Protein AF-A0A9P1FDM7-F1 (afdb_monomer)

Sequence (1083 aa):
MYGPDRLQYPAVREGNKGEGRFRRVSWDEALTLVCNKLQASRDRSGGESILPFCYGGSNGFLTHGIIDERLFRRLGASQLARTVCAAPSSAAYKGLYGAMPGVAMQDYASARLIVVWGCNPSATGIHLVPYIKQARAQGAKLIVVDPRATPLARQADLHIPLRPGTDLPVALSLINHLFETGAADEAFLANHTTGGEELRRRAAEWSIDRAAEEAGVAPELLTCFAEWYSEINPAVIRCGWGPERNRNGGSATAAVLSLPAVAGKFAVRGGGFTLSNSAAWSFNLEDVIAEKKPTTRVVNMNLLGEALMTQRDPAIDVLFVYNANPVATVPNQNRVREGLSREDLFTVVYDSILTDTARYADVVLPATTFLEHHELRRSYGALLVQSASPAIDRCGESRPNYEVFAELCQRLGLAHPNDVTSVDALSQAVLRSHAGSDSIAESLELHHASSPPCGSCPVQFVDVFPTTPEAKVQLVSASLEAESARGVYVYLPHQGDTKFPLALISPATSRSINSTLTQLDDRPTMVELNRDDAGKRGIEDGARVRVWNDLGEVHCRARVSVDIRQGVAVMPKGLWCRQSENGQTSNALAPDTLSDLGKGACFNDTRVEIELVSGVRRAMRRRAAIPNACPGSLGNVRLTRRNMIQVGGLGMMGLGLPGLFEAQAVAEGTGLAPRADACIIIFLNGGPSHLDMWDMKPDAPEGIRGEFSPIATSVSGYQVSDQLPRLATQMHRATVVRSMHHNINNAHAAAVYAALTGHDRGEIGGGAKPTDNPAPGSVLSQVRPPVRPVVPHVTLPYITKEGAAGPPQPGFFGGYLGGAYDPLFVLNDPNDPAFVVPELSLRAGVTLDRLDRRQQLFNSLDEHFASANGQRSLEAMSSHQQRAIELLMAPATREAFKISQEEEPLRESYGRNIYGQSVLLARRLIEAGTRLVCVSWAPDANATWDTHGGNFAKLRNTLLPQFDAACSSLLEDLAERGMLDRTLVAVMGDFGRSPQVNQNAGRDHWNFCYSLMLAGGGVPQGLIYGASDKIGAFPADKPLTPGHIVSTIYHLLGIPHDLEMHDRLGRPHRLVPTGNPVPELMG

Mean predicted aligned error: 16.63 Å

Structure (mmCIF, N/CA/C/O backbone):
data_AF-A0A9P1FDM7-F1
#
_entry.id   AF-A0A9P1FDM7-F1
#
loop_
_atom_site.group_PDB
_atom_site.id
_atom_site.type_symbol
_atom_site.label_atom_id
_atom_site.label_alt_id
_atom_site.label_comp_id
_atom_site.label_asym_id
_atom_site.label_entity_id
_atom_site.label_seq_id
_atom_site.pdbx_PDB_ins_code
_atom_site.Cartn_x
_atom_site.Cartn_y
_atom_site.Cartn_z
_atom_site.occupancy
_atom_site.B_iso_or_equiv
_atom_site.auth_seq_id
_atom_site.auth_comp_id
_atom_site.auth_asym_id
_atom_site.auth_atom_id
_atom_site.pdbx_PDB_model_num
ATOM 1 N N . MET A 1 1 ? 5.193 -10.690 -13.842 1.00 75.38 1 MET A N 1
ATOM 2 C CA . MET A 1 1 ? 5.532 -12.078 -14.232 1.00 75.38 1 MET A CA 1
ATOM 3 C C . MET A 1 1 ? 4.635 -12.452 -15.404 1.00 75.38 1 MET A C 1
ATOM 5 O O . MET A 1 1 ? 4.579 -11.663 -16.332 1.00 75.38 1 MET A O 1
ATOM 9 N N . TYR A 1 2 ? 3.867 -13.540 -15.349 1.00 84.62 2 TYR A N 1
ATOM 10 C CA . TYR A 1 2 ? 3.081 -14.104 -16.462 1.00 84.62 2 TYR A CA 1
ATOM 11 C C . TYR A 1 2 ? 1.740 -13.383 -16.754 1.00 84.62 2 TYR A C 1
ATOM 13 O O . TYR A 1 2 ? 0.727 -14.031 -16.997 1.00 84.62 2 TYR A O 1
ATOM 21 N N . GLY A 1 3 ? 1.701 -12.051 -16.649 1.00 83.38 3 GLY A N 1
ATOM 22 C CA . GLY A 1 3 ? 0.514 -11.242 -16.975 1.00 83.38 3 GLY A CA 1
ATOM 23 C C . GLY A 1 3 ? 0.529 -10.759 -18.433 1.00 83.38 3 GLY A C 1
ATOM 24 O O . GLY A 1 3 ? 1.608 -10.715 -19.022 1.00 83.38 3 GLY A O 1
ATOM 25 N N . PRO A 1 4 ? -0.620 -10.353 -19.008 1.00 85.25 4 PRO A N 1
ATOM 26 C CA . PRO A 1 4 ? -0.699 -9.911 -20.405 1.00 85.25 4 PRO A CA 1
ATOM 27 C C . PRO A 1 4 ? 0.129 -8.647 -20.686 1.00 85.25 4 PRO A C 1
ATOM 29 O O . PRO A 1 4 ? 0.699 -8.523 -21.761 1.00 85.25 4 PRO A O 1
ATOM 32 N N . ASP A 1 5 ? 0.275 -7.754 -19.700 1.00 89.00 5 ASP A N 1
ATOM 33 C CA . ASP A 1 5 ? 1.078 -6.526 -19.811 1.00 89.00 5 ASP A CA 1
ATOM 34 C C . ASP A 1 5 ? 2.611 -6.769 -19.746 1.00 89.00 5 ASP A C 1
ATOM 36 O O . ASP A 1 5 ? 3.378 -5.806 -19.716 1.00 89.00 5 ASP A O 1
ATOM 40 N N . ARG A 1 6 ? 3.094 -8.023 -19.666 1.00 94.38 6 ARG A N 1
ATOM 41 C CA . ARG A 1 6 ? 4.532 -8.359 -19.567 1.00 94.38 6 ARG A CA 1
ATOM 42 C C . ARG A 1 6 ? 5.243 -8.156 -20.904 1.00 94.38 6 ARG A C 1
ATOM 44 O O . ARG A 1 6 ? 4.926 -8.829 -21.881 1.00 94.38 6 ARG A O 1
ATOM 51 N N . LEU A 1 7 ? 6.303 -7.348 -20.907 1.00 95.56 7 LEU A N 1
ATOM 52 C CA . LEU A 1 7 ? 7.247 -7.311 -22.022 1.00 95.56 7 LEU A CA 1
ATOM 53 C C . LEU A 1 7 ? 8.103 -8.587 -22.000 1.00 95.56 7 LEU A C 1
ATOM 55 O O . LEU A 1 7 ? 8.770 -8.895 -21.008 1.00 95.56 7 LEU A O 1
ATOM 59 N N . GLN A 1 8 ? 8.035 -9.351 -23.093 1.00 95.31 8 GLN A N 1
ATOM 60 C CA . GLN A 1 8 ? 8.781 -10.602 -23.290 1.00 95.31 8 GLN A CA 1
ATOM 61 C C . GLN A 1 8 ? 9.874 -10.484 -24.358 1.00 95.31 8 GLN A C 1
ATOM 63 O O . GLN A 1 8 ? 10.800 -11.286 -24.350 1.00 95.31 8 GLN A O 1
ATOM 68 N N . TYR A 1 9 ? 9.776 -9.507 -25.264 1.00 97.69 9 TYR A N 1
ATOM 69 C CA . TYR A 1 9 ? 10.633 -9.375 -26.443 1.00 97.69 9 TYR A CA 1
ATOM 70 C C . TYR A 1 9 ? 10.944 -7.899 -26.725 1.00 97.69 9 TYR A C 1
ATOM 72 O O . TYR A 1 9 ? 10.094 -7.053 -26.427 1.00 97.69 9 TYR A O 1
ATOM 80 N N . PRO A 1 10 ? 12.109 -7.572 -27.312 1.00 98.69 10 PRO A N 1
ATOM 81 C CA . PRO A 1 10 ? 12.360 -6.254 -27.889 1.00 98.69 10 PRO A CA 1
ATOM 82 C C . PRO A 1 10 ? 11.355 -5.937 -29.003 1.00 98.69 10 PRO A C 1
ATOM 84 O O . PRO A 1 10 ? 10.960 -6.825 -29.767 1.00 98.69 10 PRO A O 1
ATOM 87 N N . ALA A 1 11 ? 10.928 -4.678 -29.112 1.00 98.44 11 ALA A N 1
ATOM 88 C CA . ALA A 1 11 ? 9.986 -4.264 -30.152 1.00 98.44 11 ALA A CA 1
ATOM 89 C C . ALA A 1 11 ? 10.149 -2.783 -30.554 1.00 98.44 11 ALA A C 1
ATOM 91 O O . ALA A 1 11 ? 10.550 -1.950 -29.742 1.00 98.44 11 ALA A O 1
ATOM 92 N N . VAL A 1 12 ? 9.827 -2.458 -31.809 1.00 98.62 12 VAL A N 1
ATOM 93 C CA . VAL A 1 12 ? 9.937 -1.113 -32.419 1.00 98.62 12 VAL A CA 1
ATOM 94 C C . VAL A 1 12 ? 8.543 -0.600 -32.793 1.00 98.62 12 VAL A C 1
ATOM 96 O O . VAL A 1 12 ? 7.698 -1.400 -33.193 1.00 98.62 12 VAL A O 1
ATOM 99 N N . ARG A 1 13 ? 8.271 0.706 -32.634 1.00 97.88 13 ARG A N 1
ATOM 100 C CA . ARG A 1 13 ? 6.930 1.294 -32.850 1.00 97.88 13 ARG A CA 1
ATOM 101 C C . ARG A 1 13 ? 6.397 1.038 -34.265 1.00 97.88 13 ARG A C 1
ATOM 103 O O . ARG A 1 13 ? 7.111 1.212 -35.247 1.00 97.88 13 ARG A O 1
ATOM 110 N N . GLU A 1 14 ? 5.105 0.729 -34.353 1.00 94.81 14 GLU A N 1
ATOM 111 C CA . GLU A 1 14 ? 4.315 0.810 -35.585 1.00 94.81 14 GLU A CA 1
ATOM 112 C C . GLU A 1 14 ? 3.131 1.766 -35.388 1.00 94.81 14 GLU A C 1
ATOM 114 O O . GLU A 1 14 ? 2.261 1.510 -34.558 1.00 94.81 14 GLU A O 1
ATOM 119 N N . GLY A 1 15 ? 3.060 2.843 -36.172 1.00 92.94 15 GLY A N 1
ATOM 120 C CA . GLY A 1 15 ? 2.022 3.874 -36.032 1.00 92.94 15 GLY A CA 1
ATOM 121 C C . GLY A 1 15 ? 2.435 5.038 -35.127 1.00 92.94 15 GLY A C 1
ATOM 122 O O . GLY A 1 15 ? 3.625 5.278 -34.906 1.00 92.94 15 GLY A O 1
ATOM 123 N N . ASN A 1 16 ? 1.450 5.795 -34.642 1.00 96.06 16 ASN A N 1
ATOM 124 C CA . ASN A 1 16 ? 1.693 7.047 -33.925 1.00 96.06 16 ASN A CA 1
ATOM 125 C C . ASN A 1 16 ? 2.073 6.803 -32.458 1.00 96.06 16 ASN A C 1
ATOM 127 O O . ASN A 1 16 ? 1.677 5.807 -31.838 1.00 96.06 16 ASN A O 1
ATOM 131 N N . LYS A 1 17 ? 2.814 7.740 -31.861 1.00 97.06 17 LYS A N 1
ATOM 132 C CA . LYS A 1 17 ? 3.102 7.703 -30.423 1.00 97.06 17 LYS A CA 1
ATOM 133 C C . LYS A 1 17 ? 1.823 7.778 -29.586 1.00 97.06 17 LYS A C 1
ATOM 135 O O . LYS A 1 17 ? 0.882 8.496 -29.905 1.00 97.06 17 LYS A O 1
ATOM 140 N N . GLY A 1 18 ? 1.795 7.016 -28.494 1.00 94.69 18 GLY A N 1
ATOM 141 C CA . GLY A 1 18 ? 0.639 6.880 -27.606 1.00 94.69 18 GLY A CA 1
ATOM 142 C C . GLY A 1 18 ? -0.273 5.693 -27.941 1.00 94.69 18 GLY A C 1
ATOM 143 O O . GLY A 1 18 ? -0.913 5.166 -27.030 1.00 94.69 18 GLY A O 1
ATOM 144 N N . GLU A 1 19 ? -0.287 5.194 -29.188 1.00 94.62 19 GLU A N 1
ATOM 145 C CA . GLU A 1 19 ? -1.053 3.984 -29.549 1.00 94.62 19 GLU A CA 1
ATOM 146 C C . GLU A 1 19 ? -0.543 2.744 -28.791 1.00 94.62 19 GLU A C 1
ATOM 148 O O . GLU A 1 19 ? -1.327 1.896 -28.358 1.00 94.62 19 GLU A O 1
ATOM 153 N N . GLY A 1 20 ? 0.775 2.650 -28.575 1.00 94.31 20 GLY A N 1
ATOM 154 C CA . GLY A 1 20 ? 1.410 1.495 -27.937 1.00 94.31 20 GLY A CA 1
ATOM 155 C C . GLY A 1 20 ? 1.424 0.233 -28.806 1.00 94.31 20 GLY A C 1
ATOM 156 O O . GLY A 1 20 ? 1.342 -0.875 -28.277 1.00 94.31 20 GLY A O 1
ATOM 157 N N . ARG A 1 21 ? 1.507 0.401 -30.131 1.00 96.31 21 ARG A N 1
ATOM 158 C CA . ARG A 1 21 ? 1.647 -0.673 -31.124 1.00 96.31 21 ARG A CA 1
ATOM 159 C C . ARG A 1 21 ? 3.113 -0.853 -31.516 1.00 96.31 21 ARG A C 1
ATOM 161 O O . ARG A 1 21 ? 3.809 0.128 -31.775 1.00 96.31 21 ARG A O 1
ATOM 168 N N . PHE A 1 22 ? 3.570 -2.105 -31.572 1.00 97.31 22 PHE A N 1
ATOM 169 C CA . PHE A 1 22 ? 4.972 -2.440 -31.820 1.00 97.31 22 PHE A CA 1
ATOM 170 C C . PHE A 1 22 ? 5.134 -3.724 -32.643 1.00 97.31 22 PHE A C 1
ATOM 172 O O . PHE A 1 22 ? 4.445 -4.716 -32.397 1.00 97.31 22 PHE A O 1
ATOM 179 N N . ARG A 1 23 ? 6.123 -3.729 -33.540 1.00 97.69 23 ARG A N 1
ATOM 180 C CA . ARG A 1 23 ? 6.658 -4.916 -34.217 1.00 97.69 23 ARG A CA 1
ATOM 181 C C . ARG A 1 23 ? 7.743 -5.546 -33.351 1.00 97.69 23 ARG A C 1
ATOM 183 O O . ARG A 1 23 ? 8.684 -4.852 -32.971 1.00 97.69 23 ARG A O 1
ATOM 190 N N . ARG A 1 24 ? 7.657 -6.852 -33.067 1.00 98.00 24 ARG A N 1
ATOM 191 C CA . ARG A 1 24 ? 8.753 -7.597 -32.418 1.00 98.00 24 ARG A CA 1
ATOM 192 C C . ARG A 1 24 ? 10.008 -7.550 -33.293 1.00 98.00 24 ARG A C 1
ATOM 194 O O . ARG A 1 24 ? 9.924 -7.760 -34.501 1.00 98.00 24 ARG A O 1
ATOM 201 N N . VAL A 1 25 ? 11.153 -7.333 -32.657 1.00 98.62 25 VAL A N 1
ATOM 202 C CA . VAL A 1 25 ? 12.484 -7.334 -33.276 1.00 98.62 25 VAL A CA 1
ATOM 203 C C . VAL A 1 25 ? 13.434 -8.226 -32.475 1.00 98.62 25 VAL A C 1
ATOM 205 O O . VAL A 1 25 ? 13.085 -8.681 -31.383 1.00 98.62 25 VAL A O 1
ATOM 208 N N . SER A 1 26 ? 14.633 -8.490 -32.994 1.00 98.56 26 SER A N 1
ATOM 209 C CA . SER A 1 26 ? 15.693 -9.115 -32.192 1.00 98.56 26 SER A CA 1
ATOM 210 C C . SER A 1 26 ? 16.340 -8.097 -31.243 1.00 98.56 26 SER A C 1
ATOM 212 O O . SER A 1 26 ? 16.290 -6.887 -31.478 1.00 98.56 26 SER A O 1
ATOM 214 N N . TRP A 1 27 ? 17.011 -8.574 -30.189 1.00 98.62 27 TRP A N 1
ATOM 215 C CA . TRP A 1 27 ? 17.872 -7.714 -29.363 1.00 98.62 27 TRP A CA 1
ATOM 216 C C . TRP A 1 27 ? 18.946 -6.994 -30.185 1.00 98.62 27 TRP A C 1
ATOM 218 O O . TRP A 1 27 ? 19.268 -5.849 -29.884 1.00 98.62 27 TRP A O 1
ATOM 228 N N . ASP A 1 28 ? 19.468 -7.631 -31.233 1.00 98.56 28 ASP A N 1
ATOM 229 C CA . ASP A 1 28 ? 20.503 -7.050 -32.085 1.00 98.56 28 ASP A CA 1
ATOM 230 C C . ASP A 1 28 ? 19.971 -5.908 -32.970 1.00 98.56 28 ASP A C 1
ATOM 232 O O . ASP A 1 28 ? 20.582 -4.841 -33.023 1.00 98.56 28 ASP A O 1
ATOM 236 N N . GLU A 1 29 ? 18.788 -6.077 -33.576 1.00 98.50 29 GLU A N 1
ATOM 237 C CA . GLU A 1 29 ? 18.087 -5.026 -34.332 1.00 98.50 29 GLU A CA 1
ATOM 238 C C . GLU A 1 29 ? 17.742 -3.840 -33.412 1.00 98.50 29 GLU A C 1
ATOM 240 O O . GLU A 1 29 ? 18.012 -2.685 -33.751 1.00 98.50 29 GLU A O 1
ATOM 245 N N . ALA A 1 30 ? 17.214 -4.121 -32.214 1.00 98.69 30 ALA A N 1
ATOM 246 C CA . ALA A 1 30 ? 16.854 -3.099 -31.234 1.00 98.69 30 ALA A CA 1
ATOM 247 C C . ALA A 1 30 ? 18.070 -2.310 -30.723 1.00 98.69 30 ALA A C 1
ATOM 249 O O . ALA A 1 30 ? 18.058 -1.079 -30.752 1.00 98.69 30 ALA A O 1
ATOM 250 N N . LEU A 1 31 ? 19.124 -2.993 -30.262 1.00 98.75 31 LEU A N 1
ATOM 251 C CA . LEU A 1 31 ? 20.305 -2.327 -29.711 1.00 98.75 31 LEU A CA 1
ATOM 252 C C . LEU A 1 31 ? 21.096 -1.594 -30.795 1.00 98.75 31 LEU A C 1
ATOM 254 O O . LEU A 1 31 ? 21.561 -0.490 -30.538 1.00 98.75 31 LEU A O 1
ATOM 258 N N . THR A 1 32 ? 21.176 -2.123 -32.019 1.00 98.75 32 THR A N 1
ATOM 259 C CA . THR A 1 32 ? 21.797 -1.411 -33.148 1.00 98.75 32 THR A CA 1
ATOM 260 C C . THR A 1 32 ? 21.043 -0.120 -33.482 1.00 98.75 32 THR A C 1
ATOM 262 O O . THR A 1 32 ? 21.668 0.930 -33.631 1.00 98.75 32 THR A O 1
ATOM 265 N N . LEU A 1 33 ? 19.704 -0.143 -33.516 1.00 98.69 33 LEU A N 1
ATOM 266 C CA . LEU A 1 33 ? 18.894 1.068 -33.701 1.00 98.69 33 LEU A CA 1
ATOM 267 C C . LEU A 1 33 ? 19.115 2.091 -32.571 1.00 98.69 33 LEU A C 1
ATOM 269 O O . LEU A 1 33 ? 19.275 3.283 -32.843 1.00 98.69 33 LEU A O 1
ATOM 273 N N . VAL A 1 34 ? 19.165 1.635 -31.315 1.00 98.81 34 VAL A N 1
ATOM 274 C CA . VAL A 1 34 ? 19.414 2.490 -30.143 1.00 98.81 34 VAL A CA 1
ATOM 275 C C . VAL A 1 34 ? 20.820 3.100 -30.174 1.00 98.81 34 VAL A C 1
ATOM 277 O O . VAL A 1 34 ? 20.948 4.312 -30.004 1.00 98.81 34 VAL A O 1
ATOM 280 N N . CYS A 1 35 ? 21.863 2.314 -30.456 1.00 98.81 35 CYS A N 1
ATOM 281 C CA . CYS A 1 35 ? 23.238 2.803 -30.590 1.00 98.81 35 CYS A CA 1
ATOM 282 C C . CYS A 1 35 ? 23.364 3.841 -31.710 1.00 98.81 35 CYS A C 1
ATOM 284 O O . CYS A 1 35 ? 23.887 4.928 -31.471 1.00 98.81 35 CYS A O 1
ATOM 286 N N . ASN A 1 36 ? 22.808 3.560 -32.894 1.00 98.62 36 ASN A N 1
ATOM 287 C CA . ASN A 1 36 ? 22.826 4.487 -34.028 1.00 98.62 36 ASN A CA 1
ATOM 288 C C . ASN A 1 36 ? 22.146 5.825 -33.694 1.00 98.62 36 ASN A C 1
ATOM 290 O O . ASN A 1 36 ? 22.619 6.879 -34.114 1.00 98.62 36 ASN A O 1
ATOM 294 N N . LYS A 1 37 ? 21.051 5.807 -32.922 1.00 98.50 37 LYS A N 1
ATOM 295 C CA . LYS A 1 37 ? 20.338 7.024 -32.501 1.00 98.50 37 LYS A CA 1
ATOM 296 C C . LYS A 1 37 ? 21.073 7.796 -31.403 1.00 98.50 37 LYS A C 1
ATOM 298 O O . LYS A 1 37 ? 21.165 9.014 -31.513 1.00 98.50 37 LYS A O 1
ATOM 303 N N . LEU A 1 38 ? 21.639 7.112 -30.405 1.00 98.56 38 LEU A N 1
ATOM 304 C CA . LEU A 1 38 ? 22.490 7.727 -29.376 1.00 98.56 38 LEU A CA 1
ATOM 305 C C . LEU A 1 38 ? 23.722 8.391 -30.005 1.00 98.56 38 LEU A C 1
ATOM 307 O O . LEU A 1 38 ? 24.018 9.546 -29.707 1.00 98.56 38 LEU A O 1
ATOM 311 N N . GLN A 1 39 ? 24.402 7.699 -30.922 1.00 98.31 39 GLN A N 1
ATOM 312 C CA . GLN A 1 39 ? 25.552 8.253 -31.626 1.00 98.31 39 GLN A CA 1
ATOM 313 C C . GLN A 1 39 ? 25.155 9.433 -32.525 1.00 98.31 39 GLN A C 1
ATOM 315 O O . GLN A 1 39 ? 25.743 10.502 -32.410 1.00 98.31 39 GLN A O 1
ATOM 320 N N . ALA A 1 40 ? 24.129 9.295 -33.372 1.00 98.00 40 ALA A N 1
ATOM 321 C CA . ALA A 1 40 ? 23.702 10.376 -34.267 1.00 98.00 40 ALA A CA 1
ATOM 322 C C . ALA A 1 40 ? 23.115 11.600 -33.534 1.00 98.00 40 ALA A C 1
ATOM 324 O O . ALA A 1 40 ? 23.008 12.668 -34.132 1.00 98.00 40 ALA A O 1
ATOM 325 N N . SER A 1 41 ? 22.700 11.449 -32.274 1.00 97.38 41 SER A N 1
ATOM 326 C CA . SER A 1 41 ? 22.335 12.539 -31.359 1.00 97.38 41 SER A CA 1
ATOM 327 C C . SER A 1 41 ? 23.598 13.236 -30.835 1.00 97.38 41 SER A C 1
ATOM 329 O O . SER A 1 41 ? 23.840 14.401 -31.166 1.00 97.38 41 SER A O 1
ATOM 331 N N . ARG A 1 42 ? 24.489 12.485 -30.167 1.00 96.38 42 ARG A N 1
ATOM 332 C CA . ARG A 1 42 ? 25.780 12.970 -29.644 1.00 96.38 42 ARG A CA 1
ATOM 333 C C . ARG A 1 42 ? 26.624 13.684 -30.705 1.00 96.38 42 ARG A C 1
ATOM 335 O O . ARG A 1 42 ? 27.138 14.768 -30.445 1.00 96.38 42 ARG A O 1
ATOM 342 N N . ASP A 1 43 ? 26.750 13.091 -31.889 1.00 96.69 43 ASP A N 1
ATOM 343 C CA . ASP A 1 43 ? 27.630 13.563 -32.964 1.00 96.69 43 ASP A CA 1
ATOM 344 C C . ASP A 1 43 ? 27.032 14.770 -33.730 1.00 96.69 43 ASP A C 1
ATOM 346 O O . ASP A 1 43 ? 27.758 15.463 -34.439 1.00 96.69 43 ASP A O 1
ATOM 350 N N . ARG A 1 44 ? 25.725 15.057 -33.573 1.00 95.56 44 ARG A N 1
ATOM 351 C CA . ARG A 1 44 ? 25.036 16.231 -34.156 1.00 95.56 44 ARG A CA 1
ATOM 352 C C . ARG A 1 44 ? 24.910 17.398 -33.174 1.00 95.56 44 ARG A C 1
ATOM 354 O O . ARG A 1 44 ? 25.056 18.549 -33.576 1.00 95.56 44 ARG A O 1
ATOM 361 N N . SER A 1 45 ? 24.558 17.106 -31.924 1.00 93.00 45 SER A N 1
ATOM 362 C CA . SER A 1 45 ? 24.049 18.092 -30.958 1.00 93.00 45 SER A CA 1
ATOM 363 C C . SER A 1 45 ? 24.740 18.020 -29.592 1.00 93.00 45 SER A C 1
ATOM 365 O O . SER A 1 45 ? 24.288 18.650 -28.638 1.00 93.00 45 SER A O 1
ATOM 367 N N . GLY A 1 46 ? 25.841 17.268 -29.493 1.00 95.75 46 GLY A N 1
ATOM 368 C CA . GLY A 1 46 ? 26.516 16.969 -28.234 1.00 95.75 46 GLY A CA 1
ATOM 369 C C . GLY A 1 46 ? 25.744 15.944 -27.403 1.00 95.75 46 GLY A C 1
ATOM 370 O O . GLY A 1 46 ? 24.528 15.794 -27.532 1.00 95.75 46 GLY A O 1
ATOM 371 N N . GLY A 1 47 ? 26.446 15.232 -26.518 1.00 96.06 47 GLY A N 1
ATOM 372 C CA . GLY A 1 47 ? 25.827 14.221 -25.651 1.00 96.06 47 GLY A CA 1
ATOM 373 C C . GLY A 1 47 ? 24.678 14.764 -24.799 1.00 96.06 47 GLY A C 1
ATOM 374 O O . GLY A 1 47 ? 23.742 14.036 -24.492 1.00 96.06 47 GLY A O 1
ATOM 375 N N . GLU A 1 48 ? 24.692 16.060 -24.486 1.00 96.56 48 GLU A N 1
ATOM 376 C CA . GLU A 1 48 ? 23.693 16.733 -23.656 1.00 96.56 48 GLU A CA 1
ATOM 377 C C . GLU A 1 48 ? 22.256 16.652 -24.209 1.00 96.56 48 GLU A C 1
ATOM 379 O O . GLU A 1 48 ? 21.301 16.681 -23.432 1.00 96.56 48 GLU A O 1
ATOM 384 N N . SER A 1 49 ? 22.091 16.464 -25.523 1.00 97.56 49 SER A N 1
ATOM 385 C CA . SER A 1 49 ? 20.794 16.198 -26.175 1.00 97.56 49 SER A CA 1
ATOM 386 C C . SER A 1 49 ? 20.171 14.828 -25.821 1.00 97.56 49 SER A C 1
ATOM 388 O O . SER A 1 49 ? 18.992 14.585 -26.100 1.00 97.56 49 SER A O 1
ATOM 390 N N . ILE A 1 50 ? 20.926 13.959 -25.139 1.00 98.56 50 ILE A N 1
ATOM 391 C CA . ILE A 1 50 ? 20.502 12.659 -24.606 1.00 98.56 50 ILE A CA 1
ATOM 392 C C . ILE A 1 50 ? 20.146 12.806 -23.118 1.00 98.56 50 ILE A C 1
ATOM 394 O O . ILE A 1 50 ? 21.007 13.151 -22.307 1.00 98.56 50 ILE A O 1
ATOM 398 N N . LEU A 1 51 ? 18.913 12.464 -22.728 1.00 98.56 51 LEU A N 1
ATOM 399 C CA . LEU A 1 51 ? 18.484 12.391 -21.325 1.00 98.56 51 LEU A CA 1
ATOM 400 C C . LEU A 1 51 ? 18.208 10.937 -20.879 1.00 98.56 51 LEU A C 1
ATOM 402 O O . LEU A 1 51 ? 17.213 10.345 -21.308 1.00 98.56 51 LEU A O 1
ATOM 406 N N . PRO A 1 52 ? 19.006 10.356 -19.965 1.00 98.19 52 PRO A N 1
ATOM 407 C CA . PRO 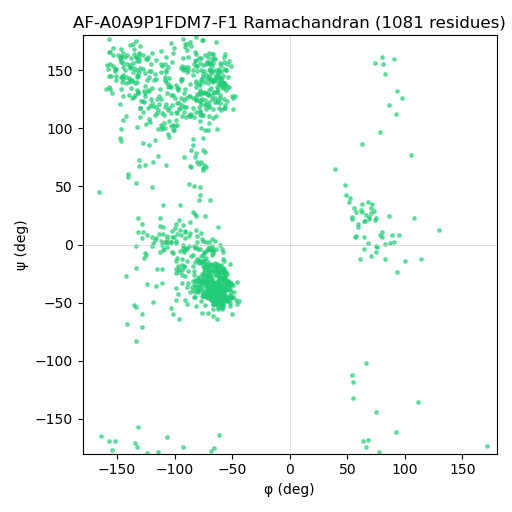A 1 52 ? 18.590 9.194 -19.185 1.00 98.19 52 PRO A CA 1
ATOM 408 C C . PRO A 1 52 ? 17.522 9.583 -18.152 1.00 98.19 52 PRO A C 1
ATOM 410 O O . PRO A 1 52 ? 17.713 10.508 -17.364 1.00 98.19 52 PRO A O 1
ATOM 413 N N . PHE A 1 53 ? 16.411 8.846 -18.105 1.00 98.19 53 PHE A N 1
ATOM 414 C CA . PHE A 1 53 ? 15.328 9.063 -17.146 1.00 98.19 53 PHE A CA 1
ATOM 415 C C . PHE A 1 53 ? 15.068 7.813 -16.298 1.00 98.19 53 PHE A C 1
ATOM 417 O O . PHE A 1 53 ? 14.468 6.842 -16.760 1.00 98.19 53 PHE A O 1
ATOM 424 N N . CYS A 1 54 ? 15.492 7.842 -15.035 1.00 95.50 54 CYS A N 1
ATOM 425 C CA . CYS A 1 54 ? 15.360 6.720 -14.108 1.00 95.50 54 CYS A CA 1
ATOM 426 C C . CYS A 1 54 ? 15.208 7.177 -12.653 1.00 95.50 54 CYS A C 1
ATOM 428 O O . CYS A 1 54 ? 15.522 8.319 -12.316 1.00 95.50 54 CYS A O 1
ATOM 430 N N . TYR A 1 55 ? 14.733 6.286 -11.776 1.00 88.81 55 TYR A N 1
ATOM 431 C CA . TYR A 1 55 ? 14.619 6.604 -10.348 1.00 88.81 55 TYR A CA 1
ATOM 432 C C . TYR A 1 55 ? 14.963 5.450 -9.401 1.00 88.81 55 TYR A C 1
ATOM 434 O O . TYR A 1 55 ? 15.955 5.549 -8.695 1.00 88.81 55 TYR A O 1
ATOM 442 N N . GLY A 1 56 ? 14.147 4.389 -9.344 1.00 76.81 56 GLY A N 1
ATOM 443 C CA . GLY A 1 56 ? 14.270 3.378 -8.280 1.00 76.81 56 GLY A CA 1
ATOM 444 C C . GLY A 1 56 ? 14.184 1.935 -8.764 1.00 76.81 56 GLY A C 1
ATOM 445 O O . GLY A 1 56 ? 15.066 1.133 -8.470 1.00 76.81 56 GLY A O 1
ATOM 446 N N . GLY A 1 57 ? 13.143 1.589 -9.530 1.00 82.81 57 GLY A N 1
ATOM 447 C CA . GLY A 1 57 ? 12.918 0.212 -9.987 1.00 82.81 57 GLY A CA 1
ATOM 448 C C . GLY A 1 57 ? 12.905 -0.784 -8.821 1.00 82.81 57 GLY A C 1
ATOM 449 O O . GLY A 1 57 ? 12.010 -0.751 -7.977 1.00 82.81 57 GLY A O 1
ATOM 450 N N . SER A 1 58 ? 13.916 -1.653 -8.779 1.00 78.81 58 SER A N 1
ATOM 451 C CA . SER A 1 58 ? 14.170 -2.664 -7.741 1.00 78.81 58 SER A CA 1
ATOM 452 C C . SER A 1 58 ? 14.774 -2.116 -6.434 1.00 78.81 58 SER A C 1
ATOM 454 O O . SER A 1 58 ? 14.784 -2.847 -5.442 1.00 78.81 58 SER A O 1
ATOM 456 N N . ASN A 1 59 ? 15.304 -0.885 -6.434 1.00 85.06 59 ASN A N 1
ATOM 457 C CA . ASN A 1 59 ? 16.161 -0.306 -5.385 1.00 85.06 59 ASN A CA 1
ATOM 458 C C . ASN A 1 59 ? 17.381 -1.184 -5.019 1.00 85.06 59 ASN A C 1
ATOM 460 O O . ASN A 1 59 ? 17.723 -1.325 -3.843 1.00 85.06 59 ASN A O 1
ATOM 464 N N . GLY A 1 60 ? 18.016 -1.796 -6.020 1.00 89.62 60 GLY A N 1
ATOM 465 C CA . GLY A 1 60 ? 19.249 -2.573 -5.866 1.00 89.62 60 GLY A CA 1
ATOM 466 C C . GLY A 1 60 ? 20.428 -1.948 -6.615 1.00 89.62 60 GLY A C 1
ATOM 467 O O . GLY A 1 60 ? 20.224 -1.128 -7.510 1.00 89.62 60 GLY A O 1
ATOM 468 N N . PHE A 1 61 ? 21.648 -2.294 -6.205 1.00 91.31 61 PHE A N 1
ATOM 469 C CA . PHE A 1 61 ? 22.882 -1.662 -6.683 1.00 91.31 61 PHE A CA 1
ATOM 470 C C . PHE A 1 61 ? 23.290 -2.116 -8.091 1.00 91.31 61 PHE A C 1
ATOM 472 O O . PHE A 1 61 ? 23.772 -1.313 -8.884 1.00 91.31 61 PHE A O 1
ATOM 479 N N . LEU A 1 62 ? 23.092 -3.390 -8.434 1.00 93.06 62 LEU A N 1
ATOM 480 C CA . LEU A 1 62 ? 23.477 -3.945 -9.731 1.00 93.06 62 LEU A CA 1
ATOM 481 C C . LEU A 1 62 ? 22.527 -3.481 -10.844 1.00 93.06 62 LEU A C 1
ATOM 483 O O . LEU A 1 62 ? 22.952 -3.306 -11.987 1.00 93.06 62 LEU A O 1
ATOM 487 N N . THR A 1 63 ? 21.241 -3.269 -10.535 1.00 92.06 63 THR A N 1
ATOM 488 C CA . THR A 1 63 ? 20.242 -2.812 -11.518 1.00 92.06 63 THR A CA 1
ATOM 489 C C . THR A 1 63 ? 20.050 -1.293 -11.594 1.00 92.06 63 THR A C 1
ATOM 491 O O . THR A 1 63 ? 19.257 -0.837 -12.427 1.00 92.06 63 THR A O 1
ATOM 494 N N . HIS A 1 64 ? 20.758 -0.495 -10.787 1.00 90.38 64 HIS A N 1
ATOM 495 C CA . HIS A 1 64 ? 20.668 0.967 -10.829 1.00 90.38 64 HIS A CA 1
ATOM 496 C C . HIS A 1 64 ? 21.877 1.691 -10.212 1.00 90.38 64 HIS A C 1
ATOM 498 O O . HIS A 1 64 ? 22.249 1.428 -9.070 1.00 90.38 64 HIS A O 1
ATOM 504 N N . GLY A 1 65 ? 22.391 2.705 -10.912 1.00 88.50 65 GLY A N 1
ATOM 505 C CA . GLY A 1 65 ? 23.367 3.656 -10.382 1.00 88.50 65 GLY A CA 1
ATOM 506 C C . GLY A 1 65 ? 24.830 3.218 -10.489 1.00 88.50 65 GLY A C 1
ATOM 507 O O . GLY A 1 65 ? 25.640 3.685 -9.694 1.00 88.50 65 GLY A O 1
ATOM 508 N N . ILE A 1 66 ? 25.174 2.333 -11.434 1.00 93.69 66 ILE A N 1
ATOM 509 C CA . ILE A 1 66 ? 26.552 1.870 -11.684 1.00 93.69 66 ILE A CA 1
ATOM 510 C C . ILE A 1 66 ? 26.883 1.887 -13.186 1.00 93.69 66 ILE A C 1
ATOM 512 O O . ILE A 1 66 ? 27.497 2.837 -13.668 1.00 93.69 66 ILE A O 1
ATOM 516 N N . ILE A 1 67 ? 26.502 0.852 -13.948 1.00 95.81 67 ILE A N 1
ATOM 517 C CA . ILE A 1 67 ? 26.876 0.729 -15.375 1.00 95.81 67 ILE A CA 1
ATOM 518 C C . ILE A 1 67 ? 26.045 1.678 -16.250 1.00 95.81 67 ILE A C 1
ATOM 520 O O . ILE A 1 67 ? 26.550 2.231 -17.223 1.00 95.81 67 ILE A O 1
ATOM 524 N N . ASP A 1 68 ? 24.795 1.920 -15.861 1.00 95.38 68 ASP A N 1
ATOM 525 C CA . ASP A 1 68 ? 23.935 2.969 -16.402 1.00 95.38 68 ASP A CA 1
ATOM 526 C C . ASP A 1 68 ? 24.573 4.358 -16.233 1.00 95.38 68 ASP A C 1
ATOM 528 O O . ASP A 1 68 ? 24.760 5.076 -17.215 1.00 95.38 68 ASP A O 1
ATOM 532 N N . GLU A 1 69 ? 24.993 4.716 -15.016 1.00 95.75 69 GLU A N 1
ATOM 533 C CA . GLU A 1 69 ? 25.730 5.964 -14.758 1.00 95.75 69 GLU A CA 1
ATOM 534 C C . GLU A 1 69 ? 27.012 6.046 -15.604 1.00 95.75 69 GLU A C 1
ATOM 536 O O . GLU A 1 69 ? 27.241 7.059 -16.262 1.00 95.75 69 GLU A O 1
ATOM 541 N N . ARG A 1 70 ? 27.816 4.975 -15.655 1.00 96.38 70 ARG A N 1
ATOM 542 C CA . ARG A 1 70 ? 29.056 4.901 -16.448 1.00 96.38 70 ARG A CA 1
ATOM 543 C C . ARG A 1 70 ? 28.808 5.160 -17.943 1.00 96.38 70 ARG A C 1
ATOM 545 O O . ARG A 1 70 ? 29.502 5.987 -18.533 1.00 96.38 70 ARG A O 1
ATOM 552 N N . LEU A 1 71 ? 27.799 4.517 -18.541 1.00 97.62 71 LEU A N 1
ATOM 553 C CA . LEU A 1 71 ? 27.417 4.711 -19.947 1.00 97.62 71 LEU A CA 1
ATOM 554 C C . LEU A 1 71 ? 27.042 6.170 -20.237 1.00 97.62 71 LEU A C 1
ATOM 556 O O . LEU A 1 71 ? 27.590 6.787 -21.152 1.00 97.62 71 LEU A O 1
ATOM 560 N N . PHE A 1 72 ? 26.108 6.730 -19.466 1.00 98.00 72 PHE A N 1
ATOM 561 C CA . PHE A 1 72 ? 25.589 8.071 -19.738 1.00 98.00 72 PHE A CA 1
ATOM 562 C C . PHE A 1 72 ? 26.614 9.173 -19.424 1.00 98.00 72 PHE A C 1
ATOM 564 O O . PHE A 1 72 ? 26.652 10.182 -20.128 1.00 98.00 72 PHE A O 1
ATOM 571 N N . ARG A 1 73 ? 27.517 8.956 -18.457 1.00 97.69 73 ARG A N 1
ATOM 572 C CA . ARG A 1 73 ? 28.674 9.834 -18.220 1.00 97.69 73 ARG A CA 1
ATOM 573 C C . ARG A 1 73 ? 29.643 9.837 -19.409 1.00 97.69 73 ARG A C 1
ATOM 575 O O . ARG A 1 73 ? 29.976 10.917 -19.888 1.00 97.69 73 ARG A O 1
ATOM 582 N N . ARG A 1 74 ? 30.017 8.667 -19.953 1.00 97.25 74 ARG A N 1
ATOM 583 C CA . ARG A 1 74 ? 30.899 8.556 -21.143 1.00 97.25 74 ARG A CA 1
ATOM 584 C C . ARG A 1 74 ? 30.272 9.077 -22.435 1.00 97.25 74 ARG A C 1
ATOM 586 O O . ARG A 1 74 ? 30.988 9.559 -23.306 1.00 97.25 74 ARG A O 1
ATOM 593 N N . LEU A 1 75 ? 28.946 9.024 -22.559 1.00 97.06 75 LEU A N 1
ATOM 594 C CA . LEU A 1 75 ? 28.220 9.694 -23.643 1.00 97.06 75 LEU A CA 1
ATOM 595 C C . LEU A 1 75 ? 28.241 11.227 -23.530 1.00 97.06 75 LEU A C 1
ATOM 597 O O . LEU A 1 75 ? 27.945 11.894 -24.519 1.00 97.06 75 LEU A O 1
ATOM 601 N N . GLY A 1 76 ? 28.559 11.784 -22.355 1.00 97.38 76 GLY A N 1
ATOM 602 C CA . GLY A 1 76 ? 28.387 13.207 -22.066 1.00 97.38 76 GLY A CA 1
ATOM 603 C C . GLY A 1 76 ? 26.912 13.611 -21.990 1.00 97.38 76 GLY A C 1
ATOM 604 O O . GLY A 1 76 ? 26.559 14.680 -22.473 1.00 97.38 76 GLY A O 1
ATOM 605 N N . ALA A 1 77 ? 26.046 12.741 -21.461 1.00 98.06 77 ALA A N 1
ATOM 606 C CA . ALA A 1 77 ? 24.596 12.941 -21.425 1.00 98.06 77 ALA A CA 1
ATOM 607 C C . ALA A 1 77 ? 24.153 14.107 -20.518 1.00 98.06 77 ALA A C 1
ATOM 609 O O . ALA A 1 77 ? 24.896 14.540 -19.632 1.00 98.06 77 ALA A O 1
ATOM 610 N N . SER A 1 78 ? 22.909 14.573 -20.678 1.00 97.94 78 SER A N 1
ATOM 611 C CA . SER A 1 78 ? 22.235 15.382 -19.651 1.00 97.94 78 SER A CA 1
ATOM 612 C C . SER A 1 78 ? 22.169 14.612 -18.326 1.00 97.94 78 SER A C 1
ATOM 614 O O . SER A 1 78 ? 21.851 13.423 -18.295 1.00 97.94 78 SER A O 1
ATOM 616 N N . GLN A 1 79 ? 22.424 15.290 -17.210 1.00 97.06 79 GLN A N 1
ATOM 617 C CA . GLN A 1 79 ? 22.300 14.704 -15.875 1.00 97.06 79 GLN A CA 1
ATOM 618 C C . GLN A 1 79 ? 20.848 14.778 -15.382 1.00 97.06 79 GLN A C 1
ATOM 620 O O . GLN A 1 79 ? 20.123 15.720 -15.701 1.00 97.06 79 GLN A O 1
ATOM 625 N N . LEU A 1 80 ? 20.426 13.819 -14.553 1.00 96.75 80 LEU A N 1
ATOM 626 C CA . LEU A 1 80 ? 19.076 13.770 -13.983 1.00 96.75 80 LEU A CA 1
ATOM 627 C C . LEU A 1 80 ? 19.112 13.949 -12.459 1.00 96.75 80 LEU A C 1
ATOM 629 O O . LEU A 1 80 ? 19.602 13.083 -11.732 1.00 96.75 80 LEU A O 1
ATOM 633 N N . ALA A 1 81 ? 18.523 15.033 -11.952 1.00 96.12 81 ALA A N 1
ATOM 634 C CA . ALA A 1 81 ? 18.268 15.180 -10.523 1.00 96.12 81 ALA A CA 1
ATOM 635 C C . ALA A 1 81 ? 17.035 14.348 -10.126 1.00 96.12 81 ALA A C 1
ATOM 637 O O . ALA A 1 81 ? 15.900 14.642 -10.510 1.00 96.12 81 ALA A O 1
ATOM 638 N N . ARG A 1 82 ? 17.285 13.285 -9.351 1.00 94.25 82 ARG A N 1
ATOM 639 C CA . ARG A 1 82 ? 16.310 12.266 -8.928 1.00 94.25 82 ARG A CA 1
ATOM 640 C C . ARG A 1 82 ? 15.492 12.743 -7.713 1.00 94.25 82 ARG A C 1
ATOM 642 O O . ARG A 1 82 ? 15.734 12.327 -6.585 1.00 94.25 82 ARG A O 1
ATOM 649 N N . THR A 1 83 ? 14.541 13.647 -7.947 1.00 94.56 83 THR A N 1
ATOM 650 C CA . THR A 1 83 ? 13.872 14.493 -6.931 1.00 94.56 83 THR A CA 1
ATOM 651 C C . THR A 1 83 ? 12.386 14.193 -6.658 1.00 94.56 83 THR A C 1
ATOM 653 O O . THR A 1 83 ? 11.778 14.859 -5.822 1.00 94.56 83 THR A O 1
ATOM 656 N N . VAL A 1 84 ? 11.755 13.216 -7.322 1.00 91.44 84 VAL A N 1
ATOM 657 C CA . VAL A 1 84 ? 10.285 12.988 -7.234 1.00 91.44 84 VAL A CA 1
ATOM 658 C C . VAL A 1 84 ? 9.781 12.475 -5.872 1.00 91.44 84 VAL A C 1
ATOM 660 O O . VAL A 1 84 ? 8.582 12.511 -5.580 1.00 91.44 84 VAL A O 1
ATOM 663 N N . CYS A 1 85 ? 10.684 11.967 -5.036 1.00 88.75 85 CYS A N 1
ATOM 664 C CA . CYS A 1 85 ? 10.404 11.459 -3.695 1.00 88.75 85 CYS A CA 1
ATOM 665 C C . CYS A 1 85 ? 11.686 11.520 -2.852 1.00 88.75 85 CYS A C 1
ATOM 667 O O . CYS A 1 85 ? 12.789 11.466 -3.403 1.00 88.75 85 CYS A O 1
ATOM 669 N N . ALA A 1 86 ? 11.539 11.596 -1.532 1.00 91.31 86 ALA A N 1
ATOM 670 C CA . ALA A 1 86 ? 12.589 11.578 -0.514 1.00 91.31 86 ALA A CA 1
ATOM 671 C C . ALA A 1 86 ? 13.628 12.716 -0.565 1.00 91.31 86 ALA A C 1
ATOM 673 O O . ALA A 1 86 ? 14.391 12.845 0.391 1.00 91.31 86 ALA A O 1
ATOM 674 N N . ALA A 1 87 ? 13.709 13.524 -1.627 1.00 94.12 87 ALA A N 1
ATOM 675 C CA . ALA A 1 87 ? 14.771 14.516 -1.794 1.00 94.12 87 ALA A CA 1
ATOM 676 C C . ALA A 1 87 ? 14.699 15.685 -0.787 1.00 94.12 87 ALA A C 1
ATOM 678 O O . ALA A 1 87 ? 15.724 15.935 -0.152 1.00 94.12 87 ALA A O 1
ATOM 679 N N . PRO A 1 88 ? 13.547 16.347 -0.541 1.00 95.56 88 PRO A N 1
ATOM 680 C CA . PRO A 1 88 ? 13.459 17.419 0.458 1.00 95.56 88 PRO A CA 1
ATOM 681 C C . PRO A 1 88 ? 13.703 16.905 1.877 1.00 95.56 88 PRO A C 1
ATOM 683 O O . PRO A 1 88 ? 14.484 17.500 2.618 1.00 95.56 88 PRO A O 1
ATOM 686 N N . SER A 1 89 ? 13.119 15.754 2.241 1.00 95.19 89 SER A N 1
ATOM 687 C CA . SER A 1 89 ? 13.386 15.153 3.549 1.00 95.19 89 SER A CA 1
ATOM 688 C C . SER A 1 89 ? 14.844 14.693 3.696 1.00 95.19 89 SER A C 1
ATOM 690 O O . SER A 1 89 ? 15.398 14.795 4.787 1.00 95.19 89 SER A O 1
ATOM 692 N N . SER A 1 90 ? 15.496 14.235 2.619 1.00 93.50 90 SER A N 1
ATOM 693 C CA . SER A 1 90 ? 16.924 13.868 2.634 1.00 93.50 90 SER A CA 1
ATOM 694 C C . SER A 1 90 ? 17.851 15.078 2.711 1.00 93.50 90 SER A C 1
ATOM 696 O O . SER A 1 90 ? 18.895 14.970 3.348 1.00 93.50 90 SER A O 1
ATOM 698 N N . ALA A 1 91 ? 17.497 16.204 2.085 1.00 94.88 91 ALA A N 1
ATOM 699 C CA . ALA A 1 91 ? 18.232 17.461 2.208 1.00 94.88 91 ALA A CA 1
ATOM 700 C C . ALA A 1 91 ? 18.195 17.946 3.664 1.00 94.88 91 ALA A C 1
ATOM 702 O O . ALA A 1 91 ? 19.244 18.039 4.297 1.00 94.88 91 ALA A O 1
ATOM 703 N N . ALA A 1 92 ? 16.991 18.106 4.228 1.00 95.50 92 ALA A N 1
ATOM 704 C CA . ALA A 1 92 ? 16.775 18.478 5.627 1.00 95.50 92 ALA A CA 1
ATOM 705 C C . ALA A 1 92 ? 17.536 17.568 6.611 1.00 95.50 92 ALA A C 1
ATOM 707 O O . ALA A 1 92 ? 18.321 18.045 7.426 1.00 95.50 92 ALA A O 1
ATOM 708 N N . TYR A 1 93 ? 17.360 16.247 6.504 1.00 94.88 93 TYR A N 1
ATOM 709 C CA . TYR A 1 93 ? 18.022 15.279 7.384 1.00 94.88 93 TYR A CA 1
ATOM 710 C C . TYR A 1 93 ? 19.555 15.310 7.266 1.00 94.88 93 TYR A C 1
ATOM 712 O O . TYR A 1 93 ? 20.234 15.313 8.292 1.00 94.88 93 TYR A O 1
ATOM 720 N N . LYS A 1 94 ? 20.118 15.406 6.052 1.00 93.88 94 LYS A N 1
ATOM 721 C CA . LYS A 1 94 ? 21.574 15.539 5.869 1.00 93.88 94 LYS A CA 1
ATOM 722 C C . LYS A 1 94 ? 22.109 16.861 6.411 1.00 93.88 94 LYS A C 1
ATOM 724 O O . LYS A 1 94 ? 23.173 16.866 7.021 1.00 93.88 94 LYS A O 1
ATOM 729 N N . GLY A 1 95 ? 21.381 17.957 6.205 1.00 94.69 95 GLY A N 1
ATOM 730 C CA . GLY A 1 95 ? 21.758 19.285 6.685 1.00 94.69 95 GLY A CA 1
ATOM 731 C C . GLY A 1 95 ? 21.676 19.451 8.204 1.00 94.69 95 GLY A C 1
ATOM 732 O O . GLY A 1 95 ? 22.374 20.308 8.733 1.00 94.69 95 GLY A O 1
ATOM 733 N N . LEU A 1 96 ? 20.874 18.629 8.891 1.00 95.94 96 LEU A N 1
ATOM 734 C CA . LEU A 1 96 ? 20.770 18.576 10.356 1.00 95.94 96 LEU A CA 1
ATOM 735 C C . LEU A 1 96 ? 21.740 17.564 10.996 1.00 95.94 96 LEU A C 1
ATOM 737 O O . LEU A 1 96 ? 22.401 17.883 11.981 1.00 95.94 96 LEU A O 1
ATOM 741 N N . TYR A 1 97 ? 21.798 16.336 10.462 1.00 95.62 97 TYR A N 1
ATOM 742 C CA . TYR A 1 97 ? 22.379 15.152 11.122 1.00 95.62 97 TYR A CA 1
ATOM 743 C C . TYR A 1 97 ? 23.465 14.424 10.308 1.00 95.62 97 TYR A C 1
ATOM 745 O O . TYR A 1 97 ? 24.084 13.481 10.810 1.00 95.62 97 TYR A O 1
ATOM 753 N N . GLY A 1 98 ? 23.693 14.800 9.047 1.00 92.69 98 GLY A N 1
ATOM 754 C CA . GLY A 1 98 ? 24.549 14.046 8.131 1.00 92.69 98 GLY A CA 1
ATOM 755 C C . GLY A 1 98 ? 23.962 12.667 7.799 1.00 92.69 98 GLY A C 1
ATOM 756 O O . GLY A 1 98 ? 23.061 12.560 6.968 1.00 92.69 98 GLY A O 1
ATOM 757 N N . ALA A 1 99 ? 24.491 11.613 8.426 1.00 86.25 99 ALA A N 1
ATOM 758 C CA . ALA A 1 99 ? 24.129 10.215 8.182 1.00 86.25 99 ALA A CA 1
ATOM 759 C C . ALA A 1 99 ? 23.761 9.412 9.454 1.00 86.25 99 ALA A C 1
ATOM 761 O O . ALA A 1 99 ? 23.744 8.185 9.410 1.00 86.25 99 ALA A O 1
ATOM 762 N N . MET A 1 100 ? 23.451 10.070 10.582 1.00 93.31 100 MET A N 1
ATOM 763 C CA . MET A 1 100 ? 23.091 9.394 11.844 1.00 93.31 100 MET A CA 1
ATOM 764 C C . MET A 1 100 ? 21.848 8.489 11.693 1.00 93.31 100 MET A C 1
ATOM 766 O O . MET A 1 100 ? 20.761 9.020 11.434 1.00 93.31 100 MET A O 1
ATOM 770 N N . PRO A 1 101 ? 21.950 7.156 11.865 1.00 92.25 101 PRO A N 1
ATOM 771 C CA . PRO A 1 101 ? 20.820 6.236 11.724 1.00 92.25 101 PRO A CA 1
ATOM 772 C C . PRO A 1 101 ? 19.617 6.587 12.606 1.00 92.25 101 PRO A C 1
ATOM 774 O O . PRO A 1 101 ? 19.762 7.160 13.687 1.00 92.25 101 PRO A O 1
ATOM 777 N N . GLY A 1 102 ? 18.419 6.242 12.130 1.00 93.75 102 GLY A N 1
ATOM 778 C CA . GLY A 1 102 ? 17.174 6.379 12.881 1.00 93.75 102 GLY A CA 1
ATOM 779 C C . GLY A 1 102 ? 16.934 5.222 13.850 1.00 93.75 102 GLY A C 1
ATOM 780 O O . GLY A 1 102 ? 17.537 4.156 13.729 1.00 93.75 102 GLY A O 1
ATOM 781 N N . VAL A 1 103 ? 15.985 5.415 14.768 1.00 94.94 103 VAL A N 1
ATOM 782 C CA . VAL A 1 103 ? 15.516 4.371 15.695 1.00 94.94 103 VAL A CA 1
ATOM 783 C C . VAL A 1 103 ? 15.047 3.137 14.908 1.00 94.94 103 VAL A C 1
ATOM 785 O O . VAL A 1 103 ? 14.312 3.266 13.917 1.00 94.94 103 VAL A O 1
ATOM 788 N N . ALA A 1 104 ? 15.474 1.944 15.330 1.00 92.94 104 ALA A N 1
ATOM 789 C CA . ALA A 1 104 ? 15.074 0.666 14.736 1.00 92.94 104 ALA A CA 1
ATOM 790 C C . ALA A 1 104 ? 13.585 0.364 14.980 1.00 92.94 104 ALA A C 1
ATOM 792 O O . ALA A 1 104 ? 13.003 0.814 15.963 1.00 92.94 104 ALA A O 1
ATOM 793 N N . MET A 1 105 ? 12.943 -0.422 14.102 1.00 92.31 105 MET A N 1
ATOM 794 C CA . MET A 1 105 ? 11.499 -0.702 14.226 1.00 92.31 105 MET A CA 1
ATOM 795 C C . MET A 1 105 ? 11.157 -1.432 15.530 1.00 92.31 105 MET A C 1
ATOM 797 O O . MET A 1 105 ? 10.119 -1.162 16.125 1.00 92.31 105 MET A O 1
ATOM 801 N N . GLN A 1 106 ? 12.052 -2.312 15.975 1.00 93.12 106 GLN A N 1
ATOM 802 C CA . GLN A 1 106 ? 11.957 -3.085 17.207 1.00 93.12 106 GLN A CA 1
ATOM 803 C C . GLN A 1 106 ? 11.851 -2.177 18.442 1.00 93.12 106 GLN A C 1
ATOM 805 O O . GLN A 1 106 ? 11.027 -2.420 19.320 1.00 93.12 106 GLN A O 1
ATOM 810 N N . ASP A 1 107 ? 12.625 -1.089 18.475 1.00 95.75 107 ASP A N 1
ATOM 811 C CA . ASP A 1 107 ? 12.714 -0.180 19.623 1.00 95.75 107 ASP A CA 1
ATOM 812 C C . ASP A 1 107 ? 11.473 0.706 19.806 1.00 95.75 107 ASP A C 1
ATOM 814 O O . ASP A 1 107 ? 11.290 1.290 20.874 1.00 95.75 107 ASP A O 1
ATOM 818 N N . TYR A 1 108 ? 10.560 0.753 18.825 1.00 97.25 108 TYR A N 1
ATOM 819 C CA . TYR A 1 108 ? 9.246 1.380 19.016 1.00 97.25 108 TYR A CA 1
ATOM 820 C C . TYR A 1 108 ? 8.443 0.684 20.116 1.00 97.25 108 TYR A C 1
ATOM 822 O O . TYR A 1 108 ? 7.633 1.343 20.758 1.00 97.25 108 TYR A O 1
ATOM 830 N N . ALA A 1 109 ? 8.689 -0.606 20.378 1.00 97.31 109 ALA A N 1
ATOM 831 C CA . ALA A 1 109 ? 8.081 -1.321 21.497 1.00 97.31 109 ALA A CA 1
ATOM 832 C C . ALA A 1 109 ? 8.471 -0.743 22.872 1.00 97.31 109 ALA A C 1
ATOM 834 O O . ALA A 1 109 ? 7.729 -0.935 23.827 1.00 97.31 109 ALA A O 1
ATOM 835 N N . SER A 1 110 ? 9.606 -0.037 22.977 1.00 98.00 110 SER A N 1
ATOM 836 C CA . SER A 1 110 ? 10.096 0.595 24.213 1.00 98.00 110 SER A CA 1
ATOM 837 C C . SER A 1 110 ? 9.647 2.053 24.387 1.00 98.00 110 SER A C 1
ATOM 839 O O . SER A 1 110 ? 9.912 2.658 25.426 1.00 98.00 110 SER A O 1
ATOM 841 N N . ALA A 1 111 ? 8.990 2.644 23.385 1.00 98.44 111 ALA A N 1
ATOM 842 C CA . ALA A 1 111 ? 8.528 4.026 23.443 1.00 98.44 111 ALA A CA 1
ATOM 843 C C . ALA A 1 111 ? 7.253 4.156 24.292 1.00 98.44 111 ALA A C 1
ATOM 845 O O . ALA A 1 111 ? 6.320 3.373 24.138 1.00 98.44 111 ALA A O 1
ATOM 846 N N . ARG A 1 112 ? 7.172 5.191 25.139 1.00 98.69 112 ARG A N 1
ATOM 847 C CA . ARG A 1 112 ? 5.951 5.549 25.891 1.00 98.69 112 ARG A CA 1
ATOM 848 C C . ARG A 1 112 ? 5.095 6.594 25.169 1.00 98.69 112 ARG A C 1
ATOM 850 O O . ARG A 1 112 ? 3.903 6.698 25.451 1.00 98.69 112 ARG A O 1
ATOM 857 N N . LEU A 1 113 ? 5.670 7.302 24.198 1.00 98.81 113 LEU A N 1
ATOM 858 C CA . LEU A 1 113 ? 4.959 8.131 23.226 1.00 98.81 113 LEU A CA 1
ATOM 859 C C . LEU A 1 113 ? 5.461 7.830 21.807 1.00 98.81 113 LEU A C 1
ATOM 861 O O . LEU A 1 113 ? 6.661 7.850 21.542 1.00 98.81 113 LEU A O 1
ATOM 865 N N . ILE A 1 114 ? 4.537 7.585 20.880 1.00 98.81 114 ILE A N 1
ATOM 866 C CA . ILE A 1 114 ? 4.823 7.389 19.456 1.00 98.81 114 ILE A CA 1
ATOM 867 C C . ILE A 1 114 ? 4.093 8.470 18.661 1.00 98.81 114 ILE A C 1
ATOM 869 O O . ILE A 1 114 ? 2.865 8.551 18.696 1.00 98.81 114 ILE A O 1
ATOM 873 N N . VAL A 1 115 ? 4.842 9.264 17.898 1.00 98.81 115 VAL A N 1
ATOM 874 C CA . VAL A 1 115 ? 4.306 10.275 16.977 1.00 98.81 115 VAL A CA 1
ATOM 875 C C . VAL A 1 115 ? 4.462 9.772 15.544 1.00 98.81 115 VAL A C 1
ATOM 877 O O . VAL A 1 115 ? 5.578 9.601 15.058 1.00 98.81 115 VAL A O 1
ATOM 880 N N . VAL A 1 116 ? 3.358 9.541 14.836 1.00 98.44 116 VAL A N 1
ATOM 881 C CA . VAL A 1 116 ? 3.360 9.154 13.416 1.00 98.44 116 VAL A CA 1
ATOM 882 C C . VAL A 1 116 ? 3.029 10.383 12.573 1.00 98.44 116 VAL A C 1
ATOM 884 O O . VAL A 1 116 ? 1.862 10.744 12.428 1.00 98.44 116 VAL A O 1
ATOM 887 N N . TRP A 1 117 ? 4.056 11.034 12.020 1.00 98.31 117 TRP A N 1
ATOM 888 C CA . TRP A 1 117 ? 3.906 12.288 11.277 1.00 98.31 117 TRP A CA 1
ATOM 889 C C . TRP A 1 117 ? 3.964 12.055 9.766 1.00 98.31 117 TRP A C 1
ATOM 891 O O . TRP A 1 117 ? 4.962 11.568 9.226 1.00 98.31 117 TRP A O 1
ATOM 901 N N . GLY A 1 118 ? 2.885 12.413 9.066 1.00 94.81 118 GLY A N 1
ATOM 902 C CA . GLY A 1 118 ? 2.831 12.460 7.607 1.00 94.81 118 GLY A CA 1
ATOM 903 C C . GLY A 1 118 ? 3.042 11.111 6.916 1.00 94.81 118 GLY A C 1
ATOM 904 O O . GLY A 1 118 ? 3.541 11.059 5.792 1.00 94.81 118 GLY A O 1
ATOM 905 N N . CYS A 1 119 ? 2.700 9.995 7.564 1.00 92.38 119 CYS A N 1
ATOM 906 C CA . CYS A 1 119 ? 2.761 8.678 6.939 1.00 92.38 119 CYS A CA 1
ATOM 907 C C . CYS A 1 119 ? 1.684 7.721 7.459 1.00 92.38 119 CYS A C 1
ATOM 909 O O . CYS A 1 119 ? 1.124 7.893 8.536 1.00 92.38 119 CYS A O 1
ATOM 911 N N . ASN A 1 120 ? 1.410 6.672 6.679 1.00 93.00 120 ASN A N 1
ATOM 912 C CA . ASN A 1 120 ? 0.442 5.636 7.027 1.00 93.00 120 ASN A CA 1
ATOM 913 C C . ASN A 1 120 ? 1.128 4.257 7.048 1.00 93.00 120 ASN A C 1
ATOM 915 O O . ASN A 1 120 ? 1.077 3.538 6.043 1.00 93.00 120 ASN A O 1
ATOM 919 N N . PRO A 1 121 ? 1.747 3.850 8.176 1.00 91.50 121 PRO A N 1
ATOM 920 C CA . PRO A 1 121 ? 2.352 2.526 8.324 1.00 91.50 121 PRO A CA 1
ATOM 921 C C . PRO A 1 121 ? 1.411 1.369 7.949 1.00 91.50 121 PRO A C 1
ATOM 923 O O . PRO A 1 121 ? 1.858 0.409 7.331 1.00 91.50 121 PRO A O 1
ATOM 926 N N . SER A 1 122 ? 0.097 1.499 8.183 1.00 87.81 122 SER A N 1
ATOM 927 C CA . SER A 1 122 ? -0.906 0.482 7.803 1.00 87.81 122 SER A CA 1
ATOM 928 C C . SER A 1 122 ? -1.090 0.297 6.286 1.00 87.81 122 SER A C 1
ATOM 930 O O . SER A 1 122 ? -1.808 -0.609 5.867 1.00 87.81 122 SER A O 1
ATOM 932 N N . ALA A 1 123 ? -0.467 1.138 5.453 1.00 85.38 123 ALA A N 1
ATOM 933 C CA . ALA A 1 123 ? -0.445 0.996 3.997 1.00 85.38 123 ALA A CA 1
ATOM 934 C C . ALA A 1 123 ? 0.974 0.946 3.403 1.00 85.38 123 ALA A C 1
ATOM 936 O O . ALA A 1 123 ? 1.177 0.248 2.416 1.00 85.38 123 ALA A O 1
ATOM 937 N N . THR A 1 124 ? 1.944 1.670 3.979 1.00 85.31 124 THR A N 1
ATOM 938 C CA . THR A 1 124 ? 3.284 1.880 3.387 1.00 85.31 124 THR A CA 1
ATOM 939 C C . THR A 1 124 ? 4.452 1.451 4.282 1.00 85.31 124 THR A C 1
ATOM 941 O O . THR A 1 124 ? 5.600 1.770 3.979 1.00 85.31 124 THR A O 1
ATOM 944 N N . GLY A 1 125 ? 4.188 0.790 5.410 1.00 85.25 125 GLY A N 1
ATOM 945 C CA . GLY A 1 125 ? 5.211 0.441 6.401 1.00 85.25 125 GLY A CA 1
ATOM 946 C C . GLY A 1 125 ? 4.719 -0.601 7.398 1.00 85.25 125 GLY A C 1
ATOM 947 O O . GLY A 1 125 ? 4.890 -0.425 8.602 1.00 85.25 125 GLY A O 1
ATOM 948 N N . ILE A 1 126 ? 4.059 -1.653 6.901 1.00 89.50 126 ILE A N 1
ATOM 949 C CA . ILE A 1 126 ? 3.263 -2.580 7.723 1.00 89.50 126 ILE A CA 1
ATOM 950 C C . ILE A 1 126 ? 4.079 -3.282 8.816 1.00 89.50 126 ILE A C 1
ATOM 952 O O . ILE A 1 126 ? 3.544 -3.552 9.885 1.00 89.50 126 ILE A O 1
ATOM 956 N N . HIS A 1 127 ? 5.381 -3.480 8.591 1.00 90.69 127 HIS A N 1
ATOM 957 C CA . HIS A 1 127 ? 6.331 -4.075 9.539 1.00 90.69 127 HIS A CA 1
ATOM 958 C C . HIS A 1 127 ? 6.489 -3.279 10.849 1.00 90.69 127 HIS A C 1
ATOM 960 O O . HIS A 1 127 ? 6.882 -3.850 11.858 1.00 90.69 127 HIS A O 1
ATOM 966 N N . LEU A 1 128 ? 6.145 -1.985 10.861 1.00 92.19 128 LEU A N 1
ATOM 967 C CA . LEU A 1 128 ? 6.179 -1.145 12.065 1.00 92.19 128 LEU A CA 1
ATOM 968 C C . LEU A 1 128 ? 4.907 -1.285 12.927 1.00 92.19 128 LEU A C 1
ATOM 970 O O . LEU A 1 128 ? 4.924 -1.010 14.124 1.00 92.19 128 LEU A O 1
ATOM 974 N N . VAL A 1 129 ? 3.788 -1.717 12.333 1.00 94.31 129 VAL A N 1
ATOM 975 C CA . VAL A 1 129 ? 2.482 -1.785 13.014 1.00 94.31 129 VAL A CA 1
ATOM 976 C C . VAL A 1 129 ? 2.460 -2.777 14.194 1.00 94.31 129 VAL A C 1
ATOM 978 O O . VAL A 1 129 ? 1.846 -2.429 15.204 1.00 94.31 129 VAL A O 1
ATOM 981 N N . PRO A 1 130 ? 3.118 -3.958 14.147 1.00 95.12 130 PRO A N 1
ATOM 982 C CA . PRO A 1 130 ? 3.263 -4.833 15.313 1.00 95.12 130 PRO A CA 1
ATOM 983 C C . PRO A 1 130 ? 3.912 -4.140 16.517 1.00 95.12 130 PRO A C 1
ATOM 985 O O . PRO A 1 130 ? 3.344 -4.179 17.604 1.00 95.12 130 PRO A O 1
ATOM 988 N N . TYR A 1 131 ? 5.031 -3.435 16.324 1.00 96.31 131 TYR A N 1
ATOM 989 C CA . TYR A 1 131 ? 5.749 -2.764 17.415 1.00 96.31 131 TYR A CA 1
ATOM 990 C C . TYR A 1 131 ? 4.965 -1.577 17.992 1.00 96.31 131 TYR A C 1
ATOM 992 O O . TYR A 1 131 ? 4.910 -1.416 19.209 1.00 96.31 131 TYR A O 1
ATOM 1000 N N . ILE A 1 132 ? 4.253 -0.812 17.150 1.00 95.81 132 ILE A N 1
ATOM 1001 C CA . ILE A 1 132 ? 3.306 0.215 17.626 1.00 95.81 132 ILE A CA 1
ATOM 1002 C C . ILE A 1 132 ? 2.202 -0.428 18.483 1.00 95.81 132 ILE A C 1
ATOM 1004 O O . ILE A 1 132 ? 1.876 0.086 19.550 1.00 95.81 132 ILE A O 1
ATOM 1008 N N . LYS A 1 133 ? 1.627 -1.564 18.061 1.00 94.75 133 LYS A N 1
ATOM 1009 C CA . LYS A 1 133 ? 0.616 -2.279 18.862 1.00 94.75 133 LYS A CA 1
ATOM 1010 C C . LYS A 1 133 ? 1.183 -2.802 20.185 1.00 94.75 133 LYS A C 1
ATOM 1012 O O . LYS A 1 133 ? 0.498 -2.700 21.198 1.00 94.75 133 LYS A O 1
ATOM 1017 N N . GLN A 1 134 ? 2.410 -3.321 20.181 1.00 97.12 134 GLN A N 1
ATOM 1018 C CA . GLN A 1 134 ? 3.104 -3.806 21.374 1.00 97.12 134 GLN A CA 1
ATOM 1019 C C . GLN A 1 134 ? 3.311 -2.683 22.398 1.00 97.12 134 GLN A C 1
ATOM 1021 O O . GLN A 1 134 ? 2.916 -2.841 23.549 1.00 97.12 134 GLN A O 1
ATOM 1026 N N . ALA A 1 135 ? 3.831 -1.529 21.971 1.00 96.75 135 ALA A N 1
ATOM 1027 C CA . ALA A 1 135 ? 4.004 -0.361 22.835 1.00 96.75 135 ALA A CA 1
ATOM 1028 C C . ALA A 1 135 ? 2.672 0.101 23.447 1.00 96.75 135 ALA A C 1
ATOM 1030 O O . ALA A 1 135 ? 2.568 0.329 24.651 1.00 96.75 135 ALA A O 1
ATOM 1031 N N . ARG A 1 136 ? 1.605 0.180 22.640 1.00 96.75 136 ARG A N 1
ATOM 1032 C CA . ARG A 1 136 ? 0.275 0.580 23.132 1.00 96.75 136 ARG A CA 1
ATOM 1033 C C . ARG A 1 136 ? -0.342 -0.430 24.098 1.00 96.75 136 ARG A C 1
ATOM 1035 O O . ARG A 1 136 ? -1.011 -0.020 25.040 1.00 96.75 136 ARG A O 1
ATOM 1042 N N . ALA A 1 137 ? -0.082 -1.727 23.924 1.00 94.62 137 ALA A N 1
ATOM 1043 C CA . ALA A 1 137 ? -0.460 -2.749 24.904 1.00 94.62 137 ALA A CA 1
ATOM 1044 C C . ALA A 1 137 ? 0.303 -2.602 26.239 1.00 94.62 137 ALA A C 1
ATOM 1046 O O . ALA A 1 137 ? -0.196 -3.027 27.276 1.00 94.62 137 ALA A O 1
ATOM 1047 N N . GLN A 1 138 ? 1.471 -1.950 26.226 1.00 95.56 138 GLN A N 1
ATOM 1048 C CA . GLN A 1 138 ? 2.241 -1.542 27.408 1.00 95.56 138 GLN A CA 1
ATOM 1049 C C . GLN A 1 138 ? 1.877 -0.122 27.906 1.00 95.56 138 GLN A C 1
ATOM 1051 O O . GLN A 1 138 ? 2.563 0.433 28.761 1.00 95.56 138 GLN A O 1
ATOM 1056 N N . GLY A 1 139 ? 0.793 0.475 27.391 1.00 96.38 139 GLY A N 1
ATOM 1057 C CA . GLY A 1 139 ? 0.282 1.783 27.815 1.00 96.38 139 GLY A CA 1
ATOM 1058 C C . GLY A 1 139 ? 0.855 2.995 27.073 1.00 96.38 139 GLY A C 1
ATOM 1059 O O . GLY A 1 139 ? 0.585 4.125 27.478 1.00 96.38 139 GLY A O 1
ATOM 1060 N N . ALA A 1 140 ? 1.628 2.803 25.998 1.00 98.19 140 ALA A N 1
ATOM 1061 C CA . ALA A 1 140 ? 2.172 3.914 25.218 1.00 98.19 140 ALA A CA 1
ATOM 1062 C C . ALA A 1 140 ? 1.083 4.736 24.507 1.00 98.19 140 ALA A C 1
ATOM 1064 O O . ALA A 1 140 ? 0.131 4.189 23.941 1.00 98.19 140 ALA A O 1
ATOM 1065 N N . LYS A 1 141 ? 1.269 6.058 24.467 1.00 98.62 141 LYS A N 1
ATOM 1066 C CA . LYS A 1 141 ? 0.404 6.993 23.739 1.00 98.62 141 LYS A CA 1
ATOM 1067 C C . LYS A 1 141 ? 0.753 7.045 22.254 1.00 98.62 141 LYS A C 1
ATOM 1069 O O . LYS A 1 141 ? 1.926 7.044 21.886 1.00 98.62 141 LYS A O 1
ATOM 1074 N N . LEU A 1 142 ? -0.268 7.122 21.399 1.00 98.69 142 LEU A N 1
ATOM 1075 C CA . LEU A 1 142 ? -0.116 7.285 19.950 1.00 98.69 142 LEU A CA 1
ATOM 1076 C C . LEU A 1 142 ? -0.703 8.620 19.481 1.00 98.69 142 LEU A C 1
ATOM 1078 O O . LEU A 1 142 ? -1.914 8.821 19.564 1.00 98.69 142 LEU A O 1
ATOM 1082 N N . ILE A 1 143 ? 0.142 9.479 18.912 1.00 98.81 143 ILE A N 1
ATOM 1083 C CA .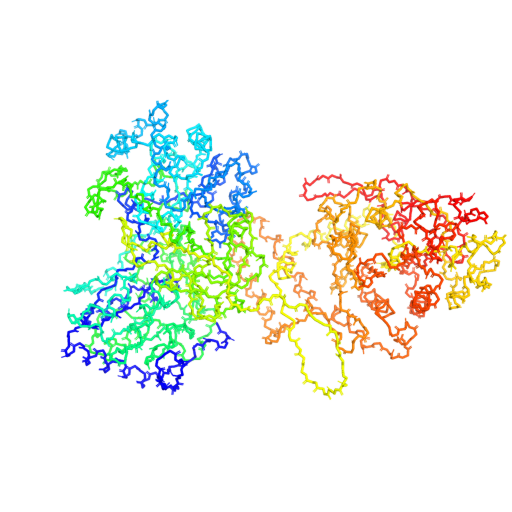 ILE A 1 143 ? -0.253 10.692 18.185 1.00 98.81 143 ILE A CA 1
ATOM 1084 C C . ILE A 1 143 ? -0.105 10.427 16.683 1.00 98.81 143 ILE A C 1
ATOM 1086 O O . ILE A 1 143 ? 0.900 9.862 16.244 1.00 98.81 143 ILE A O 1
ATOM 1090 N N . VAL A 1 144 ? -1.082 10.839 15.873 1.00 98.62 144 VAL A N 1
ATOM 1091 C CA . VAL A 1 144 ? -1.004 10.755 14.404 1.00 98.62 144 VAL A CA 1
ATOM 1092 C C . VAL A 1 144 ? -1.255 12.124 13.780 1.00 98.62 144 VAL A C 1
ATOM 1094 O O . VAL A 1 144 ? -2.260 12.765 14.077 1.00 98.62 144 VAL A O 1
ATOM 1097 N N . VAL A 1 145 ? -0.371 12.545 12.873 1.00 98.56 145 VAL A N 1
ATOM 1098 C CA . VAL A 1 145 ? -0.488 13.794 12.105 1.00 98.56 145 VAL A CA 1
ATOM 1099 C C . VAL A 1 145 ? -0.669 13.442 10.625 1.00 98.56 145 VAL A C 1
ATOM 1101 O O . VAL A 1 145 ? 0.287 13.093 9.933 1.00 98.56 145 VAL A O 1
ATOM 1104 N N . ASP A 1 146 ? -1.913 13.467 10.146 1.00 97.06 146 ASP A N 1
ATOM 1105 C CA . ASP A 1 146 ? -2.304 13.194 8.753 1.00 97.06 146 ASP A CA 1
ATOM 1106 C C . ASP A 1 146 ? -3.664 13.873 8.489 1.00 97.06 146 ASP A C 1
ATOM 1108 O O . ASP A 1 146 ? -4.561 13.707 9.318 1.00 97.06 146 ASP A O 1
ATOM 1112 N N . PRO A 1 147 ? -3.887 14.573 7.357 1.00 95.75 147 PRO A N 1
ATOM 1113 C CA . PRO A 1 147 ? -5.177 15.203 7.024 1.00 95.75 147 PRO A CA 1
ATOM 1114 C C . PRO A 1 147 ? -6.395 14.253 6.962 1.00 95.75 147 PRO A C 1
ATOM 1116 O O . PRO A 1 147 ? -7.527 14.702 6.763 1.00 95.75 147 PRO A O 1
ATOM 1119 N N . ARG A 1 148 ? -6.183 12.934 7.073 1.00 95.31 148 ARG A N 1
ATOM 1120 C CA . ARG A 1 148 ? -7.206 11.883 6.994 1.00 95.31 148 ARG A CA 1
ATOM 1121 C C . ARG A 1 148 ? -7.228 11.038 8.265 1.00 95.31 148 ARG A C 1
ATOM 1123 O O . ARG A 1 148 ? -6.185 10.734 8.846 1.00 95.31 148 ARG A O 1
ATOM 1130 N N . ALA A 1 149 ? -8.403 10.523 8.610 1.00 93.94 149 ALA A N 1
ATOM 1131 C CA . ALA A 1 149 ? -8.602 9.512 9.642 1.00 93.94 149 ALA A CA 1
ATOM 1132 C C . ALA A 1 149 ? -8.149 8.120 9.138 1.00 93.94 149 ALA A C 1
ATOM 1134 O O . ALA A 1 149 ? -8.939 7.198 8.920 1.00 93.94 149 ALA A O 1
ATOM 1135 N N . THR A 1 150 ? -6.838 7.977 8.903 1.00 92.19 150 THR A N 1
ATOM 1136 C CA . THR A 1 150 ? -6.187 6.710 8.527 1.00 92.19 150 THR A CA 1
ATOM 1137 C C . THR A 1 150 ? -6.465 5.599 9.557 1.00 92.19 150 THR A C 1
ATOM 1139 O O . THR A 1 150 ? -6.835 5.894 10.695 1.00 92.19 150 THR A O 1
ATOM 1142 N N . PRO A 1 151 ? -6.240 4.307 9.230 1.00 90.69 151 PRO A N 1
ATOM 1143 C CA . PRO A 1 151 ? -6.493 3.219 10.176 1.00 90.69 151 PRO A CA 1
ATOM 1144 C C . PRO A 1 151 ? -5.755 3.354 11.514 1.00 90.69 151 PRO A C 1
ATOM 1146 O O . PRO A 1 151 ? -6.281 2.897 12.522 1.00 90.69 151 PRO A O 1
ATOM 1149 N N . LEU A 1 152 ? -4.574 3.989 11.546 1.00 90.25 152 LEU A N 1
ATOM 1150 C CA . LEU A 1 152 ? -3.876 4.313 12.797 1.00 90.25 152 LEU A CA 1
ATOM 1151 C C . LEU A 1 152 ? -4.425 5.578 13.465 1.00 90.25 152 LEU A C 1
ATOM 1153 O O . LEU A 1 152 ? -4.574 5.566 14.678 1.00 90.25 152 LEU A O 1
ATOM 1157 N N . ALA A 1 153 ? -4.788 6.623 12.711 1.00 94.12 153 ALA A N 1
ATOM 1158 C CA . ALA A 1 153 ? -5.409 7.827 13.275 1.00 94.12 153 ALA A CA 1
ATOM 1159 C C . ALA A 1 153 ? -6.732 7.511 13.999 1.00 94.12 153 ALA A C 1
ATOM 1161 O O . ALA A 1 153 ? -6.936 7.956 15.119 1.00 94.12 153 ALA A O 1
ATOM 1162 N N . ARG A 1 154 ? -7.579 6.640 13.428 1.00 92.69 154 ARG A N 1
ATOM 1163 C CA . ARG A 1 154 ? -8.818 6.150 14.074 1.00 92.69 154 ARG A CA 1
ATOM 1164 C C . ARG A 1 154 ? -8.601 5.223 15.275 1.00 92.69 154 ARG A C 1
ATOM 1166 O O . ARG A 1 154 ? -9.569 4.806 15.900 1.00 92.69 154 ARG A O 1
ATOM 1173 N N . GLN A 1 155 ? -7.354 4.871 15.575 1.00 92.19 155 GLN A N 1
ATOM 1174 C CA . GLN A 1 155 ? -6.962 4.148 16.784 1.00 92.19 155 GLN A CA 1
ATOM 1175 C C . GLN A 1 155 ? -6.113 5.015 17.725 1.00 92.19 155 GLN A C 1
ATOM 1177 O O . GLN A 1 155 ? -5.785 4.539 18.809 1.00 92.19 155 GLN A O 1
ATOM 1182 N N . ALA A 1 156 ? -5.717 6.224 17.319 1.00 96.06 156 ALA A N 1
ATOM 1183 C CA . ALA A 1 156 ? -4.785 7.075 18.045 1.00 96.06 156 ALA A CA 1
ATOM 1184 C C . ALA A 1 156 ? -5.399 7.628 19.336 1.00 96.06 156 ALA A C 1
ATOM 1186 O O . ALA A 1 156 ? -6.614 7.756 19.457 1.00 96.06 156 ALA A O 1
ATOM 1187 N N . ASP A 1 157 ? -4.537 7.971 20.287 1.00 98.56 157 ASP A N 1
ATOM 1188 C CA . ASP A 1 157 ? -4.919 8.725 21.480 1.00 98.56 157 ASP A CA 1
ATOM 1189 C C . ASP A 1 157 ? -5.134 10.213 21.149 1.00 98.56 157 ASP A C 1
ATOM 1191 O O . ASP A 1 157 ? -5.918 10.879 21.819 1.00 98.56 157 ASP A O 1
ATOM 1195 N N . LEU A 1 158 ? -4.466 10.717 20.102 1.00 98.44 158 LEU A N 1
ATOM 1196 C CA . LEU A 1 158 ? -4.630 12.066 19.559 1.00 98.44 158 LEU A CA 1
ATOM 1197 C C . LEU A 1 158 ? -4.432 12.054 18.031 1.00 98.44 158 LEU A C 1
ATOM 1199 O O . LEU A 1 158 ? -3.471 11.475 17.517 1.00 98.44 158 LEU A O 1
ATOM 1203 N N . HIS A 1 159 ? -5.325 12.713 17.291 1.00 98.31 159 HIS A N 1
ATOM 1204 C CA . HIS A 1 159 ? -5.230 12.885 15.836 1.00 98.31 159 HIS A CA 1
ATOM 1205 C C . HIS A 1 159 ? -5.191 14.377 15.499 1.00 98.31 159 HIS A C 1
ATOM 1207 O O . HIS A 1 159 ? -6.089 15.120 15.883 1.00 98.31 159 HIS A O 1
ATOM 1213 N N . ILE A 1 160 ? -4.160 14.800 14.764 1.00 98.25 160 ILE A N 1
ATOM 1214 C CA . ILE A 1 160 ? -3.983 16.167 14.262 1.00 98.25 160 ILE A CA 1
ATOM 1215 C C . ILE A 1 160 ? -4.287 16.178 12.750 1.00 98.25 160 ILE A C 1
ATOM 1217 O O . ILE A 1 160 ? -3.408 15.860 11.940 1.00 98.25 160 ILE A O 1
ATOM 1221 N N . PRO A 1 161 ? -5.521 16.510 12.324 1.00 96.75 161 PRO A N 1
ATOM 1222 C CA . PRO A 1 161 ? -5.936 16.435 10.925 1.00 96.75 161 PRO A CA 1
ATOM 1223 C C . PRO A 1 161 ? -5.529 17.686 10.126 1.00 96.75 161 PRO A C 1
ATOM 1225 O O . PRO A 1 161 ? -6.380 18.295 9.490 1.00 96.75 161 PRO A O 1
ATOM 1228 N N . LEU A 1 162 ? -4.267 18.127 10.183 1.00 96.38 162 LEU A N 1
ATOM 1229 C CA . LEU A 1 162 ? -3.852 19.447 9.672 1.00 96.38 162 LEU A CA 1
ATOM 1230 C C . LEU A 1 162 ? -4.160 19.705 8.179 1.00 96.38 162 LEU A C 1
ATOM 1232 O O . LEU A 1 162 ? -4.351 18.787 7.377 1.00 96.38 162 LEU A O 1
ATOM 1236 N N . ARG A 1 163 ? -4.242 20.985 7.795 1.00 95.25 163 ARG A N 1
ATOM 1237 C CA . ARG A 1 163 ? -4.417 21.423 6.399 1.00 95.25 163 ARG A CA 1
ATOM 1238 C C . ARG A 1 163 ? -3.162 21.054 5.571 1.00 95.25 163 ARG A C 1
ATOM 1240 O O . ARG A 1 163 ? -2.053 21.360 5.998 1.00 95.25 163 ARG A O 1
ATOM 1247 N N . PRO A 1 164 ? -3.280 20.427 4.382 1.00 94.81 164 PRO A N 1
ATOM 1248 C CA . PRO A 1 164 ? -2.109 20.041 3.590 1.00 94.81 164 PRO A CA 1
ATOM 1249 C C . PRO A 1 164 ? -1.193 21.230 3.251 1.00 94.81 164 PRO A C 1
ATOM 1251 O O . PRO A 1 164 ? -1.603 22.145 2.534 1.00 94.81 164 PRO A O 1
ATOM 1254 N N . GLY A 1 165 ? 0.049 21.188 3.747 1.00 93.81 165 GLY A N 1
ATOM 1255 C CA . GLY A 1 165 ? 1.059 22.239 3.566 1.00 93.81 165 GLY A CA 1
ATOM 1256 C C . GLY A 1 165 ? 1.480 22.969 4.847 1.00 93.81 165 GLY A C 1
ATOM 1257 O O . GLY A 1 165 ? 2.496 23.663 4.833 1.00 93.81 165 GLY A O 1
ATOM 1258 N N . THR A 1 166 ? 0.745 22.797 5.951 1.00 96.88 166 THR A N 1
ATOM 1259 C CA . THR A 1 166 ? 0.929 23.570 7.196 1.00 96.88 166 THR A CA 1
ATOM 1260 C C . THR A 1 166 ? 1.733 22.834 8.274 1.00 96.88 166 THR A C 1
ATOM 1262 O O . THR A 1 166 ? 1.733 23.242 9.433 1.00 96.88 166 THR A O 1
ATOM 1265 N N . ASP A 1 167 ? 2.421 21.748 7.914 1.00 98.19 167 ASP A N 1
ATOM 1266 C CA . ASP A 1 167 ? 3.277 20.971 8.819 1.00 98.19 167 ASP A CA 1
ATOM 1267 C C . ASP A 1 167 ? 4.380 21.823 9.479 1.00 98.19 167 ASP A C 1
ATOM 1269 O O . ASP A 1 167 ? 4.715 21.597 10.639 1.00 98.19 167 ASP A O 1
ATOM 1273 N N . LEU A 1 168 ? 4.920 22.819 8.760 1.00 98.19 168 LEU A N 1
ATOM 1274 C CA . LEU A 1 168 ? 5.974 23.711 9.258 1.00 98.19 168 LEU A CA 1
ATOM 1275 C C . LEU A 1 168 ? 5.488 24.625 10.407 1.00 98.19 168 LEU A C 1
ATOM 1277 O O . LEU A 1 168 ? 6.091 24.541 11.473 1.00 98.19 168 LEU A O 1
ATOM 1281 N N . PRO A 1 169 ? 4.412 25.431 10.259 1.00 98.44 169 PRO A N 1
ATOM 1282 C CA . PRO A 1 169 ? 3.788 26.158 11.368 1.00 98.44 169 PRO A CA 1
ATOM 1283 C C . PRO A 1 169 ? 3.558 25.309 12.621 1.00 98.44 169 PRO A C 1
ATOM 1285 O O . PRO A 1 169 ? 3.944 25.720 13.709 1.00 98.44 169 PRO A O 1
ATOM 1288 N N . VAL A 1 170 ? 2.996 24.104 12.464 1.00 98.69 170 VAL A N 1
ATOM 1289 C CA . VAL A 1 170 ? 2.699 23.204 13.592 1.00 98.69 170 VAL A CA 1
ATOM 1290 C C . VAL A 1 170 ? 3.980 22.712 14.274 1.00 98.69 170 VAL A C 1
ATOM 1292 O O . VAL A 1 170 ? 4.055 22.688 15.499 1.00 98.69 170 VAL A O 1
ATOM 1295 N N . ALA A 1 171 ? 5.013 22.348 13.511 1.00 98.69 171 ALA A N 1
ATOM 1296 C CA . ALA A 1 171 ? 6.296 21.953 14.087 1.00 98.69 171 ALA A CA 1
ATOM 1297 C C . ALA A 1 171 ? 7.007 23.128 14.789 1.00 98.69 171 ALA A C 1
ATOM 1299 O O . ALA A 1 171 ? 7.576 22.935 15.862 1.00 98.69 171 ALA A O 1
ATOM 1300 N N . LEU A 1 172 ? 6.936 24.343 14.231 1.00 98.81 172 LEU A N 1
ATOM 1301 C CA . LEU A 1 172 ? 7.505 25.544 14.850 1.00 98.81 172 LEU A CA 1
ATOM 1302 C C . LEU A 1 172 ? 6.771 25.947 16.133 1.00 98.81 172 LEU A C 1
ATOM 1304 O O . LEU A 1 172 ? 7.447 26.284 17.098 1.00 98.81 172 LEU A O 1
ATOM 1308 N N . SER A 1 173 ? 5.439 25.847 16.206 1.00 98.81 173 SER A N 1
ATOM 1309 C CA . SER A 1 173 ? 4.713 26.161 17.448 1.00 98.81 173 SER A CA 1
ATOM 1310 C C . SER A 1 173 ? 4.979 25.165 18.574 1.00 98.81 173 SER A C 1
ATOM 1312 O O . SER A 1 173 ? 5.005 25.552 19.738 1.00 98.81 173 SER A O 1
ATOM 1314 N N . LEU A 1 174 ? 5.224 23.891 18.244 1.00 98.81 174 LEU A N 1
ATOM 1315 C CA . LEU A 1 174 ? 5.657 22.892 19.226 1.00 98.81 174 LEU A CA 1
ATOM 1316 C C . LEU A 1 174 ? 7.073 23.200 19.744 1.00 98.81 174 LEU A C 1
ATOM 1318 O O . LEU A 1 174 ? 7.311 23.121 20.945 1.00 98.81 174 LEU A O 1
ATOM 1322 N N . ILE A 1 175 ? 7.997 23.608 18.863 1.00 98.81 175 ILE A N 1
ATOM 1323 C CA . ILE A 1 175 ? 9.341 24.074 19.252 1.00 98.81 175 ILE A CA 1
ATOM 1324 C C . ILE A 1 175 ? 9.254 25.337 20.119 1.00 98.81 175 ILE A C 1
ATOM 1326 O O . ILE A 1 175 ? 9.951 25.430 21.126 1.00 98.81 175 ILE A O 1
ATOM 1330 N N . ASN A 1 176 ? 8.392 26.291 19.757 1.00 98.69 176 ASN A N 1
ATOM 1331 C CA . ASN A 1 176 ? 8.223 27.533 20.503 1.00 98.69 176 ASN A CA 1
ATOM 1332 C C . ASN A 1 176 ? 7.686 27.274 21.916 1.00 98.69 176 ASN A C 1
ATOM 1334 O O . ASN A 1 176 ? 8.296 27.704 22.888 1.00 98.69 176 ASN A O 1
ATOM 1338 N N . HIS A 1 177 ? 6.614 26.485 22.038 1.00 98.56 177 HIS A N 1
ATOM 1339 C CA . HIS A 1 177 ? 6.021 26.132 23.327 1.00 98.56 177 HIS A CA 1
ATOM 1340 C C . HIS A 1 177 ? 7.029 25.466 24.280 1.00 98.56 177 HIS A C 1
ATOM 1342 O O . HIS A 1 177 ? 7.041 25.771 25.472 1.00 98.56 177 HIS A O 1
ATOM 1348 N N . LEU A 1 178 ? 7.908 24.593 23.770 1.00 98.50 178 LEU A N 1
ATOM 1349 C CA . LEU A 1 178 ? 8.975 23.980 24.573 1.00 98.50 178 LEU A CA 1
ATOM 1350 C C . LEU A 1 178 ? 9.933 25.033 25.158 1.00 98.50 178 LEU A C 1
ATOM 1352 O O . LEU A 1 178 ? 10.318 24.922 26.319 1.00 98.50 178 LEU A O 1
ATOM 1356 N N . PHE A 1 179 ? 10.284 26.074 24.398 1.00 98.44 179 PHE A N 1
ATOM 1357 C CA . PHE A 1 179 ? 11.092 27.184 24.913 1.00 98.44 179 PHE A CA 1
ATOM 1358 C C . PHE A 1 179 ? 10.304 28.098 25.866 1.00 98.44 179 PHE A C 1
ATOM 1360 O O . PHE A 1 179 ? 10.808 28.430 26.935 1.00 98.44 179 PHE A O 1
ATOM 1367 N N . GLU A 1 180 ? 9.069 28.473 25.522 1.00 97.44 180 GLU A N 1
ATOM 1368 C CA . GLU A 1 180 ? 8.217 29.367 26.327 1.00 97.44 180 GLU A CA 1
ATOM 1369 C C . GLU A 1 180 ? 7.866 28.782 27.705 1.00 97.44 180 GLU A C 1
ATOM 1371 O O . GLU A 1 180 ? 7.790 29.518 28.687 1.00 97.44 180 GLU A O 1
ATOM 1376 N N . THR A 1 181 ? 7.686 27.460 27.799 1.00 97.19 181 THR A N 1
ATOM 1377 C CA . THR A 1 181 ? 7.385 26.755 29.061 1.00 97.19 181 THR A CA 1
ATOM 1378 C C . THR A 1 181 ? 8.626 26.306 29.839 1.00 97.19 181 THR A C 1
ATOM 1380 O O . THR A 1 181 ? 8.490 25.768 30.936 1.00 97.19 181 THR A O 1
ATOM 1383 N N . GLY A 1 182 ? 9.837 26.507 29.302 1.00 96.88 182 GLY A N 1
ATOM 1384 C CA . GLY A 1 182 ? 11.074 25.997 29.905 1.00 96.88 182 GLY A CA 1
ATOM 1385 C C . GLY A 1 182 ? 11.211 24.467 29.863 1.00 96.88 182 GLY A C 1
ATOM 1386 O O . GLY A 1 182 ? 11.951 23.898 30.661 1.00 96.88 182 GLY A O 1
ATOM 1387 N N . ALA A 1 183 ? 10.495 23.803 28.951 1.00 97.44 183 ALA A N 1
ATOM 1388 C CA . ALA A 1 183 ? 10.549 22.359 28.712 1.00 97.44 183 ALA A CA 1
ATOM 1389 C C . ALA A 1 183 ? 11.595 21.940 27.655 1.00 97.44 183 ALA A C 1
ATOM 1391 O O . ALA A 1 183 ? 11.764 20.750 27.382 1.00 97.44 183 ALA A O 1
ATOM 1392 N N . ALA A 1 184 ? 12.286 22.903 27.040 1.00 98.12 184 ALA A N 1
ATOM 1393 C CA . ALA A 1 184 ? 13.421 22.645 26.168 1.00 98.12 184 ALA A CA 1
ATOM 1394 C C . ALA A 1 184 ? 14.648 22.169 26.969 1.00 98.12 184 ALA A C 1
ATOM 1396 O O . ALA A 1 184 ? 14.969 22.699 28.033 1.00 98.12 184 ALA A O 1
ATOM 1397 N N . ASP A 1 185 ? 15.370 21.187 26.434 1.00 98.06 185 ASP A N 1
ATOM 1398 C CA . ASP A 1 185 ? 16.606 20.675 27.021 1.00 98.06 185 ASP A CA 1
ATOM 1399 C C . ASP A 1 185 ? 17.787 21.585 26.651 1.00 98.06 185 ASP A C 1
ATOM 1401 O O . ASP A 1 185 ? 18.582 21.310 25.750 1.00 98.06 185 ASP A O 1
ATOM 1405 N N . GLU A 1 186 ? 17.890 22.707 27.363 1.00 97.81 186 GLU A N 1
ATOM 1406 C CA . GLU A 1 186 ? 18.975 23.689 27.232 1.00 97.81 186 GLU A CA 1
ATOM 1407 C C . GLU A 1 186 ? 20.373 23.050 27.371 1.00 97.81 186 GLU A C 1
ATOM 1409 O O . GLU A 1 186 ? 21.333 23.486 26.726 1.00 97.81 186 GLU A O 1
ATOM 1414 N N . ALA A 1 187 ? 20.501 21.981 28.169 1.00 97.50 187 ALA A N 1
ATOM 1415 C CA . ALA A 1 187 ? 21.760 21.268 28.357 1.00 97.50 187 ALA A CA 1
ATOM 1416 C C . ALA A 1 187 ? 22.121 20.421 27.126 1.00 97.50 187 ALA A C 1
ATOM 1418 O O . ALA A 1 187 ? 23.273 20.455 26.680 1.00 97.50 187 ALA A O 1
ATOM 1419 N N . PHE A 1 188 ? 21.163 19.704 26.533 1.00 97.75 188 PHE A N 1
ATOM 1420 C CA . PHE A 1 188 ? 21.375 19.004 25.267 1.00 97.75 188 PHE A CA 1
ATOM 1421 C C . PHE A 1 188 ? 21.630 19.988 24.121 1.00 97.75 188 PHE A C 1
ATOM 1423 O O . PHE A 1 188 ? 22.551 19.778 23.330 1.00 97.75 188 PHE A O 1
ATOM 1430 N N . LEU A 1 189 ? 20.878 21.091 24.054 1.00 98.06 189 LEU A N 1
ATOM 1431 C CA . LEU A 1 189 ? 21.044 22.126 23.033 1.00 98.06 189 LEU A CA 1
ATOM 1432 C C . LEU A 1 189 ? 22.464 22.712 23.043 1.00 98.06 189 LEU A C 1
ATOM 1434 O O . LEU A 1 189 ? 23.120 22.711 21.998 1.00 98.06 189 LEU A O 1
ATOM 1438 N N . ALA A 1 190 ? 22.979 23.130 24.202 1.00 96.94 190 ALA A N 1
ATOM 1439 C CA . ALA A 1 190 ? 24.331 23.681 24.321 1.00 96.94 190 ALA A CA 1
ATOM 1440 C C . ALA A 1 190 ? 25.434 22.658 23.971 1.00 96.94 190 ALA A C 1
ATOM 1442 O O . ALA A 1 190 ? 26.391 22.965 23.247 1.00 96.94 190 ALA A O 1
ATOM 1443 N N . ASN A 1 191 ? 25.308 21.420 24.459 1.00 96.50 191 ASN A N 1
ATOM 1444 C CA . ASN A 1 191 ? 26.352 20.406 24.296 1.00 96.50 191 ASN A CA 1
ATOM 1445 C C . ASN A 1 191 ? 26.339 19.744 22.909 1.00 96.50 191 ASN A C 1
ATOM 1447 O O . ASN A 1 191 ? 27.402 19.561 22.317 1.00 96.50 191 ASN A O 1
ATOM 1451 N N . HIS A 1 192 ? 25.164 19.441 22.353 1.00 97.62 192 HIS A N 1
ATOM 1452 C CA . HIS A 1 192 ? 25.007 18.559 21.190 1.00 97.62 192 HIS A CA 1
ATOM 1453 C C . HIS A 1 192 ? 24.426 19.230 19.938 1.00 97.62 192 HIS A C 1
ATOM 1455 O O . HIS A 1 192 ? 24.232 18.543 18.932 1.00 97.62 192 HIS A O 1
ATOM 1461 N N . THR A 1 193 ? 24.180 20.546 19.939 1.00 97.88 193 THR A N 1
ATOM 1462 C CA . THR A 1 193 ? 23.640 21.259 18.764 1.00 97.88 193 THR A CA 1
ATOM 1463 C C . THR A 1 193 ? 24.409 22.533 18.401 1.00 97.88 193 THR A C 1
ATOM 1465 O O . THR A 1 193 ? 25.198 23.055 19.190 1.00 97.88 193 THR A O 1
ATOM 1468 N N . THR A 1 194 ? 24.175 23.033 17.188 1.00 96.88 194 THR A N 1
ATOM 1469 C CA . THR A 1 194 ? 24.499 24.396 16.752 1.00 96.88 194 THR A CA 1
ATOM 1470 C C . THR A 1 194 ? 23.269 25.032 16.096 1.00 96.88 194 THR A C 1
ATOM 1472 O O . THR A 1 194 ? 22.399 24.336 15.573 1.00 96.88 194 THR A O 1
ATOM 1475 N N . GLY A 1 195 ? 23.153 26.362 16.160 1.00 95.25 195 GLY A N 1
ATOM 1476 C CA . GLY A 1 195 ? 22.003 27.101 15.612 1.00 95.25 195 GLY A CA 1
ATOM 1477 C C . GLY A 1 195 ? 20.738 27.124 16.488 1.00 95.25 195 GLY A C 1
ATOM 1478 O O . GLY A 1 195 ? 19.721 27.645 16.040 1.00 95.25 195 GLY A O 1
ATOM 1479 N N . GLY A 1 196 ? 20.785 26.609 17.725 1.00 95.94 196 GLY A N 1
ATOM 1480 C CA . GLY A 1 196 ? 19.625 26.534 18.631 1.00 95.94 196 GLY A CA 1
ATOM 1481 C C . GLY A 1 196 ? 18.933 27.877 18.904 1.00 95.94 196 GLY A C 1
ATOM 1482 O O . GLY A 1 196 ? 17.717 27.966 18.767 1.00 95.94 196 GLY A O 1
ATOM 1483 N N . GLU A 1 197 ? 19.692 28.940 19.191 1.00 96.50 197 GLU A N 1
ATOM 1484 C CA . GLU A 1 197 ? 19.143 30.296 19.397 1.00 96.50 197 GLU A CA 1
ATOM 1485 C C . GLU A 1 197 ? 18.444 30.859 18.152 1.00 96.50 197 GLU A C 1
ATOM 1487 O O . GLU A 1 197 ? 17.414 31.523 18.247 1.00 96.50 197 GLU A O 1
ATOM 1492 N N . GLU A 1 198 ? 18.972 30.571 16.962 1.00 96.06 198 GLU A N 1
ATOM 1493 C CA . GLU A 1 198 ? 18.385 31.038 15.704 1.00 96.06 198 GLU A CA 1
ATOM 1494 C C . GLU A 1 198 ? 17.125 30.233 15.341 1.00 96.06 198 GLU A C 1
ATOM 1496 O O . GLU A 1 198 ? 16.166 30.798 14.812 1.00 96.06 198 GLU A O 1
ATOM 1501 N N . LEU A 1 199 ? 17.071 28.944 15.702 1.00 97.56 199 LEU A N 1
ATOM 1502 C CA . LEU A 1 199 ? 15.835 28.159 15.656 1.00 97.56 199 LEU A CA 1
ATOM 1503 C C . LEU A 1 199 ? 14.797 28.701 16.653 1.00 97.56 199 LEU A C 1
ATOM 1505 O O . LEU A 1 199 ? 13.657 28.920 16.250 1.00 97.56 199 LEU A O 1
ATOM 1509 N N . ARG A 1 200 ? 15.178 28.982 17.910 1.00 98.06 200 ARG A N 1
ATOM 1510 C CA . ARG A 1 200 ? 14.306 29.614 18.921 1.00 98.06 200 ARG A CA 1
ATOM 1511 C C . ARG A 1 200 ? 13.725 30.926 18.390 1.00 98.06 200 ARG A C 1
ATOM 1513 O O . ARG A 1 200 ? 12.512 31.112 18.412 1.00 98.06 200 ARG A O 1
ATOM 1520 N N . ARG A 1 201 ? 14.569 31.799 17.827 1.00 97.12 201 ARG A N 1
ATOM 1521 C CA . ARG A 1 201 ? 14.163 33.094 17.255 1.00 97.12 201 ARG A CA 1
ATOM 1522 C C . ARG A 1 201 ? 13.154 32.963 16.106 1.00 97.12 201 ARG A C 1
ATOM 1524 O O . ARG A 1 201 ? 12.279 33.813 15.986 1.00 97.12 201 ARG A O 1
ATOM 1531 N N . ARG A 1 202 ? 13.262 31.924 15.267 1.00 95.81 202 ARG A N 1
ATOM 1532 C CA . ARG A 1 202 ? 12.310 31.648 14.166 1.00 95.81 202 ARG A CA 1
ATOM 1533 C C . ARG A 1 202 ? 11.042 30.934 14.639 1.00 95.81 202 ARG A C 1
ATOM 1535 O O . ARG A 1 202 ? 9.975 31.145 14.069 1.00 95.81 202 ARG A O 1
ATOM 1542 N N . ALA A 1 203 ? 11.141 30.109 15.680 1.00 98.06 203 ALA A N 1
ATOM 1543 C CA . ALA A 1 203 ? 9.996 29.457 16.307 1.00 98.06 203 ALA A CA 1
ATOM 1544 C C . ALA A 1 203 ? 9.099 30.466 17.046 1.00 98.06 203 ALA A C 1
ATOM 1546 O O . ALA A 1 203 ? 7.883 30.358 16.938 1.00 98.06 203 ALA A O 1
ATOM 1547 N N . ALA A 1 204 ? 9.681 31.490 17.683 1.00 97.38 204 ALA A N 1
ATOM 1548 C CA . ALA A 1 204 ? 8.982 32.553 18.420 1.00 97.38 204 ALA A CA 1
ATOM 1549 C C . ALA A 1 204 ? 7.957 33.370 17.605 1.00 97.38 204 ALA A C 1
ATOM 1551 O O . ALA A 1 204 ? 7.142 34.093 18.171 1.00 97.38 204 ALA A O 1
ATOM 1552 N N . GLU A 1 205 ? 7.952 33.255 16.274 1.00 95.00 205 GLU A N 1
ATOM 1553 C CA . GLU A 1 205 ? 6.875 33.800 15.443 1.00 95.00 205 GLU A CA 1
ATOM 1554 C C . GLU A 1 205 ? 5.561 32.994 15.533 1.00 95.00 205 GLU A C 1
ATOM 1556 O O . GLU A 1 205 ? 4.501 33.493 15.143 1.00 95.00 205 GLU A O 1
ATOM 1561 N N . TRP A 1 206 ? 5.605 31.746 16.004 1.00 98.19 206 TRP A N 1
ATOM 1562 C CA . TRP A 1 206 ? 4.511 30.778 15.933 1.00 98.19 206 TRP A CA 1
ATOM 1563 C C . TRP A 1 206 ? 4.023 30.381 17.327 1.00 98.19 206 TRP A C 1
ATOM 1565 O O . TRP A 1 206 ? 4.465 29.394 17.911 1.00 98.19 206 TRP A O 1
ATOM 1575 N N . SER A 1 207 ? 3.042 31.123 17.842 1.00 98.31 207 SER A N 1
ATOM 1576 C CA . SER A 1 207 ? 2.211 30.636 18.945 1.00 98.31 207 SER A CA 1
ATOM 1577 C C . SER A 1 207 ? 1.365 29.435 18.501 1.00 98.31 207 SER A C 1
ATOM 1579 O O . SER A 1 207 ? 1.115 29.232 17.306 1.00 98.31 207 SER A O 1
ATOM 1581 N N . ILE A 1 208 ? 0.885 28.656 19.474 1.00 98.56 208 ILE A N 1
ATOM 1582 C CA . ILE A 1 208 ? -0.042 27.545 19.224 1.00 98.56 208 ILE A CA 1
ATOM 1583 C C . ILE A 1 208 ? -1.296 28.029 18.482 1.00 98.56 208 ILE A C 1
ATOM 1585 O O . ILE A 1 208 ? -1.665 27.415 17.485 1.00 98.56 208 ILE A O 1
ATOM 1589 N N . ASP A 1 209 ? -1.895 29.154 18.885 1.00 98.31 209 ASP A N 1
ATOM 1590 C CA . ASP A 1 209 ? -3.098 29.694 18.235 1.00 98.31 209 ASP A CA 1
ATOM 1591 C C . ASP A 1 209 ? -2.854 30.066 16.766 1.00 98.31 209 ASP A C 1
ATOM 1593 O O . ASP A 1 209 ? -3.635 29.686 15.893 1.00 98.31 209 ASP A O 1
ATOM 1597 N N . ARG A 1 210 ? -1.730 30.739 16.462 1.00 98.12 210 ARG A N 1
ATOM 1598 C CA . ARG A 1 210 ? -1.367 31.129 15.086 1.00 98.12 210 ARG A CA 1
ATOM 1599 C C . ARG A 1 210 ? -1.149 29.902 14.198 1.00 98.12 210 ARG A C 1
ATOM 1601 O O . ARG A 1 210 ? -1.592 29.871 13.049 1.00 98.12 210 ARG A O 1
ATOM 1608 N N . ALA A 1 211 ? -0.459 28.885 14.714 1.00 98.38 211 ALA A N 1
ATOM 1609 C CA . ALA A 1 211 ? -0.244 27.640 13.984 1.00 98.38 211 ALA A CA 1
ATOM 1610 C C . ALA A 1 211 ? -1.537 26.824 13.833 1.00 98.38 211 ALA A C 1
ATOM 1612 O O . ALA A 1 211 ? -1.740 26.200 12.791 1.00 98.38 211 ALA A O 1
ATOM 1613 N N . ALA A 1 212 ? -2.425 26.855 14.830 1.00 98.38 212 ALA A N 1
ATOM 1614 C CA . ALA A 1 212 ? -3.727 26.202 14.794 1.00 98.38 212 ALA A CA 1
ATOM 1615 C C . ALA A 1 212 ? -4.664 26.841 13.759 1.00 98.38 212 ALA A C 1
ATOM 1617 O O . ALA A 1 212 ? -5.266 26.110 12.973 1.00 98.38 212 ALA A O 1
ATOM 1618 N N . GLU A 1 213 ? -4.724 28.175 13.681 1.00 97.25 213 GLU A N 1
ATOM 1619 C CA . GLU A 1 213 ? -5.475 28.918 12.659 1.00 97.25 213 GLU A CA 1
ATOM 1620 C C . GLU A 1 213 ? -4.979 28.587 11.239 1.00 97.25 213 GLU A C 1
ATOM 1622 O O . GLU A 1 213 ? -5.760 28.161 10.378 1.00 97.25 213 GLU A O 1
ATOM 1627 N N . GLU A 1 214 ? -3.668 28.702 11.000 1.00 96.38 214 GLU A N 1
ATOM 1628 C CA . GLU A 1 214 ? -3.052 28.405 9.701 1.00 96.38 214 GLU A CA 1
ATOM 1629 C C . GLU A 1 214 ? -3.275 26.936 9.303 1.00 96.38 214 GLU A C 1
ATOM 1631 O O . GLU A 1 214 ? -3.689 26.643 8.178 1.00 96.38 214 GLU A O 1
ATOM 1636 N N . ALA A 1 215 ? -3.098 25.999 10.239 1.00 96.25 215 ALA A N 1
ATOM 1637 C CA . ALA A 1 215 ? -3.386 24.580 10.036 1.00 96.25 215 ALA A CA 1
ATOM 1638 C C . ALA A 1 215 ? -4.885 24.236 10.040 1.00 96.25 215 ALA A C 1
ATOM 1640 O O . ALA A 1 215 ? -5.250 23.094 9.737 1.00 96.25 215 ALA A O 1
ATOM 1641 N N . GLY A 1 216 ? -5.758 25.188 10.375 1.00 95.88 216 GLY A N 1
ATOM 1642 C CA . GLY A 1 216 ? -7.200 25.023 10.546 1.00 95.88 216 GLY A CA 1
ATOM 1643 C C . GLY A 1 216 ? -7.601 23.971 11.585 1.00 95.88 216 GLY A C 1
ATOM 1644 O O . GLY A 1 216 ? -8.615 23.305 11.388 1.00 95.88 216 GLY A O 1
ATOM 1645 N N . VAL A 1 217 ? -6.789 23.705 12.610 1.00 97.12 217 VAL A N 1
ATOM 1646 C CA . VAL A 1 217 ? -7.094 22.758 13.706 1.00 97.12 217 VAL A CA 1
ATOM 1647 C C . VAL A 1 217 ? -7.548 23.512 14.959 1.00 97.12 217 VAL A C 1
ATOM 1649 O O . VAL A 1 217 ? -7.367 24.720 15.054 1.00 97.12 217 VAL A O 1
ATOM 1652 N N . ALA A 1 218 ? -8.155 22.808 15.913 1.00 97.19 218 ALA A N 1
ATOM 1653 C CA . ALA A 1 218 ? -8.474 23.384 17.217 1.00 97.19 218 ALA A CA 1
ATOM 1654 C C . ALA A 1 218 ? -7.167 23.555 18.036 1.00 97.19 218 ALA A C 1
ATOM 1656 O O . ALA A 1 218 ? -6.389 22.591 18.072 1.00 97.19 218 ALA A O 1
ATOM 1657 N N . PRO A 1 219 ? -6.881 24.728 18.644 1.00 98.06 219 PRO A N 1
ATOM 1658 C CA . PRO A 1 219 ? -5.626 24.984 19.363 1.00 98.06 219 PRO A CA 1
ATOM 1659 C C . PRO A 1 219 ? -5.317 23.956 20.454 1.00 98.06 219 PRO A C 1
ATOM 1661 O O . PRO A 1 219 ? -4.175 23.527 20.599 1.00 98.06 219 PRO A O 1
ATOM 1664 N N . GLU A 1 220 ? -6.347 23.467 21.143 1.00 98.12 220 GLU A N 1
ATOM 1665 C CA . GLU A 1 220 ? -6.265 22.494 22.235 1.00 98.12 220 GLU A CA 1
ATOM 1666 C C . GLU A 1 220 ? -5.627 21.167 21.792 1.00 98.12 220 GLU A C 1
ATOM 1668 O O . GLU A 1 220 ? -4.972 20.494 22.586 1.00 98.12 220 GLU A O 1
ATOM 1673 N N . LEU A 1 221 ? -5.762 20.798 20.510 1.00 98.25 221 LEU A N 1
ATOM 1674 C CA . LEU A 1 221 ? -5.107 19.616 19.941 1.00 98.25 221 LEU A CA 1
ATOM 1675 C C . LEU A 1 221 ? -3.589 19.808 19.808 1.00 98.25 221 LEU A C 1
ATOM 1677 O O . LEU A 1 221 ? -2.841 18.839 19.924 1.00 98.25 221 LEU A O 1
ATOM 1681 N N . LEU A 1 222 ? -3.131 21.038 19.557 1.00 98.62 222 LEU A N 1
ATOM 1682 C CA . LEU A 1 222 ? -1.705 21.362 19.501 1.00 98.62 222 LEU A CA 1
ATOM 1683 C C . LEU A 1 222 ? -1.126 21.557 20.906 1.00 98.62 222 LEU A C 1
ATOM 1685 O O . LEU A 1 222 ? -0.023 21.078 21.149 1.00 98.62 222 LEU A O 1
ATOM 1689 N N . THR A 1 223 ? -1.879 22.152 21.838 1.00 98.50 223 THR A N 1
ATOM 1690 C CA . THR A 1 223 ? -1.511 22.219 23.264 1.00 98.50 223 THR A CA 1
ATOM 1691 C C . THR A 1 223 ? -1.327 20.821 23.850 1.00 98.50 223 THR A C 1
ATOM 1693 O O . THR A 1 223 ? -0.246 20.508 24.335 1.00 98.50 223 THR A O 1
ATOM 1696 N N . CYS A 1 224 ? -2.311 19.930 23.687 1.00 98.56 224 CYS A N 1
ATOM 1697 C CA . CYS A 1 224 ? -2.232 18.550 24.176 1.00 98.56 224 CYS A CA 1
ATOM 1698 C C . CYS A 1 224 ? -1.058 17.762 23.559 1.00 98.56 224 CYS A C 1
ATOM 1700 O O . CYS A 1 224 ? -0.420 16.952 24.233 1.00 98.56 224 CYS A O 1
ATOM 1702 N N . PHE A 1 225 ? -0.721 18.018 22.288 1.00 98.69 225 PHE A N 1
ATOM 1703 C CA . PHE A 1 225 ? 0.480 17.456 21.663 1.00 98.69 225 PHE A CA 1
ATOM 1704 C C . PHE A 1 225 ? 1.758 18.034 22.302 1.00 98.69 225 PHE A C 1
ATOM 1706 O O . PHE A 1 225 ? 2.656 17.266 22.643 1.00 98.69 225 PHE A O 1
ATOM 1713 N N . ALA A 1 226 ? 1.839 19.349 22.512 1.00 98.44 226 ALA A N 1
ATOM 1714 C CA . ALA A 1 226 ? 2.995 19.997 23.129 1.00 98.44 226 ALA A CA 1
ATOM 1715 C C . ALA A 1 226 ? 3.249 19.490 24.562 1.00 98.44 226 ALA A C 1
ATOM 1717 O O . ALA A 1 226 ? 4.371 19.097 24.879 1.00 98.44 226 ALA A O 1
ATOM 1718 N N . GLU A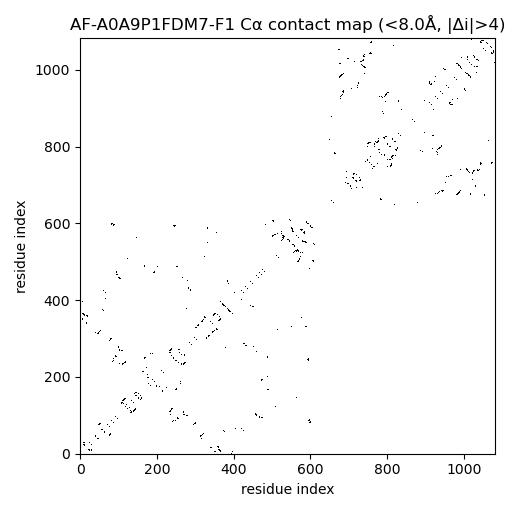 1 227 ? 2.195 19.397 25.377 1.00 97.94 227 GLU A N 1
ATOM 1719 C CA . GLU A 1 227 ? 2.207 18.842 26.737 1.00 97.94 227 GLU A CA 1
ATOM 1720 C C . GLU A 1 227 ? 2.694 17.384 26.743 1.00 97.94 227 GLU A C 1
ATOM 1722 O O . GLU A 1 227 ? 3.692 17.057 27.386 1.00 97.94 227 GLU A O 1
ATOM 1727 N N . TRP A 1 228 ? 2.055 16.496 25.968 1.00 98.50 228 TRP A N 1
ATOM 1728 C CA . TRP A 1 228 ? 2.444 15.080 25.927 1.00 98.50 228 TRP A CA 1
ATOM 1729 C C . TRP A 1 228 ? 3.863 14.882 25.389 1.00 98.50 228 TRP A C 1
ATOM 1731 O O . TRP A 1 228 ? 4.579 13.998 25.862 1.00 98.50 228 TRP A O 1
ATOM 1741 N N . TYR A 1 229 ? 4.279 15.675 24.398 1.00 98.56 229 TYR A N 1
ATOM 1742 C CA . TYR A 1 229 ? 5.620 15.581 23.829 1.00 98.56 229 TYR A CA 1
ATOM 1743 C C . TYR A 1 229 ? 6.691 16.175 24.752 1.00 98.56 229 TYR A C 1
ATOM 1745 O O . TYR A 1 229 ? 7.810 15.671 24.755 1.00 98.56 229 TYR A O 1
ATOM 1753 N N . SER A 1 230 ? 6.358 17.164 25.583 1.00 97.38 230 SER A N 1
ATOM 1754 C CA . SER A 1 230 ? 7.195 17.613 26.699 1.00 97.38 230 SER A CA 1
ATOM 1755 C C . SER A 1 230 ? 7.370 16.489 27.731 1.00 97.38 230 SER A C 1
ATOM 1757 O O . SER A 1 230 ? 8.464 15.932 27.879 1.00 97.38 230 SER A O 1
ATOM 1759 N N . GLU A 1 231 ? 6.280 16.069 28.377 1.00 96.56 231 GLU A N 1
ATOM 1760 C CA . GLU A 1 231 ? 6.321 15.230 29.580 1.00 96.56 231 GLU A CA 1
ATOM 1761 C C . GLU A 1 231 ? 6.725 13.772 29.315 1.00 96.56 231 GLU A C 1
ATOM 1763 O O . GLU A 1 231 ? 7.473 13.162 30.091 1.00 96.56 231 GLU A O 1
ATOM 1768 N N . ILE A 1 232 ? 6.219 13.165 28.234 1.00 98.31 232 ILE A N 1
ATOM 1769 C CA . ILE A 1 232 ? 6.327 11.715 28.056 1.00 98.31 232 ILE A CA 1
ATOM 1770 C C . ILE A 1 232 ? 7.709 11.342 27.511 1.00 98.31 232 ILE A C 1
ATOM 1772 O O . ILE A 1 232 ? 8.195 11.868 26.508 1.00 98.31 232 ILE A O 1
ATOM 1776 N N . ASN A 1 233 ? 8.336 10.382 28.192 1.00 96.88 233 ASN A N 1
ATOM 1777 C CA . ASN A 1 233 ? 9.643 9.820 27.873 1.00 96.88 233 ASN A CA 1
ATOM 1778 C C . ASN A 1 233 ? 9.631 8.298 28.150 1.00 96.88 233 ASN A C 1
ATOM 1780 O O . ASN A 1 233 ? 9.068 7.893 29.178 1.00 96.88 233 ASN A O 1
ATOM 1784 N N . PRO A 1 234 ? 10.234 7.445 27.293 1.00 98.25 234 PRO A N 1
ATOM 1785 C CA . PRO A 1 234 ? 10.816 7.753 25.978 1.00 98.25 234 PRO A CA 1
ATOM 1786 C C . PRO A 1 234 ? 9.758 8.141 24.931 1.00 98.25 234 PRO A C 1
ATOM 1788 O O . PRO A 1 234 ? 8.628 7.645 24.987 1.00 98.25 234 PRO A O 1
ATOM 1791 N N . ALA A 1 235 ? 10.123 8.996 23.971 1.00 98.62 235 ALA A N 1
ATOM 1792 C CA . ALA A 1 235 ? 9.247 9.426 22.879 1.00 98.62 235 ALA A CA 1
ATOM 1793 C C . ALA A 1 235 ? 9.945 9.338 21.512 1.00 98.62 235 ALA A C 1
ATOM 1795 O O . ALA A 1 235 ? 11.054 9.852 21.357 1.00 98.62 235 ALA A O 1
ATOM 1796 N N . VAL A 1 236 ? 9.283 8.737 20.516 1.00 98.62 236 VAL A N 1
ATOM 1797 C CA . VAL A 1 236 ? 9.830 8.551 19.159 1.00 98.62 236 VAL A CA 1
ATOM 1798 C C . VAL A 1 236 ? 8.947 9.170 18.073 1.00 98.62 236 VAL A C 1
ATOM 1800 O O . VAL A 1 236 ? 7.735 8.937 18.021 1.00 98.62 236 VAL A O 1
ATOM 1803 N N . ILE A 1 237 ? 9.565 9.919 17.153 1.00 98.62 237 ILE A N 1
ATOM 1804 C CA . ILE A 1 237 ? 8.901 10.461 15.958 1.00 98.62 237 ILE A CA 1
ATOM 1805 C C . ILE A 1 237 ? 9.177 9.576 14.733 1.00 98.62 237 ILE A C 1
ATOM 1807 O O . ILE A 1 237 ? 10.284 9.552 14.188 1.00 98.62 237 ILE A O 1
ATOM 1811 N N . ARG A 1 238 ? 8.134 8.926 14.206 1.00 97.19 238 ARG A N 1
ATOM 1812 C CA . ARG A 1 238 ? 8.125 8.376 12.844 1.00 97.19 238 ARG A CA 1
ATOM 1813 C C . ARG A 1 238 ? 7.738 9.479 11.859 1.00 97.19 238 ARG A C 1
ATOM 1815 O O . ARG A 1 238 ? 6.574 9.609 11.481 1.00 97.19 238 ARG A O 1
ATOM 1822 N N . CYS A 1 239 ? 8.725 10.258 11.428 1.00 96.31 239 CYS A N 1
ATOM 1823 C CA . CYS A 1 239 ? 8.566 11.225 10.343 1.00 96.31 239 CYS A CA 1
ATOM 1824 C C . CYS A 1 239 ? 8.587 10.489 8.993 1.00 96.31 239 CYS A C 1
ATOM 1826 O O . CYS A 1 239 ? 9.446 9.638 8.767 1.00 96.31 239 CYS A O 1
ATOM 1828 N N . GLY A 1 240 ? 7.651 10.779 8.089 1.00 93.38 240 GLY A N 1
ATOM 1829 C CA . GLY A 1 240 ? 7.628 10.199 6.743 1.00 93.38 240 GLY A CA 1
ATOM 1830 C C . GLY A 1 240 ? 7.402 11.232 5.644 1.00 93.38 240 GLY A C 1
ATOM 1831 O O . GLY A 1 240 ? 7.341 12.424 5.898 1.00 93.38 240 GLY A O 1
ATOM 1832 N N . TRP A 1 241 ? 7.254 10.768 4.403 1.00 93.12 241 TRP A N 1
ATOM 1833 C CA . TRP A 1 241 ? 7.282 11.610 3.194 1.00 93.12 241 TRP A CA 1
ATOM 1834 C C . TRP A 1 241 ? 5.969 12.349 2.858 1.00 93.12 241 TRP A C 1
ATOM 1836 O O . TRP A 1 241 ? 5.687 12.646 1.698 1.00 93.12 241 TRP A O 1
ATOM 1846 N N . GLY A 1 242 ? 5.124 12.604 3.855 1.00 93.50 242 GLY A N 1
ATOM 1847 C CA . GLY A 1 242 ? 3.928 13.443 3.730 1.00 93.50 242 GLY A CA 1
ATOM 1848 C C . GLY A 1 242 ? 4.257 14.938 3.642 1.00 93.50 242 GLY A C 1
ATOM 1849 O O . GLY A 1 242 ? 3.813 15.569 2.677 1.00 93.50 242 GLY A O 1
ATOM 1850 N N . PRO A 1 243 ? 5.058 15.498 4.575 1.00 93.56 243 PRO A N 1
ATOM 1851 C CA . PRO A 1 243 ? 5.372 16.920 4.611 1.00 93.56 243 PRO A CA 1
ATOM 1852 C C . PRO A 1 243 ? 6.233 17.357 3.424 1.00 93.56 243 PRO A C 1
ATOM 1854 O O . PRO A 1 243 ? 5.975 18.417 2.877 1.00 93.56 243 PRO A O 1
ATOM 1857 N N . GLU A 1 244 ? 7.176 16.540 2.928 1.00 94.69 244 GLU A N 1
ATOM 1858 C CA . GLU A 1 244 ? 8.040 16.942 1.796 1.00 94.69 244 GLU A CA 1
ATOM 1859 C C . GLU A 1 244 ? 7.297 17.273 0.489 1.00 94.69 244 GLU A C 1
ATOM 1861 O O . GLU A 1 244 ? 7.852 17.934 -0.383 1.00 94.69 244 GLU A O 1
ATOM 1866 N N . ARG A 1 245 ? 6.044 16.831 0.330 1.00 94.62 245 ARG A N 1
ATOM 1867 C CA . ARG A 1 245 ? 5.283 16.924 -0.929 1.00 94.62 245 ARG A CA 1
ATOM 1868 C C . ARG A 1 245 ? 4.597 18.285 -1.123 1.00 94.62 245 ARG A C 1
ATOM 1870 O O . ARG A 1 245 ? 3.548 18.339 -1.759 1.00 94.62 245 ARG A O 1
ATOM 1877 N N . ASN A 1 246 ? 5.138 19.367 -0.563 1.00 93.75 246 ASN A N 1
ATOM 1878 C CA . ASN A 1 246 ? 4.592 20.727 -0.658 1.00 93.75 246 ASN A CA 1
ATOM 1879 C C . ASN A 1 246 ? 5.705 21.798 -0.671 1.00 93.75 246 ASN A C 1
ATOM 1881 O O . ASN A 1 246 ? 6.858 21.494 -0.361 1.00 93.75 246 ASN A O 1
ATOM 1885 N N . ARG A 1 247 ? 5.360 23.055 -0.987 1.00 93.62 247 ARG A N 1
ATOM 1886 C CA . ARG A 1 247 ? 6.306 24.192 -1.116 1.00 93.62 247 ARG A CA 1
ATOM 1887 C C . ARG A 1 247 ? 7.222 24.461 0.089 1.00 93.62 247 ARG A C 1
ATOM 1889 O O . ARG A 1 247 ? 8.290 25.038 -0.092 1.00 93.62 247 ARG A O 1
ATOM 1896 N N . ASN A 1 248 ? 6.808 24.066 1.293 1.00 95.88 248 ASN A N 1
ATOM 1897 C CA . ASN A 1 248 ? 7.530 24.233 2.563 1.00 95.88 248 ASN A CA 1
ATOM 1898 C C . ASN A 1 248 ? 8.125 22.910 3.082 1.00 95.88 248 ASN A C 1
ATOM 1900 O O . ASN A 1 248 ? 8.539 22.824 4.238 1.00 95.88 248 ASN A O 1
ATOM 1904 N N . GLY A 1 249 ? 8.059 21.840 2.286 1.00 94.94 249 GLY A N 1
ATOM 1905 C CA . GLY A 1 249 ? 8.210 20.467 2.756 1.00 94.94 249 GLY A CA 1
ATOM 1906 C C . GLY A 1 249 ? 9.605 20.086 3.258 1.00 94.94 249 GLY A C 1
ATOM 1907 O O . GLY A 1 249 ? 9.734 19.182 4.091 1.00 94.94 249 GLY A O 1
ATOM 1908 N N . GLY A 1 250 ? 10.640 20.784 2.793 1.00 95.81 250 GLY A N 1
ATOM 1909 C CA . GLY A 1 250 ? 11.997 20.680 3.309 1.00 95.81 250 GLY A CA 1
ATOM 1910 C C . GLY A 1 250 ? 12.085 21.214 4.733 1.00 95.81 250 GLY A C 1
ATOM 1911 O O . GLY A 1 250 ? 12.356 20.454 5.662 1.00 95.81 250 GLY A O 1
ATOM 1912 N N . SER A 1 251 ? 11.779 22.500 4.916 1.00 97.19 251 SER A N 1
ATOM 1913 C CA . SER A 1 251 ? 11.761 23.162 6.225 1.00 97.19 251 SER A CA 1
ATOM 1914 C C . SER A 1 251 ? 10.794 22.491 7.203 1.00 97.19 251 SER A C 1
ATOM 1916 O O . SER A 1 251 ? 11.117 22.351 8.378 1.00 97.19 251 SER A O 1
ATOM 1918 N N . ALA A 1 252 ? 9.636 22.014 6.730 1.00 97.69 252 ALA A N 1
ATOM 1919 C CA . ALA A 1 252 ? 8.699 21.232 7.536 1.00 97.69 252 ALA A CA 1
ATOM 1920 C C . ALA A 1 252 ? 9.339 19.939 8.061 1.00 97.69 252 ALA A C 1
ATOM 1922 O O . ALA A 1 252 ? 9.236 19.641 9.249 1.00 97.69 252 ALA A O 1
ATOM 1923 N N . THR A 1 253 ? 10.049 19.195 7.201 1.00 97.75 253 THR A N 1
ATOM 1924 C CA . THR A 1 253 ? 10.804 18.016 7.651 1.00 97.75 253 THR A CA 1
ATOM 1925 C C . THR A 1 253 ? 11.882 18.425 8.657 1.00 97.75 253 THR A C 1
ATOM 1927 O O . THR A 1 253 ? 12.017 17.778 9.691 1.00 97.75 253 THR A O 1
ATOM 1930 N N . ALA A 1 254 ? 12.625 19.504 8.394 1.00 97.62 254 ALA A N 1
ATOM 1931 C CA . ALA A 1 254 ? 13.693 19.966 9.278 1.00 97.62 254 ALA A CA 1
ATOM 1932 C C . ALA A 1 254 ? 13.180 20.354 10.681 1.00 97.62 254 ALA A C 1
ATOM 1934 O O . ALA A 1 254 ? 13.796 19.994 11.683 1.00 97.62 254 ALA A O 1
ATOM 1935 N N . ALA A 1 255 ? 12.019 21.009 10.770 1.00 98.38 255 ALA A N 1
ATOM 1936 C CA . ALA A 1 255 ? 11.412 21.390 12.043 1.00 98.38 255 ALA A CA 1
ATOM 1937 C C . ALA A 1 255 ? 10.919 20.152 12.815 1.00 98.38 255 ALA A C 1
ATOM 1939 O O . ALA A 1 255 ? 11.256 19.978 13.984 1.00 98.38 255 ALA A O 1
ATOM 1940 N N . VAL A 1 256 ? 10.220 19.222 12.147 1.00 98.62 256 VAL A N 1
ATOM 1941 C CA . VAL A 1 256 ? 9.786 17.950 12.763 1.00 98.62 256 VAL A CA 1
ATOM 1942 C C . VAL A 1 256 ? 10.978 17.116 13.251 1.00 98.62 256 VAL A C 1
ATOM 1944 O O . VAL A 1 256 ? 10.893 16.480 14.299 1.00 98.62 256 VAL A O 1
ATOM 1947 N N . LEU A 1 257 ? 12.101 17.135 12.528 1.00 97.88 257 LEU A N 1
ATOM 1948 C CA . LEU A 1 257 ? 13.339 16.468 12.939 1.00 97.88 257 LEU A CA 1
ATOM 1949 C C . LEU A 1 257 ? 14.139 17.231 14.005 1.00 97.88 257 LEU A C 1
ATOM 1951 O O . LEU A 1 257 ? 15.011 16.627 14.617 1.00 97.88 257 LEU A O 1
ATOM 1955 N N . SER A 1 258 ? 13.844 18.507 14.264 1.00 98.44 258 SER A N 1
ATOM 1956 C CA . SER A 1 258 ? 14.485 19.291 15.332 1.00 98.44 258 SER A CA 1
ATOM 1957 C C . SER A 1 258 ? 13.833 19.064 16.702 1.00 98.44 258 SER A C 1
ATOM 1959 O O . SER A 1 258 ? 14.507 19.169 17.727 1.00 98.44 258 SER A O 1
ATOM 1961 N N . LEU A 1 259 ? 12.548 18.688 16.742 1.00 98.69 259 LEU A N 1
ATOM 1962 C CA . LEU A 1 259 ? 11.794 18.425 17.978 1.00 98.69 259 LEU A CA 1
ATOM 1963 C C . LEU A 1 259 ? 12.485 17.461 18.972 1.00 98.69 259 LEU A C 1
ATOM 1965 O O . LEU A 1 259 ? 12.439 17.739 20.169 1.00 98.69 259 LEU A O 1
ATOM 1969 N N . PRO A 1 260 ? 13.138 16.351 18.564 1.00 98.44 260 PRO A N 1
ATOM 1970 C CA . PRO A 1 260 ? 13.851 15.474 19.499 1.00 98.44 260 PRO A CA 1
ATOM 1971 C C . PRO A 1 260 ? 15.100 16.110 20.125 1.00 98.44 260 PRO A C 1
ATOM 1973 O O . PRO A 1 260 ? 15.456 15.744 21.241 1.00 98.44 260 PRO A O 1
ATOM 1976 N N . ALA A 1 261 ? 15.743 17.061 19.435 1.00 98.19 261 ALA A N 1
ATOM 1977 C CA . ALA A 1 261 ? 16.894 17.801 19.955 1.00 98.19 261 ALA A CA 1
ATOM 1978 C C . ALA A 1 261 ? 16.467 18.907 20.929 1.00 98.19 261 ALA A C 1
ATOM 1980 O O . ALA A 1 261 ? 17.106 19.089 21.957 1.00 98.19 261 ALA A O 1
ATOM 1981 N N . VAL A 1 262 ? 15.375 19.616 20.621 1.00 98.56 262 VAL A N 1
ATOM 1982 C CA . VAL A 1 262 ? 14.827 20.663 21.499 1.00 98.56 262 VAL A CA 1
ATOM 1983 C C . VAL A 1 262 ? 14.232 20.061 22.774 1.00 98.56 262 VAL A C 1
ATOM 1985 O O . VAL A 1 262 ? 14.428 20.623 23.840 1.00 98.56 262 VAL A O 1
ATOM 1988 N N . ALA A 1 263 ? 13.555 18.910 22.701 1.00 98.12 263 ALA A N 1
ATOM 1989 C CA . ALA A 1 263 ? 12.880 18.289 23.849 1.00 98.12 263 ALA A CA 1
ATOM 1990 C C . ALA A 1 263 ? 13.676 17.157 24.542 1.00 98.12 263 ALA A C 1
ATOM 1992 O O . ALA A 1 263 ? 13.070 16.325 25.216 1.00 98.12 263 ALA A O 1
ATOM 1993 N N . GLY A 1 264 ? 14.995 17.052 24.330 1.00 96.75 264 GLY A N 1
ATOM 1994 C CA . GLY A 1 264 ? 15.852 16.087 25.045 1.00 96.75 264 GLY A CA 1
ATOM 1995 C C . GLY A 1 264 ? 15.510 14.601 24.833 1.00 96.75 264 GLY A C 1
ATOM 1996 O O . GLY A 1 264 ? 15.720 13.781 25.722 1.00 96.75 264 GLY A O 1
ATOM 1997 N N . LYS A 1 265 ? 14.952 14.209 23.676 1.00 97.88 265 LYS A N 1
ATOM 1998 C CA . LYS A 1 265 ? 14.390 12.852 23.455 1.00 97.88 265 LYS A CA 1
ATOM 1999 C C . LYS A 1 265 ? 15.399 11.797 22.984 1.00 97.88 265 LYS A C 1
ATOM 2001 O O . LYS A 1 265 ? 14.997 10.707 22.579 1.00 97.88 265 LYS A O 1
ATOM 2006 N N . PHE A 1 266 ? 16.690 12.112 22.999 1.00 97.94 266 PHE A N 1
ATOM 2007 C CA . PHE A 1 266 ? 17.772 11.216 22.581 1.00 97.94 266 PHE A CA 1
ATOM 2008 C C . PHE A 1 266 ? 18.354 10.406 23.757 1.00 97.94 266 PHE A C 1
ATOM 2010 O O . PHE A 1 266 ? 17.826 10.427 24.863 1.00 97.94 266 PHE A O 1
ATOM 2017 N N . ALA A 1 267 ? 19.420 9.642 23.500 1.00 96.88 267 ALA A N 1
ATOM 2018 C CA . ALA A 1 267 ? 20.170 8.839 24.470 1.00 96.88 267 ALA A CA 1
ATOM 2019 C C . ALA A 1 267 ? 19.373 7.752 25.230 1.00 96.88 267 ALA A C 1
ATOM 2021 O O . ALA A 1 267 ? 19.861 7.185 26.207 1.00 96.88 267 ALA A O 1
ATOM 2022 N N . VAL A 1 268 ? 18.170 7.401 24.760 1.00 97.19 268 VAL A N 1
ATOM 2023 C CA . VAL A 1 268 ? 17.306 6.381 25.372 1.00 97.19 268 VAL A CA 1
ATOM 2024 C C . VAL A 1 268 ? 16.666 5.472 24.318 1.00 97.19 268 VAL A C 1
ATOM 2026 O O . VAL A 1 268 ? 16.275 5.913 23.237 1.00 97.19 268 VAL A O 1
ATOM 2029 N N . ARG A 1 269 ? 16.546 4.173 24.622 1.00 97.31 269 ARG A N 1
ATOM 2030 C CA . ARG A 1 269 ? 15.904 3.190 23.732 1.00 97.31 269 ARG A CA 1
ATOM 2031 C C . ARG A 1 269 ? 14.401 3.477 23.629 1.00 97.31 269 ARG A C 1
ATOM 2033 O O . ARG A 1 269 ? 13.733 3.651 24.644 1.00 97.31 269 ARG A O 1
ATOM 2040 N N . GLY A 1 270 ? 13.882 3.561 22.404 1.00 96.12 270 GLY A N 1
ATOM 2041 C CA . GLY A 1 270 ? 12.524 4.058 22.137 1.00 96.12 270 GLY A CA 1
ATOM 2042 C C . GLY A 1 270 ? 12.381 5.589 22.186 1.00 96.12 270 GLY A C 1
ATOM 2043 O O . GLY A 1 270 ? 11.259 6.088 22.134 1.00 96.12 270 GLY A O 1
ATOM 2044 N N . GLY A 1 271 ? 13.488 6.335 22.289 1.00 97.75 271 GLY A N 1
ATOM 2045 C CA . GLY A 1 271 ? 13.546 7.789 22.115 1.00 97.75 271 GLY A CA 1
ATOM 2046 C C . GLY A 1 271 ? 14.182 8.192 20.780 1.00 97.75 271 GLY A C 1
ATOM 2047 O O . GLY A 1 271 ? 15.000 7.450 20.236 1.00 97.75 271 GLY A O 1
ATOM 2048 N N . GLY A 1 272 ? 13.817 9.362 20.249 1.00 97.94 272 GLY A N 1
ATOM 2049 C CA . GLY A 1 272 ? 14.460 9.976 19.082 1.00 97.94 272 GLY A CA 1
ATOM 2050 C C . GLY A 1 272 ? 13.563 10.005 17.844 1.00 97.94 272 GLY A C 1
ATOM 2051 O O . GLY A 1 272 ? 12.386 10.363 17.922 1.00 97.94 272 GLY A O 1
ATOM 2052 N N . PHE A 1 273 ? 14.097 9.652 16.671 1.00 97.31 273 PHE A N 1
ATOM 2053 C CA . PHE A 1 273 ? 13.314 9.646 15.428 1.00 97.31 273 PHE A CA 1
ATOM 2054 C C . PHE A 1 273 ? 13.712 8.557 14.425 1.00 97.31 273 PHE A C 1
ATOM 2056 O O . PHE A 1 273 ? 14.848 8.086 14.382 1.00 97.31 273 PHE A O 1
ATOM 2063 N N . THR A 1 274 ? 12.787 8.237 13.517 1.00 95.06 274 THR A N 1
ATOM 2064 C CA . THR A 1 274 ? 13.080 7.494 12.283 1.00 95.06 274 THR A CA 1
ATOM 2065 C C . THR A 1 274 ? 12.486 8.232 11.085 1.00 95.06 274 THR A C 1
ATOM 2067 O O . THR A 1 274 ? 11.263 8.331 10.966 1.00 95.06 274 THR A O 1
ATOM 2070 N N . LEU A 1 275 ? 13.340 8.681 10.156 1.00 92.88 275 LEU A N 1
ATOM 2071 C CA . LEU A 1 275 ? 12.945 9.115 8.805 1.00 92.88 275 LEU A CA 1
ATOM 2072 C C . LEU A 1 275 ? 13.257 8.015 7.778 1.00 92.88 275 LEU A C 1
ATOM 2074 O O . LEU A 1 275 ? 12.353 7.490 7.122 1.00 92.88 275 LEU A O 1
ATOM 2078 N N . SER A 1 276 ? 14.534 7.650 7.674 1.00 89.12 276 SER A N 1
ATOM 2079 C CA . SER A 1 276 ? 15.056 6.574 6.832 1.00 89.12 276 SER A CA 1
ATOM 2080 C C . SER A 1 276 ? 16.308 5.991 7.477 1.00 89.12 276 SER A C 1
ATOM 2082 O O . SER A 1 276 ? 17.132 6.736 8.001 1.00 89.12 276 SER A O 1
ATOM 2084 N N . ASN A 1 277 ? 16.468 4.673 7.389 1.00 89.31 277 ASN A N 1
ATOM 2085 C CA . ASN A 1 277 ? 17.621 3.945 7.918 1.00 89.31 277 ASN A CA 1
ATOM 2086 C C . ASN A 1 277 ? 18.677 3.624 6.839 1.00 89.31 277 ASN A C 1
ATOM 2088 O O . ASN A 1 277 ? 19.712 3.039 7.147 1.00 89.31 277 ASN A O 1
ATOM 2092 N N . SER A 1 278 ? 18.482 4.081 5.589 1.00 83.25 278 SER A N 1
ATOM 2093 C CA . SER A 1 278 ? 19.449 3.909 4.484 1.00 83.25 278 SER A CA 1
ATOM 2094 C C . SER A 1 278 ? 20.843 4.496 4.757 1.00 83.25 278 SER A C 1
ATOM 2096 O O . SER A 1 278 ? 21.788 4.143 4.053 1.00 83.25 278 SER A O 1
ATOM 2098 N N . ALA A 1 279 ? 20.954 5.424 5.714 1.00 81.06 279 ALA A N 1
ATOM 2099 C CA . ALA A 1 279 ? 22.183 6.134 6.065 1.00 81.06 279 ALA A CA 1
ATOM 2100 C C . ALA A 1 279 ? 23.130 5.330 6.976 1.00 81.06 279 ALA A C 1
ATOM 2102 O O . ALA A 1 279 ? 24.303 5.667 7.065 1.00 81.06 279 ALA A O 1
ATOM 2103 N N . ALA A 1 280 ? 22.665 4.220 7.565 1.00 87.19 280 ALA A N 1
ATOM 2104 C CA . ALA A 1 280 ? 23.526 3.280 8.290 1.00 87.19 280 ALA A CA 1
ATOM 2105 C C . ALA A 1 280 ? 24.523 2.523 7.386 1.00 87.19 280 ALA A C 1
ATOM 2107 O O . ALA A 1 280 ? 25.352 1.769 7.883 1.00 87.19 280 ALA A O 1
ATOM 2108 N N . TRP A 1 281 ? 24.432 2.715 6.065 1.00 87.44 281 TRP A N 1
ATOM 2109 C CA . TRP A 1 281 ? 25.245 2.050 5.053 1.00 87.44 281 TRP A CA 1
ATOM 2110 C C . TRP A 1 281 ? 25.845 3.058 4.066 1.00 87.44 281 TRP A C 1
ATOM 2112 O O . TRP A 1 281 ? 25.142 3.607 3.206 1.00 87.44 281 TRP A O 1
ATOM 2122 N N . SER A 1 282 ? 27.161 3.244 4.158 1.00 86.44 282 SER A N 1
ATOM 2123 C CA . SER A 1 282 ? 27.931 4.249 3.409 1.00 86.44 282 SER A CA 1
ATOM 2124 C C . SER A 1 282 ? 28.785 3.614 2.306 1.00 86.44 282 SER A C 1
ATOM 2126 O O . SER A 1 282 ? 30.009 3.594 2.402 1.00 86.44 282 SER A O 1
ATOM 2128 N N . PHE A 1 283 ? 28.131 3.072 1.276 1.00 89.31 283 PHE A N 1
ATOM 2129 C CA . PHE A 1 283 ? 28.781 2.555 0.063 1.00 89.31 283 PHE A CA 1
ATOM 2130 C C . PHE A 1 283 ? 29.181 3.699 -0.880 1.00 89.31 283 PHE A C 1
ATOM 2132 O O . PHE A 1 283 ? 28.311 4.472 -1.298 1.00 89.31 283 PHE A O 1
ATOM 2139 N N . ASN A 1 284 ? 30.459 3.796 -1.257 1.00 90.94 284 ASN A N 1
ATOM 2140 C CA . ASN A 1 284 ? 30.926 4.789 -2.226 1.00 90.94 284 ASN A CA 1
ATOM 2141 C C . ASN A 1 284 ? 30.771 4.306 -3.679 1.00 90.94 284 ASN A C 1
ATOM 2143 O O . ASN A 1 284 ? 31.717 3.861 -4.326 1.00 90.94 284 ASN A O 1
ATOM 2147 N N . LEU A 1 285 ? 29.557 4.427 -4.221 1.00 91.19 285 LEU A N 1
ATOM 2148 C CA . LEU A 1 285 ? 29.261 3.991 -5.591 1.00 91.19 285 LEU A CA 1
ATOM 2149 C C . LEU A 1 285 ? 30.026 4.769 -6.677 1.00 91.19 285 LEU A C 1
ATOM 2151 O O . LEU A 1 285 ? 30.164 4.252 -7.781 1.00 91.19 285 LEU A O 1
ATOM 2155 N N . GLU A 1 286 ? 30.548 5.970 -6.402 1.00 93.62 286 GLU A N 1
ATOM 2156 C CA . GLU A 1 286 ? 31.337 6.730 -7.388 1.00 93.62 286 GLU A CA 1
ATOM 2157 C C . GLU A 1 286 ? 32.647 5.999 -7.749 1.00 93.62 286 GLU A C 1
ATOM 2159 O O . GLU A 1 286 ? 33.028 5.989 -8.922 1.00 93.62 286 GLU A O 1
ATOM 2164 N N . ASP A 1 287 ? 33.263 5.287 -6.795 1.00 90.50 287 ASP A N 1
ATOM 2165 C CA . ASP A 1 287 ? 34.450 4.446 -7.034 1.00 90.50 287 ASP A CA 1
ATOM 2166 C C . ASP A 1 287 ? 34.120 3.228 -7.915 1.00 90.50 287 ASP A C 1
ATOM 2168 O O . ASP A 1 287 ? 34.950 2.773 -8.699 1.00 90.50 287 ASP A O 1
ATOM 2172 N N . VAL A 1 288 ? 32.888 2.712 -7.819 1.00 92.94 288 VAL A N 1
ATOM 2173 C CA . VAL A 1 288 ? 32.404 1.547 -8.587 1.00 92.94 288 VAL A CA 1
ATOM 2174 C C . VAL A 1 288 ? 31.933 1.950 -9.988 1.00 92.94 288 VAL A C 1
ATOM 2176 O O . VAL A 1 288 ? 32.120 1.210 -10.958 1.00 92.94 288 VAL A O 1
ATOM 2179 N N . ILE A 1 289 ? 31.349 3.143 -10.126 1.00 94.88 289 ILE A N 1
ATOM 2180 C CA . ILE A 1 289 ? 31.074 3.771 -11.424 1.00 94.88 289 ILE A CA 1
ATOM 2181 C C . ILE A 1 289 ? 32.397 4.009 -12.166 1.00 94.88 289 ILE A C 1
ATOM 2183 O O . ILE A 1 289 ? 32.468 3.722 -13.364 1.00 94.88 289 ILE A O 1
ATOM 2187 N N . ALA A 1 290 ? 33.433 4.458 -11.442 1.00 92.19 290 ALA A N 1
ATOM 2188 C CA . ALA A 1 290 ? 34.789 4.717 -11.933 1.00 92.19 290 ALA A CA 1
ATOM 2189 C C . ALA A 1 290 ? 34.843 5.705 -13.117 1.00 92.19 290 ALA A C 1
ATOM 2191 O O . ALA A 1 290 ? 35.696 5.599 -13.997 1.00 92.19 290 ALA A O 1
ATOM 2192 N N . GLU A 1 291 ? 33.911 6.663 -13.153 1.00 94.75 291 GLU A N 1
ATOM 2193 C CA . GLU A 1 291 ? 33.759 7.613 -14.255 1.00 94.75 291 GLU A CA 1
ATOM 2194 C C . GLU A 1 291 ? 33.305 8.990 -13.760 1.00 94.75 291 GLU A C 1
ATOM 2196 O O . GLU A 1 291 ? 32.444 9.087 -12.881 1.00 94.75 291 GLU A O 1
ATOM 2201 N N . LYS A 1 292 ? 33.852 10.071 -14.324 1.00 94.19 292 LYS A N 1
ATOM 2202 C CA . LYS A 1 292 ? 33.541 11.440 -13.878 1.00 94.19 292 LYS A CA 1
ATOM 2203 C C . LYS A 1 292 ? 32.150 11.884 -14.336 1.00 94.19 292 LYS A C 1
ATOM 2205 O O . LYS A 1 292 ? 31.671 11.496 -15.396 1.00 94.19 292 LYS A O 1
ATOM 2210 N N . LYS A 1 293 ? 31.497 12.744 -13.547 1.00 94.12 293 LYS A N 1
ATOM 2211 C CA . LYS A 1 293 ? 30.249 13.401 -13.968 1.00 94.12 293 LYS A CA 1
ATOM 2212 C C . LYS A 1 293 ? 30.550 14.425 -15.073 1.00 94.12 293 LYS A C 1
ATOM 2214 O O . LYS A 1 293 ? 31.500 15.194 -14.908 1.00 94.12 293 LYS A O 1
ATOM 2219 N N . PRO A 1 294 ? 29.783 14.447 -16.178 1.00 93.62 294 PRO A N 1
ATOM 2220 C CA . PRO A 1 294 ? 29.968 15.422 -17.246 1.00 93.62 294 PRO A CA 1
ATOM 2221 C C . PRO A 1 294 ? 29.564 16.830 -16.791 1.00 93.62 294 PRO A C 1
ATOM 2223 O O . PRO A 1 294 ? 28.737 17.006 -15.898 1.00 93.62 294 PRO A O 1
ATOM 2226 N N . THR A 1 295 ? 30.120 17.851 -17.440 1.00 93.56 295 THR A N 1
ATOM 2227 C CA . THR A 1 295 ? 29.785 19.266 -17.208 1.00 93.56 295 THR A CA 1
ATOM 2228 C C . THR A 1 295 ? 28.602 19.715 -18.075 1.00 93.56 295 THR A C 1
ATOM 2230 O O . THR A 1 295 ? 28.702 20.689 -18.816 1.00 93.56 295 THR A O 1
ATOM 2233 N N . THR A 1 296 ? 27.501 18.968 -18.012 1.00 95.00 296 THR A N 1
ATOM 2234 C CA . THR A 1 296 ? 26.242 19.182 -18.754 1.00 95.00 296 THR A CA 1
ATOM 2235 C C . THR A 1 296 ? 25.105 19.587 -17.815 1.00 95.00 296 THR A C 1
ATOM 2237 O O . THR A 1 296 ? 25.229 19.427 -16.594 1.00 95.00 296 THR A O 1
ATOM 2240 N N . ARG A 1 297 ? 23.977 20.085 -18.355 1.00 95.12 297 ARG A N 1
ATOM 2241 C CA . ARG A 1 297 ? 22.797 20.449 -17.547 1.00 95.12 297 ARG A CA 1
ATOM 2242 C C . ARG A 1 297 ? 22.352 19.337 -16.602 1.00 95.12 297 ARG A C 1
ATOM 2244 O O . ARG A 1 297 ? 22.482 18.145 -16.886 1.00 95.12 297 ARG A O 1
ATOM 2251 N N . VAL A 1 298 ? 21.702 19.758 -15.522 1.00 96.56 298 VAL A N 1
ATOM 2252 C CA . VAL A 1 298 ? 20.989 18.879 -14.595 1.00 96.56 298 VAL A CA 1
ATOM 2253 C C . VAL A 1 298 ? 19.487 19.108 -14.758 1.00 96.56 298 VAL A C 1
ATOM 2255 O O . VAL A 1 298 ? 18.946 20.107 -14.287 1.00 96.56 298 VAL A O 1
ATOM 2258 N N . VAL A 1 299 ? 18.798 18.173 -15.410 1.00 97.19 299 VAL A N 1
ATOM 2259 C CA . VAL A 1 299 ? 17.336 18.177 -15.534 1.00 97.19 299 VAL A CA 1
ATOM 2260 C C . VAL A 1 299 ? 16.723 17.705 -14.216 1.00 97.19 299 VAL A C 1
ATOM 2262 O O . VAL A 1 299 ? 16.967 16.583 -13.770 1.00 97.19 299 VAL A O 1
ATOM 2265 N N . ASN A 1 300 ? 15.897 18.540 -13.581 1.00 97.25 300 ASN A N 1
ATOM 2266 C CA . ASN A 1 300 ? 15.068 18.104 -12.457 1.00 97.25 300 ASN A CA 1
ATOM 2267 C C . ASN A 1 300 ? 13.975 17.166 -12.982 1.00 97.25 300 ASN A C 1
ATOM 2269 O O . ASN A 1 300 ? 13.196 17.561 -13.847 1.00 97.25 300 ASN A O 1
ATOM 2273 N N . MET A 1 301 ? 13.892 15.933 -12.469 1.00 96.69 301 MET A N 1
ATOM 2274 C CA . MET A 1 301 ? 12.969 14.933 -13.022 1.00 96.69 301 MET A CA 1
ATOM 2275 C C . MET A 1 301 ? 11.483 15.316 -12.903 1.00 96.69 301 MET A C 1
ATOM 2277 O O . MET A 1 301 ? 10.654 14.774 -13.633 1.00 96.69 301 MET A O 1
ATOM 2281 N N . ASN A 1 302 ? 11.148 16.250 -12.006 1.00 97.19 302 ASN A N 1
ATOM 2282 C CA . ASN A 1 302 ? 9.797 16.791 -11.846 1.00 97.19 302 ASN A CA 1
ATOM 2283 C C . ASN A 1 302 ? 9.423 17.766 -12.977 1.00 97.19 302 ASN A C 1
ATOM 2285 O O . ASN A 1 302 ? 8.245 17.941 -13.265 1.00 97.19 302 ASN A O 1
ATOM 2289 N N . LEU A 1 303 ? 10.423 18.346 -13.650 1.00 97.56 303 LEU A N 1
ATOM 2290 C CA . LEU A 1 303 ? 10.285 19.298 -14.754 1.00 97.56 303 LEU A CA 1
ATOM 2291 C C . LEU A 1 303 ? 10.386 18.624 -16.138 1.00 97.56 303 LEU A C 1
ATOM 2293 O O . LEU A 1 303 ? 10.678 19.296 -17.123 1.00 97.56 303 LEU A O 1
ATOM 2297 N N . LEU A 1 304 ? 10.158 17.307 -16.265 1.00 97.88 304 LEU A N 1
ATOM 2298 C CA . LEU A 1 304 ? 10.327 16.597 -17.548 1.00 97.88 304 LEU A CA 1
ATOM 2299 C C . LEU A 1 304 ? 9.498 17.217 -18.690 1.00 97.88 304 LEU A C 1
ATOM 2301 O O . LEU A 1 304 ? 9.988 17.324 -19.811 1.00 97.88 304 LEU A O 1
ATOM 2305 N N . GLY A 1 305 ? 8.268 17.664 -18.411 1.00 96.62 305 GLY A N 1
ATOM 2306 C CA . GLY A 1 305 ? 7.429 18.353 -19.400 1.00 96.62 305 GLY A CA 1
ATOM 2307 C C . GLY A 1 305 ? 8.015 19.697 -19.854 1.00 96.62 305 GLY A C 1
ATOM 2308 O O . GLY A 1 305 ? 7.906 20.055 -21.022 1.00 96.62 305 GLY A O 1
ATOM 2309 N N . GLU A 1 306 ? 8.696 20.426 -18.968 1.00 95.94 306 GLU A N 1
ATOM 2310 C CA . GLU A 1 306 ? 9.437 21.639 -19.327 1.00 95.94 306 GLU A CA 1
ATOM 2311 C C . GLU A 1 306 ? 10.690 21.308 -20.146 1.00 95.94 306 GLU A C 1
ATOM 2313 O O . GLU A 1 306 ? 10.926 21.916 -21.191 1.00 95.94 306 GLU A O 1
ATOM 2318 N N . ALA A 1 307 ? 11.462 20.312 -19.712 1.00 96.81 307 ALA A N 1
ATOM 2319 C CA . ALA A 1 307 ? 12.694 19.904 -20.372 1.00 96.81 307 ALA A CA 1
ATOM 2320 C C . ALA A 1 307 ? 12.449 19.420 -21.814 1.00 96.81 307 ALA A C 1
ATOM 2322 O O . ALA A 1 307 ? 13.182 19.796 -22.725 1.00 96.81 307 ALA A O 1
ATOM 2323 N N . LEU A 1 308 ? 11.382 18.646 -22.049 1.00 97.06 308 LEU A N 1
ATOM 2324 C CA . LEU A 1 308 ? 11.028 18.159 -23.387 1.00 97.06 308 LEU A CA 1
ATOM 2325 C C . LEU A 1 308 ? 10.389 19.225 -24.292 1.00 97.06 308 LEU A C 1
ATOM 2327 O O . LEU A 1 308 ? 10.478 19.092 -25.515 1.00 97.06 308 LEU A O 1
ATOM 2331 N N . MET A 1 309 ? 9.746 20.257 -23.732 1.00 95.50 309 MET A N 1
ATOM 2332 C CA . MET A 1 309 ? 9.021 21.264 -24.520 1.00 95.50 309 MET A CA 1
ATOM 2333 C C . MET A 1 309 ? 9.811 22.552 -24.747 1.00 95.50 309 MET A C 1
ATOM 2335 O O . MET A 1 309 ? 9.880 23.014 -25.887 1.00 95.50 309 MET A O 1
ATOM 2339 N N . THR A 1 310 ? 10.418 23.118 -23.702 1.00 90.69 310 THR A N 1
ATOM 2340 C CA . THR A 1 310 ? 10.973 24.486 -23.697 1.00 90.69 310 THR A CA 1
ATOM 2341 C C . THR A 1 310 ? 12.494 24.569 -23.532 1.00 90.69 310 THR A C 1
ATOM 2343 O O . THR A 1 310 ? 13.076 25.559 -23.964 1.00 90.69 310 THR A O 1
ATOM 2346 N N . GLN A 1 311 ? 13.173 23.550 -22.991 1.00 86.00 311 GLN A N 1
ATOM 2347 C CA . GLN A 1 311 ? 14.644 23.546 -22.898 1.00 86.00 311 GLN A CA 1
ATOM 2348 C C . GLN A 1 311 ? 15.264 23.057 -24.223 1.00 86.00 311 GLN A C 1
ATOM 2350 O O . GLN A 1 311 ? 15.416 21.857 -24.458 1.00 86.00 311 GLN A O 1
ATOM 2355 N N . ARG A 1 312 ? 15.553 24.000 -25.132 1.00 82.00 312 ARG A N 1
ATOM 2356 C CA . ARG A 1 312 ? 15.835 23.724 -26.558 1.00 82.00 312 ARG A CA 1
ATOM 2357 C C . ARG A 1 312 ? 17.271 23.972 -27.039 1.00 82.00 312 ARG A C 1
ATOM 2359 O O . ARG A 1 312 ? 17.522 23.764 -28.221 1.00 82.00 312 ARG A O 1
ATOM 2366 N N . ASP A 1 313 ? 18.201 24.353 -26.165 1.00 85.94 313 ASP A N 1
ATOM 2367 C CA . ASP A 1 313 ? 19.588 24.674 -26.545 1.00 85.94 313 ASP A CA 1
ATOM 2368 C C . ASP A 1 313 ? 20.637 23.849 -25.766 1.00 85.94 313 ASP A C 1
ATOM 2370 O O . ASP A 1 313 ? 20.840 24.092 -24.575 1.00 85.94 313 ASP A O 1
ATOM 2374 N N . PRO A 1 314 ? 21.253 22.819 -26.382 1.00 90.88 314 PRO A N 1
ATOM 2375 C CA . PRO A 1 314 ? 20.614 21.940 -27.365 1.00 90.88 314 PRO A CA 1
ATOM 2376 C C . PRO A 1 314 ? 19.296 21.348 -26.832 1.00 90.88 314 PRO A C 1
ATOM 2378 O O . PRO A 1 314 ? 19.058 21.276 -25.622 1.00 90.88 314 PRO A O 1
ATOM 2381 N N . ALA A 1 315 ? 18.413 20.921 -27.732 1.00 95.00 315 ALA A N 1
ATOM 2382 C CA . ALA A 1 315 ? 17.160 20.271 -27.362 1.00 95.00 315 ALA A CA 1
ATOM 2383 C C . ALA A 1 315 ? 17.393 18.815 -26.942 1.00 95.00 315 ALA A C 1
ATOM 2385 O O . ALA A 1 315 ? 18.274 18.145 -27.475 1.00 95.00 315 ALA A O 1
ATOM 2386 N N . ILE A 1 316 ? 16.554 18.298 -26.039 1.00 97.88 316 ILE A N 1
ATOM 2387 C CA . ILE A 1 316 ? 16.496 16.850 -25.807 1.00 97.88 316 ILE A CA 1
ATOM 2388 C C . ILE A 1 316 ? 15.857 16.202 -27.040 1.00 97.88 316 ILE A C 1
ATOM 2390 O O . ILE A 1 316 ? 14.698 16.497 -27.367 1.00 97.88 316 ILE A O 1
ATOM 2394 N N . ASP A 1 317 ? 16.615 15.336 -27.712 1.00 96.94 317 ASP A N 1
ATOM 2395 C CA . ASP A 1 317 ? 16.196 14.576 -28.896 1.00 96.94 317 ASP A CA 1
ATOM 2396 C C . ASP A 1 317 ? 16.379 13.053 -28.755 1.00 96.94 317 ASP A C 1
ATOM 2398 O O . ASP A 1 317 ? 15.795 12.299 -29.536 1.00 96.94 317 ASP A O 1
ATOM 2402 N N . VAL A 1 318 ? 17.045 12.586 -27.689 1.00 98.69 318 VAL A N 1
ATOM 2403 C CA . VAL A 1 318 ? 16.971 11.193 -27.224 1.00 98.69 318 VAL A CA 1
ATOM 2404 C C . VAL A 1 318 ? 16.569 11.138 -25.749 1.00 98.69 318 VAL A C 1
ATOM 2406 O O . VAL A 1 318 ? 17.209 11.747 -24.895 1.00 98.69 318 VAL A O 1
ATOM 2409 N N . LEU A 1 319 ? 15.539 10.353 -25.430 1.00 98.81 319 LEU A N 1
ATOM 2410 C CA . LEU A 1 319 ? 15.100 10.064 -24.062 1.00 98.81 319 LEU A CA 1
ATOM 2411 C C . LEU A 1 319 ? 15.211 8.558 -23.793 1.00 98.81 319 LEU A C 1
ATOM 2413 O O . LEU A 1 319 ? 14.540 7.765 -24.450 1.00 98.81 319 LEU A O 1
ATOM 2417 N N . PHE A 1 320 ? 16.019 8.152 -22.813 1.00 98.81 320 PHE A N 1
ATOM 2418 C CA . PHE A 1 320 ? 16.175 6.743 -22.427 1.00 98.81 320 PHE A CA 1
ATOM 2419 C C . PHE A 1 320 ? 15.553 6.511 -21.046 1.00 98.81 320 PHE A C 1
ATOM 2421 O O . PHE A 1 320 ? 16.169 6.793 -20.019 1.00 98.81 320 PHE A O 1
ATOM 2428 N N . VAL A 1 321 ? 14.332 5.979 -21.011 1.00 98.69 321 VAL A N 1
ATOM 2429 C CA . VAL A 1 321 ? 13.585 5.702 -19.777 1.00 98.69 321 VAL A CA 1
ATOM 2430 C C . VAL A 1 321 ? 13.852 4.277 -19.289 1.00 98.69 321 VAL A C 1
ATOM 2432 O O . VAL A 1 321 ? 13.721 3.322 -20.052 1.00 98.69 321 VAL A O 1
ATOM 2435 N N . TYR A 1 322 ? 14.183 4.117 -18.009 1.00 97.44 322 TYR A N 1
ATOM 2436 C CA . TYR A 1 322 ? 14.329 2.812 -17.351 1.00 97.44 322 TYR A CA 1
ATOM 2437 C C . TYR A 1 322 ? 14.057 2.927 -15.849 1.00 97.44 322 TYR A C 1
ATOM 2439 O O . TYR A 1 322 ? 14.234 3.991 -15.258 1.00 97.44 322 TYR A O 1
ATOM 2447 N N . ASN A 1 323 ? 13.613 1.845 -15.201 1.00 94.62 323 ASN A N 1
ATOM 2448 C CA . ASN A 1 323 ? 13.281 1.827 -13.763 1.00 94.62 323 ASN A CA 1
ATOM 2449 C C . ASN A 1 323 ? 12.266 2.926 -13.326 1.00 94.62 323 ASN A C 1
ATOM 2451 O O . ASN A 1 323 ? 12.229 3.310 -12.149 1.00 94.62 323 ASN A O 1
ATOM 2455 N N . ALA A 1 324 ? 11.472 3.465 -14.264 1.00 95.12 324 ALA A N 1
ATOM 2456 C CA . ALA A 1 324 ? 10.586 4.617 -14.083 1.00 95.12 324 ALA A CA 1
ATOM 2457 C C . ALA A 1 324 ? 9.454 4.652 -15.132 1.00 95.12 324 ALA A C 1
ATOM 2459 O O . ALA A 1 324 ? 9.633 4.233 -16.270 1.00 95.12 324 ALA A O 1
ATOM 2460 N N . ASN A 1 325 ? 8.305 5.225 -14.761 1.00 96.06 325 ASN A N 1
ATOM 2461 C CA . ASN A 1 325 ? 7.135 5.405 -15.629 1.00 96.06 325 ASN A CA 1
ATOM 2462 C C . ASN A 1 325 ? 6.642 6.867 -15.529 1.00 96.06 325 ASN A C 1
ATOM 2464 O O . ASN A 1 325 ? 5.628 7.111 -14.867 1.00 96.06 325 ASN A O 1
ATOM 2468 N N . PRO A 1 326 ? 7.368 7.848 -16.110 1.00 96.69 326 PRO A N 1
ATOM 2469 C CA . PRO A 1 326 ? 7.115 9.276 -15.917 1.00 96.69 326 PRO A CA 1
ATOM 2470 C C . PRO A 1 326 ? 5.672 9.718 -16.170 1.00 96.69 326 PRO A C 1
ATOM 2472 O O . PRO A 1 326 ? 5.159 10.503 -15.375 1.00 96.69 326 PRO A O 1
ATOM 2475 N N . VAL A 1 327 ? 4.980 9.165 -17.175 1.00 97.31 327 VAL A N 1
ATOM 2476 C CA . VAL A 1 327 ? 3.561 9.478 -17.443 1.00 97.31 327 VAL A CA 1
ATOM 2477 C C . VAL A 1 327 ? 2.669 9.209 -16.222 1.00 97.31 327 VAL A C 1
ATOM 2479 O O . VAL A 1 327 ? 1.700 9.929 -16.018 1.00 97.31 327 VAL A O 1
ATOM 2482 N N . ALA A 1 328 ? 3.003 8.235 -15.371 1.00 94.50 328 ALA A N 1
ATOM 2483 C CA . ALA A 1 328 ? 2.258 7.911 -14.150 1.00 94.50 328 ALA A CA 1
ATOM 2484 C C . ALA A 1 328 ? 2.924 8.415 -12.848 1.00 94.50 328 ALA A C 1
ATOM 2486 O O . ALA A 1 328 ? 2.408 8.152 -11.756 1.00 94.50 328 ALA A O 1
ATOM 2487 N N . THR A 1 329 ? 4.068 9.117 -12.909 1.00 94.12 329 THR A N 1
ATOM 2488 C CA . THR A 1 329 ? 4.828 9.519 -11.699 1.00 94.12 329 THR A CA 1
ATOM 2489 C C . THR A 1 329 ? 5.314 10.968 -11.640 1.00 94.12 329 THR A C 1
ATOM 2491 O O . THR A 1 329 ? 5.616 11.418 -10.540 1.00 94.12 329 THR A O 1
ATOM 2494 N N . VAL A 1 330 ? 5.413 11.690 -12.757 1.00 96.19 330 VAL A N 1
ATOM 2495 C CA . VAL A 1 330 ? 5.852 13.102 -12.812 1.00 96.19 330 VAL A CA 1
ATOM 2496 C C . VAL A 1 330 ? 4.617 14.022 -12.796 1.00 96.19 330 VAL A C 1
ATOM 2498 O O . VAL A 1 330 ? 3.607 13.629 -13.386 1.00 96.19 330 VAL A O 1
ATOM 2501 N N . PRO A 1 331 ? 4.641 15.193 -12.120 1.00 97.00 331 PRO A N 1
ATOM 2502 C CA . PRO A 1 331 ? 3.571 16.198 -12.205 1.00 97.00 331 PRO A CA 1
ATOM 2503 C C . PRO A 1 331 ? 3.421 16.792 -13.619 1.00 97.00 331 PRO A C 1
ATOM 2505 O O . PRO A 1 331 ? 4.201 16.486 -14.518 1.00 97.00 331 PRO A O 1
ATOM 2508 N N . ASN A 1 332 ? 2.399 17.629 -13.826 1.00 97.25 332 ASN A N 1
ATOM 2509 C CA . ASN A 1 332 ? 2.043 18.204 -15.126 1.00 97.25 332 ASN A CA 1
ATOM 2510 C C . ASN A 1 332 ? 1.979 17.141 -16.252 1.00 97.25 332 ASN A C 1
ATOM 2512 O O . ASN A 1 332 ? 2.605 17.251 -17.311 1.00 97.25 332 ASN A O 1
ATOM 2516 N N . GLN A 1 333 ? 1.225 16.061 -15.998 1.00 97.75 333 GLN A N 1
ATOM 2517 C CA . GLN A 1 333 ? 1.139 14.876 -16.869 1.00 97.75 333 GLN A CA 1
ATOM 2518 C C . GLN A 1 333 ? 0.810 15.221 -18.331 1.00 97.75 333 GLN A C 1
ATOM 2520 O O . GLN A 1 333 ? 1.282 14.538 -19.240 1.00 97.75 333 GLN A O 1
ATOM 2525 N N . ASN A 1 334 ? 0.014 16.264 -18.573 1.00 97.94 334 ASN A N 1
ATOM 2526 C CA . ASN A 1 334 ? -0.374 16.672 -19.921 1.00 97.94 334 ASN A CA 1
ATOM 2527 C C . ASN A 1 334 ? 0.825 17.216 -20.713 1.00 97.94 334 ASN A C 1
ATOM 2529 O O . ASN A 1 334 ? 1.088 16.718 -21.806 1.00 97.94 334 ASN A O 1
ATOM 2533 N N . ARG A 1 335 ? 1.628 18.112 -20.124 1.00 97.69 335 ARG A N 1
ATOM 2534 C CA . ARG A 1 335 ? 2.873 18.627 -20.724 1.00 97.69 335 ARG A CA 1
ATOM 2535 C C . ARG A 1 335 ? 3.936 17.534 -20.902 1.00 97.69 335 ARG A C 1
ATOM 2537 O O . ARG A 1 335 ? 4.685 17.545 -21.876 1.00 97.69 335 ARG A O 1
ATOM 2544 N N . VAL A 1 336 ? 3.983 16.546 -20.000 1.00 98.12 336 VAL A N 1
ATOM 2545 C CA . VAL A 1 336 ? 4.833 15.347 -20.161 1.00 98.12 336 VAL A CA 1
ATOM 2546 C C . VAL A 1 336 ? 4.387 14.508 -21.367 1.00 98.12 336 VAL A C 1
ATOM 2548 O O . VAL A 1 336 ? 5.226 14.098 -22.166 1.00 98.12 336 VAL A O 1
ATOM 2551 N N . ARG A 1 337 ? 3.080 14.269 -21.537 1.00 98.00 337 ARG A N 1
ATOM 2552 C CA . ARG A 1 337 ? 2.530 13.523 -22.686 1.00 98.00 337 ARG A CA 1
ATOM 2553 C C . ARG A 1 337 ? 2.725 14.271 -24.004 1.00 98.00 337 ARG A C 1
ATOM 2555 O O . ARG A 1 337 ? 3.056 13.635 -24.999 1.00 98.00 337 ARG A O 1
ATOM 2562 N N . GLU A 1 338 ? 2.565 15.591 -24.011 1.00 97.50 338 GLU A N 1
ATOM 2563 C CA . GLU A 1 338 ? 2.854 16.458 -25.158 1.00 97.50 338 GLU A CA 1
ATOM 2564 C C . GLU A 1 338 ? 4.330 16.342 -25.574 1.00 97.50 338 GLU A C 1
ATOM 2566 O O . GLU A 1 338 ? 4.624 15.962 -26.708 1.00 97.50 338 GLU A O 1
ATOM 2571 N N . GLY A 1 339 ? 5.257 16.530 -24.627 1.00 97.75 339 GLY A N 1
ATOM 2572 C CA . GLY A 1 339 ? 6.697 16.392 -24.861 1.00 97.75 339 GLY A CA 1
ATOM 2573 C C . GLY A 1 339 ? 7.121 15.002 -25.341 1.00 97.75 339 GLY A C 1
ATOM 2574 O O . GLY A 1 339 ? 8.003 14.897 -26.188 1.00 97.75 339 GLY A O 1
ATOM 2575 N N . LEU A 1 340 ? 6.470 13.937 -24.860 1.00 98.38 340 LEU A N 1
ATOM 2576 C CA . LEU A 1 340 ? 6.688 12.566 -25.339 1.00 98.38 340 LEU A CA 1
ATOM 2577 C C . LEU A 1 340 ? 6.101 12.305 -26.736 1.00 98.38 340 LEU A C 1
ATOM 2579 O O . LEU A 1 340 ? 6.624 11.456 -27.455 1.00 98.38 340 LEU A O 1
ATOM 2583 N N . SER A 1 341 ? 5.049 13.027 -27.135 1.00 97.94 341 SER A N 1
ATOM 2584 C CA . SER A 1 341 ? 4.379 12.887 -28.443 1.00 97.94 341 SER A CA 1
ATOM 2585 C C . SER A 1 341 ? 5.135 13.562 -29.595 1.00 97.94 341 SER A C 1
ATOM 2587 O O . SER A 1 341 ? 4.736 13.436 -30.749 1.00 97.94 341 SER A O 1
ATOM 2589 N N . ARG A 1 342 ? 6.242 14.254 -29.304 1.00 97.06 342 ARG A N 1
ATOM 2590 C CA . ARG A 1 342 ? 7.193 14.778 -30.292 1.00 97.06 342 ARG A CA 1
ATOM 2591 C C . ARG A 1 342 ? 7.740 13.664 -31.192 1.00 97.06 342 ARG A C 1
ATOM 2593 O O . ARG A 1 342 ? 8.422 12.762 -30.706 1.00 97.06 342 ARG A O 1
ATOM 2600 N N . GLU A 1 343 ? 7.521 13.752 -32.503 1.00 95.50 343 GLU A N 1
ATOM 2601 C CA . GLU A 1 343 ? 8.148 12.843 -33.484 1.00 95.50 343 GLU A CA 1
ATOM 2602 C C . GLU A 1 343 ? 9.638 13.174 -33.736 1.00 95.50 343 GLU A C 1
ATOM 2604 O O . GLU A 1 343 ? 10.376 12.330 -34.236 1.00 95.50 343 GLU A O 1
ATOM 2609 N N . ASP A 1 344 ? 10.122 14.358 -33.330 1.00 95.31 344 ASP A N 1
ATOM 2610 C CA . ASP A 1 344 ? 11.551 14.720 -33.342 1.00 95.31 344 ASP A CA 1
ATOM 2611 C C . ASP A 1 344 ? 12.337 14.189 -32.121 1.00 95.31 344 ASP A C 1
ATOM 2613 O O . ASP A 1 344 ? 13.549 14.372 -32.040 1.00 95.31 344 ASP A O 1
ATOM 2617 N N . LEU A 1 345 ? 11.665 13.516 -31.178 1.00 98.12 345 LEU A N 1
ATOM 2618 C CA . LEU A 1 345 ? 12.255 12.905 -29.982 1.00 98.12 345 LEU A CA 1
ATOM 2619 C C . LEU A 1 345 ? 12.330 11.379 -30.136 1.00 98.12 345 LEU A C 1
ATOM 2621 O O . LEU A 1 345 ? 11.295 10.720 -30.154 1.00 98.12 345 LEU A O 1
ATOM 2625 N N . PHE A 1 346 ? 13.516 10.774 -30.141 1.00 98.75 346 PHE A N 1
ATOM 2626 C CA . PHE A 1 346 ? 13.658 9.315 -30.101 1.00 98.75 346 PHE A CA 1
ATOM 2627 C C . PHE A 1 346 ? 13.599 8.798 -28.654 1.00 98.75 346 PHE A C 1
ATOM 2629 O O . PHE A 1 346 ? 14.434 9.142 -27.821 1.00 98.75 346 PHE A O 1
ATOM 2636 N N . THR A 1 347 ? 12.602 7.976 -28.332 1.00 98.88 347 THR A N 1
ATOM 2637 C CA . THR A 1 347 ? 12.318 7.504 -26.969 1.00 98.88 347 THR A CA 1
ATOM 2638 C C . THR A 1 347 ? 12.550 5.998 -26.830 1.00 98.88 347 THR A C 1
ATOM 2640 O O . THR A 1 347 ? 11.893 5.193 -27.488 1.00 98.88 347 THR A O 1
ATOM 2643 N N . VAL A 1 348 ? 13.439 5.598 -25.924 1.00 98.88 348 VAL A N 1
ATOM 2644 C CA . VAL A 1 348 ? 13.650 4.197 -25.524 1.00 98.88 348 VAL A CA 1
ATOM 2645 C C . VAL A 1 348 ? 12.984 3.969 -24.172 1.00 98.88 348 VAL A C 1
ATOM 2647 O O . VAL A 1 348 ? 13.149 4.790 -23.270 1.00 98.88 348 VAL A O 1
ATOM 2650 N N . VAL A 1 349 ? 12.257 2.862 -24.003 1.00 98.75 349 VAL A N 1
ATOM 2651 C CA . VAL A 1 349 ? 11.689 2.464 -22.703 1.00 98.75 349 VAL A CA 1
ATOM 2652 C C . VAL A 1 349 ? 12.092 1.030 -22.367 1.00 98.75 349 VAL A C 1
ATOM 2654 O O . VAL A 1 349 ? 11.693 0.081 -23.040 1.00 98.75 349 VAL A O 1
ATOM 2657 N N . TYR A 1 350 ? 12.889 0.880 -21.312 1.00 98.25 350 TYR A N 1
ATOM 2658 C CA . TYR A 1 350 ? 13.396 -0.396 -20.813 1.00 98.25 350 TYR A CA 1
ATOM 2659 C C . TYR A 1 350 ? 12.700 -0.735 -19.487 1.00 98.25 350 TYR A C 1
ATOM 2661 O O . TYR A 1 350 ? 13.020 -0.182 -18.433 1.00 98.25 350 TYR A O 1
ATOM 2669 N N . ASP A 1 351 ? 11.695 -1.611 -19.558 1.00 96.25 351 ASP A N 1
ATOM 2670 C CA . ASP A 1 351 ? 10.834 -1.991 -18.431 1.00 96.25 351 ASP A CA 1
ATOM 2671 C C . ASP A 1 351 ? 10.412 -3.467 -18.560 1.00 96.25 351 ASP A C 1
ATOM 2673 O O . ASP A 1 351 ? 10.485 -4.089 -19.618 1.00 96.25 351 ASP A O 1
ATOM 2677 N N . SER A 1 352 ? 9.962 -4.047 -17.459 1.00 94.44 352 SER A N 1
ATOM 2678 C CA . SER A 1 352 ? 9.351 -5.371 -17.395 1.00 94.44 352 SER A CA 1
ATOM 2679 C C . SER A 1 352 ? 7.928 -5.421 -17.970 1.00 94.44 352 SER A C 1
ATOM 2681 O O . SER A 1 352 ? 7.451 -6.497 -18.331 1.00 94.44 352 SER A O 1
ATOM 2683 N N . ILE A 1 353 ? 7.222 -4.287 -18.040 1.00 93.44 353 ILE A N 1
ATOM 2684 C CA . ILE A 1 353 ? 5.814 -4.210 -18.460 1.00 93.44 353 ILE A CA 1
ATOM 2685 C C . ILE A 1 353 ? 5.556 -3.053 -19.431 1.00 93.44 353 ILE A C 1
ATOM 2687 O O . ILE A 1 353 ? 6.271 -2.053 -19.430 1.00 93.44 353 ILE A O 1
ATOM 2691 N N . LEU A 1 354 ? 4.498 -3.166 -20.239 1.00 94.25 354 LEU A N 1
ATOM 2692 C CA . LEU A 1 354 ? 4.075 -2.112 -21.163 1.00 94.25 354 LEU A CA 1
ATOM 2693 C C . LEU A 1 354 ? 3.382 -0.969 -20.397 1.00 94.25 354 LEU A C 1
ATOM 2695 O O . LEU A 1 354 ? 2.157 -0.906 -20.300 1.00 94.25 354 LEU A O 1
ATOM 2699 N N . THR A 1 355 ? 4.188 -0.083 -19.812 1.00 95.88 355 THR A N 1
ATOM 2700 C CA . THR A 1 355 ? 3.729 1.085 -19.047 1.00 95.88 355 THR A CA 1
ATOM 2701 C C . THR A 1 355 ? 3.041 2.146 -19.911 1.00 95.88 355 THR A C 1
ATOM 2703 O O . THR A 1 355 ? 3.213 2.192 -21.129 1.00 95.88 355 THR A O 1
ATOM 2706 N N . ASP A 1 356 ? 2.310 3.071 -19.279 1.00 96.06 356 ASP A N 1
ATOM 2707 C CA . ASP A 1 356 ? 1.757 4.245 -19.973 1.00 96.06 356 ASP A CA 1
ATOM 2708 C C . ASP A 1 356 ? 2.847 5.095 -20.654 1.00 96.06 356 ASP A C 1
ATOM 2710 O O . ASP A 1 356 ? 2.602 5.648 -21.721 1.00 96.06 356 ASP A O 1
ATOM 2714 N N . THR A 1 357 ? 4.069 5.146 -20.103 1.00 97.81 357 THR A N 1
ATOM 2715 C CA . THR A 1 357 ? 5.224 5.761 -20.789 1.00 97.81 357 THR A CA 1
ATOM 2716 C C . THR A 1 357 ? 5.683 4.934 -21.992 1.00 97.81 357 THR A C 1
ATOM 2718 O O . THR A 1 357 ? 5.952 5.505 -23.048 1.00 97.81 357 THR A O 1
ATOM 2721 N N . ALA A 1 358 ? 5.728 3.599 -21.879 1.00 97.62 358 ALA A N 1
ATOM 2722 C CA . ALA A 1 358 ? 6.140 2.715 -22.974 1.00 97.62 358 ALA A CA 1
ATOM 2723 C C . ALA A 1 358 ? 5.309 2.920 -24.251 1.00 97.62 358 ALA A C 1
ATOM 2725 O O . ALA A 1 358 ? 5.842 2.779 -25.344 1.00 97.62 358 ALA A O 1
ATOM 2726 N N . ARG A 1 359 ? 4.043 3.348 -24.141 1.00 97.06 359 ARG A N 1
ATOM 2727 C CA . ARG A 1 359 ? 3.170 3.665 -25.290 1.00 97.06 359 ARG A CA 1
ATOM 2728 C C . ARG A 1 359 ? 3.694 4.768 -26.218 1.00 97.06 359 ARG A C 1
ATOM 2730 O O . ARG A 1 359 ? 3.273 4.822 -27.372 1.00 97.06 359 ARG A O 1
ATOM 2737 N N . TYR A 1 360 ? 4.584 5.634 -25.734 1.00 98.44 360 TYR A N 1
ATOM 2738 C CA . TYR A 1 360 ? 5.185 6.740 -26.492 1.00 98.44 360 TYR A CA 1
ATOM 2739 C C . TYR A 1 360 ? 6.585 6.410 -27.041 1.00 98.44 360 TYR A C 1
ATOM 2741 O O . TYR A 1 360 ? 7.215 7.260 -27.669 1.00 98.44 360 TYR A O 1
ATOM 2749 N N . ALA A 1 361 ? 7.082 5.192 -26.808 1.00 98.62 361 ALA A N 1
ATOM 2750 C CA . ALA A 1 361 ? 8.410 4.773 -27.229 1.00 98.62 361 ALA A CA 1
ATOM 2751 C C . ALA A 1 361 ? 8.550 4.634 -28.757 1.00 98.62 361 ALA A C 1
ATOM 2753 O O . ALA A 1 361 ? 7.594 4.375 -29.488 1.00 98.62 361 ALA A O 1
ATOM 2754 N N . ASP A 1 362 ? 9.787 4.744 -29.225 1.00 98.81 362 ASP A N 1
ATOM 2755 C CA . ASP A 1 362 ? 10.272 4.266 -30.519 1.00 98.81 362 ASP A CA 1
ATOM 2756 C C . ASP A 1 362 ? 10.773 2.821 -30.402 1.00 98.81 362 ASP A C 1
ATOM 2758 O O . ASP A 1 362 ? 10.535 2.015 -31.301 1.00 98.81 362 ASP A O 1
ATOM 2762 N N . VAL A 1 363 ? 11.401 2.479 -29.268 1.00 98.81 363 VAL A N 1
ATOM 2763 C CA . VAL A 1 363 ? 11.890 1.130 -28.943 1.00 98.81 363 VAL A CA 1
ATOM 2764 C C . VAL A 1 363 ? 11.500 0.759 -27.513 1.00 98.81 363 VAL A C 1
ATOM 2766 O O . VAL A 1 363 ? 11.797 1.502 -26.575 1.00 98.81 363 VAL A O 1
ATOM 2769 N N . VAL A 1 364 ? 10.890 -0.414 -27.334 1.00 98.69 364 VAL A N 1
ATOM 2770 C CA . VAL A 1 364 ? 10.694 -1.043 -26.019 1.00 98.69 364 VAL A CA 1
ATOM 2771 C C . VAL A 1 364 ? 11.645 -2.225 -25.842 1.00 98.69 364 VAL A C 1
ATOM 2773 O O . VAL A 1 364 ? 11.817 -3.043 -26.748 1.00 98.69 364 VAL A O 1
ATOM 2776 N N . LEU A 1 365 ? 12.264 -2.314 -24.665 1.00 98.75 365 LEU A N 1
ATOM 2777 C CA . LEU A 1 365 ? 13.194 -3.379 -24.283 1.00 98.75 365 LEU A CA 1
ATOM 2778 C C . LEU A 1 365 ? 12.642 -4.127 -23.051 1.00 98.75 365 LEU A C 1
ATOM 2780 O O . LEU A 1 365 ? 12.203 -3.466 -22.108 1.00 98.75 365 LEU A O 1
ATOM 2784 N N . PRO A 1 366 ? 12.656 -5.475 -23.016 1.00 98.00 366 PRO A N 1
ATOM 2785 C CA . PRO A 1 366 ? 12.106 -6.248 -21.904 1.00 98.00 366 PRO A CA 1
ATOM 2786 C C . PRO A 1 366 ? 13.113 -6.381 -20.748 1.00 98.00 366 PRO A C 1
ATOM 2788 O O . PRO A 1 366 ? 14.098 -7.119 -20.840 1.00 98.00 366 PRO A O 1
ATOM 2791 N N . ALA A 1 367 ? 12.850 -5.708 -19.629 1.00 97.06 367 ALA A N 1
ATOM 2792 C CA . ALA A 1 367 ? 13.652 -5.827 -18.411 1.00 97.06 367 ALA A CA 1
ATOM 2793 C C . ALA A 1 367 ? 13.230 -7.025 -17.541 1.00 97.06 367 ALA A C 1
ATOM 2795 O O . ALA A 1 367 ? 12.050 -7.373 -17.429 1.00 97.06 367 ALA A O 1
ATOM 2796 N N . THR A 1 368 ? 14.205 -7.639 -16.875 1.00 96.06 368 THR A N 1
ATOM 2797 C CA . THR A 1 368 ? 13.969 -8.574 -15.763 1.00 96.06 368 THR A CA 1
ATOM 2798 C C . THR A 1 368 ? 13.403 -7.854 -14.538 1.00 96.06 368 THR A C 1
ATOM 2800 O O . THR A 1 368 ? 13.733 -6.709 -14.238 1.00 96.06 368 THR A O 1
ATOM 2803 N N . THR A 1 369 ? 12.560 -8.553 -13.787 1.00 93.44 369 THR A N 1
ATOM 2804 C CA . THR A 1 369 ? 12.086 -8.140 -12.461 1.00 93.44 369 THR A CA 1
ATOM 2805 C C . THR A 1 369 ? 12.989 -8.690 -11.357 1.00 93.44 369 THR A C 1
ATOM 2807 O O . THR A 1 369 ? 13.827 -9.555 -11.594 1.00 93.44 369 THR A O 1
ATOM 2810 N N . PHE A 1 370 ? 12.746 -8.257 -10.117 1.00 91.25 370 PHE A N 1
ATOM 2811 C CA . PHE A 1 370 ? 13.479 -8.673 -8.914 1.00 91.25 370 PHE A CA 1
ATOM 2812 C C . PHE A 1 370 ? 13.471 -10.180 -8.582 1.00 91.25 370 PHE A C 1
ATOM 2814 O O . PHE A 1 370 ? 14.113 -10.570 -7.615 1.00 91.25 370 PHE A O 1
ATOM 2821 N N . LEU A 1 371 ? 12.743 -11.008 -9.339 1.00 93.31 371 LEU A N 1
ATOM 2822 C CA . LEU A 1 371 ? 12.715 -12.469 -9.197 1.00 93.31 371 LEU A CA 1
ATOM 2823 C C . LEU A 1 371 ? 13.555 -13.197 -10.265 1.00 93.31 371 LEU A C 1
ATOM 2825 O O . LEU A 1 371 ? 13.677 -14.415 -10.200 1.00 93.31 371 LEU A O 1
ATOM 2829 N N . GLU A 1 372 ? 14.094 -12.474 -11.252 1.00 95.25 372 GLU A N 1
ATOM 2830 C CA . GLU A 1 372 ? 14.691 -13.013 -12.490 1.00 95.25 372 GLU A CA 1
ATOM 2831 C C . GLU A 1 372 ? 16.181 -12.634 -12.657 1.00 95.25 372 GLU A C 1
ATOM 2833 O O . GLU A 1 372 ? 16.771 -12.870 -13.713 1.00 95.25 372 GLU A O 1
ATOM 2838 N N . HIS A 1 373 ? 16.791 -12.007 -11.644 1.00 94.69 373 HIS A N 1
ATOM 2839 C CA . HIS A 1 373 ? 18.193 -11.578 -11.651 1.00 94.69 373 HIS A CA 1
ATOM 2840 C C . HIS A 1 373 ? 18.833 -11.666 -10.259 1.00 94.69 373 HIS A C 1
ATOM 2842 O O . HIS A 1 373 ? 18.137 -11.578 -9.248 1.00 94.69 373 HIS A O 1
ATOM 2848 N N . HIS A 1 374 ? 20.165 -11.767 -10.217 1.00 94.38 374 HIS A N 1
ATOM 2849 C CA . HIS A 1 374 ? 20.938 -11.493 -9.003 1.00 94.38 374 HIS A CA 1
ATOM 2850 C C . HIS A 1 374 ? 20.923 -9.996 -8.674 1.00 94.38 374 HIS A C 1
ATOM 2852 O O . HIS A 1 374 ? 20.935 -9.169 -9.593 1.00 94.38 374 HIS A O 1
ATOM 2858 N N . GLU A 1 375 ? 20.909 -9.645 -7.387 1.00 93.31 375 GLU A N 1
ATOM 2859 C CA . GLU A 1 375 ? 20.927 -8.255 -6.920 1.00 93.31 375 GLU A CA 1
ATOM 2860 C C . GLU A 1 375 ? 21.452 -8.114 -5.480 1.00 93.31 375 GLU A C 1
ATOM 2862 O O . GLU A 1 375 ? 21.133 -8.929 -4.619 1.00 93.31 375 GLU A O 1
ATOM 2867 N N . LEU A 1 376 ? 22.164 -7.020 -5.197 1.00 91.94 376 LEU A N 1
ATOM 2868 C CA . LEU A 1 376 ? 22.553 -6.588 -3.851 1.00 91.94 376 LEU A CA 1
ATOM 2869 C C . LEU A 1 376 ? 21.698 -5.375 -3.446 1.00 91.94 376 LEU A C 1
ATOM 2871 O O . LEU A 1 376 ? 21.564 -4.415 -4.208 1.00 91.94 376 LEU A O 1
ATOM 2875 N N . ARG A 1 377 ? 21.091 -5.393 -2.254 1.00 89.31 377 ARG A N 1
ATOM 2876 C CA . ARG A 1 377 ? 20.114 -4.372 -1.818 1.00 89.31 377 ARG A CA 1
ATOM 2877 C C . ARG A 1 377 ? 20.414 -3.862 -0.416 1.00 89.31 377 ARG A C 1
ATOM 2879 O O . ARG A 1 377 ? 20.802 -4.637 0.448 1.00 89.31 377 ARG A O 1
ATOM 2886 N N . ARG A 1 378 ? 20.134 -2.581 -0.160 1.00 87.81 378 ARG A N 1
ATOM 2887 C CA . ARG A 1 378 ? 20.002 -2.024 1.199 1.00 87.81 378 ARG A CA 1
ATOM 2888 C C . ARG A 1 378 ? 18.541 -1.709 1.499 1.00 87.81 378 ARG A C 1
ATOM 2890 O O . ARG A 1 378 ? 17.829 -1.203 0.631 1.00 87.81 378 ARG A O 1
ATOM 2897 N N . SER A 1 379 ? 18.096 -1.960 2.725 1.00 80.12 379 SER A N 1
ATOM 2898 C CA . SER A 1 379 ? 16.772 -1.516 3.170 1.00 80.12 379 SER A CA 1
ATOM 2899 C C . SER A 1 379 ? 16.798 -0.043 3.603 1.00 80.12 379 SER A C 1
ATOM 2901 O O . SER A 1 379 ? 17.830 0.499 3.993 1.00 80.12 379 SER A O 1
ATOM 2903 N N . TYR A 1 380 ? 15.649 0.629 3.501 1.00 77.62 380 TYR A N 1
ATOM 2904 C CA . TYR A 1 380 ? 15.438 1.996 4.005 1.00 77.62 380 TYR A CA 1
ATOM 2905 C C . TYR A 1 380 ? 14.687 2.027 5.346 1.00 77.62 380 TYR A C 1
ATOM 2907 O O . TYR A 1 380 ? 14.528 3.091 5.944 1.00 77.62 380 TYR A O 1
ATOM 2915 N N . GLY A 1 381 ? 14.190 0.875 5.806 1.00 77.44 381 GLY A N 1
ATOM 2916 C CA . GLY A 1 381 ? 13.458 0.734 7.067 1.00 77.44 381 GLY A CA 1
ATOM 2917 C C . GLY A 1 381 ? 14.158 -0.206 8.044 1.00 77.44 381 GLY A C 1
ATOM 2918 O O . GLY A 1 381 ? 14.361 0.156 9.200 1.00 77.44 381 GLY A O 1
ATOM 2919 N N . ALA A 1 382 ? 14.552 -1.392 7.575 1.00 78.69 382 ALA A N 1
ATOM 2920 C CA . ALA A 1 382 ? 15.415 -2.288 8.336 1.00 78.69 382 ALA A CA 1
ATOM 2921 C C . ALA A 1 382 ? 16.878 -1.837 8.214 1.00 78.69 382 ALA A C 1
ATOM 2923 O O . ALA A 1 382 ? 17.285 -1.294 7.187 1.00 78.69 382 ALA A O 1
ATOM 2924 N N . LEU A 1 383 ? 17.674 -2.092 9.248 1.00 86.94 383 LEU A N 1
ATOM 2925 C CA . LEU A 1 383 ? 19.113 -1.832 9.261 1.00 86.94 383 LEU A CA 1
ATOM 2926 C C . LEU A 1 383 ? 19.851 -3.043 8.675 1.00 86.94 383 LEU A C 1
ATOM 2928 O O . LEU A 1 383 ? 20.512 -3.779 9.394 1.00 86.94 383 LEU A O 1
ATOM 2932 N N . LEU A 1 384 ? 19.669 -3.292 7.371 1.00 88.50 384 LEU A N 1
ATOM 2933 C CA . LEU A 1 384 ? 20.193 -4.481 6.684 1.00 88.50 384 LEU A CA 1
ATOM 2934 C C . LEU A 1 384 ? 20.629 -4.195 5.239 1.00 88.50 384 LEU A C 1
ATOM 2936 O O . LEU A 1 384 ? 19.980 -3.428 4.517 1.00 88.50 384 LEU A O 1
ATOM 2940 N N . VAL A 1 385 ? 21.677 -4.902 4.819 1.00 90.56 385 VAL A N 1
ATOM 2941 C CA . VAL A 1 385 ? 22.019 -5.186 3.415 1.00 90.56 385 VAL A CA 1
ATOM 2942 C C . VAL A 1 385 ? 21.746 -6.663 3.148 1.00 90.56 385 VAL A C 1
ATOM 2944 O O . VAL A 1 385 ? 21.916 -7.485 4.044 1.00 90.56 385 VAL A O 1
ATOM 2947 N N . GLN A 1 386 ? 21.279 -6.999 1.947 1.00 91.81 386 GLN A N 1
ATOM 2948 C CA . GLN A 1 386 ? 20.876 -8.353 1.566 1.00 91.81 386 GLN A CA 1
ATOM 2949 C C . GLN A 1 386 ? 21.337 -8.696 0.149 1.00 91.81 386 GLN A C 1
ATOM 2951 O O . GLN A 1 386 ? 21.254 -7.856 -0.753 1.00 91.81 386 GLN A O 1
ATOM 2956 N N . SER A 1 387 ? 21.760 -9.944 -0.043 1.00 91.38 387 SER A N 1
ATOM 2957 C CA . SER A 1 387 ? 21.994 -10.548 -1.355 1.00 91.38 387 SER A CA 1
ATOM 2958 C C . SER A 1 387 ? 20.733 -11.285 -1.809 1.00 91.38 387 SER A C 1
ATOM 2960 O O . SER A 1 387 ? 20.025 -11.877 -0.995 1.00 91.38 387 SER A O 1
ATOM 2962 N N . ALA A 1 388 ? 20.425 -11.233 -3.102 1.00 90.88 388 ALA A N 1
ATOM 2963 C CA . ALA A 1 388 ? 19.281 -11.907 -3.699 1.00 90.88 388 ALA A CA 1
ATOM 2964 C C . ALA A 1 388 ? 19.697 -12.649 -4.974 1.00 90.88 388 ALA A C 1
ATOM 2966 O O . ALA A 1 388 ? 20.342 -12.074 -5.852 1.00 90.88 388 ALA A O 1
ATOM 2967 N N . SER A 1 389 ? 19.266 -13.904 -5.087 1.00 90.75 389 SER A N 1
ATOM 2968 C CA . SER A 1 389 ? 19.423 -14.756 -6.271 1.00 90.75 389 SER A CA 1
ATOM 2969 C C . SER A 1 389 ? 18.112 -14.837 -7.069 1.00 90.75 389 SER A C 1
ATOM 2971 O O . SER A 1 389 ? 17.039 -14.619 -6.496 1.00 90.75 389 SER A O 1
ATOM 2973 N N . PRO A 1 390 ? 18.155 -15.155 -8.378 1.00 92.69 390 PRO A N 1
ATOM 2974 C CA . PRO A 1 390 ? 16.949 -15.373 -9.172 1.00 92.69 390 PRO A CA 1
ATOM 2975 C C . PRO A 1 390 ? 16.127 -16.537 -8.599 1.00 92.69 390 PRO A C 1
ATOM 2977 O O . PRO A 1 390 ? 16.640 -17.631 -8.381 1.00 92.69 390 PRO A O 1
ATOM 2980 N N . ALA A 1 391 ? 14.837 -16.295 -8.372 1.00 93.75 391 ALA A N 1
ATOM 2981 C CA . ALA A 1 391 ? 13.880 -17.285 -7.874 1.00 93.75 391 ALA A CA 1
ATOM 2982 C C . ALA A 1 391 ? 13.119 -18.000 -9.009 1.00 93.75 391 ALA A C 1
ATOM 2984 O O . ALA A 1 391 ? 12.423 -18.984 -8.764 1.00 93.75 391 ALA A O 1
ATOM 2985 N N . ILE A 1 392 ? 13.212 -17.479 -10.238 1.00 92.88 392 ILE A N 1
ATOM 2986 C CA . ILE A 1 392 ? 12.714 -18.084 -11.478 1.00 92.88 392 ILE A CA 1
ATOM 2987 C C . ILE A 1 392 ? 13.632 -17.723 -12.654 1.00 92.88 392 ILE A C 1
ATOM 2989 O O . ILE A 1 392 ? 14.348 -16.720 -12.614 1.00 92.88 392 ILE A O 1
ATOM 2993 N N . ASP A 1 393 ? 13.523 -18.485 -13.741 1.00 93.62 393 ASP A N 1
ATOM 2994 C CA . ASP A 1 393 ? 14.097 -18.121 -15.035 1.00 93.62 393 ASP A CA 1
ATOM 2995 C C . ASP A 1 393 ? 13.526 -16.804 -15.589 1.00 93.62 393 ASP A C 1
ATOM 2997 O O . ASP A 1 393 ? 12.394 -16.393 -15.300 1.00 93.62 393 ASP A O 1
ATOM 3001 N N . ARG A 1 394 ? 14.312 -16.162 -16.457 1.00 94.62 394 ARG A N 1
ATOM 3002 C CA . ARG A 1 394 ? 13.947 -14.932 -17.173 1.00 94.62 394 ARG A CA 1
ATOM 3003 C C . ARG A 1 394 ? 12.736 -15.192 -18.080 1.00 94.62 394 ARG A C 1
ATOM 3005 O O . ARG A 1 394 ? 12.773 -16.072 -18.935 1.00 94.62 394 ARG A O 1
ATOM 3012 N N . CYS A 1 395 ? 11.652 -14.428 -17.926 1.00 93.81 395 CYS A N 1
ATOM 3013 C CA . CYS A 1 395 ? 10.453 -14.618 -18.748 1.00 93.81 395 CYS A CA 1
ATOM 3014 C C . CYS A 1 395 ? 10.653 -14.052 -20.166 1.00 93.81 395 CYS A C 1
ATOM 3016 O O . CYS A 1 395 ? 10.673 -12.832 -20.356 1.00 93.81 395 CYS A O 1
ATOM 3018 N N . GLY A 1 396 ? 10.711 -14.938 -21.162 1.00 94.94 396 GLY A N 1
ATOM 3019 C CA . GLY A 1 396 ? 10.955 -14.570 -22.558 1.00 94.94 396 GLY A CA 1
ATOM 3020 C C . GLY A 1 396 ? 12.422 -14.207 -22.790 1.00 94.94 396 GLY A C 1
ATOM 3021 O O . GLY A 1 396 ? 13.315 -14.774 -22.172 1.00 94.94 396 GLY A O 1
ATOM 3022 N N . GLU A 1 397 ? 12.677 -13.228 -23.649 1.00 97.19 397 GLU A N 1
ATOM 3023 C CA . GLU A 1 397 ? 14.018 -12.696 -23.920 1.00 97.19 397 GLU A CA 1
ATOM 3024 C C . GLU A 1 397 ? 14.423 -11.574 -22.937 1.00 97.19 397 GLU A C 1
ATOM 3026 O O . GLU A 1 397 ? 15.293 -10.7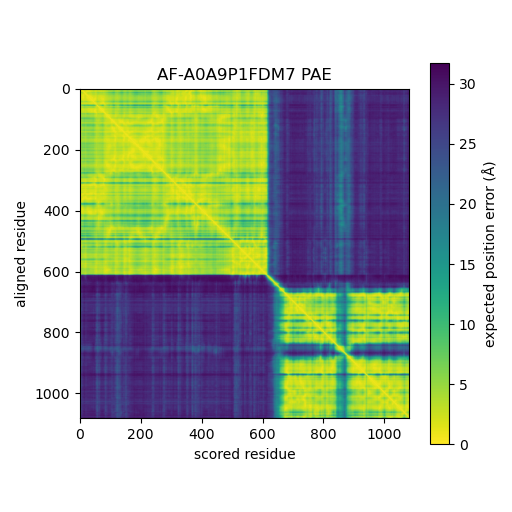67 -23.250 1.00 97.19 397 GLU A O 1
ATOM 3031 N N . SER A 1 398 ? 13.796 -11.449 -21.761 1.00 97.94 398 SER A N 1
ATOM 3032 C CA . SER A 1 398 ? 14.089 -10.332 -20.846 1.00 97.94 398 SER A CA 1
ATOM 3033 C C . SER A 1 398 ? 15.499 -10.383 -20.251 1.00 97.94 398 SER A C 1
ATOM 3035 O O . SER A 1 398 ? 15.941 -11.454 -19.834 1.00 97.94 398 SER A O 1
ATOM 3037 N N . ARG A 1 399 ? 16.164 -9.229 -20.113 1.00 97.75 399 ARG A N 1
ATOM 3038 C CA . ARG A 1 399 ? 17.544 -9.121 -19.593 1.00 97.75 399 ARG A CA 1
ATOM 3039 C C . ARG A 1 399 ? 17.654 -8.185 -18.375 1.00 97.75 399 ARG A C 1
ATOM 3041 O O . ARG A 1 399 ? 16.734 -7.408 -18.112 1.00 97.75 399 ARG A O 1
ATOM 3048 N N . PRO A 1 400 ? 18.708 -8.301 -17.550 1.00 95.94 400 PRO A N 1
ATOM 3049 C CA . PRO A 1 400 ? 18.999 -7.371 -16.463 1.00 95.94 400 PRO A CA 1
ATOM 3050 C C . PRO A 1 400 ? 19.738 -6.122 -16.946 1.00 95.94 400 PRO A C 1
ATOM 3052 O O . PRO A 1 400 ? 20.396 -6.108 -17.988 1.00 95.94 400 PRO A O 1
ATOM 3055 N N . ASN A 1 401 ? 19.644 -5.052 -16.158 1.00 95.69 401 ASN A N 1
ATOM 3056 C CA . ASN A 1 401 ? 20.181 -3.744 -16.529 1.00 95.69 401 ASN A CA 1
ATOM 3057 C C . ASN A 1 401 ? 21.707 -3.767 -16.726 1.00 95.69 401 ASN A C 1
ATOM 3059 O O . ASN A 1 401 ? 22.187 -3.203 -17.707 1.00 95.69 401 ASN A O 1
ATOM 3063 N N . TYR A 1 402 ? 22.453 -4.467 -15.863 1.00 95.00 402 TYR A N 1
ATOM 3064 C CA . TYR A 1 402 ? 23.915 -4.563 -15.962 1.00 95.00 402 TYR A CA 1
ATOM 3065 C C . TYR A 1 402 ? 24.398 -5.168 -17.291 1.00 95.00 402 TYR A C 1
ATOM 3067 O O . TYR A 1 402 ? 25.346 -4.649 -17.872 1.00 95.00 402 TYR A O 1
ATOM 3075 N N . GLU A 1 403 ? 23.721 -6.192 -17.822 1.00 96.44 403 GLU A N 1
ATOM 3076 C CA . GLU A 1 403 ? 24.059 -6.775 -19.131 1.00 96.44 403 GLU A CA 1
ATOM 3077 C C . GLU A 1 403 ? 23.826 -5.791 -20.278 1.00 96.44 403 GLU A C 1
ATOM 3079 O O . GLU A 1 403 ? 24.699 -5.597 -21.120 1.00 96.44 403 GLU A O 1
ATOM 3084 N N . VAL A 1 404 ? 22.642 -5.173 -20.324 1.00 97.94 404 VAL A N 1
ATOM 3085 C CA . VAL A 1 404 ? 22.241 -4.333 -21.461 1.00 97.94 404 VAL A CA 1
ATOM 3086 C C . VAL A 1 404 ? 23.037 -3.030 -21.497 1.00 97.94 404 VAL A C 1
ATOM 3088 O O . VAL A 1 404 ? 23.464 -2.616 -22.572 1.00 97.94 404 VAL A O 1
ATOM 3091 N N . PHE A 1 405 ? 23.313 -2.407 -20.347 1.00 97.88 405 PHE A N 1
ATOM 3092 C CA . PHE A 1 405 ? 24.157 -1.210 -20.314 1.00 97.88 405 PHE A CA 1
ATOM 3093 C C . PHE A 1 405 ? 25.640 -1.523 -20.587 1.00 97.88 405 PHE A C 1
ATOM 3095 O O . PHE A 1 405 ? 26.303 -0.720 -21.242 1.00 97.88 405 PHE A O 1
ATOM 3102 N N . ALA A 1 406 ? 26.150 -2.699 -20.194 1.00 97.31 406 ALA A N 1
ATOM 3103 C CA . ALA A 1 406 ? 27.499 -3.132 -20.571 1.00 97.31 406 ALA A CA 1
ATOM 3104 C C . ALA A 1 406 ? 27.624 -3.387 -22.085 1.00 97.31 406 ALA A C 1
ATOM 3106 O O . ALA A 1 406 ? 28.589 -2.943 -22.708 1.00 97.31 406 ALA A O 1
ATOM 3107 N N . GLU A 1 407 ? 26.630 -4.037 -22.699 1.00 98.00 407 GLU A N 1
ATOM 3108 C CA . GLU A 1 407 ? 26.602 -4.258 -24.149 1.00 98.00 407 GLU A CA 1
ATOM 3109 C C . GLU A 1 407 ? 26.455 -2.941 -24.930 1.00 98.00 407 GLU A C 1
ATOM 3111 O O . GLU A 1 407 ? 27.119 -2.757 -25.949 1.00 98.00 407 GLU A O 1
ATOM 3116 N N . LEU A 1 408 ? 25.659 -1.984 -24.436 1.00 98.44 408 LEU A N 1
ATOM 3117 C CA . LEU A 1 408 ? 25.579 -0.638 -25.016 1.00 98.44 408 LEU A CA 1
ATOM 3118 C C . LEU A 1 408 ? 26.938 0.083 -24.968 1.00 98.44 408 LEU A C 1
ATOM 3120 O O . LEU A 1 408 ? 27.335 0.663 -25.978 1.00 98.44 408 LEU A O 1
ATOM 3124 N N . CYS A 1 409 ? 27.689 0.000 -23.860 1.00 97.94 409 CYS A N 1
ATOM 3125 C CA . CYS A 1 409 ? 29.063 0.519 -23.800 1.00 97.94 409 CYS A CA 1
ATOM 3126 C C . CYS A 1 409 ? 29.970 -0.125 -24.860 1.00 97.94 409 CYS A C 1
ATOM 3128 O O . CYS A 1 409 ? 30.727 0.583 -25.520 1.00 97.94 409 CYS A O 1
ATOM 3130 N N . GLN A 1 410 ? 29.888 -1.446 -25.055 1.00 97.50 410 GLN A N 1
ATOM 3131 C CA . GLN A 1 410 ? 30.685 -2.154 -26.065 1.00 97.50 410 GLN A CA 1
ATOM 3132 C C . GLN A 1 410 ? 30.303 -1.734 -27.494 1.00 97.50 410 GLN A C 1
ATOM 3134 O O . GLN A 1 410 ? 31.174 -1.318 -28.256 1.00 97.50 410 GLN A O 1
ATOM 3139 N N . ARG A 1 411 ? 29.008 -1.764 -27.844 1.00 98.12 411 ARG A N 1
ATOM 3140 C CA . ARG A 1 411 ? 28.496 -1.391 -29.178 1.00 98.12 411 ARG A CA 1
ATOM 3141 C C . ARG A 1 411 ? 28.782 0.070 -29.553 1.00 98.12 411 ARG A C 1
ATOM 3143 O O . ARG A 1 411 ? 28.941 0.363 -30.731 1.00 98.12 411 ARG A O 1
ATOM 3150 N N . LEU A 1 412 ? 28.859 0.975 -28.574 1.00 97.94 412 LEU A N 1
ATOM 3151 C CA . LEU A 1 412 ? 29.181 2.397 -28.779 1.00 97.94 412 LEU A CA 1
ATOM 3152 C C . LEU A 1 412 ? 30.691 2.708 -28.772 1.00 97.94 412 LEU A C 1
ATOM 3154 O O . LEU A 1 412 ? 31.062 3.872 -28.923 1.00 97.94 412 LEU A O 1
ATOM 3158 N N . GLY A 1 413 ? 31.564 1.713 -28.564 1.00 97.12 413 GLY A N 1
ATOM 3159 C CA . GLY A 1 413 ? 33.012 1.931 -28.438 1.00 97.12 413 GLY A CA 1
ATOM 3160 C C . GLY A 1 413 ? 33.426 2.669 -27.155 1.00 97.12 413 GLY A C 1
ATOM 3161 O O . GLY A 1 413 ? 34.477 3.300 -27.124 1.00 97.12 413 GLY A O 1
ATOM 3162 N N . LEU A 1 414 ? 32.596 2.610 -26.107 1.00 96.50 414 LEU A N 1
ATOM 3163 C CA . LEU A 1 414 ? 32.771 3.299 -24.819 1.00 96.50 414 LEU A CA 1
ATOM 3164 C C . LEU A 1 414 ? 33.186 2.358 -23.673 1.00 96.50 414 LEU A C 1
ATOM 3166 O O . LEU A 1 414 ? 33.238 2.785 -22.520 1.00 96.50 414 LEU A O 1
ATOM 3170 N N . ALA A 1 415 ? 33.437 1.077 -23.952 1.00 95.25 415 ALA A N 1
ATOM 3171 C CA . ALA A 1 415 ? 33.927 0.113 -22.968 1.00 95.25 415 ALA A CA 1
ATOM 3172 C C . ALA A 1 415 ? 35.450 0.236 -22.775 1.00 95.25 415 ALA A C 1
ATOM 3174 O O . ALA A 1 415 ? 36.204 0.321 -23.743 1.00 95.25 415 ALA A O 1
ATOM 3175 N N . HIS A 1 416 ? 35.907 0.210 -21.524 1.00 94.25 416 HIS A N 1
ATOM 3176 C CA . HIS A 1 416 ? 37.322 0.233 -21.146 1.00 94.25 416 HIS A CA 1
ATOM 3177 C C . HIS A 1 416 ? 37.768 -1.155 -20.637 1.00 94.25 416 HIS A C 1
ATOM 3179 O O . HIS A 1 416 ? 36.960 -1.852 -20.023 1.00 94.25 416 HIS A O 1
ATOM 3185 N N . PRO A 1 417 ? 39.047 -1.563 -20.797 1.00 89.19 417 PRO A N 1
ATOM 3186 C CA . PRO A 1 417 ? 39.520 -2.893 -20.377 1.00 89.19 417 PRO A CA 1
ATOM 3187 C C . PRO A 1 417 ? 39.314 -3.230 -18.892 1.00 89.19 417 PRO A C 1
ATOM 3189 O O . PRO A 1 417 ? 39.209 -4.400 -18.540 1.00 89.19 417 PRO A O 1
ATOM 3192 N N . ASN A 1 418 ? 39.232 -2.211 -18.030 1.00 88.50 418 ASN A N 1
ATOM 3193 C CA . ASN A 1 418 ? 39.054 -2.359 -16.583 1.00 88.50 418 ASN A CA 1
ATOM 3194 C C . ASN A 1 418 ? 37.575 -2.273 -16.141 1.00 88.50 418 ASN A C 1
ATOM 3196 O O . ASN A 1 418 ? 37.299 -2.184 -14.945 1.00 88.50 418 ASN A O 1
ATOM 3200 N N . ASP A 1 419 ? 36.612 -2.250 -17.073 1.00 91.69 419 ASP A N 1
ATOM 3201 C CA . ASP A 1 419 ? 35.190 -2.122 -16.739 1.00 91.69 419 ASP A CA 1
ATOM 3202 C C . ASP A 1 419 ? 34.640 -3.385 -16.060 1.00 91.69 419 ASP A C 1
ATOM 3204 O O . ASP A 1 419 ? 34.294 -4.385 -16.697 1.00 91.69 419 ASP A O 1
ATOM 3208 N N . VAL A 1 420 ? 34.450 -3.295 -14.744 1.00 90.94 420 VAL A N 1
ATOM 3209 C CA . VAL A 1 420 ? 33.711 -4.295 -13.967 1.00 90.94 420 VAL A CA 1
ATOM 3210 C C . VAL A 1 420 ? 32.273 -4.385 -14.496 1.00 90.94 420 VAL A C 1
ATOM 3212 O O . VAL A 1 420 ? 31.567 -3.372 -14.539 1.00 90.94 420 VAL A O 1
ATOM 3215 N N . THR A 1 421 ? 31.863 -5.582 -14.929 1.00 90.31 421 THR A N 1
ATOM 3216 C CA . THR A 1 421 ? 30.603 -5.832 -15.667 1.00 90.31 421 THR A CA 1
ATOM 3217 C C . THR A 1 421 ? 29.889 -7.140 -15.290 1.00 90.31 421 THR A C 1
ATOM 3219 O O . THR A 1 421 ? 28.667 -7.209 -15.392 1.00 90.31 421 THR A O 1
ATOM 3222 N N . SER A 1 422 ? 30.605 -8.166 -14.819 1.00 92.12 422 SER A N 1
ATOM 3223 C CA . SER A 1 422 ? 30.021 -9.416 -14.302 1.00 92.12 422 SER A CA 1
ATOM 3224 C C . SER A 1 422 ? 29.420 -9.242 -12.901 1.00 92.12 422 SER A C 1
ATOM 3226 O O . SER A 1 422 ? 30.018 -8.558 -12.069 1.00 92.12 422 SER A O 1
ATOM 3228 N N . VAL A 1 423 ? 28.308 -9.931 -12.615 1.00 91.88 423 VAL A N 1
ATOM 3229 C CA . VAL A 1 423 ? 27.561 -9.890 -11.336 1.00 91.88 423 VAL A CA 1
ATOM 3230 C C . VAL A 1 423 ? 28.463 -9.991 -10.103 1.00 91.88 423 VAL A C 1
ATOM 3232 O O . VAL A 1 423 ? 28.381 -9.134 -9.223 1.00 91.88 423 VAL A O 1
ATOM 3235 N N . ASP A 1 424 ? 29.341 -10.992 -10.047 1.00 91.12 424 ASP A N 1
ATOM 3236 C CA . ASP A 1 424 ? 30.143 -11.270 -8.848 1.00 91.12 424 ASP A CA 1
ATOM 3237 C C . ASP A 1 424 ? 31.172 -10.164 -8.605 1.00 91.12 424 ASP A C 1
ATOM 3239 O O . ASP A 1 424 ? 31.267 -9.615 -7.509 1.00 91.12 424 ASP A O 1
ATOM 3243 N N . ALA A 1 425 ? 31.889 -9.757 -9.656 1.00 92.56 425 ALA A N 1
ATOM 3244 C CA . ALA A 1 425 ? 32.867 -8.677 -9.578 1.00 92.56 425 ALA A CA 1
ATOM 3245 C C . ALA A 1 425 ? 32.216 -7.312 -9.279 1.00 92.56 425 ALA A C 1
ATOM 3247 O O . ALA A 1 425 ? 32.791 -6.525 -8.528 1.00 92.56 425 ALA A O 1
ATOM 3248 N N . LEU A 1 426 ? 31.011 -7.035 -9.802 1.00 93.50 426 LEU A N 1
ATOM 3249 C CA . LEU A 1 426 ? 30.229 -5.849 -9.427 1.00 93.50 426 LEU A CA 1
ATOM 3250 C C . LEU A 1 426 ? 29.835 -5.892 -7.948 1.00 93.50 426 LEU A C 1
ATOM 3252 O O . LEU A 1 426 ? 29.998 -4.899 -7.245 1.00 93.50 426 LEU A O 1
ATOM 3256 N N . SER A 1 427 ? 29.354 -7.041 -7.469 1.00 93.31 427 SER A N 1
ATOM 3257 C CA . SER A 1 427 ? 28.960 -7.232 -6.070 1.00 93.31 427 SER A CA 1
ATOM 3258 C C . SER A 1 427 ? 30.157 -7.034 -5.140 1.00 93.31 427 SER A C 1
ATOM 3260 O O . SER A 1 427 ? 30.080 -6.240 -4.205 1.00 93.31 427 SER A O 1
ATOM 3262 N N . GLN A 1 428 ? 31.302 -7.648 -5.453 1.00 92.12 428 GLN A N 1
ATOM 3263 C CA . GLN A 1 428 ? 32.557 -7.431 -4.731 1.00 92.12 428 GLN A CA 1
ATOM 3264 C C . GLN A 1 428 ? 33.020 -5.968 -4.779 1.00 92.12 428 GLN A C 1
ATOM 3266 O O . GLN A 1 428 ? 33.504 -5.459 -3.773 1.00 92.12 428 GLN A O 1
ATOM 3271 N N . ALA A 1 429 ? 32.878 -5.271 -5.911 1.00 93.19 429 ALA A N 1
ATOM 3272 C CA . ALA A 1 429 ? 33.246 -3.859 -6.019 1.00 93.19 429 ALA A CA 1
ATOM 3273 C C . ALA A 1 429 ? 32.339 -2.958 -5.160 1.00 93.19 429 ALA A C 1
ATOM 3275 O O . ALA A 1 429 ? 32.843 -2.073 -4.472 1.00 93.19 429 ALA A O 1
ATOM 3276 N N . VAL A 1 430 ? 31.025 -3.221 -5.120 1.00 93.62 430 VAL A N 1
ATOM 3277 C CA . VAL A 1 430 ? 30.107 -2.525 -4.201 1.00 93.62 430 VAL A CA 1
ATOM 3278 C C . VAL A 1 430 ? 30.475 -2.814 -2.746 1.00 93.62 430 VAL A C 1
ATOM 3280 O O . VAL A 1 430 ? 30.595 -1.866 -1.976 1.00 93.62 430 VAL A O 1
ATOM 3283 N N . LEU A 1 431 ? 30.731 -4.068 -2.362 1.00 92.75 431 LEU A N 1
ATOM 3284 C CA . LEU A 1 431 ? 31.121 -4.407 -0.985 1.00 92.75 431 LEU A CA 1
ATOM 3285 C C . LEU A 1 431 ? 32.450 -3.754 -0.570 1.00 92.75 431 LEU A C 1
ATOM 3287 O O . LEU A 1 431 ? 32.518 -3.162 0.504 1.00 92.75 431 LEU A O 1
ATOM 3291 N N . ARG A 1 432 ? 33.467 -3.759 -1.444 1.00 92.50 432 ARG A N 1
ATOM 3292 C CA . ARG A 1 432 ? 34.756 -3.067 -1.229 1.00 92.50 432 ARG A CA 1
ATOM 3293 C C . ARG A 1 432 ? 34.637 -1.538 -1.166 1.00 92.50 432 ARG A C 1
ATOM 3295 O O . ARG A 1 432 ? 35.541 -0.894 -0.649 1.00 92.50 432 ARG A O 1
ATOM 3302 N N . SER A 1 433 ? 33.534 -0.950 -1.644 1.00 91.75 433 SER A N 1
ATOM 3303 C CA . SER A 1 433 ? 33.252 0.492 -1.503 1.00 91.75 433 SER A CA 1
ATOM 3304 C C . SER A 1 433 ? 32.770 0.907 -0.101 1.00 91.75 433 SER A C 1
ATOM 3306 O O . SER A 1 433 ? 32.409 2.069 0.103 1.00 91.75 433 SER A O 1
ATOM 3308 N N . HIS A 1 434 ? 32.737 -0.020 0.864 1.00 90.56 434 HIS A N 1
ATOM 3309 C CA . HIS A 1 434 ? 32.415 0.248 2.263 1.00 90.56 434 HIS A CA 1
ATOM 3310 C C . HIS A 1 434 ? 33.495 -0.303 3.205 1.00 90.56 434 HIS A C 1
ATOM 3312 O O . HIS A 1 434 ? 34.170 -1.287 2.907 1.00 90.56 434 HIS A O 1
ATOM 3318 N N . ALA A 1 435 ? 33.658 0.342 4.361 1.00 81.00 435 ALA A N 1
ATOM 3319 C CA . ALA A 1 435 ? 34.581 -0.115 5.392 1.00 81.00 435 ALA A CA 1
ATOM 3320 C C . ALA A 1 435 ? 34.079 -1.426 6.023 1.00 81.00 435 ALA A C 1
ATOM 3322 O O . ALA A 1 435 ? 32.879 -1.594 6.235 1.00 81.00 435 ALA A O 1
ATOM 3323 N N . GLY A 1 436 ? 34.998 -2.345 6.337 1.00 79.56 436 GLY A N 1
ATOM 3324 C CA . GLY A 1 436 ? 34.643 -3.673 6.852 1.00 79.56 436 GLY A CA 1
ATOM 3325 C C . GLY A 1 436 ? 34.062 -4.617 5.792 1.00 79.56 436 GLY A C 1
ATOM 3326 O O . GLY A 1 436 ? 33.256 -5.477 6.129 1.00 79.56 436 GLY A O 1
ATOM 3327 N N . SER A 1 437 ? 34.448 -4.461 4.518 1.00 85.38 437 SER A N 1
ATOM 3328 C CA . SER A 1 437 ? 33.928 -5.247 3.387 1.00 85.38 437 SER A CA 1
ATOM 3329 C C . SER A 1 437 ? 33.932 -6.760 3.605 1.00 85.38 437 SER A C 1
ATOM 3331 O O . SER A 1 437 ? 33.026 -7.443 3.133 1.00 85.38 437 SER A O 1
ATOM 3333 N N . ASP A 1 438 ? 34.935 -7.272 4.315 1.00 84.94 438 ASP A N 1
ATOM 3334 C CA . ASP A 1 438 ? 35.219 -8.704 4.391 1.00 84.94 438 ASP A CA 1
ATOM 3335 C C . ASP A 1 438 ? 34.222 -9.433 5.305 1.00 84.94 438 ASP A C 1
ATOM 3337 O O . ASP A 1 438 ? 33.656 -10.445 4.901 1.00 84.94 438 ASP A O 1
ATOM 3341 N N . SER A 1 439 ? 33.900 -8.869 6.477 1.00 84.56 439 SER A N 1
ATOM 3342 C CA . SER A 1 439 ? 32.869 -9.428 7.368 1.00 84.56 439 SER A CA 1
ATOM 3343 C C . SER A 1 439 ? 31.451 -9.253 6.814 1.00 84.56 439 SER A C 1
ATOM 3345 O O . SER A 1 439 ? 30.562 -10.052 7.105 1.00 84.56 439 SER A O 1
ATOM 3347 N N . ILE A 1 440 ? 31.228 -8.239 5.971 1.00 87.56 440 ILE A N 1
ATOM 3348 C CA . ILE A 1 440 ? 29.959 -8.065 5.251 1.00 87.56 440 ILE A CA 1
ATOM 3349 C C . ILE A 1 440 ? 29.828 -9.127 4.152 1.00 87.56 440 ILE A C 1
ATOM 3351 O O . ILE A 1 440 ? 28.743 -9.678 3.977 1.00 87.56 440 ILE A O 1
ATOM 3355 N N . ALA A 1 441 ? 30.909 -9.438 3.428 1.00 87.38 441 ALA A N 1
ATOM 3356 C CA . ALA A 1 441 ? 30.929 -10.520 2.445 1.00 87.38 441 ALA A CA 1
ATOM 3357 C C . ALA A 1 441 ? 30.676 -11.881 3.115 1.00 87.38 441 ALA A C 1
ATOM 3359 O O . ALA A 1 441 ? 29.734 -12.568 2.732 1.00 87.38 441 ALA A O 1
ATOM 3360 N N . GLU A 1 442 ? 31.416 -12.202 4.181 1.00 87.88 442 GLU A N 1
ATOM 3361 C CA . GLU A 1 442 ? 31.223 -13.407 5.000 1.00 87.88 442 GLU A CA 1
ATOM 3362 C C . GLU A 1 442 ? 29.770 -13.534 5.507 1.00 87.88 442 GLU A C 1
ATOM 3364 O O . GLU A 1 442 ? 29.128 -14.564 5.305 1.00 87.88 442 GLU A O 1
ATOM 3369 N N . SER A 1 443 ? 29.188 -12.467 6.071 1.00 87.38 443 SER A N 1
ATOM 3370 C CA . SER A 1 443 ? 27.784 -12.464 6.524 1.00 87.38 443 SER A CA 1
ATOM 3371 C C . SER A 1 443 ? 26.782 -12.655 5.374 1.00 87.38 443 SER A C 1
ATOM 3373 O O . SER A 1 443 ? 25.736 -13.279 5.557 1.00 87.38 443 SER A O 1
ATOM 3375 N N . LEU A 1 444 ? 27.066 -12.139 4.175 1.00 89.06 444 LEU A N 1
ATOM 3376 C CA . LEU A 1 444 ? 26.193 -12.312 3.008 1.00 89.06 444 LEU A CA 1
ATOM 3377 C C . LEU A 1 444 ? 26.312 -13.714 2.390 1.00 89.06 444 LEU A C 1
ATOM 3379 O O . LEU A 1 444 ? 25.319 -14.231 1.871 1.00 89.06 444 LEU A O 1
ATOM 3383 N N . GLU A 1 445 ? 27.481 -14.345 2.477 1.00 86.38 445 GLU A N 1
ATOM 3384 C CA . GLU A 1 445 ? 27.692 -15.736 2.072 1.00 86.38 445 GLU A CA 1
ATOM 3385 C C . GLU A 1 445 ? 27.017 -16.709 3.052 1.00 86.38 445 GLU A C 1
ATOM 3387 O O . GLU A 1 445 ? 26.287 -17.598 2.615 1.00 86.38 445 GLU A O 1
ATOM 3392 N N . LEU A 1 446 ? 27.171 -16.497 4.365 1.00 83.88 446 LEU A N 1
ATOM 3393 C CA . LEU A 1 446 ? 26.621 -17.371 5.411 1.00 83.88 446 LEU A CA 1
ATOM 3394 C C . LEU A 1 446 ? 25.122 -17.174 5.690 1.00 83.88 446 LEU A C 1
ATOM 3396 O O . LEU A 1 446 ? 24.455 -18.118 6.118 1.00 83.88 446 LEU A O 1
ATOM 3400 N N . HIS A 1 447 ? 24.587 -15.958 5.528 1.00 85.06 447 HIS A N 1
ATOM 3401 C CA . HIS A 1 447 ? 23.230 -15.610 5.989 1.00 85.06 447 HIS A CA 1
ATOM 3402 C C . HIS A 1 447 ? 22.380 -14.853 4.955 1.00 85.06 447 HIS A C 1
ATOM 3404 O O . HIS A 1 447 ? 21.240 -14.488 5.247 1.00 85.06 447 HIS A O 1
ATOM 3410 N N . HIS A 1 448 ? 22.926 -14.548 3.771 1.00 87.19 448 HIS A N 1
ATOM 3411 C CA . HIS A 1 448 ? 22.306 -13.710 2.725 1.00 87.19 448 HIS A CA 1
ATOM 3412 C C . HIS A 1 448 ? 21.896 -12.292 3.172 1.00 87.19 448 HIS A C 1
ATOM 3414 O O . HIS A 1 448 ? 21.329 -11.523 2.391 1.00 87.19 448 HIS A O 1
ATOM 3420 N N . ALA A 1 449 ? 22.243 -11.906 4.400 1.00 90.44 449 ALA A N 1
ATOM 3421 C CA . ALA A 1 449 ? 22.010 -10.598 4.984 1.00 90.44 449 ALA A CA 1
ATOM 3422 C C . ALA A 1 449 ? 23.176 -10.201 5.901 1.00 90.44 449 ALA A C 1
ATOM 3424 O O . ALA A 1 449 ? 23.834 -11.051 6.492 1.00 90.44 449 ALA A O 1
ATOM 3425 N N . SER A 1 450 ? 23.405 -8.898 6.047 1.00 90.69 450 SER A N 1
ATOM 3426 C CA . SER A 1 450 ? 24.357 -8.318 6.999 1.00 90.69 450 SER A CA 1
ATOM 3427 C C . SER A 1 450 ? 23.726 -7.120 7.704 1.00 90.69 450 SER A C 1
ATOM 3429 O O . SER A 1 450 ? 22.924 -6.397 7.107 1.00 90.69 450 SER A O 1
ATOM 3431 N N . SER A 1 451 ? 24.112 -6.896 8.962 1.00 88.88 451 SER A N 1
ATOM 3432 C CA . SER A 1 451 ? 23.780 -5.692 9.746 1.00 88.88 451 SER A CA 1
ATOM 3433 C C . SER A 1 451 ? 24.896 -4.641 9.627 1.00 88.88 451 SER A C 1
ATOM 3435 O O . SER A 1 451 ? 26.035 -5.024 9.355 1.00 88.88 451 SER A O 1
ATOM 3437 N N . PRO A 1 452 ? 24.605 -3.333 9.784 1.00 88.19 452 PRO A N 1
ATOM 3438 C CA . PRO A 1 452 ? 25.612 -2.279 9.683 1.00 88.19 452 PRO A CA 1
ATOM 3439 C C . PRO A 1 452 ? 26.584 -2.313 10.875 1.00 88.19 452 PRO A C 1
ATOM 3441 O O . PRO A 1 452 ? 26.252 -2.895 11.911 1.00 88.19 452 PRO A O 1
ATOM 3444 N N . PRO A 1 453 ? 27.743 -1.629 10.795 1.00 84.56 453 PRO A N 1
ATOM 3445 C CA . PRO A 1 453 ? 28.734 -1.599 11.877 1.00 84.56 453 PRO A CA 1
ATOM 3446 C C . PRO A 1 453 ? 28.219 -1.092 13.239 1.00 84.56 453 PRO A C 1
ATOM 3448 O O . PRO A 1 453 ? 28.810 -1.410 14.264 1.00 84.56 453 PRO A O 1
ATOM 3451 N N . CYS A 1 454 ? 27.115 -0.335 13.272 1.00 85.88 454 CYS A N 1
ATOM 3452 C CA . CYS A 1 454 ? 26.440 0.106 14.501 1.00 85.88 454 CYS A CA 1
ATOM 3453 C C . CYS A 1 454 ? 25.396 -0.892 15.055 1.00 85.88 454 CYS A C 1
ATOM 3455 O O . CYS A 1 454 ? 24.671 -0.571 15.995 1.00 85.88 454 CYS A O 1
ATOM 3457 N N . GLY A 1 455 ? 25.296 -2.094 14.483 1.00 87.38 455 GLY A N 1
ATOM 3458 C CA . GLY A 1 455 ? 24.347 -3.126 14.895 1.00 87.38 455 GLY A CA 1
ATOM 3459 C C . GLY A 1 455 ? 22.909 -2.899 14.410 1.00 87.38 455 GLY A C 1
ATOM 3460 O O . GLY A 1 455 ? 22.591 -1.959 13.682 1.00 87.38 455 GLY A O 1
ATOM 3461 N N . SER A 1 456 ? 22.011 -3.807 14.797 1.00 87.31 456 SER A N 1
ATOM 3462 C CA . SER A 1 456 ? 20.627 -3.843 14.300 1.00 87.31 456 SER A CA 1
ATOM 3463 C C . SER A 1 456 ? 19.650 -2.918 15.036 1.00 87.31 456 SER A C 1
ATOM 3465 O O . SER A 1 456 ? 18.570 -2.659 14.506 1.00 87.31 456 SER A O 1
ATOM 3467 N N . CYS A 1 457 ? 19.992 -2.463 16.249 1.00 91.44 457 CYS A N 1
ATOM 3468 C CA . CYS A 1 457 ? 19.125 -1.662 17.130 1.00 91.44 457 CYS A CA 1
ATOM 3469 C C . CYS A 1 457 ? 19.902 -0.535 17.869 1.00 91.44 457 CYS A C 1
ATOM 3471 O O . CYS A 1 457 ? 19.937 -0.539 19.108 1.00 91.44 457 CYS A O 1
ATOM 3473 N N . PRO A 1 458 ? 20.568 0.392 17.147 1.00 93.62 458 PRO A N 1
ATOM 3474 C CA . PRO A 1 458 ? 21.377 1.460 17.738 1.00 93.62 458 PRO A CA 1
ATOM 3475 C C . PRO A 1 458 ? 20.528 2.549 18.407 1.00 93.62 458 PRO A C 1
ATOM 3477 O O . PRO A 1 458 ? 19.489 2.963 17.887 1.00 93.62 458 PRO A O 1
ATOM 3480 N N . VAL A 1 459 ? 21.013 3.072 19.531 1.00 96.12 459 VAL A N 1
ATOM 3481 C CA . VAL A 1 459 ? 20.445 4.215 20.253 1.00 96.12 459 VAL A CA 1
ATOM 3482 C C . VAL A 1 459 ? 21.141 5.507 19.816 1.00 96.12 459 VAL A C 1
ATOM 3484 O O . VAL A 1 459 ? 22.366 5.642 19.871 1.00 96.12 459 VAL A O 1
ATOM 3487 N N . GLN A 1 460 ? 20.343 6.484 19.382 1.00 96.44 460 GLN A N 1
ATOM 3488 C CA . GLN A 1 460 ? 20.823 7.798 18.950 1.00 96.44 460 GLN A CA 1
ATOM 3489 C C . GLN A 1 460 ? 21.431 8.569 20.136 1.00 96.44 460 GLN A C 1
ATOM 3491 O O . GLN A 1 460 ? 20.809 8.663 21.192 1.00 96.44 460 GLN A O 1
ATOM 3496 N N . PHE A 1 461 ? 22.628 9.130 19.946 1.00 96.31 461 PHE A N 1
ATOM 3497 C CA . PHE A 1 461 ? 23.498 9.735 20.969 1.00 96.31 461 PHE A CA 1
ATOM 3498 C C . PHE A 1 461 ? 24.052 8.770 22.041 1.00 96.31 461 PHE A C 1
ATOM 3500 O O . PHE A 1 461 ? 24.517 9.216 23.087 1.00 96.31 461 PHE A O 1
ATOM 3507 N N . VAL A 1 462 ? 24.067 7.460 21.763 1.00 96.00 462 VAL A N 1
ATOM 3508 C CA . VAL A 1 462 ? 24.849 6.461 22.523 1.00 96.00 462 VAL A CA 1
ATOM 3509 C C . VAL A 1 462 ? 25.702 5.624 21.570 1.00 96.00 462 VAL A C 1
ATOM 3511 O O . VAL A 1 462 ? 26.925 5.671 21.645 1.00 96.00 462 VAL A O 1
ATOM 3514 N N . ASP A 1 463 ? 25.061 4.919 20.635 1.00 94.56 463 ASP A N 1
ATOM 3515 C CA . ASP A 1 463 ? 25.732 4.045 19.661 1.00 94.56 463 ASP A CA 1
ATOM 3516 C C . ASP A 1 463 ? 26.034 4.779 18.342 1.00 94.56 463 ASP A C 1
ATOM 3518 O O . ASP A 1 463 ? 26.943 4.408 17.599 1.00 94.56 463 ASP A O 1
ATOM 3522 N N . VAL A 1 464 ? 25.248 5.816 18.021 1.00 94.06 464 VAL A N 1
ATOM 3523 C CA . VAL A 1 464 ? 25.362 6.598 16.779 1.00 94.06 464 VAL A CA 1
ATOM 3524 C C . VAL A 1 464 ? 25.162 8.093 17.013 1.00 94.06 464 VAL A C 1
ATOM 3526 O O . VAL A 1 464 ? 24.302 8.502 17.791 1.00 94.06 464 VAL A O 1
ATOM 3529 N N . PHE A 1 465 ? 25.925 8.910 16.286 1.00 95.25 465 PHE A N 1
ATOM 3530 C CA . PHE A 1 465 ? 25.987 10.369 16.428 1.00 95.25 465 PHE A CA 1
ATOM 3531 C C . PHE A 1 465 ? 25.848 11.073 15.063 1.00 95.25 465 PHE A C 1
ATOM 3533 O O . PHE A 1 465 ? 26.012 10.420 14.025 1.00 95.25 465 PHE A O 1
ATOM 3540 N N . PRO A 1 466 ? 25.550 12.389 15.027 1.00 95.69 466 PRO A N 1
ATOM 3541 C CA . PRO A 1 466 ? 25.576 13.185 13.801 1.00 95.69 466 PRO A CA 1
ATOM 3542 C C . PRO A 1 466 ? 26.916 13.053 13.071 1.00 95.69 466 PRO A C 1
ATOM 3544 O O . PRO A 1 466 ? 27.971 13.165 13.684 1.00 95.69 466 PRO A O 1
ATOM 3547 N N . THR A 1 467 ? 26.893 12.882 11.748 1.00 93.56 467 THR A N 1
ATOM 3548 C CA . THR A 1 467 ? 28.123 12.865 10.924 1.00 93.56 467 THR A CA 1
ATOM 3549 C C . THR A 1 467 ? 28.407 14.246 10.320 1.00 93.56 467 THR A C 1
ATOM 3551 O O . THR A 1 467 ? 28.839 14.372 9.173 1.00 93.56 467 THR A O 1
ATOM 3554 N N . THR A 1 468 ? 28.061 15.293 11.067 1.00 94.00 468 THR A N 1
ATOM 3555 C CA . THR A 1 468 ? 28.344 16.699 10.759 1.00 94.00 468 THR A CA 1
ATOM 3556 C C . THR A 1 468 ? 29.784 17.035 11.188 1.00 94.00 468 THR A C 1
ATOM 3558 O O . THR A 1 468 ? 30.365 16.285 11.975 1.00 94.00 468 THR A O 1
ATOM 3561 N N . PRO A 1 469 ? 30.385 18.152 10.730 1.00 88.94 469 PRO A N 1
ATOM 3562 C CA . PRO A 1 469 ? 31.781 18.488 11.047 1.00 88.94 469 PRO A CA 1
ATOM 3563 C C . PRO A 1 469 ? 32.130 18.579 12.545 1.00 88.94 469 PRO A C 1
ATOM 3565 O O . PRO A 1 469 ? 33.286 18.397 12.906 1.00 88.94 469 PRO A O 1
ATOM 3568 N N . GLU A 1 470 ? 31.144 18.841 13.408 1.00 90.06 470 GLU A N 1
ATOM 3569 C CA . GLU A 1 470 ? 31.300 18.936 14.871 1.00 90.06 470 GLU A CA 1
ATOM 3570 C C . GLU A 1 470 ? 30.700 17.734 15.630 1.00 90.06 470 GLU A C 1
ATOM 3572 O O . GLU A 1 470 ? 30.662 17.742 16.857 1.00 90.06 470 GLU A O 1
ATOM 3577 N N . ALA A 1 471 ? 30.158 16.733 14.924 1.00 93.94 471 ALA A N 1
ATOM 3578 C CA . ALA A 1 471 ? 29.298 15.678 15.482 1.00 93.94 471 ALA A CA 1
ATOM 3579 C C . ALA A 1 471 ? 28.066 16.190 16.277 1.00 93.94 471 ALA A C 1
ATOM 3581 O O . ALA A 1 471 ? 27.496 15.481 17.108 1.00 93.94 471 ALA A O 1
ATOM 3582 N N . LYS A 1 472 ? 27.618 17.419 15.986 1.00 96.19 472 LYS A N 1
ATOM 3583 C CA . LYS A 1 472 ? 26.447 18.093 16.578 1.00 96.19 472 LYS A CA 1
ATOM 3584 C C . LYS A 1 472 ? 25.277 18.202 15.596 1.00 96.19 472 LYS A C 1
ATOM 3586 O O . LYS A 1 472 ? 25.487 18.238 14.383 1.00 96.19 472 LYS A O 1
ATOM 3591 N N . VAL A 1 473 ? 24.048 18.317 16.100 1.00 97.50 473 VAL A N 1
ATOM 3592 C CA . VAL A 1 473 ? 22.872 18.642 15.271 1.00 97.50 473 VAL A CA 1
ATOM 3593 C C . VAL A 1 473 ? 22.966 20.090 14.803 1.00 97.50 473 VAL A C 1
ATOM 3595 O O . VAL A 1 473 ? 22.972 20.997 15.632 1.00 97.50 473 VAL A O 1
ATOM 3598 N N . GLN A 1 474 ? 23.009 20.331 13.497 1.00 97.19 474 GLN A N 1
ATOM 3599 C CA . GLN A 1 474 ? 23.076 21.689 12.952 1.00 97.19 474 GLN A CA 1
ATOM 3600 C C . GLN A 1 474 ? 21.662 22.223 12.679 1.00 97.19 474 GLN A C 1
ATOM 3602 O O . GLN A 1 474 ? 21.211 22.251 11.536 1.00 97.19 474 GLN A O 1
ATOM 3607 N N . LEU A 1 475 ? 20.951 22.611 13.747 1.00 96.56 475 LEU A N 1
ATOM 3608 C CA . LEU A 1 475 ? 19.535 23.030 13.741 1.00 96.56 475 LEU A CA 1
ATOM 3609 C C . LEU A 1 475 ? 19.241 24.154 12.737 1.00 96.56 475 LEU A C 1
ATOM 3611 O O . LEU A 1 475 ? 18.158 24.203 12.152 1.00 96.56 475 LEU A O 1
ATOM 3615 N N . VAL A 1 476 ? 20.230 25.018 12.505 1.00 93.38 476 VAL A N 1
ATOM 3616 C CA . VAL A 1 476 ? 20.309 25.936 11.366 1.00 93.38 476 VAL A CA 1
ATOM 3617 C C . VAL A 1 476 ? 21.699 25.757 10.756 1.00 93.38 476 VAL A C 1
ATOM 3619 O O . VAL A 1 476 ? 22.697 26.008 11.431 1.00 93.38 476 VAL A O 1
ATOM 3622 N N . SER A 1 477 ? 21.783 25.304 9.502 1.00 89.69 477 SER A N 1
ATOM 3623 C CA . SER A 1 477 ? 23.057 25.012 8.833 1.00 89.69 477 SER A CA 1
ATOM 3624 C C . SER A 1 477 ? 23.223 25.775 7.522 1.00 89.69 477 SER A C 1
ATOM 3626 O O . SER A 1 477 ? 22.287 25.937 6.739 1.00 89.69 477 SER A O 1
ATOM 3628 N N . ALA A 1 478 ? 24.450 26.234 7.263 1.00 89.81 478 ALA A N 1
ATOM 3629 C CA . ALA A 1 478 ? 24.768 27.074 6.106 1.00 89.81 478 ALA A CA 1
ATOM 3630 C C . ALA A 1 478 ? 24.488 26.391 4.752 1.00 89.81 478 ALA A C 1
ATOM 3632 O O . ALA A 1 478 ? 24.244 27.074 3.762 1.00 89.81 478 ALA A O 1
ATOM 3633 N N . SER A 1 479 ? 24.488 25.055 4.700 1.00 89.50 479 SER A N 1
ATOM 3634 C CA . SER A 1 479 ? 24.117 24.287 3.507 1.00 89.50 479 SER A CA 1
ATOM 3635 C C . SER A 1 479 ? 22.616 24.354 3.209 1.00 89.50 479 SER A C 1
ATOM 3637 O O . SER A 1 479 ? 22.243 24.512 2.050 1.00 89.50 479 SER A O 1
ATOM 3639 N N . LEU A 1 480 ? 21.760 24.288 4.236 1.00 90.81 480 LEU A N 1
ATOM 3640 C CA . LEU A 1 480 ? 20.311 24.434 4.077 1.00 90.81 480 LEU A CA 1
ATOM 3641 C C . LEU A 1 480 ? 19.921 25.887 3.767 1.00 90.81 480 LEU A C 1
ATOM 3643 O O . LEU A 1 480 ? 19.042 26.118 2.940 1.00 90.81 480 LEU A O 1
ATOM 3647 N N . GLU A 1 481 ? 20.607 26.866 4.362 1.00 92.44 481 GLU A N 1
ATOM 3648 C CA . GLU A 1 481 ? 20.404 28.290 4.045 1.00 92.44 481 GLU A CA 1
ATOM 3649 C C . GLU A 1 481 ? 20.837 28.637 2.614 1.00 92.44 481 GLU A C 1
ATOM 3651 O O . GLU A 1 481 ? 20.160 29.404 1.936 1.00 92.44 481 GLU A O 1
ATOM 3656 N N . ALA A 1 482 ? 21.928 28.043 2.119 1.00 91.12 482 ALA A N 1
ATOM 3657 C CA . ALA A 1 482 ? 22.365 28.216 0.733 1.00 91.12 482 ALA A CA 1
ATOM 3658 C C . ALA A 1 482 ? 21.453 27.505 -0.289 1.00 91.12 482 ALA A C 1
ATOM 3660 O O . ALA A 1 482 ? 21.454 27.870 -1.466 1.00 91.12 482 ALA A O 1
ATOM 3661 N N . GLU A 1 483 ? 20.686 26.490 0.130 1.00 90.06 483 GLU A N 1
ATOM 3662 C CA . GLU A 1 483 ? 19.715 25.808 -0.732 1.00 90.06 483 GLU A CA 1
ATOM 3663 C C . GLU A 1 483 ? 18.339 26.502 -0.738 1.00 90.06 483 GLU A C 1
ATOM 3665 O O . GLU A 1 483 ? 17.739 26.643 -1.809 1.00 90.06 483 GLU A O 1
ATOM 3670 N N . SER A 1 484 ? 17.851 26.980 0.416 1.00 90.00 484 SER A N 1
ATOM 3671 C CA . SER A 1 484 ? 16.578 27.704 0.497 1.00 90.00 484 SER A CA 1
ATOM 3672 C C . SER A 1 484 ? 16.722 29.151 0.028 1.00 90.00 484 SER A C 1
ATOM 3674 O O . SER A 1 484 ? 17.155 30.032 0.769 1.00 90.00 484 SER A O 1
ATOM 3676 N N . ALA A 1 485 ? 16.206 29.443 -1.168 1.00 84.88 485 ALA A N 1
ATOM 3677 C CA . ALA A 1 485 ? 16.143 30.796 -1.738 1.00 84.88 485 ALA A CA 1
ATOM 3678 C C . ALA A 1 485 ? 15.326 31.826 -0.913 1.00 84.88 485 ALA A C 1
ATOM 3680 O O . ALA A 1 485 ? 15.188 32.975 -1.331 1.00 84.88 485 ALA A O 1
ATOM 3681 N N . ARG A 1 486 ? 14.745 31.423 0.226 1.00 88.25 486 ARG A N 1
ATOM 3682 C CA . ARG A 1 486 ? 13.985 32.275 1.158 1.00 88.25 486 ARG A CA 1
ATOM 3683 C C . ARG A 1 486 ? 14.464 32.152 2.614 1.00 88.25 486 ARG A C 1
ATOM 3685 O O . ARG A 1 486 ? 13.822 32.724 3.487 1.00 88.25 486 ARG A O 1
ATOM 3692 N N . GLY A 1 487 ? 15.545 31.412 2.875 1.00 90.25 487 GLY A N 1
ATOM 3693 C CA . GLY A 1 487 ? 15.966 30.992 4.216 1.00 90.25 487 GLY A CA 1
ATOM 3694 C C . GLY A 1 487 ? 15.197 29.770 4.741 1.00 90.25 487 GLY A C 1
ATOM 3695 O O . GLY A 1 487 ? 14.087 29.464 4.291 1.00 90.25 487 GLY A O 1
ATOM 3696 N N . VAL A 1 488 ? 15.797 29.021 5.663 1.00 93.50 488 VAL A N 1
ATOM 3697 C CA . VAL A 1 488 ? 15.192 27.823 6.279 1.00 93.50 488 VAL A CA 1
ATOM 3698 C C . VAL A 1 488 ? 14.125 28.226 7.304 1.00 93.50 488 VAL A C 1
ATOM 3700 O O . VAL A 1 488 ? 14.252 29.249 7.975 1.00 93.50 488 VAL A O 1
ATOM 3703 N N . TYR A 1 489 ? 13.067 27.422 7.444 1.00 96.00 489 TYR A N 1
ATOM 3704 C CA . TYR A 1 489 ? 11.920 27.660 8.342 1.00 96.00 489 TYR A CA 1
ATOM 3705 C C . TYR A 1 489 ? 11.013 28.845 7.964 1.00 96.00 489 TYR A C 1
ATOM 3707 O O . TYR A 1 489 ? 9.999 29.069 8.623 1.00 96.00 489 TYR A O 1
ATOM 3715 N N . VAL A 1 490 ? 11.292 29.552 6.865 1.00 94.75 490 VAL A N 1
ATOM 3716 C CA . VAL A 1 490 ? 10.438 30.644 6.377 1.00 94.75 490 VAL A CA 1
ATOM 3717 C C . VAL A 1 490 ? 9.206 30.071 5.671 1.00 94.75 490 VAL A C 1
ATOM 3719 O O . VAL A 1 490 ? 9.255 29.653 4.509 1.00 94.75 490 VAL A O 1
ATOM 3722 N N . TYR A 1 491 ? 8.079 30.049 6.382 1.00 95.75 491 TYR A N 1
ATOM 3723 C CA . TYR A 1 491 ? 6.805 29.552 5.868 1.00 95.75 491 TYR A CA 1
ATOM 3724 C C . TYR A 1 491 ? 6.271 30.410 4.714 1.00 95.75 491 TYR A C 1
ATOM 3726 O O . TYR A 1 491 ? 6.095 31.619 4.844 1.00 95.75 491 TYR A O 1
ATOM 3734 N N . LEU A 1 492 ? 5.968 29.766 3.586 1.00 93.75 492 LEU A N 1
ATOM 3735 C CA . LEU A 1 492 ? 5.204 30.354 2.494 1.00 93.75 492 LEU A CA 1
ATOM 3736 C C . LEU A 1 492 ? 3.747 29.880 2.603 1.00 93.75 492 LEU A C 1
ATOM 3738 O O . LEU A 1 492 ? 3.485 28.714 2.281 1.00 93.75 492 LEU A O 1
ATOM 3742 N N . PRO A 1 493 ? 2.797 30.740 3.020 1.00 90.19 493 PRO A N 1
ATOM 3743 C CA . PRO A 1 493 ? 1.387 30.382 3.022 1.00 90.19 493 PRO A CA 1
ATOM 3744 C C . PRO A 1 493 ? 0.903 30.021 1.617 1.00 90.19 493 PRO A C 1
ATOM 3746 O O . PRO A 1 493 ? 1.432 30.462 0.586 1.00 90.19 493 PRO A O 1
ATOM 3749 N N . HIS A 1 494 ? -0.140 29.203 1.568 1.00 81.44 494 HIS A N 1
ATOM 3750 C CA . HIS A 1 494 ? -0.861 28.975 0.329 1.00 81.44 494 HIS A CA 1
ATOM 3751 C C . HIS A 1 494 ? -1.791 30.167 0.069 1.00 81.44 494 HIS A C 1
ATOM 3753 O O . HIS A 1 494 ? -2.728 30.391 0.831 1.00 81.44 494 HIS A O 1
ATOM 3759 N N . GLN A 1 495 ? -1.546 30.928 -1.002 1.00 67.19 495 GLN A N 1
ATOM 3760 C CA . GLN A 1 495 ? -2.463 31.988 -1.430 1.00 67.19 495 GLN A CA 1
ATOM 3761 C C . GLN A 1 495 ? -3.816 31.356 -1.777 1.00 67.19 495 GLN A C 1
ATOM 3763 O O . GLN A 1 495 ? -3.880 30.496 -2.650 1.00 67.19 495 GLN A O 1
ATOM 3768 N N . GLY A 1 496 ? -4.862 31.728 -1.036 1.00 65.44 496 GLY A N 1
ATOM 3769 C CA . GLY A 1 496 ? -6.159 31.055 -1.077 1.00 65.44 496 GLY A CA 1
ATOM 3770 C C . GLY A 1 496 ? -6.838 31.169 -2.438 1.00 65.44 496 GLY A C 1
ATOM 3771 O O . GLY A 1 496 ? -7.295 32.245 -2.819 1.00 65.44 496 GLY A O 1
ATOM 3772 N N . ASP A 1 497 ? -6.931 30.047 -3.147 1.00 73.19 497 ASP A N 1
ATOM 3773 C CA . ASP A 1 497 ? -7.582 29.979 -4.449 1.00 73.19 497 ASP A CA 1
ATOM 3774 C C . ASP A 1 497 ? -9.110 29.856 -4.293 1.00 73.19 497 ASP A C 1
ATOM 3776 O O . ASP A 1 497 ? -9.631 28.864 -3.780 1.00 73.19 497 ASP A O 1
ATOM 3780 N N . THR A 1 498 ? -9.838 30.886 -4.731 1.00 80.56 498 THR A N 1
ATOM 3781 C CA . THR A 1 498 ? -11.312 30.928 -4.707 1.00 80.56 498 THR A CA 1
ATOM 3782 C C . THR A 1 498 ? -11.960 30.211 -5.893 1.00 80.56 498 THR A C 1
ATOM 3784 O O . THR A 1 498 ? -13.152 29.913 -5.842 1.00 80.56 498 THR A O 1
ATOM 3787 N N . LYS A 1 499 ? -11.187 29.914 -6.944 1.00 91.69 499 LYS A N 1
ATOM 3788 C CA . LYS A 1 499 ? -11.589 29.144 -8.127 1.00 91.69 499 LYS A CA 1
ATOM 3789 C C . LYS A 1 499 ? -11.360 27.644 -7.907 1.00 91.69 499 LYS A C 1
ATOM 3791 O O . LYS A 1 499 ? -12.149 26.838 -8.389 1.00 91.69 499 LYS A O 1
ATOM 3796 N N . PHE A 1 500 ? -10.320 27.281 -7.152 1.00 95.06 500 PHE A N 1
ATOM 3797 C CA . PHE A 1 500 ? -9.939 25.899 -6.839 1.00 95.06 500 PHE A CA 1
ATOM 3798 C C . PHE A 1 500 ? -9.810 25.652 -5.316 1.00 95.06 500 PHE A C 1
ATOM 3800 O O . PHE A 1 500 ? -8.714 25.423 -4.799 1.00 95.06 500 PHE A O 1
ATOM 3807 N N . PRO A 1 501 ? -10.920 25.680 -4.557 1.00 93.56 501 PRO A N 1
ATOM 3808 C CA . PRO A 1 501 ? -10.888 25.722 -3.091 1.00 93.56 501 PRO A CA 1
ATOM 3809 C C . PRO A 1 501 ? -10.512 24.399 -2.395 1.00 93.56 501 PRO A C 1
ATOM 3811 O O . PRO A 1 501 ? -10.376 24.386 -1.170 1.00 93.56 501 PRO A O 1
ATOM 3814 N N . LEU A 1 502 ? -10.369 23.276 -3.115 1.00 96.00 502 LEU A N 1
ATOM 3815 C CA . LEU A 1 502 ? -10.038 21.974 -2.520 1.00 96.00 502 LEU A CA 1
ATOM 3816 C C . LEU A 1 502 ? -8.559 21.613 -2.702 1.00 96.00 502 LEU A C 1
ATOM 3818 O O . LEU A 1 502 ? -8.041 21.572 -3.818 1.00 96.00 502 LEU A O 1
ATOM 3822 N N . ALA A 1 503 ? -7.890 21.257 -1.604 1.00 95.81 503 ALA A N 1
ATOM 3823 C CA . ALA A 1 503 ? -6.545 20.692 -1.627 1.00 95.81 503 ALA A CA 1
ATOM 3824 C C . ALA A 1 503 ? -6.590 19.206 -2.016 1.00 95.81 503 ALA A C 1
ATOM 3826 O O . ALA A 1 503 ? -7.096 18.382 -1.254 1.00 95.81 503 ALA A O 1
ATOM 3827 N N . LEU A 1 504 ? -6.042 18.844 -3.181 1.00 97.06 504 LEU A N 1
ATOM 3828 C CA . LEU A 1 504 ? -5.961 17.448 -3.617 1.00 97.06 504 LEU A CA 1
ATOM 3829 C C . LEU A 1 504 ? -4.653 16.814 -3.131 1.00 97.06 504 LEU A C 1
ATOM 3831 O O . LEU A 1 504 ? -3.579 17.114 -3.650 1.00 97.06 504 LEU A O 1
ATOM 3835 N N . ILE A 1 505 ? -4.733 15.892 -2.171 1.00 96.25 505 ILE A N 1
ATOM 3836 C CA . ILE A 1 505 ? -3.567 15.112 -1.732 1.00 96.25 505 ILE A CA 1
ATOM 3837 C C . ILE A 1 505 ? -3.481 13.775 -2.469 1.00 96.25 505 ILE A C 1
ATOM 3839 O O . ILE A 1 505 ? -4.486 13.095 -2.690 1.00 96.25 505 ILE A O 1
ATOM 3843 N N . SER A 1 506 ? -2.249 13.385 -2.816 1.00 94.69 506 SER A N 1
ATOM 3844 C CA . SER A 1 506 ? -1.965 12.191 -3.629 1.00 94.69 506 SER A CA 1
ATOM 3845 C C . SER A 1 506 ? -1.199 11.106 -2.849 1.00 94.69 506 SER A C 1
ATOM 3847 O O . SER A 1 506 ? 0.023 10.972 -3.014 1.00 94.69 506 SER A O 1
ATOM 3849 N N . PRO A 1 507 ? -1.869 10.345 -1.957 1.00 93.31 507 PRO A N 1
ATOM 3850 C CA . PRO A 1 507 ? -1.242 9.332 -1.111 1.00 93.31 507 PRO A CA 1
ATOM 3851 C C . PRO A 1 507 ? -0.967 8.016 -1.853 1.00 93.31 507 PRO A C 1
ATOM 3853 O O . PRO A 1 507 ? -1.582 7.700 -2.870 1.00 93.31 507 PRO A O 1
ATOM 3856 N N . ALA A 1 508 ? -0.061 7.210 -1.296 1.00 91.25 508 ALA A N 1
ATOM 3857 C CA . ALA A 1 508 ? 0.131 5.818 -1.704 1.00 91.25 508 ALA A CA 1
ATOM 3858 C C . ALA A 1 508 ? -1.011 4.908 -1.205 1.00 91.25 508 ALA A C 1
ATOM 3860 O O . ALA A 1 508 ? -1.749 5.256 -0.280 1.00 91.25 508 ALA A O 1
ATOM 3861 N N . THR A 1 509 ? -1.120 3.714 -1.793 1.00 86.75 509 THR A N 1
ATOM 3862 C CA . THR A 1 509 ? -2.144 2.710 -1.466 1.00 86.75 509 THR A CA 1
ATOM 3863 C C . THR A 1 509 ? -1.509 1.412 -0.967 1.00 86.75 509 THR A C 1
ATOM 3865 O O . THR A 1 509 ? -0.343 1.149 -1.229 1.00 86.75 509 THR A O 1
ATOM 3868 N N . SER A 1 510 ? -2.301 0.530 -0.352 1.00 85.75 510 SER A N 1
ATOM 3869 C CA . SER A 1 510 ? -1.910 -0.872 -0.121 1.00 85.75 510 SER A CA 1
ATOM 3870 C C . SER A 1 510 ? -2.139 -1.771 -1.354 1.00 85.75 510 SER A C 1
ATOM 3872 O O . SER A 1 510 ? -2.423 -2.962 -1.210 1.00 85.75 510 SER A O 1
ATOM 3874 N N . ARG A 1 511 ? -2.128 -1.209 -2.573 1.00 85.00 511 ARG A N 1
ATOM 3875 C CA . ARG A 1 511 ? -2.325 -1.915 -3.860 1.00 85.00 511 ARG A CA 1
ATOM 3876 C C . ARG A 1 511 ? -1.089 -1.849 -4.753 1.00 85.00 511 ARG A C 1
ATOM 3878 O O . ARG A 1 511 ? -0.822 -2.813 -5.459 1.00 85.00 511 ARG A O 1
ATOM 3885 N N . SER A 1 512 ? -0.377 -0.726 -4.719 1.00 87.50 512 SER A N 1
ATOM 3886 C CA . SER A 1 512 ? 0.680 -0.381 -5.666 1.00 87.50 512 SER A CA 1
ATOM 3887 C C . SER A 1 512 ? 1.886 0.259 -4.982 1.00 87.50 512 SER A C 1
ATOM 3889 O O . SER A 1 512 ? 1.768 0.917 -3.947 1.00 87.50 512 SER A O 1
ATOM 3891 N N . ILE A 1 513 ? 3.058 0.094 -5.593 1.00 88.12 513 ILE A N 1
ATOM 3892 C CA . ILE A 1 513 ? 4.298 0.770 -5.208 1.00 88.12 513 ILE A CA 1
ATOM 3893 C C . ILE A 1 513 ? 4.533 1.863 -6.252 1.00 88.12 513 ILE A C 1
ATOM 3895 O O . ILE A 1 513 ? 5.077 1.618 -7.326 1.00 88.12 513 ILE A O 1
ATOM 3899 N N . ASN A 1 514 ? 4.041 3.070 -5.958 1.00 88.75 514 ASN A N 1
ATOM 3900 C CA . ASN A 1 514 ? 3.807 4.114 -6.963 1.00 88.75 514 ASN A CA 1
ATOM 3901 C C . ASN A 1 514 ? 2.906 3.567 -8.090 1.00 88.75 514 ASN A C 1
ATOM 3903 O O . ASN A 1 514 ? 1.772 3.190 -7.797 1.00 88.75 514 ASN A O 1
ATOM 3907 N N . SER A 1 515 ? 3.385 3.515 -9.336 1.00 91.75 515 SER A N 1
ATOM 3908 C CA . SER A 1 515 ? 2.668 2.932 -10.480 1.00 91.75 515 SER A CA 1
ATOM 3909 C C . SER A 1 515 ? 2.985 1.453 -10.743 1.00 91.75 515 SER A C 1
ATOM 3911 O O . SER A 1 515 ? 2.354 0.838 -11.604 1.00 91.75 515 SER A O 1
ATOM 3913 N N . THR A 1 516 ? 3.904 0.846 -9.988 1.00 90.19 516 THR A N 1
ATOM 3914 C CA . THR A 1 516 ? 4.207 -0.590 -10.065 1.00 90.19 516 THR A CA 1
ATOM 3915 C C . THR A 1 516 ? 3.149 -1.398 -9.309 1.00 90.19 516 THR A C 1
ATOM 3917 O O . THR A 1 516 ? 2.735 -1.021 -8.213 1.00 90.19 516 THR A O 1
ATOM 3920 N N . LEU A 1 517 ? 2.723 -2.529 -9.881 1.00 89.25 517 LEU A N 1
ATOM 3921 C CA . LEU A 1 517 ? 1.589 -3.372 -9.453 1.00 89.25 517 LEU A CA 1
ATOM 3922 C C . LEU A 1 517 ? 0.195 -2.758 -9.692 1.00 89.25 517 LEU A C 1
ATOM 3924 O O . LEU A 1 517 ? -0.793 -3.486 -9.614 1.00 89.25 517 LEU A O 1
ATOM 3928 N N . THR A 1 518 ? 0.089 -1.478 -10.071 1.00 87.50 518 THR A N 1
ATOM 3929 C CA . THR A 1 518 ? -1.188 -0.855 -10.475 1.00 87.50 518 THR A CA 1
ATOM 3930 C C . THR A 1 518 ? -1.818 -1.558 -11.688 1.00 87.50 518 THR A C 1
ATOM 3932 O O . THR A 1 518 ? -3.041 -1.641 -11.777 1.00 87.50 518 THR A O 1
ATOM 3935 N N . GLN A 1 519 ? -1.013 -2.171 -12.566 1.00 84.31 519 GLN A N 1
ATOM 3936 C CA . GLN A 1 519 ? -1.488 -2.976 -13.701 1.00 84.31 519 GLN A CA 1
ATOM 3937 C C . GLN A 1 519 ? -2.202 -4.287 -13.303 1.00 84.31 519 GLN A C 1
ATOM 3939 O O . GLN A 1 519 ? -2.653 -5.033 -14.166 1.00 84.31 519 GLN A O 1
ATOM 3944 N N . LEU A 1 520 ? -2.298 -4.586 -12.002 1.00 84.94 520 LEU A N 1
ATOM 3945 C CA . LEU A 1 520 ? -3.074 -5.699 -11.443 1.00 84.94 520 LEU A CA 1
ATOM 3946 C C . LEU A 1 520 ? -4.414 -5.236 -10.827 1.00 84.94 520 LEU A C 1
ATOM 3948 O O . LEU A 1 520 ? -5.097 -6.030 -10.178 1.00 84.94 520 LEU A O 1
ATOM 3952 N N . ASP A 1 521 ? -4.785 -3.958 -10.976 1.00 82.25 521 ASP A N 1
ATOM 3953 C CA . ASP A 1 521 ? -5.938 -3.335 -10.313 1.00 82.25 521 ASP A CA 1
ATOM 3954 C C . ASP A 1 521 ? -6.829 -2.559 -11.305 1.00 82.25 521 ASP A C 1
ATOM 3956 O O . ASP A 1 521 ? -6.955 -1.336 -11.234 1.00 82.25 521 ASP A O 1
ATOM 3960 N N . ASP A 1 522 ? -7.497 -3.288 -12.210 1.00 77.88 522 ASP A N 1
ATOM 3961 C CA . ASP A 1 522 ? -8.428 -2.783 -13.249 1.00 77.88 522 ASP A CA 1
ATOM 3962 C C . ASP A 1 522 ? -9.758 -2.221 -12.701 1.00 77.88 522 ASP A C 1
ATOM 3964 O O . ASP A 1 522 ? -10.843 -2.458 -13.247 1.00 77.88 522 ASP A O 1
ATOM 3968 N N . ARG A 1 523 ? -9.708 -1.526 -11.567 1.00 87.06 523 ARG A N 1
ATOM 3969 C CA . ARG A 1 523 ? -10.841 -0.796 -11.004 1.00 87.06 523 ARG A CA 1
ATOM 3970 C C . ARG A 1 523 ? -10.699 0.676 -11.393 1.00 87.06 523 ARG A C 1
ATOM 3972 O O . ARG A 1 523 ? -9.597 1.207 -11.258 1.00 87.06 523 ARG A O 1
ATOM 3979 N N . PRO A 1 524 ? -11.788 1.346 -11.806 1.00 90.31 524 PRO A N 1
ATOM 3980 C CA . PRO A 1 524 ? -11.772 2.787 -12.000 1.00 90.31 524 PRO A CA 1
ATOM 3981 C C . PRO A 1 524 ? -11.279 3.518 -10.750 1.00 90.31 524 PRO A C 1
ATOM 3983 O O . PRO A 1 524 ? -11.562 3.108 -9.617 1.00 90.31 524 PRO A O 1
ATOM 3986 N N . THR A 1 525 ? -10.553 4.609 -10.968 1.00 92.56 525 THR A N 1
ATOM 3987 C CA . THR A 1 525 ? -10.160 5.527 -9.908 1.00 92.56 525 THR A CA 1
ATOM 3988 C C . THR A 1 525 ? -11.383 6.233 -9.330 1.00 92.56 525 THR A C 1
ATOM 3990 O O . THR A 1 525 ? -12.429 6.366 -9.974 1.00 92.56 525 THR A O 1
ATOM 3993 N N . MET A 1 526 ? -11.244 6.687 -8.092 1.00 95.62 526 MET A N 1
ATOM 3994 C CA . MET A 1 526 ? -12.235 7.498 -7.404 1.00 95.62 526 MET A CA 1
ATOM 3995 C C . MET A 1 526 ? -11.523 8.677 -6.754 1.00 95.62 526 MET A C 1
ATOM 3997 O O . MET A 1 526 ? -10.404 8.522 -6.258 1.00 95.62 526 MET A O 1
ATOM 4001 N N . VAL A 1 527 ? -12.187 9.828 -6.731 1.00 97.94 527 VAL A N 1
ATOM 4002 C CA . VAL A 1 527 ? -11.827 10.922 -5.829 1.00 97.94 527 VAL A CA 1
ATOM 4003 C C . VAL A 1 527 ? -12.617 10.742 -4.540 1.00 97.94 527 VAL A C 1
ATOM 4005 O O . VAL A 1 527 ? -13.835 10.588 -4.577 1.00 97.94 527 VAL A O 1
ATOM 4008 N N . GLU A 1 528 ? -11.939 10.715 -3.401 1.00 97.75 528 GLU A N 1
ATOM 4009 C CA . GLU A 1 528 ? -12.587 10.686 -2.091 1.00 97.75 528 GLU A CA 1
ATOM 4010 C C . GLU A 1 528 ? -12.650 12.115 -1.534 1.00 97.75 528 GLU A C 1
ATOM 4012 O O . GLU A 1 528 ? -11.657 12.841 -1.584 1.00 97.75 528 GLU A O 1
ATOM 4017 N N . LEU A 1 529 ? -13.810 12.531 -1.026 1.00 95.44 529 LEU A N 1
ATOM 4018 C CA . LEU A 1 529 ? -14.049 13.886 -0.524 1.00 95.44 529 LEU A CA 1
ATOM 4019 C C . LEU A 1 529 ? -14.919 13.881 0.740 1.00 95.44 529 LEU A C 1
ATOM 4021 O O . LEU A 1 529 ? -15.691 12.950 0.984 1.00 95.44 529 LEU A O 1
ATOM 4025 N N . ASN A 1 530 ? -14.774 14.931 1.549 1.00 97.00 530 ASN A N 1
ATOM 4026 C CA . ASN A 1 530 ? -15.546 15.136 2.771 1.00 97.00 530 ASN A CA 1
ATOM 4027 C C . ASN A 1 530 ? -17.059 15.284 2.486 1.00 97.00 530 ASN A C 1
ATOM 4029 O O . ASN A 1 530 ? -17.461 15.867 1.476 1.00 97.00 530 ASN A O 1
ATOM 4033 N N . ARG A 1 531 ? -17.899 14.786 3.406 1.00 96.38 531 ARG A N 1
ATOM 4034 C CA . ARG A 1 531 ? -19.372 14.840 3.326 1.00 96.38 531 ARG A CA 1
ATOM 4035 C C . ARG A 1 531 ? -19.940 16.236 3.063 1.00 96.38 531 ARG A C 1
ATOM 4037 O O . ARG A 1 531 ? -20.843 16.369 2.238 1.00 96.38 531 ARG A O 1
ATOM 4044 N N . ASP A 1 532 ? -19.419 17.258 3.725 1.00 95.94 532 ASP A N 1
ATOM 4045 C CA . ASP A 1 532 ? -19.987 18.604 3.672 1.00 95.94 532 ASP A CA 1
ATOM 4046 C C . ASP A 1 532 ? -19.509 19.355 2.425 1.00 95.94 532 ASP A C 1
ATOM 4048 O O . ASP A 1 532 ? -20.261 20.135 1.842 1.00 95.94 532 ASP A O 1
ATOM 4052 N N . ASP A 1 533 ? -18.298 19.062 1.941 1.00 96.81 533 ASP A N 1
ATOM 4053 C CA . ASP A 1 533 ? -17.824 19.538 0.636 1.00 96.81 533 ASP A CA 1
ATOM 4054 C C . ASP A 1 533 ? -18.563 18.891 -0.532 1.00 96.81 533 ASP A C 1
ATOM 4056 O O . ASP A 1 533 ? -18.827 19.575 -1.522 1.00 96.81 533 ASP A O 1
ATOM 4060 N N . ALA A 1 534 ? -18.927 17.611 -0.410 1.00 96.69 534 ALA A N 1
ATOM 4061 C CA . ALA A 1 534 ? -19.793 16.924 -1.361 1.00 96.69 534 ALA A CA 1
ATOM 4062 C C . ALA A 1 534 ? -21.207 17.532 -1.354 1.00 96.69 534 ALA A C 1
ATOM 4064 O O . ALA A 1 534 ? -21.745 17.856 -2.414 1.00 96.69 534 ALA A O 1
ATOM 4065 N N . GLY A 1 535 ? -21.769 17.781 -0.164 1.00 96.19 535 GLY A N 1
ATOM 4066 C CA . GLY A 1 535 ? -23.070 18.432 0.015 1.00 96.19 535 GLY A CA 1
ATOM 4067 C C . GLY A 1 535 ? -23.140 19.825 -0.619 1.00 96.19 535 GLY A C 1
ATOM 4068 O O . GLY A 1 535 ? -24.057 20.095 -1.392 1.00 96.19 535 GLY A O 1
ATOM 4069 N N . LYS A 1 536 ? -22.123 20.672 -0.395 1.00 96.00 536 LYS A N 1
ATOM 4070 C CA . LYS A 1 536 ? -21.984 22.006 -1.023 1.00 96.00 536 LYS A CA 1
ATOM 4071 C C . LYS A 1 536 ? -21.960 21.970 -2.560 1.00 96.00 536 LYS A C 1
ATOM 4073 O O . LYS A 1 536 ? -22.248 22.982 -3.189 1.00 96.00 536 LYS A O 1
ATOM 4078 N N . ARG A 1 537 ? -21.627 20.820 -3.156 1.00 95.94 537 ARG A N 1
ATOM 4079 C CA . ARG A 1 537 ? -21.504 20.594 -4.609 1.00 95.94 537 ARG A CA 1
ATOM 4080 C C . ARG A 1 537 ? -22.645 19.762 -5.204 1.00 95.94 537 ARG A C 1
ATOM 4082 O O . ARG A 1 537 ? -22.654 19.515 -6.406 1.00 95.94 537 ARG A O 1
ATOM 4089 N N . GLY A 1 538 ? -23.592 19.300 -4.381 1.00 96.31 538 GLY A N 1
ATOM 4090 C CA . GLY A 1 538 ? -24.655 18.381 -4.806 1.00 96.31 538 GLY A CA 1
ATOM 4091 C C . GLY A 1 538 ? -24.153 16.990 -5.224 1.00 96.31 538 GLY A C 1
ATOM 4092 O O . GLY A 1 538 ? -24.795 16.330 -6.038 1.00 96.31 538 GLY A O 1
ATOM 4093 N N . ILE A 1 539 ? -22.999 16.552 -4.711 1.00 96.81 539 ILE A N 1
ATOM 4094 C CA . ILE A 1 539 ? -22.352 15.286 -5.080 1.00 96.81 539 ILE A CA 1
ATOM 4095 C C . ILE A 1 539 ? -22.810 14.162 -4.137 1.00 96.81 539 ILE A C 1
ATOM 4097 O O . ILE A 1 539 ? -22.549 14.195 -2.936 1.00 96.81 539 ILE A O 1
ATOM 4101 N N . GLU A 1 540 ? -23.458 13.139 -4.698 1.00 94.50 540 GLU A N 1
ATOM 4102 C CA . GLU A 1 540 ? -23.802 11.884 -4.011 1.00 94.50 540 GLU A CA 1
ATOM 4103 C C . GLU A 1 540 ? -22.661 10.845 -4.121 1.00 94.50 540 GLU A C 1
ATOM 4105 O O . GLU A 1 540 ? -21.795 10.934 -5.000 1.00 94.50 540 GLU A O 1
ATOM 4110 N N . ASP A 1 541 ? -22.650 9.826 -3.251 1.00 96.19 541 ASP A N 1
ATOM 4111 C CA . ASP A 1 541 ? -21.653 8.747 -3.322 1.00 96.19 541 ASP A CA 1
ATOM 4112 C C . ASP A 1 541 ? -21.766 7.953 -4.635 1.00 96.19 541 ASP A C 1
ATOM 4114 O O . ASP A 1 541 ? -22.855 7.626 -5.107 1.00 96.19 541 ASP A O 1
ATOM 4118 N N . GLY A 1 542 ? -20.625 7.671 -5.266 1.00 95.06 542 GLY A N 1
ATOM 4119 C CA . GLY A 1 542 ? -20.563 6.995 -6.560 1.00 95.06 542 GLY A CA 1
ATOM 4120 C C . GLY A 1 542 ? -20.956 7.853 -7.772 1.00 95.06 542 GLY A C 1
ATOM 4121 O O . GLY A 1 542 ? -20.875 7.341 -8.896 1.00 95.06 542 GLY A O 1
ATOM 4122 N N . ALA A 1 543 ? -21.346 9.123 -7.598 1.00 95.75 543 ALA A N 1
ATOM 4123 C CA . ALA A 1 543 ? -21.660 10.038 -8.701 1.00 95.75 543 ALA A CA 1
ATOM 4124 C C . ALA A 1 543 ? -20.460 10.238 -9.649 1.00 95.75 543 ALA A C 1
ATOM 4126 O O . ALA A 1 543 ? -19.307 10.183 -9.220 1.00 95.75 543 ALA A O 1
ATOM 4127 N N . ARG A 1 544 ? -20.712 10.470 -10.946 1.00 97.38 544 ARG A N 1
ATOM 4128 C CA . ARG A 1 544 ? -19.652 10.783 -11.926 1.00 97.38 544 ARG A CA 1
ATOM 4129 C C . ARG A 1 544 ? -19.279 12.259 -11.831 1.00 97.38 544 ARG A C 1
ATOM 4131 O O . ARG A 1 544 ? -20.147 13.122 -11.966 1.00 97.38 544 ARG A O 1
ATOM 4138 N N . VAL A 1 545 ? -17.997 12.529 -11.612 1.00 98.12 545 VAL A N 1
ATOM 4139 C CA . VAL A 1 545 ? -17.468 13.865 -11.322 1.00 98.12 545 VAL A CA 1
ATOM 4140 C C . VAL A 1 545 ? -16.244 14.201 -12.167 1.00 98.12 545 VAL A C 1
ATOM 4142 O O . VAL A 1 545 ? -15.463 13.324 -12.551 1.00 98.12 545 VAL A O 1
ATOM 4145 N N . ARG A 1 546 ? -16.091 15.498 -12.426 1.00 97.81 546 ARG A N 1
ATOM 4146 C CA . ARG A 1 546 ? -14.932 16.124 -13.052 1.00 97.81 546 ARG A CA 1
ATOM 4147 C C . ARG A 1 546 ? -14.121 16.812 -11.963 1.00 97.81 546 ARG A C 1
ATOM 4149 O O . ARG A 1 546 ? -14.606 17.757 -11.351 1.00 97.81 546 ARG A O 1
ATOM 4156 N N . VAL A 1 547 ? -12.917 16.308 -11.703 1.00 98.38 547 VAL A N 1
ATOM 4157 C CA . VAL A 1 547 ? -11.925 16.934 -10.813 1.00 98.38 547 VAL A CA 1
ATOM 4158 C C . VAL A 1 547 ? -10.978 17.726 -11.700 1.00 98.38 547 VAL A C 1
ATOM 4160 O O . VAL A 1 547 ? -10.327 17.110 -12.540 1.00 98.38 547 VAL A O 1
ATOM 4163 N N . TRP A 1 548 ? -10.910 19.049 -11.579 1.00 98.12 548 TRP A N 1
ATOM 4164 C CA . TRP A 1 548 ? -10.223 19.874 -12.578 1.00 98.12 548 TRP A CA 1
ATOM 4165 C C . TRP A 1 548 ? -9.496 21.088 -12.001 1.00 98.12 548 TRP A C 1
ATOM 4167 O O . TRP A 1 548 ? -9.828 21.578 -10.920 1.00 98.12 548 TRP A O 1
ATOM 4177 N N . ASN A 1 549 ? -8.494 21.552 -12.748 1.00 97.50 549 ASN A N 1
ATOM 4178 C CA . ASN A 1 549 ? -7.853 22.853 -12.596 1.00 97.50 549 ASN A CA 1
ATOM 4179 C C . ASN A 1 549 ? -7.280 23.338 -13.946 1.00 97.50 549 ASN A C 1
ATOM 4181 O O . ASN A 1 549 ? -7.572 22.754 -14.986 1.00 97.50 549 ASN A O 1
ATOM 4185 N N . ASP A 1 550 ? -6.469 24.400 -13.952 1.00 96.06 550 ASP A N 1
ATOM 4186 C CA . ASP A 1 550 ? -5.902 24.961 -15.192 1.00 96.06 550 ASP A CA 1
ATOM 4187 C C . ASP A 1 550 ? -4.791 24.102 -15.845 1.00 96.06 550 ASP A C 1
ATOM 4189 O O . ASP A 1 550 ? -4.341 24.429 -16.941 1.00 96.06 550 ASP A O 1
ATOM 4193 N N . LEU A 1 551 ? -4.353 23.002 -15.214 1.00 96.75 551 LEU A N 1
ATOM 4194 C CA . LEU A 1 551 ? -3.383 22.051 -15.784 1.00 96.75 551 LEU A CA 1
ATOM 4195 C C . LEU A 1 551 ? -4.055 20.835 -16.447 1.00 96.75 551 LEU A C 1
ATOM 4197 O O . LEU A 1 551 ? -3.459 20.191 -17.318 1.00 96.75 551 LEU A O 1
ATOM 4201 N N . GLY A 1 552 ? -5.290 20.507 -16.055 1.00 97.12 552 GLY A N 1
ATOM 4202 C CA . GLY A 1 552 ? -5.999 19.337 -16.562 1.00 97.12 552 GLY A CA 1
ATOM 4203 C C . GLY A 1 552 ? -7.305 19.016 -15.840 1.00 97.12 552 GLY A C 1
ATOM 4204 O O . GLY A 1 552 ? -7.778 19.738 -14.965 1.00 97.12 552 GLY A O 1
ATOM 4205 N N . GLU A 1 553 ? -7.889 17.878 -16.204 1.00 97.56 553 GLU A N 1
ATOM 4206 C CA . GLU A 1 553 ? -9.139 17.375 -15.634 1.00 97.56 553 GLU A CA 1
ATOM 4207 C C . GLU A 1 553 ? -9.136 15.846 -15.560 1.00 97.56 553 GLU A C 1
ATOM 4209 O O . GLU A 1 553 ? -8.621 15.172 -16.447 1.00 97.56 553 GLU A O 1
ATOM 4214 N N . VAL A 1 554 ? -9.738 15.269 -14.524 1.00 98.06 554 VAL A N 1
ATOM 4215 C CA . VAL A 1 554 ? -9.857 13.819 -14.330 1.00 98.06 554 VAL A CA 1
ATOM 4216 C C . VAL A 1 554 ? -11.326 13.452 -14.185 1.00 98.06 554 VAL A C 1
ATOM 4218 O O . VAL A 1 554 ? -11.997 13.866 -13.236 1.00 98.06 554 VAL A O 1
ATOM 4221 N N . HIS A 1 555 ? -11.821 12.639 -15.116 1.00 97.62 555 HIS A N 1
ATOM 4222 C CA . HIS A 1 555 ? -13.180 12.101 -15.077 1.00 97.62 555 HIS A CA 1
ATOM 4223 C C . HIS A 1 555 ? -13.191 10.764 -14.332 1.00 97.62 555 HIS A C 1
ATOM 4225 O O . HIS A 1 555 ? -12.501 9.813 -14.710 1.00 97.62 555 HIS A O 1
ATOM 4231 N N . CYS A 1 556 ? -13.932 10.710 -13.226 1.00 97.38 556 CYS A N 1
ATOM 4232 C CA . CYS A 1 556 ? -13.960 9.566 -12.316 1.00 97.38 556 CYS A CA 1
ATOM 4233 C C . CYS A 1 556 ? -15.261 9.535 -11.493 1.00 97.38 556 CYS A C 1
ATOM 4235 O O . CYS A 1 556 ? -16.213 10.261 -11.783 1.00 97.38 556 CYS A O 1
ATOM 4237 N N . ARG A 1 557 ? -15.323 8.683 -10.460 1.00 96.88 557 ARG A N 1
ATOM 4238 C CA . ARG A 1 557 ? -16.437 8.673 -9.499 1.00 96.88 557 ARG A CA 1
ATOM 4239 C C . ARG A 1 557 ? -16.052 9.288 -8.160 1.00 96.88 557 ARG A C 1
ATOM 4241 O O . ARG A 1 557 ? -14.951 9.066 -7.663 1.00 96.88 557 ARG A O 1
ATOM 4248 N N . ALA A 1 558 ? -16.996 9.998 -7.560 1.00 97.62 558 ALA A N 1
ATOM 4249 C CA . ALA A 1 558 ? -16.919 10.454 -6.185 1.00 97.62 558 ALA A CA 1
ATOM 4250 C C . ALA A 1 558 ? -17.022 9.273 -5.209 1.00 97.62 558 ALA A C 1
ATOM 4252 O O . ALA A 1 558 ? -17.822 8.357 -5.413 1.00 97.62 558 ALA A O 1
ATOM 4253 N N . ARG A 1 559 ? -16.258 9.335 -4.118 1.00 97.69 559 ARG A N 1
ATOM 4254 C CA . ARG A 1 559 ? -16.570 8.677 -2.849 1.00 97.69 559 ARG A CA 1
ATOM 4255 C C . ARG A 1 559 ? -16.803 9.745 -1.793 1.00 97.69 559 ARG A C 1
ATOM 4257 O O . ARG A 1 559 ? -15.911 10.552 -1.538 1.00 97.69 559 ARG A O 1
ATOM 4264 N N . VAL A 1 560 ? -17.953 9.706 -1.139 1.00 95.88 560 VAL A N 1
ATOM 4265 C CA . VAL A 1 560 ? -18.243 10.576 0.000 1.00 95.88 560 VAL A CA 1
ATOM 4266 C C . VAL A 1 560 ? -17.749 9.896 1.276 1.00 95.88 560 VAL A C 1
ATOM 4268 O O . VAL A 1 560 ? -18.060 8.735 1.534 1.00 95.88 560 VAL A O 1
ATOM 4271 N N . SER A 1 561 ? -16.944 10.602 2.070 1.00 92.75 561 SER A N 1
ATOM 4272 C CA . SER A 1 561 ? -16.287 10.055 3.258 1.00 92.75 561 SER A CA 1
ATOM 4273 C C . SER A 1 561 ? -16.381 10.993 4.461 1.00 92.75 561 SER A C 1
ATOM 4275 O O . SER A 1 561 ? -16.427 12.215 4.320 1.00 92.75 561 SER A O 1
ATOM 4277 N N . VAL A 1 562 ? -16.369 10.402 5.657 1.00 91.12 562 VAL A N 1
ATOM 4278 C CA . VAL A 1 562 ? -16.168 11.109 6.935 1.00 91.12 562 VAL A CA 1
ATOM 4279 C C . VAL A 1 562 ? -14.720 11.011 7.432 1.00 91.12 562 VAL A C 1
ATOM 4281 O O . VAL A 1 562 ? -14.312 11.801 8.273 1.00 91.12 562 VAL A O 1
ATOM 4284 N N . ASP A 1 563 ? -13.907 10.112 6.861 1.00 91.69 563 ASP A N 1
ATOM 4285 C CA . ASP A 1 563 ? -12.489 9.917 7.217 1.00 91.69 563 ASP A CA 1
ATOM 4286 C C . ASP A 1 563 ? -11.561 11.012 6.626 1.00 91.69 563 ASP A C 1
ATOM 4288 O O . ASP A 1 563 ? -10.338 10.864 6.628 1.00 91.69 563 ASP A O 1
ATOM 4292 N N . ILE A 1 564 ? -12.109 12.095 6.064 1.00 92.81 564 ILE A N 1
ATOM 4293 C CA . ILE A 1 564 ? -11.368 13.133 5.327 1.00 92.81 564 ILE A CA 1
ATOM 4294 C C . ILE A 1 564 ? -11.787 14.511 5.842 1.00 92.81 564 ILE A C 1
ATOM 4296 O O . ILE A 1 564 ? -12.980 14.806 5.938 1.00 92.81 564 ILE A O 1
ATOM 4300 N N . ARG A 1 565 ? -10.804 15.365 6.145 1.00 93.75 565 ARG A N 1
ATOM 4301 C CA . ARG A 1 565 ? -11.014 16.767 6.526 1.00 93.75 565 ARG A CA 1
ATOM 4302 C C . ARG A 1 565 ? -11.739 17.567 5.430 1.00 93.75 565 ARG A C 1
ATOM 4304 O O . ARG A 1 565 ? -11.426 17.439 4.251 1.00 93.75 565 ARG A O 1
ATOM 4311 N N . GLN A 1 566 ? -12.644 18.457 5.840 1.00 94.94 566 GLN A N 1
ATOM 4312 C CA . GLN A 1 566 ? -13.234 19.472 4.961 1.00 94.94 566 GLN A CA 1
ATOM 4313 C C . GLN A 1 566 ? -12.148 20.376 4.332 1.00 94.94 566 GLN A C 1
ATOM 4315 O O . GLN A 1 566 ? -11.210 20.796 5.009 1.00 94.94 566 GLN A O 1
ATOM 4320 N N . GLY A 1 567 ? -12.275 20.694 3.046 1.00 94.56 567 GLY A N 1
ATOM 4321 C CA . GLY A 1 567 ? -11.277 21.398 2.238 1.00 94.56 567 GLY A CA 1
ATOM 4322 C C . GLY A 1 567 ? -10.230 20.479 1.596 1.00 94.56 567 GLY A C 1
ATOM 4323 O O . GLY A 1 567 ? -9.330 20.973 0.917 1.00 94.56 567 GLY A O 1
ATOM 4324 N N . VAL A 1 568 ? -10.323 19.157 1.793 1.00 96.50 568 VAL A N 1
ATOM 4325 C CA . VAL A 1 568 ? -9.374 18.170 1.254 1.00 96.50 568 VAL A CA 1
ATOM 4326 C C . VAL A 1 568 ? -10.091 17.140 0.383 1.00 96.50 568 VAL A C 1
ATOM 4328 O O . VAL A 1 568 ? -11.086 16.534 0.780 1.00 96.50 568 VAL A O 1
ATOM 4331 N N . ALA A 1 569 ? -9.528 16.905 -0.799 1.00 97.62 569 ALA A N 1
ATOM 4332 C CA . ALA A 1 569 ? -9.856 15.794 -1.679 1.00 97.62 569 ALA A CA 1
ATOM 4333 C C . ALA A 1 569 ? -8.679 14.807 -1.733 1.00 97.62 569 ALA A C 1
ATOM 4335 O O . ALA A 1 569 ? -7.519 15.179 -1.540 1.00 97.62 569 ALA A O 1
ATOM 4336 N N . VAL A 1 570 ? -8.960 13.537 -2.017 1.00 97.75 570 VAL A N 1
ATOM 4337 C CA . VAL A 1 570 ? -7.954 12.470 -2.069 1.00 97.75 570 VAL A CA 1
ATOM 4338 C C . VAL A 1 570 ? -8.088 11.692 -3.373 1.00 97.75 570 VAL A C 1
ATOM 4340 O O . VAL A 1 570 ? -9.136 11.119 -3.654 1.00 97.75 570 VAL A O 1
ATOM 4343 N N . MET A 1 571 ? -7.007 11.610 -4.148 1.00 96.75 571 MET A N 1
ATOM 4344 C CA . MET A 1 571 ? -6.905 10.723 -5.312 1.00 96.75 571 MET A CA 1
ATOM 4345 C C . MET A 1 571 ? -5.536 10.027 -5.274 1.00 96.75 571 MET A C 1
ATOM 4347 O O . MET A 1 571 ? -4.533 10.717 -5.131 1.00 96.75 571 MET A O 1
ATOM 4351 N N . PRO A 1 572 ? -5.439 8.687 -5.351 1.00 94.06 572 PRO A N 1
ATOM 4352 C CA . PRO A 1 572 ? -4.158 7.996 -5.188 1.00 94.06 572 PRO A CA 1
ATOM 4353 C C . PRO A 1 572 ? -3.067 8.420 -6.183 1.00 94.06 572 PRO A C 1
ATOM 4355 O O . PRO A 1 572 ? -3.356 8.628 -7.358 1.00 94.06 572 PRO A O 1
ATOM 4358 N N . LYS A 1 573 ? -1.798 8.449 -5.747 1.00 92.50 573 LYS A N 1
ATOM 4359 C CA . LYS A 1 573 ? -0.657 8.575 -6.677 1.00 92.50 573 LYS A CA 1
ATOM 4360 C C . LYS A 1 573 ? -0.386 7.263 -7.419 1.00 92.50 573 LYS A C 1
ATOM 4362 O O . LYS A 1 573 ? -0.628 6.183 -6.880 1.00 92.50 573 LYS A O 1
ATOM 4367 N N . GLY A 1 574 ? 0.221 7.351 -8.604 1.00 91.69 574 GLY A N 1
ATOM 4368 C CA . GLY A 1 574 ? 0.649 6.173 -9.370 1.00 91.69 574 GLY A CA 1
ATOM 4369 C C . GLY A 1 574 ? -0.495 5.413 -10.048 1.00 91.69 574 GLY A C 1
ATOM 4370 O O . GLY A 1 574 ? -0.362 4.223 -10.343 1.00 91.69 574 GLY A O 1
ATOM 4371 N N . LEU A 1 575 ? -1.617 6.095 -10.281 1.00 94.00 575 LEU A N 1
ATOM 4372 C CA . LEU A 1 575 ? -2.676 5.615 -11.162 1.00 94.00 575 LEU A CA 1
ATOM 4373 C C . LEU A 1 575 ? -2.144 5.467 -12.591 1.00 94.00 575 LEU A C 1
ATOM 4375 O O . LEU A 1 575 ? -1.283 6.235 -13.020 1.00 94.00 575 LEU A O 1
ATOM 4379 N N . TRP A 1 576 ? -2.680 4.498 -13.325 1.00 93.69 576 TRP A N 1
ATOM 4380 C CA . TRP A 1 576 ? -2.458 4.377 -14.766 1.00 93.69 576 TRP A CA 1
ATOM 4381 C C . TRP A 1 576 ? -3.544 5.134 -15.531 1.00 93.69 576 TRP A C 1
ATOM 4383 O O . TRP A 1 576 ? -4.682 5.237 -15.064 1.00 93.69 576 TRP A O 1
ATOM 4393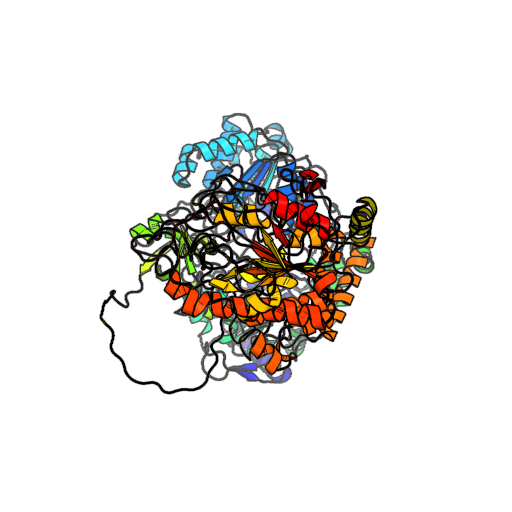 N N . CYS A 1 577 ? -3.233 5.601 -16.741 1.00 94.69 577 CYS A N 1
ATOM 4394 C CA . CYS A 1 577 ? -4.177 6.296 -17.621 1.00 94.69 577 CYS A CA 1
ATOM 4395 C C . CYS A 1 577 ? -5.472 5.488 -17.831 1.00 94.69 577 CYS A C 1
ATOM 4397 O O . CYS A 1 577 ? -6.558 6.060 -17.855 1.00 94.69 577 CYS A O 1
ATOM 4399 N N . ARG A 1 578 ? -5.387 4.148 -17.883 1.00 93.00 578 ARG A N 1
ATOM 4400 C CA . ARG A 1 578 ? -6.550 3.248 -18.043 1.00 93.00 578 ARG A CA 1
ATOM 4401 C C . ARG A 1 578 ? -7.527 3.200 -16.854 1.00 93.00 578 ARG A C 1
ATOM 4403 O O . ARG A 1 578 ? -8.515 2.475 -16.926 1.00 93.00 578 ARG A O 1
ATOM 4410 N N . GLN A 1 579 ? -7.253 3.907 -15.754 1.00 93.62 579 GLN A N 1
ATOM 4411 C CA . GLN A 1 579 ? -8.103 3.917 -14.555 1.00 93.62 579 GLN A CA 1
ATOM 4412 C C . GLN A 1 579 ? -9.049 5.127 -14.468 1.00 93.62 579 GLN A C 1
ATOM 4414 O O . GLN A 1 579 ? -9.952 5.103 -13.634 1.00 93.62 579 GLN A O 1
ATOM 4419 N N . SER A 1 580 ? -8.896 6.163 -15.295 1.00 94.81 580 SER A N 1
ATOM 4420 C CA . SER A 1 580 ? -9.858 7.274 -15.399 1.00 94.81 580 SER A CA 1
ATOM 4421 C C . SER A 1 580 ? -10.655 7.204 -16.701 1.00 94.81 580 SER A C 1
ATOM 4423 O O . SER A 1 580 ? -10.261 6.536 -17.654 1.00 94.81 580 SER A O 1
ATOM 4425 N N . GLU A 1 581 ? -11.792 7.899 -16.759 1.00 94.62 581 GLU A N 1
ATOM 4426 C CA . GLU A 1 581 ? -12.664 7.889 -17.942 1.00 94.62 581 GLU A CA 1
ATOM 4427 C C . GLU A 1 581 ? -12.094 8.717 -19.116 1.00 94.62 581 GLU A C 1
ATOM 4429 O O . GLU A 1 581 ? -12.583 8.595 -20.235 1.00 94.62 581 GLU A O 1
ATOM 4434 N N . ASN A 1 582 ? -11.071 9.553 -18.880 1.00 95.31 582 ASN A N 1
ATOM 4435 C CA . ASN A 1 582 ? -10.472 10.459 -19.874 1.00 95.31 582 ASN A CA 1
ATOM 4436 C C . ASN A 1 582 ? -8.935 10.333 -20.017 1.00 95.31 582 ASN A C 1
ATOM 4438 O O . ASN A 1 582 ? -8.303 11.177 -20.652 1.00 95.31 582 ASN A O 1
ATOM 4442 N N . GLY A 1 583 ? -8.311 9.308 -19.427 1.00 95.06 583 GLY A N 1
ATOM 4443 C CA . GLY A 1 583 ? -6.871 9.045 -19.560 1.00 95.06 583 GLY A CA 1
ATOM 4444 C C . GLY A 1 583 ? -5.940 9.957 -18.746 1.00 95.06 583 GLY A C 1
ATOM 4445 O O . GLY A 1 583 ? -4.726 9.759 -18.777 1.00 95.06 583 GLY A O 1
ATOM 4446 N N . GLN A 1 584 ? -6.473 10.936 -18.012 1.00 97.19 584 GLN A N 1
ATOM 4447 C CA . GLN A 1 584 ? -5.717 11.812 -17.108 1.00 97.19 584 GLN A CA 1
ATOM 4448 C C . GLN A 1 584 ? -5.748 11.276 -15.668 1.00 97.19 584 GLN A C 1
ATOM 4450 O O . GLN A 1 584 ? -6.692 10.600 -15.263 1.00 97.19 584 GLN A O 1
ATOM 4455 N N . THR A 1 585 ? -4.719 11.561 -14.876 1.00 96.12 585 THR A N 1
ATOM 4456 C CA . THR A 1 585 ? -4.556 11.062 -13.496 1.00 96.12 585 THR A CA 1
ATOM 4457 C C . THR A 1 585 ? -4.386 12.216 -12.503 1.00 96.12 585 THR A C 1
ATOM 4459 O O . THR A 1 585 ? -4.337 13.376 -12.907 1.00 96.12 585 THR A O 1
ATOM 4462 N N . SER A 1 586 ? -4.206 11.919 -11.209 1.00 96.19 586 SER A N 1
ATOM 4463 C CA . SER A 1 586 ? -3.813 12.905 -10.181 1.00 96.19 586 SER A CA 1
ATOM 4464 C C . SER A 1 586 ? -2.664 13.822 -10.624 1.00 96.19 586 SER A C 1
ATOM 4466 O O . SER A 1 586 ? -2.605 14.987 -10.244 1.00 96.19 586 SER A O 1
ATOM 4468 N N . ASN A 1 587 ? -1.758 13.308 -11.457 1.00 97.25 587 ASN A N 1
ATOM 4469 C CA . ASN A 1 587 ? -0.579 14.024 -11.923 1.00 97.25 587 ASN A CA 1
ATOM 4470 C C . ASN A 1 587 ? -0.866 15.026 -13.054 1.00 97.25 587 ASN A C 1
ATOM 4472 O O . ASN A 1 587 ? -0.020 15.871 -13.327 1.00 97.25 587 ASN A O 1
ATOM 4476 N N . ALA A 1 588 ? -2.022 14.947 -13.722 1.00 97.88 588 ALA A N 1
ATOM 4477 C CA . ALA A 1 588 ? -2.465 15.974 -14.672 1.00 97.88 588 ALA A CA 1
ATOM 4478 C C . ALA A 1 588 ? -2.896 17.262 -13.958 1.00 97.88 588 ALA A C 1
ATOM 4480 O O . ALA A 1 588 ? -2.807 18.340 -14.527 1.00 97.88 588 ALA A O 1
ATOM 4481 N N . LEU A 1 589 ? -3.321 17.130 -12.700 1.00 97.75 589 LEU A N 1
ATOM 4482 C CA . LEU A 1 589 ? -3.745 18.226 -11.833 1.00 97.75 589 LEU A CA 1
ATOM 4483 C C . LEU A 1 589 ? -2.570 18.789 -11.017 1.00 97.75 589 LEU A C 1
ATOM 4485 O O . LEU A 1 589 ? -2.601 19.948 -10.613 1.00 97.75 589 LEU A O 1
ATOM 4489 N N . ALA A 1 590 ? -1.549 17.971 -10.743 1.00 96.69 590 ALA A N 1
ATOM 4490 C CA . ALA A 1 590 ? -0.433 18.341 -9.878 1.00 96.69 590 ALA A CA 1
ATOM 4491 C C . ALA A 1 590 ? 0.540 19.329 -10.556 1.00 96.69 590 ALA A C 1
ATOM 4493 O O . ALA A 1 590 ? 1.005 19.039 -11.664 1.00 96.69 590 ALA A O 1
ATOM 4494 N N . PRO A 1 591 ? 0.906 20.443 -9.890 1.00 94.62 591 PRO A N 1
ATOM 4495 C CA . PRO A 1 591 ? 1.844 21.420 -10.431 1.00 94.62 591 PRO A CA 1
ATOM 4496 C C . PRO A 1 591 ? 3.274 20.875 -10.478 1.00 94.62 591 PRO A C 1
ATOM 4498 O O . PRO A 1 591 ? 3.690 20.087 -9.628 1.00 94.62 591 PRO A O 1
ATOM 4501 N N . ASP A 1 592 ? 4.047 21.356 -11.449 1.00 93.69 592 ASP A N 1
ATOM 4502 C CA . ASP A 1 592 ? 5.485 21.116 -11.608 1.00 93.69 592 ASP A CA 1
ATOM 4503 C C . ASP A 1 592 ? 6.353 22.035 -10.711 1.00 93.69 592 ASP A C 1
ATOM 4505 O O . ASP A 1 592 ? 7.577 22.065 -10.829 1.00 93.69 592 ASP A O 1
ATOM 4509 N N . THR A 1 593 ? 5.739 22.734 -9.746 1.00 93.44 593 THR A N 1
ATOM 4510 C CA . THR A 1 593 ? 6.441 23.540 -8.737 1.00 93.44 593 THR A CA 1
ATOM 4511 C C . THR A 1 593 ? 7.279 22.688 -7.780 1.00 93.44 593 THR A C 1
ATOM 4513 O O . THR A 1 593 ? 6.960 21.535 -7.466 1.00 93.44 593 THR A O 1
ATOM 4516 N N . LEU A 1 594 ? 8.373 23.290 -7.304 1.00 95.25 594 LEU A N 1
ATOM 4517 C CA . LEU A 1 594 ? 9.407 22.628 -6.514 1.00 95.25 594 LEU A CA 1
ATOM 4518 C C . LEU A 1 594 ? 9.427 23.123 -5.060 1.00 95.25 594 LEU A C 1
ATOM 4520 O O . LEU A 1 594 ? 9.119 24.285 -4.789 1.00 95.25 594 LEU A O 1
ATOM 4524 N N . SER A 1 595 ? 9.802 22.241 -4.135 1.00 95.06 595 SER A N 1
ATOM 4525 C CA . SER A 1 595 ? 9.945 22.545 -2.706 1.00 95.06 595 SER A CA 1
ATOM 4526 C C . SER A 1 595 ? 11.158 23.430 -2.393 1.00 95.06 595 SER A C 1
ATOM 4528 O O . SER A 1 595 ? 12.148 23.444 -3.128 1.00 95.06 595 SER A O 1
ATOM 4530 N N . ASP A 1 596 ? 11.083 24.115 -1.251 1.00 94.81 596 ASP A N 1
ATOM 4531 C CA . ASP A 1 596 ? 12.119 24.964 -0.651 1.00 94.81 596 ASP A CA 1
ATOM 4532 C C . ASP A 1 596 ? 13.512 24.317 -0.538 1.00 94.81 596 ASP A C 1
ATOM 4534 O O . ASP A 1 596 ? 14.500 24.950 -0.899 1.00 94.81 596 ASP A O 1
ATOM 4538 N N . LEU A 1 597 ? 13.591 23.060 -0.086 1.00 95.12 597 LEU A N 1
ATOM 4539 C CA . LEU A 1 597 ? 14.827 22.262 -0.043 1.00 95.12 597 LEU A CA 1
ATOM 4540 C C . LEU A 1 597 ? 14.669 20.984 -0.871 1.00 95.12 597 LEU A C 1
ATOM 4542 O O . LEU A 1 597 ? 13.552 20.508 -1.083 1.00 95.12 597 LEU A O 1
ATOM 4546 N N . GLY A 1 598 ? 15.770 20.415 -1.363 1.00 94.12 598 GLY A N 1
ATOM 4547 C CA . GLY A 1 598 ? 15.813 19.188 -2.165 1.00 94.12 598 GLY A CA 1
ATOM 4548 C C . GLY A 1 598 ? 15.126 19.265 -3.535 1.00 94.12 598 GLY A C 1
ATOM 4549 O O . GLY A 1 598 ? 15.172 18.291 -4.287 1.00 94.12 598 GLY A O 1
ATOM 4550 N N . LYS A 1 599 ? 14.484 20.398 -3.865 1.00 95.25 599 LYS A N 1
ATOM 4551 C CA . LYS A 1 599 ? 13.814 20.697 -5.145 1.00 95.25 599 LYS A CA 1
ATOM 4552 C C . LYS A 1 599 ? 12.879 19.563 -5.605 1.00 95.25 599 LYS A C 1
ATOM 4554 O O . LYS A 1 599 ? 12.878 19.163 -6.775 1.00 95.25 599 LYS A O 1
ATOM 4559 N N . GLY A 1 600 ? 12.116 19.019 -4.654 1.00 95.81 600 GLY A N 1
ATOM 4560 C CA . GLY A 1 600 ? 11.162 17.924 -4.831 1.00 95.81 600 GLY A CA 1
ATOM 4561 C C . GLY A 1 600 ? 9.777 18.392 -5.276 1.00 95.81 600 GLY A C 1
ATOM 4562 O O . GLY A 1 600 ? 9.508 19.585 -5.326 1.00 95.81 600 GLY A O 1
ATOM 4563 N N . ALA A 1 601 ? 8.899 17.452 -5.634 1.00 94.62 601 ALA A N 1
ATOM 4564 C CA . ALA A 1 601 ? 7.607 17.760 -6.252 1.00 94.62 601 ALA A CA 1
ATOM 4565 C C . ALA A 1 601 ? 6.503 18.110 -5.239 1.00 94.62 601 ALA A C 1
ATOM 4567 O O . ALA A 1 601 ? 6.142 17.299 -4.376 1.00 94.62 601 ALA A O 1
ATOM 4568 N N . CYS A 1 602 ? 5.876 19.271 -5.431 1.00 95.12 602 CYS A N 1
ATOM 4569 C CA . CYS A 1 602 ? 4.815 19.814 -4.582 1.00 95.12 602 CYS A CA 1
ATOM 4570 C C . CYS A 1 602 ? 3.425 19.178 -4.822 1.00 95.12 602 CYS A C 1
ATOM 4572 O O . CYS A 1 602 ? 2.422 19.871 -4.963 1.00 95.12 602 CYS A O 1
ATOM 4574 N N . PHE A 1 603 ? 3.319 17.846 -4.850 1.00 95.38 603 PHE A N 1
ATOM 4575 C CA . PHE A 1 603 ? 2.061 17.136 -5.150 1.00 95.38 603 PHE A CA 1
ATOM 4576 C C . PHE A 1 603 ? 0.857 17.488 -4.246 1.00 95.38 603 PHE A C 1
ATOM 4578 O O . PHE A 1 603 ? -0.280 17.272 -4.659 1.00 95.38 603 PHE A O 1
ATOM 4585 N N . ASN A 1 604 ? 1.074 17.987 -3.026 1.00 94.12 604 ASN A N 1
ATOM 4586 C CA . ASN A 1 604 ? 0.021 18.391 -2.085 1.00 94.12 604 ASN A CA 1
ATOM 4587 C C . ASN A 1 604 ? -0.291 19.908 -2.151 1.00 94.12 604 ASN A C 1
ATOM 4589 O O . ASN A 1 604 ? -1.259 20.364 -1.536 1.00 94.12 604 ASN A O 1
ATOM 4593 N N . ASP A 1 605 ? 0.472 20.690 -2.928 1.00 94.00 605 ASP A N 1
ATOM 4594 C CA . ASP A 1 605 ? 0.089 22.056 -3.324 1.00 94.00 605 ASP A CA 1
ATOM 4595 C C . ASP A 1 605 ? -1.091 22.051 -4.304 1.00 94.00 605 ASP A C 1
ATOM 4597 O O . ASP A 1 605 ? -1.737 23.083 -4.471 1.00 94.00 605 ASP A O 1
ATOM 4601 N N . THR A 1 606 ? -1.380 20.909 -4.938 1.00 95.69 606 THR A N 1
ATOM 4602 C CA . THR A 1 606 ? -2.458 20.745 -5.917 1.00 95.69 606 THR A CA 1
ATOM 4603 C C . THR A 1 606 ? -3.778 21.306 -5.396 1.00 95.69 606 THR A C 1
ATOM 4605 O O . THR A 1 606 ? -4.251 20.936 -4.315 1.00 95.69 606 THR A O 1
ATOM 4608 N N . ARG A 1 607 ? -4.382 22.190 -6.187 1.00 95.88 607 ARG A N 1
ATOM 4609 C CA . ARG A 1 607 ? -5.715 22.745 -5.961 1.00 95.88 607 ARG A CA 1
ATOM 4610 C C . ARG A 1 607 ? -6.633 22.360 -7.100 1.00 95.88 607 ARG A C 1
ATOM 4612 O O . ARG A 1 607 ? -6.182 22.291 -8.241 1.00 95.88 607 ARG A O 1
ATOM 4619 N N . VAL A 1 608 ? -7.882 22.052 -6.771 1.00 97.56 608 VAL A N 1
ATOM 4620 C CA . VAL A 1 608 ? -8.904 21.614 -7.726 1.00 97.56 608 VAL A CA 1
ATOM 4621 C C . VAL A 1 608 ? -10.270 22.174 -7.359 1.00 97.56 608 VAL A C 1
ATOM 4623 O O . VAL A 1 608 ? -10.526 22.520 -6.204 1.00 97.56 608 VAL A O 1
ATOM 4626 N N . GLU A 1 609 ? -11.170 22.166 -8.335 1.00 97.25 609 GLU A N 1
ATOM 4627 C CA . GLU A 1 609 ? -12.606 22.104 -8.083 1.00 97.25 609 GLU A CA 1
ATOM 4628 C C . GLU A 1 609 ? -13.165 20.748 -8.563 1.00 97.25 609 GLU A C 1
ATOM 4630 O O . GLU A 1 609 ? -12.564 20.058 -9.394 1.00 97.25 609 GLU A O 1
ATOM 4635 N N . ILE A 1 610 ? -14.282 20.318 -7.977 1.00 97.62 610 ILE A N 1
ATOM 4636 C CA . ILE A 1 610 ? -14.976 19.063 -8.261 1.00 97.62 610 ILE A CA 1
ATOM 4637 C C . ILE A 1 610 ? -16.444 19.369 -8.551 1.00 97.62 610 ILE A C 1
ATOM 4639 O O . ILE A 1 610 ? -17.158 19.911 -7.711 1.00 97.62 610 ILE A O 1
ATOM 4643 N N . GLU A 1 611 ? -16.919 18.954 -9.718 1.00 96.56 611 GLU A N 1
ATOM 4644 C CA . GLU A 1 611 ? -18.303 19.150 -10.159 1.00 96.56 611 GLU A CA 1
ATOM 4645 C C . GLU A 1 611 ? -18.895 17.865 -10.752 1.00 96.56 611 GLU A C 1
ATOM 4647 O O . GLU A 1 611 ? -18.171 16.942 -11.132 1.00 96.56 611 GLU A O 1
ATOM 4652 N N . LEU A 1 612 ? -20.225 17.787 -10.842 1.00 95.88 612 LEU A N 1
ATOM 4653 C CA . LEU A 1 612 ? -20.909 16.696 -11.541 1.00 95.88 612 LEU A CA 1
ATOM 4654 C C . LEU A 1 612 ? -20.653 16.781 -13.052 1.00 95.88 612 LEU A C 1
ATOM 4656 O O . LEU A 1 612 ? -20.822 17.842 -13.651 1.00 95.88 612 LEU A O 1
ATOM 4660 N N . VAL A 1 613 ? -20.333 15.651 -13.693 1.00 89.19 613 VAL A N 1
ATOM 4661 C CA . VAL A 1 613 ? -20.238 15.596 -15.163 1.00 89.19 613 VAL A CA 1
ATOM 4662 C C . VAL A 1 613 ? -21.625 15.858 -15.758 1.00 89.19 613 VAL A C 1
ATOM 4664 O O . VAL A 1 613 ? -22.582 15.139 -15.467 1.00 89.19 613 VAL A O 1
ATOM 4667 N N . SER A 1 614 ? -21.739 16.881 -16.605 1.00 58.97 614 SER A N 1
ATOM 4668 C CA . SER A 1 614 ? -23.000 17.418 -17.131 1.00 58.97 614 SER A CA 1
ATOM 4669 C C . SER A 1 614 ? -23.650 16.531 -18.209 1.00 58.97 614 SER A C 1
ATOM 4671 O O . SER A 1 614 ? -23.771 16.898 -19.375 1.00 58.97 614 SER A O 1
ATOM 4673 N N . GLY A 1 615 ? -24.133 15.350 -17.809 1.00 47.31 615 GLY A N 1
ATOM 4674 C CA . GLY A 1 615 ? -24.845 14.411 -18.679 1.00 47.31 615 GLY A CA 1
ATOM 4675 C C . GLY A 1 615 ? -25.922 13.610 -17.942 1.00 47.31 615 GLY A C 1
ATOM 4676 O O . GLY A 1 615 ? -25.610 12.836 -17.046 1.00 47.31 615 GLY A O 1
ATOM 4677 N N . VAL A 1 616 ? -27.176 13.744 -18.401 1.00 33.41 616 VAL A N 1
ATOM 4678 C CA . VAL A 1 616 ? -28.423 13.144 -17.865 1.00 33.41 616 VAL A CA 1
ATOM 4679 C C . VAL A 1 616 ? -28.999 13.836 -16.616 1.00 33.41 616 VAL A C 1
ATOM 4681 O O . VAL A 1 616 ? -28.695 13.503 -15.474 1.00 33.41 616 VAL A O 1
ATOM 4684 N N . ARG A 1 617 ? -29.979 14.727 -16.842 1.00 31.89 617 ARG A N 1
ATOM 4685 C CA . ARG A 1 617 ? -31.001 15.048 -15.827 1.00 31.89 617 ARG A CA 1
ATOM 4686 C C . ARG A 1 617 ? -31.891 13.818 -15.590 1.00 31.89 617 ARG A C 1
ATOM 4688 O O . ARG A 1 617 ? -32.287 13.140 -16.535 1.00 31.89 617 ARG A O 1
ATOM 4695 N N . ARG A 1 618 ? -32.238 13.565 -14.326 1.00 34.16 618 ARG A N 1
ATOM 4696 C CA . ARG A 1 618 ? -33.023 12.412 -13.848 1.00 34.16 618 ARG A CA 1
ATOM 4697 C C . ARG A 1 618 ? -34.448 12.410 -14.434 1.00 34.16 618 ARG A C 1
ATOM 4699 O O . ARG A 1 618 ? -35.320 13.116 -13.938 1.00 34.16 618 ARG A O 1
ATOM 4706 N N . ALA A 1 619 ? -34.692 11.613 -15.476 1.00 26.39 619 ALA A N 1
ATOM 4707 C CA . ALA A 1 619 ? -35.994 11.508 -16.142 1.00 26.39 619 ALA A CA 1
ATOM 4708 C C . ALA A 1 619 ? -36.728 10.204 -15.771 1.00 26.39 619 ALA A C 1
ATOM 4710 O O . ALA A 1 619 ? -36.383 9.124 -16.246 1.00 26.39 619 ALA A O 1
ATOM 4711 N N . MET A 1 620 ? -37.774 10.297 -14.944 1.00 35.56 620 MET A N 1
ATOM 4712 C CA . MET A 1 620 ? -38.709 9.186 -14.718 1.00 35.56 620 MET A CA 1
ATOM 4713 C C . MET A 1 620 ? -39.581 8.946 -15.962 1.00 35.56 620 MET A C 1
ATOM 4715 O O . MET A 1 620 ? -40.269 9.872 -16.396 1.00 35.56 620 MET A O 1
ATOM 4719 N N . ARG A 1 621 ? -39.667 7.705 -16.469 1.00 29.69 621 ARG A N 1
ATOM 4720 C CA . ARG A 1 621 ? -40.824 7.234 -17.264 1.00 29.69 621 ARG A CA 1
ATOM 4721 C C . ARG A 1 621 ? -40.989 5.705 -17.252 1.00 29.69 621 ARG A C 1
ATOM 4723 O O . ARG A 1 621 ? -40.146 4.984 -16.732 1.00 29.69 621 ARG A O 1
ATOM 4730 N N . ARG A 1 622 ? -42.173 5.256 -17.687 1.00 24.64 622 ARG A N 1
ATOM 4731 C CA . ARG A 1 622 ? -42.798 3.952 -17.372 1.00 24.64 622 ARG A CA 1
ATOM 4732 C C . ARG A 1 622 ? -42.415 2.813 -18.343 1.00 24.64 622 ARG A C 1
ATOM 4734 O O . ARG A 1 622 ? -41.889 3.063 -19.419 1.00 24.64 622 ARG A O 1
ATOM 4741 N N . ARG A 1 623 ? -42.746 1.575 -17.940 1.00 35.78 623 ARG A N 1
ATOM 4742 C CA . ARG A 1 623 ? -42.592 0.299 -18.680 1.00 35.78 623 ARG A CA 1
ATOM 4743 C C . ARG A 1 623 ? -43.295 0.255 -20.052 1.00 35.78 623 ARG A C 1
ATOM 4745 O O . ARG A 1 623 ? -44.402 0.770 -20.178 1.00 35.78 623 ARG A O 1
ATOM 4752 N N . ALA A 1 624 ? -42.727 -0.544 -20.962 1.00 22.05 624 ALA A N 1
ATOM 4753 C CA . ALA A 1 624 ? -43.405 -1.362 -21.984 1.00 22.05 624 ALA A CA 1
ATOM 4754 C C . ALA A 1 624 ? -42.509 -2.586 -22.345 1.00 22.05 624 ALA A C 1
ATOM 4756 O O . ALA A 1 624 ? -41.353 -2.619 -21.927 1.00 22.05 624 ALA A O 1
ATOM 4757 N N . ALA A 1 625 ? -43.029 -3.578 -23.082 1.00 22.53 625 ALA A N 1
ATOM 4758 C CA . ALA A 1 625 ? -42.322 -4.770 -23.618 1.00 22.53 625 ALA A CA 1
ATOM 4759 C C . ALA A 1 625 ? -42.730 -4.960 -25.114 1.00 22.53 625 ALA A C 1
ATOM 4761 O O . ALA A 1 625 ? -43.325 -4.026 -25.647 1.00 22.53 625 ALA A O 1
ATOM 4762 N N . ILE A 1 626 ? -42.465 -6.003 -25.923 1.00 25.22 626 ILE A N 1
ATOM 4763 C CA . ILE A 1 626 ? -42.282 -7.489 -25.871 1.00 25.22 626 ILE A CA 1
ATOM 4764 C C . ILE A 1 626 ? -41.471 -7.852 -27.174 1.00 25.22 626 ILE A C 1
ATOM 4766 O O . ILE A 1 626 ? -41.620 -7.051 -28.102 1.00 25.22 626 ILE A O 1
ATOM 4770 N N . PRO A 1 627 ? -40.657 -8.941 -27.370 1.00 27.75 627 PRO A N 1
ATOM 4771 C CA . PRO A 1 627 ? -40.581 -10.285 -26.742 1.00 27.75 627 PRO A CA 1
ATOM 4772 C C . PRO A 1 627 ? -39.145 -10.732 -26.311 1.00 27.75 627 PRO A C 1
ATOM 4774 O O . PRO A 1 627 ? -38.261 -9.904 -26.110 1.00 27.75 627 PRO A O 1
ATOM 4777 N N . ASN A 1 628 ? -38.918 -12.053 -26.183 1.00 25.92 628 ASN A N 1
ATOM 4778 C CA . ASN A 1 628 ? -37.625 -12.731 -25.974 1.00 25.92 628 ASN A CA 1
ATOM 4779 C C . ASN A 1 628 ? -36.933 -13.160 -27.288 1.00 25.92 628 ASN A C 1
ATOM 4781 O O . ASN A 1 628 ? -37.609 -13.613 -28.209 1.00 25.92 628 ASN A O 1
ATOM 4785 N N . ALA A 1 629 ? -35.594 -13.210 -27.280 1.00 20.64 629 ALA A N 1
ATOM 4786 C CA . ALA A 1 629 ? -34.789 -14.240 -27.955 1.00 20.64 629 ALA A CA 1
ATOM 4787 C C . ALA A 1 629 ? -33.408 -14.371 -27.270 1.00 20.64 629 ALA A C 1
ATOM 4789 O O . ALA A 1 629 ? -32.849 -13.385 -26.795 1.00 20.64 629 ALA A O 1
ATOM 4790 N N . CYS A 1 630 ? -32.863 -15.585 -27.208 1.00 22.11 630 CYS A N 1
ATOM 4791 C CA . CYS A 1 630 ? -31.543 -15.938 -26.653 1.00 22.11 630 CYS A CA 1
ATOM 4792 C C . CYS A 1 630 ? -30.848 -16.921 -27.633 1.00 22.11 630 CYS A C 1
ATOM 4794 O O . CYS A 1 630 ? -31.555 -17.397 -28.526 1.00 22.11 630 CYS A O 1
ATOM 4796 N N . PRO A 1 631 ? -29.536 -17.255 -27.521 1.00 30.66 631 PRO A N 1
ATOM 4797 C CA . PRO A 1 631 ? -28.739 -17.283 -26.281 1.00 30.66 631 PRO A CA 1
ATOM 4798 C C . PRO A 1 631 ? -27.290 -16.730 -26.342 1.00 30.66 631 PRO A C 1
ATOM 4800 O O . PRO A 1 631 ? -26.705 -16.559 -27.404 1.00 30.66 631 PRO A O 1
ATOM 4803 N N . GLY A 1 632 ? -26.661 -16.609 -25.161 1.00 25.03 632 GLY A N 1
ATOM 4804 C CA . GLY A 1 632 ? -25.281 -17.096 -24.983 1.00 25.03 632 GLY A CA 1
ATOM 4805 C C . GLY A 1 632 ? -24.112 -16.099 -24.907 1.00 25.03 632 GLY A C 1
ATOM 4806 O O . GLY A 1 632 ? -23.277 -16.068 -25.803 1.00 25.03 632 GLY A O 1
ATOM 4807 N N . SER A 1 633 ? -23.923 -15.430 -23.761 1.00 23.58 633 SER A N 1
ATOM 4808 C CA . SER A 1 633 ? -22.566 -15.174 -23.226 1.00 23.58 633 SER A CA 1
ATOM 4809 C C . SER A 1 633 ? -22.602 -15.001 -21.701 1.00 23.58 633 SER A C 1
ATOM 4811 O O . SER A 1 633 ? -23.417 -14.226 -21.200 1.00 23.58 633 SER A O 1
ATOM 4813 N N . LEU A 1 634 ? -21.738 -15.702 -20.960 1.00 26.03 634 LEU A N 1
ATOM 4814 C CA . LEU A 1 634 ? -21.699 -15.656 -19.491 1.00 26.03 634 LEU A CA 1
ATOM 4815 C C . LEU A 1 634 ? -20.996 -14.384 -18.981 1.00 26.03 634 LEU A C 1
ATOM 4817 O O . LEU A 1 634 ? -19.838 -14.121 -19.307 1.00 26.03 634 LEU A O 1
ATOM 4821 N N . GLY A 1 635 ? -21.697 -13.595 -18.163 1.00 24.73 635 GLY A N 1
ATOM 4822 C CA . GLY A 1 635 ? -21.190 -12.341 -17.597 1.00 24.73 635 GLY A CA 1
ATOM 4823 C C . GLY A 1 635 ? -20.306 -12.548 -16.362 1.00 24.73 635 GLY A C 1
ATOM 4824 O O . GLY A 1 635 ? -20.737 -13.130 -15.371 1.00 24.73 635 GLY A O 1
ATOM 4825 N N . ASN A 1 636 ? -19.077 -12.024 -16.389 1.00 27.52 636 ASN A N 1
ATOM 4826 C CA . ASN A 1 636 ? -18.119 -12.146 -15.284 1.00 27.52 636 ASN A CA 1
ATOM 4827 C C . ASN A 1 636 ? -18.515 -11.321 -14.041 1.00 27.52 636 ASN A C 1
ATOM 4829 O O . ASN A 1 636 ? -18.360 -10.096 -14.026 1.00 27.52 636 ASN A O 1
ATOM 4833 N N . VAL A 1 637 ? -18.906 -11.991 -12.954 1.00 27.25 637 VAL A N 1
ATOM 4834 C CA . VAL A 1 637 ? -19.064 -11.373 -11.625 1.00 27.25 637 VAL A CA 1
ATOM 4835 C C . VAL A 1 637 ? -17.681 -11.134 -10.999 1.00 27.25 637 VAL A C 1
ATOM 4837 O O . VAL A 1 637 ? -16.966 -12.072 -10.650 1.00 27.25 637 VAL A O 1
ATOM 4840 N N . ARG A 1 638 ? -17.267 -9.866 -10.856 1.00 31.80 638 ARG A N 1
ATOM 4841 C CA . ARG A 1 638 ? -15.945 -9.494 -10.311 1.00 31.80 638 ARG A CA 1
ATOM 4842 C C . ARG A 1 638 ? -15.949 -9.413 -8.774 1.00 31.80 638 ARG A C 1
ATOM 4844 O O . ARG A 1 638 ? -16.523 -8.493 -8.197 1.00 31.80 638 ARG A O 1
ATOM 4851 N N . LEU A 1 639 ? -15.230 -10.333 -8.123 1.00 33.41 639 LEU A N 1
ATOM 4852 C CA . LEU A 1 639 ? -14.993 -10.357 -6.669 1.00 33.41 639 LEU A CA 1
ATOM 4853 C C . LEU A 1 639 ? -14.246 -9.109 -6.154 1.00 33.41 639 LEU A C 1
ATOM 4855 O O . LEU A 1 639 ? -13.393 -8.539 -6.838 1.00 33.41 639 LEU A O 1
ATOM 4859 N N . THR A 1 640 ? -14.518 -8.711 -4.905 1.00 33.56 640 THR A N 1
ATOM 4860 C CA . THR A 1 640 ? -13.882 -7.540 -4.270 1.00 33.56 640 THR A CA 1
ATOM 4861 C C . THR A 1 640 ? -12.748 -7.924 -3.311 1.00 33.56 640 THR A C 1
ATOM 4863 O O . THR A 1 640 ? -12.593 -9.080 -2.915 1.00 33.56 640 THR A O 1
ATOM 4866 N N . ARG A 1 641 ? -11.962 -6.932 -2.855 1.00 38.47 641 ARG A N 1
ATOM 4867 C CA . ARG A 1 641 ? -10.936 -7.159 -1.817 1.00 38.47 641 ARG A CA 1
ATOM 4868 C C . ARG A 1 641 ? -11.513 -7.597 -0.466 1.00 38.47 641 ARG A C 1
ATOM 4870 O O . ARG A 1 641 ? -10.752 -8.154 0.314 1.00 38.47 641 ARG A O 1
ATOM 4877 N N . ARG A 1 642 ? -12.806 -7.370 -0.187 1.00 40.53 642 ARG A N 1
ATOM 4878 C CA . ARG A 1 642 ? -13.445 -7.829 1.059 1.00 40.53 642 ARG A CA 1
ATOM 4879 C C . ARG A 1 642 ? -13.421 -9.358 1.113 1.00 40.53 642 ARG A C 1
ATOM 4881 O O . ARG A 1 642 ? -12.889 -9.910 2.063 1.00 40.53 642 ARG A O 1
ATOM 4888 N N . ASN A 1 643 ? -13.810 -10.004 0.014 1.00 35.97 643 ASN A N 1
ATOM 4889 C CA . ASN A 1 643 ? -13.795 -11.456 -0.159 1.00 35.97 643 ASN A CA 1
ATOM 4890 C C . ASN A 1 643 ? -12.372 -12.043 -0.034 1.00 35.97 643 ASN A C 1
ATOM 4892 O O . ASN A 1 643 ? -12.175 -13.020 0.675 1.00 35.97 643 ASN A O 1
ATOM 4896 N N . MET A 1 644 ? -11.345 -11.429 -0.644 1.00 35.47 644 MET A N 1
ATOM 4897 C CA . MET A 1 644 ? -9.964 -11.938 -0.500 1.00 35.47 644 MET A CA 1
ATOM 4898 C C . MET A 1 644 ? -9.331 -11.661 0.875 1.00 35.47 644 MET A C 1
ATOM 4900 O O . MET A 1 644 ? -8.440 -12.402 1.275 1.00 35.47 644 MET A O 1
ATOM 4904 N N . ILE A 1 645 ? -9.780 -10.641 1.616 1.00 39.47 645 ILE A N 1
ATOM 4905 C CA . ILE A 1 645 ? -9.380 -10.444 3.021 1.00 39.47 645 ILE A CA 1
ATOM 4906 C C . ILE A 1 645 ? -10.171 -11.377 3.950 1.00 39.47 645 ILE A C 1
ATOM 4908 O O . ILE A 1 645 ? -9.627 -11.804 4.957 1.00 39.47 645 ILE A O 1
ATOM 4912 N N . GLN A 1 646 ? -11.395 -11.775 3.593 1.00 34.41 646 GLN A N 1
ATOM 4913 C CA . GLN A 1 646 ? -12.106 -12.859 4.277 1.00 34.41 646 GLN A CA 1
ATOM 4914 C C . GLN A 1 646 ? -11.417 -14.215 4.065 1.00 34.41 646 GLN A C 1
ATOM 4916 O O . GLN A 1 646 ? -11.347 -14.980 5.009 1.00 34.41 646 GLN A O 1
ATOM 4921 N N . VAL A 1 647 ? -10.815 -14.486 2.899 1.00 35.00 647 VAL A N 1
ATOM 4922 C CA . VAL A 1 647 ? -10.007 -15.708 2.695 1.00 35.00 647 VAL A CA 1
ATOM 4923 C C . VAL A 1 647 ? -8.632 -15.617 3.377 1.00 35.00 647 VAL A C 1
ATOM 4925 O O . VAL A 1 647 ? -8.218 -16.551 4.053 1.00 35.00 647 VAL A O 1
ATOM 4928 N N . GLY A 1 648 ? -7.921 -14.489 3.256 1.00 30.50 648 GLY A N 1
ATOM 4929 C CA . GLY A 1 648 ? -6.602 -14.308 3.885 1.00 30.50 648 GLY A CA 1
ATOM 4930 C C . GLY A 1 648 ? -6.631 -14.063 5.402 1.00 30.50 648 GLY A C 1
ATOM 4931 O O . GLY A 1 648 ? -5.614 -14.229 6.067 1.00 30.50 648 GLY A O 1
ATOM 4932 N N . GLY A 1 649 ? -7.778 -13.658 5.953 1.00 31.14 649 GLY A N 1
ATOM 4933 C CA . GLY A 1 649 ? -7.975 -13.369 7.377 1.00 31.14 649 GLY A CA 1
ATOM 4934 C C . GLY A 1 649 ? -8.320 -14.588 8.237 1.00 31.14 649 GLY A C 1
ATOM 4935 O O . GLY A 1 649 ? -8.291 -14.474 9.459 1.00 31.14 649 GLY A O 1
ATOM 4936 N N . LEU A 1 650 ? -8.603 -15.743 7.623 1.00 35.03 650 LEU A N 1
ATOM 4937 C CA . LEU A 1 650 ? -8.865 -17.013 8.318 1.00 35.03 650 LEU A CA 1
ATOM 4938 C C . LEU A 1 650 ? -7.605 -17.616 8.970 1.00 35.03 650 LEU A C 1
ATOM 4940 O O . LEU A 1 650 ? -7.705 -18.489 9.824 1.00 35.03 650 LEU A O 1
ATOM 4944 N N . GLY A 1 651 ? -6.409 -17.142 8.606 1.00 32.19 651 GLY A N 1
ATOM 4945 C CA . GLY A 1 651 ? -5.123 -17.688 9.053 1.00 32.19 651 GLY A CA 1
ATOM 4946 C C . GLY A 1 651 ? -4.672 -17.298 10.468 1.00 32.19 651 GLY A C 1
ATOM 4947 O O . GLY A 1 651 ? -3.498 -16.977 10.630 1.00 32.19 651 GLY A O 1
ATOM 4948 N N . MET A 1 652 ? -5.554 -17.288 11.480 1.00 35.03 652 MET A N 1
ATOM 4949 C CA . MET A 1 652 ? -5.153 -17.119 12.892 1.00 35.03 652 MET A CA 1
ATOM 4950 C C . MET A 1 652 ? -6.006 -17.937 13.887 1.00 35.03 652 MET A C 1
ATOM 4952 O O . MET A 1 652 ? -7.085 -17.482 14.279 1.00 35.03 652 MET A O 1
ATOM 4956 N N . MET A 1 653 ? -5.386 -19.005 14.419 1.00 41.34 653 MET A N 1
ATOM 4957 C CA . MET A 1 653 ? -5.747 -19.926 15.527 1.00 41.34 653 MET A CA 1
ATOM 4958 C C . MET A 1 653 ? -6.413 -21.278 15.165 1.00 41.34 653 MET A C 1
ATOM 4960 O O . MET A 1 653 ? -7.454 -21.313 14.526 1.00 41.34 653 MET A O 1
ATOM 4964 N N . GLY A 1 654 ? -5.804 -22.373 15.658 1.00 35.19 654 GLY A N 1
ATOM 4965 C CA . GLY A 1 654 ? -6.171 -23.787 15.454 1.00 35.19 654 GLY A CA 1
ATOM 4966 C C . GLY A 1 654 ? -5.581 -24.417 14.173 1.00 35.19 654 GLY A C 1
ATOM 4967 O O . GLY A 1 654 ? -5.877 -23.961 13.076 1.00 35.19 654 GLY A O 1
ATOM 4968 N N . LEU A 1 655 ? -4.767 -25.485 14.192 1.00 40.56 655 LEU A N 1
ATOM 4969 C CA . LEU A 1 655 ? -4.167 -26.288 15.274 1.00 40.56 655 LEU A CA 1
ATOM 4970 C C . LEU A 1 655 ? -2.770 -26.771 14.813 1.00 40.56 655 LEU A C 1
ATOM 4972 O O . LEU A 1 655 ? -2.603 -27.134 13.650 1.00 40.56 655 LEU A O 1
ATOM 4976 N N . GLY A 1 656 ? -1.789 -26.844 15.718 1.00 43.06 656 GLY A N 1
ATOM 4977 C CA . GLY A 1 656 ? -0.568 -27.648 15.519 1.00 43.06 656 GLY A CA 1
ATOM 4978 C C . GLY A 1 656 ? -0.718 -29.056 16.114 1.00 43.06 656 GLY A C 1
ATOM 4979 O O . GLY A 1 656 ? -1.717 -29.326 16.780 1.00 43.06 656 GLY A O 1
ATOM 4980 N N . LEU A 1 657 ? 0.286 -29.933 15.959 1.00 40.06 657 LEU A N 1
ATOM 4981 C CA . LEU A 1 657 ? 0.295 -31.264 16.604 1.00 40.06 657 LEU A CA 1
ATOM 4982 C C . LEU A 1 657 ? -0.034 -31.213 18.115 1.00 40.06 657 LEU A C 1
ATOM 4984 O O . LEU A 1 657 ? -0.891 -31.982 18.544 1.00 40.06 657 LEU A O 1
ATOM 4988 N N . PRO A 1 658 ? 0.545 -30.289 18.916 1.00 44.22 658 PRO A N 1
ATOM 4989 C CA . PRO A 1 658 ? 0.187 -30.146 20.329 1.00 44.22 658 PRO A CA 1
ATOM 4990 C C . PRO A 1 658 ? -1.293 -29.822 20.552 1.00 44.22 658 PRO A C 1
ATOM 4992 O O . PRO A 1 658 ? -1.900 -30.394 21.444 1.00 44.22 658 PRO A O 1
ATOM 4995 N N . GLY A 1 659 ? -1.895 -28.976 19.708 1.00 46.97 659 GLY A N 1
ATOM 4996 C CA . GLY A 1 659 ? -3.320 -28.639 19.790 1.00 46.97 659 GLY A CA 1
ATOM 4997 C C . GLY A 1 659 ? -4.241 -29.788 19.367 1.00 46.97 659 GLY A C 1
ATOM 4998 O O . GLY A 1 659 ? -5.354 -29.895 19.872 1.00 46.97 659 GLY A O 1
ATOM 4999 N N . LEU A 1 660 ? -3.784 -30.680 18.478 1.00 50.78 660 LEU A N 1
ATOM 5000 C CA . LEU A 1 660 ? -4.502 -31.920 18.175 1.00 50.78 660 LEU A CA 1
ATOM 5001 C C . LEU A 1 660 ? -4.485 -32.865 19.386 1.00 50.78 660 LEU A C 1
ATOM 5003 O O . LEU A 1 660 ? -5.536 -33.389 19.745 1.00 50.78 660 LEU A O 1
ATOM 5007 N N . PHE A 1 661 ? -3.331 -33.026 20.042 1.00 50.31 661 PHE A N 1
ATOM 5008 C CA . PHE A 1 661 ? -3.225 -33.806 21.279 1.00 50.31 661 PHE A CA 1
ATOM 5009 C C . PHE A 1 661 ? -3.993 -33.171 22.445 1.00 50.31 661 PHE A C 1
ATOM 5011 O O . PHE A 1 661 ? -4.571 -33.893 23.243 1.00 50.31 661 PHE A O 1
ATOM 5018 N N . GLU A 1 662 ? -4.055 -31.843 22.534 1.00 55.16 662 GLU A N 1
ATOM 5019 C CA . GLU A 1 662 ? -4.837 -31.122 23.545 1.00 55.16 662 GLU A CA 1
ATOM 5020 C C . GLU A 1 662 ? -6.348 -31.286 23.307 1.00 55.16 662 GLU A C 1
ATOM 5022 O O . GLU A 1 662 ? -7.084 -31.591 24.240 1.00 55.16 662 GLU A O 1
ATOM 5027 N N . ALA A 1 663 ? -6.815 -31.214 22.054 1.00 55.09 663 ALA A N 1
ATOM 5028 C CA . ALA A 1 663 ? -8.200 -31.537 21.699 1.00 55.09 663 ALA A CA 1
ATOM 5029 C C . ALA A 1 663 ? -8.543 -33.019 21.954 1.00 55.09 663 ALA A C 1
ATOM 5031 O O . ALA A 1 663 ? -9.630 -33.324 22.444 1.00 55.09 663 ALA A O 1
ATOM 5032 N N . GLN A 1 664 ? -7.616 -33.944 21.674 1.00 54.34 664 GLN A N 1
ATOM 5033 C CA . GLN A 1 664 ? -7.765 -35.364 22.015 1.00 54.34 664 GLN A CA 1
ATOM 5034 C C . GLN A 1 664 ? -7.813 -35.578 23.534 1.00 54.34 664 GLN A C 1
ATOM 5036 O O . GLN A 1 664 ? -8.708 -36.267 24.009 1.00 54.34 664 GLN A O 1
ATOM 5041 N N . ALA A 1 665 ? -6.937 -34.928 24.303 1.00 56.84 665 ALA A N 1
ATOM 5042 C CA . ALA A 1 665 ? -6.914 -35.004 25.763 1.00 56.84 665 ALA A CA 1
ATOM 5043 C C . ALA A 1 665 ? -8.157 -34.371 26.411 1.00 56.84 665 ALA A C 1
ATOM 5045 O O . ALA A 1 665 ? -8.632 -34.877 27.425 1.00 56.84 665 ALA A O 1
ATOM 5046 N N . VAL A 1 666 ? -8.732 -33.315 25.821 1.00 62.62 666 VAL A N 1
ATOM 5047 C CA . VAL A 1 666 ? -10.050 -32.795 26.220 1.00 62.62 666 VAL A CA 1
ATOM 5048 C C . VAL A 1 666 ? -11.131 -33.836 25.933 1.00 62.62 666 VAL A C 1
ATOM 5050 O O . VAL A 1 666 ? -11.889 -34.172 26.838 1.00 62.62 666 VAL A O 1
ATOM 5053 N N . ALA A 1 667 ? -11.187 -34.400 24.722 1.00 54.12 667 ALA A N 1
ATOM 5054 C CA . ALA A 1 667 ? -12.184 -35.411 24.368 1.00 54.12 667 ALA A CA 1
ATOM 5055 C C . ALA A 1 667 ? -12.111 -36.656 25.278 1.00 54.12 667 ALA A C 1
ATOM 5057 O O . ALA A 1 667 ? -13.136 -37.080 25.811 1.00 54.12 667 ALA A O 1
ATOM 5058 N N . GLU A 1 668 ? -10.913 -37.195 25.514 1.00 57.19 668 GLU A N 1
ATOM 5059 C CA . GLU A 1 668 ? -10.663 -38.333 26.412 1.00 57.19 668 GLU A CA 1
ATOM 5060 C C . GLU A 1 668 ? -10.922 -37.975 27.887 1.00 57.19 668 GLU A C 1
ATOM 5062 O O . GLU A 1 668 ? -11.512 -38.766 28.625 1.00 57.19 668 GLU A O 1
ATOM 5067 N N . GLY A 1 669 ? -10.550 -36.764 28.312 1.00 56.12 669 GLY A N 1
ATOM 5068 C CA . GLY A 1 669 ? -10.713 -36.270 29.681 1.00 56.12 669 GLY A CA 1
ATOM 5069 C C . GLY A 1 669 ? -12.151 -35.931 30.086 1.00 56.12 669 GLY A C 1
ATOM 5070 O O . GLY A 1 669 ? -12.435 -35.852 31.279 1.00 56.12 669 GLY A O 1
ATOM 5071 N N . THR A 1 670 ? -13.078 -35.764 29.133 1.00 61.03 670 THR A N 1
ATOM 5072 C CA . THR A 1 670 ? -14.497 -35.483 29.441 1.00 61.03 670 THR A CA 1
ATOM 5073 C C . THR A 1 670 ? -15.243 -36.659 30.077 1.00 61.03 670 THR A C 1
ATOM 5075 O O . THR A 1 670 ? -16.290 -36.454 30.689 1.00 61.03 670 THR A O 1
ATOM 5078 N N . GLY A 1 671 ? -14.755 -37.893 29.899 1.00 63.53 671 GLY A N 1
ATOM 5079 C CA . GLY A 1 671 ? -15.416 -39.117 30.368 1.00 63.53 671 GLY A CA 1
ATOM 5080 C C . GLY A 1 671 ? -16.774 -39.428 29.713 1.00 63.53 671 GLY A C 1
ATOM 5081 O O . GLY A 1 671 ? -17.447 -40.367 30.142 1.00 63.53 671 GLY A O 1
ATOM 5082 N N . LEU A 1 672 ? -17.197 -38.669 28.694 1.00 79.75 672 LEU A N 1
ATOM 5083 C CA . LEU A 1 672 ? -18.566 -38.679 28.168 1.00 79.75 672 LEU A CA 1
ATOM 5084 C C . LEU A 1 672 ? -18.609 -39.303 26.762 1.00 79.75 672 LEU A C 1
ATOM 5086 O O . LEU A 1 672 ? -18.261 -38.679 25.762 1.00 79.75 672 LEU A O 1
ATOM 5090 N N . ALA A 1 673 ? -19.023 -40.571 26.684 1.00 83.12 673 ALA A N 1
ATOM 5091 C CA . ALA A 1 673 ? -18.952 -41.355 25.450 1.00 83.12 673 ALA A CA 1
ATOM 5092 C C . ALA A 1 673 ? -19.919 -40.838 24.350 1.00 83.12 673 ALA A C 1
ATOM 5094 O O . ALA A 1 673 ? -21.128 -40.772 24.584 1.00 83.12 673 ALA A O 1
ATOM 5095 N N . PRO A 1 674 ? -19.435 -40.524 23.130 1.00 88.56 674 PRO A N 1
ATOM 5096 C CA . PRO A 1 674 ? -20.261 -39.950 22.067 1.00 88.56 674 PRO A CA 1
ATOM 5097 C C . PRO A 1 674 ? -21.221 -40.971 21.439 1.00 88.56 674 PRO A C 1
ATOM 5099 O O . PRO A 1 674 ? -20.799 -41.948 20.807 1.00 88.56 674 PRO A O 1
ATOM 5102 N N . ARG A 1 675 ? -22.525 -40.691 21.535 1.00 91.88 675 ARG A N 1
ATOM 5103 C CA . ARG A 1 675 ? -23.616 -41.429 20.869 1.00 91.88 675 ARG A CA 1
ATOM 5104 C C . ARG A 1 675 ? -23.747 -41.061 19.385 1.00 91.88 675 ARG A C 1
ATOM 5106 O O . ARG A 1 675 ? -24.057 -41.933 18.578 1.00 91.88 675 ARG A O 1
ATOM 5113 N N . ALA A 1 676 ? -23.398 -39.827 19.024 1.00 93.81 676 ALA A N 1
ATOM 5114 C CA . ALA A 1 676 ? -23.296 -39.333 17.655 1.00 93.81 676 ALA A CA 1
ATOM 5115 C C . ALA A 1 676 ? -21.855 -38.916 17.293 1.00 93.81 676 ALA A C 1
ATOM 5117 O O . ALA A 1 676 ? -21.096 -38.383 18.112 1.00 93.81 676 ALA A O 1
ATOM 5118 N N . ASP A 1 677 ? -21.483 -39.114 16.029 1.00 92.31 677 ASP A N 1
ATOM 5119 C CA . ASP A 1 677 ? -20.220 -38.623 15.461 1.00 92.31 677 ASP A CA 1
ATOM 5120 C C . ASP A 1 677 ? -20.366 -37.306 14.705 1.00 92.31 677 ASP A C 1
ATOM 5122 O O . ASP A 1 677 ? -19.358 -36.624 14.479 1.00 92.31 677 ASP A O 1
ATOM 5126 N N . ALA A 1 678 ? -21.599 -36.967 14.325 1.00 95.69 678 ALA A N 1
ATOM 5127 C CA . ALA A 1 678 ? -21.921 -35.790 13.541 1.00 95.69 678 ALA A CA 1
ATOM 5128 C C . ALA A 1 678 ? -23.376 -35.324 13.741 1.00 95.69 678 ALA A C 1
ATOM 5130 O O . ALA A 1 678 ? -24.215 -36.070 14.256 1.00 95.69 678 ALA A O 1
ATOM 5131 N N . CYS A 1 679 ? -23.676 -34.099 13.304 1.00 97.75 679 CYS A N 1
ATOM 5132 C CA . CYS A 1 679 ? -25.008 -33.499 13.381 1.00 97.75 679 CYS A CA 1
ATOM 5133 C C . CYS A 1 679 ? -25.392 -32.746 12.089 1.00 97.75 679 CYS A C 1
ATOM 5135 O O . CYS A 1 679 ? -24.571 -32.044 11.495 1.00 97.75 679 CYS A O 1
ATOM 5137 N N . ILE A 1 680 ? -26.653 -32.858 11.672 1.00 98.38 680 ILE A N 1
ATOM 5138 C CA . ILE A 1 680 ? -27.276 -32.042 10.624 1.00 98.38 680 ILE A CA 1
ATOM 5139 C C . ILE A 1 680 ? -28.383 -31.215 11.277 1.00 98.38 680 ILE A C 1
ATOM 5141 O O . ILE A 1 680 ? -29.401 -31.756 11.708 1.00 98.38 680 ILE A O 1
ATOM 5145 N N . ILE A 1 681 ? -28.200 -29.896 11.324 1.00 97.75 681 ILE A N 1
ATOM 5146 C CA . ILE A 1 681 ? -29.238 -28.962 11.770 1.00 97.75 681 ILE A CA 1
ATOM 5147 C C . ILE A 1 681 ? -29.993 -28.468 10.536 1.00 97.75 681 ILE A C 1
ATOM 5149 O O . ILE A 1 681 ? -29.394 -27.847 9.661 1.00 97.75 681 ILE A O 1
ATOM 5153 N N . ILE A 1 682 ? -31.303 -28.699 10.469 1.00 96.88 682 ILE A N 1
ATOM 5154 C CA . ILE A 1 682 ? -32.192 -28.063 9.488 1.00 96.88 682 ILE A CA 1
ATOM 5155 C C . ILE A 1 682 ? -32.883 -26.904 10.209 1.00 96.88 682 ILE A C 1
ATOM 5157 O O . ILE A 1 682 ? -33.787 -27.114 11.018 1.00 96.88 682 ILE A O 1
ATOM 5161 N N . PHE A 1 683 ? -32.418 -25.681 9.958 1.00 94.94 683 PHE A N 1
ATOM 5162 C CA . PHE A 1 683 ? -32.860 -24.493 10.679 1.00 94.94 683 PHE A CA 1
ATOM 5163 C C . PHE A 1 683 ? -33.928 -23.727 9.888 1.00 94.94 683 PHE A C 1
ATOM 5165 O O . PHE A 1 683 ? -33.635 -22.998 8.935 1.00 94.94 683 PHE A O 1
ATOM 5172 N N . LEU A 1 684 ? -35.183 -23.887 10.304 1.00 93.50 684 LEU A N 1
ATOM 5173 C CA . LEU A 1 684 ? -36.376 -23.287 9.712 1.00 93.50 684 LEU A CA 1
ATOM 5174 C C . LEU A 1 684 ? -36.517 -21.822 10.167 1.00 93.50 684 LEU A C 1
ATOM 5176 O O . LEU A 1 684 ? -37.376 -21.479 10.975 1.00 93.50 684 LEU A O 1
ATOM 5180 N N . ASN A 1 685 ? -35.615 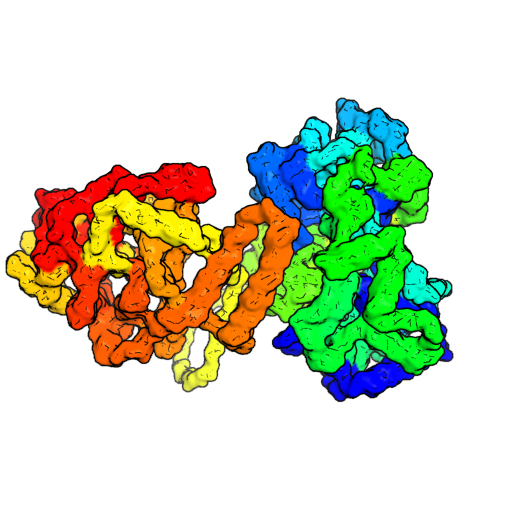-20.960 9.684 1.00 89.31 685 ASN A N 1
ATOM 5181 C CA . ASN A 1 685 ? -35.489 -19.573 10.144 1.00 89.31 685 ASN A CA 1
ATOM 5182 C C . ASN A 1 685 ? -36.780 -18.769 9.910 1.00 89.31 685 ASN A C 1
ATOM 5184 O O . ASN A 1 685 ? -37.281 -18.675 8.782 1.00 89.31 685 ASN A O 1
ATOM 5188 N N . GLY A 1 686 ? -37.280 -18.150 10.974 1.00 87.31 686 GLY A N 1
ATOM 5189 C CA . GLY A 1 686 ? -38.514 -17.380 11.000 1.00 87.31 686 GLY A CA 1
ATOM 5190 C C . GLY A 1 686 ? -39.665 -18.049 11.738 1.00 87.31 686 GLY A C 1
ATOM 5191 O O . GLY A 1 686 ? -40.803 -17.703 11.464 1.00 87.31 686 GLY A O 1
ATOM 5192 N N . GLY A 1 687 ? -39.404 -18.975 12.657 1.00 86.50 687 GLY A N 1
ATOM 5193 C CA . GLY A 1 687 ? -40.403 -19.566 13.547 1.00 86.50 687 GLY A CA 1
ATOM 5194 C C . GLY A 1 687 ? -41.515 -20.357 12.832 1.00 86.50 687 GLY A C 1
ATOM 5195 O O . GLY A 1 687 ? -42.567 -19.779 12.541 1.00 86.50 687 GLY A O 1
ATOM 5196 N N . PRO A 1 688 ? -41.317 -21.658 12.540 1.00 90.94 688 PRO A N 1
ATOM 5197 C CA . PRO A 1 688 ? -42.288 -22.487 11.827 1.00 90.94 688 PRO A CA 1
ATOM 5198 C C . PRO A 1 688 ? -43.584 -22.663 12.630 1.00 90.94 688 PRO A C 1
ATOM 5200 O O . PRO A 1 688 ? -43.566 -22.798 13.853 1.00 90.94 688 PRO A O 1
ATOM 5203 N N . SER A 1 689 ? -44.729 -22.694 11.941 1.00 93.31 689 SER A N 1
ATOM 5204 C CA . SER A 1 689 ? -46.031 -22.816 12.607 1.00 93.31 689 SER A CA 1
ATOM 5205 C C . SER A 1 689 ? -46.274 -24.230 13.135 1.00 93.31 689 SER A C 1
ATOM 5207 O O . SER A 1 689 ? -46.707 -25.115 12.397 1.00 93.31 689 SER A O 1
ATOM 5209 N N . HIS A 1 690 ? -46.037 -24.447 14.432 1.00 92.88 690 HIS A N 1
ATOM 5210 C CA . HIS A 1 690 ? -46.250 -25.742 15.086 1.00 92.88 690 HIS A CA 1
ATOM 5211 C C . HIS A 1 690 ? -47.691 -26.240 14.936 1.00 92.88 690 HIS A C 1
ATOM 5213 O O . HIS A 1 690 ? -47.904 -27.417 14.648 1.00 92.88 690 HIS A O 1
ATOM 5219 N N . LEU A 1 691 ? -48.652 -25.319 15.032 1.00 94.12 691 LEU A N 1
ATOM 5220 C CA . LEU A 1 691 ? -50.095 -25.542 14.890 1.00 94.12 691 LEU A CA 1
ATOM 5221 C C . LEU A 1 691 ? -50.529 -26.052 13.512 1.00 94.12 691 LEU A C 1
ATOM 5223 O O . LEU A 1 691 ? -51.554 -26.723 13.407 1.00 94.12 691 LEU A O 1
ATOM 5227 N N . ASP A 1 692 ? -49.766 -25.734 12.467 1.00 94.44 692 ASP A N 1
ATOM 5228 C CA . ASP A 1 692 ? -50.092 -26.074 11.078 1.00 94.44 692 ASP A CA 1
ATOM 5229 C C . ASP A 1 692 ? -49.139 -27.155 10.512 1.00 94.44 692 ASP A C 1
ATOM 5231 O O . ASP A 1 692 ? -49.158 -27.435 9.311 1.00 94.44 692 ASP A O 1
ATOM 5235 N N . MET A 1 693 ? -48.306 -27.755 11.379 1.00 93.31 693 MET A N 1
ATOM 5236 C CA . MET A 1 693 ? -47.303 -28.780 11.056 1.00 93.31 693 MET A CA 1
ATOM 5237 C C . MET A 1 693 ? -47.422 -30.027 11.947 1.00 93.31 693 MET A C 1
ATOM 5239 O O . MET A 1 693 ? -47.844 -31.074 11.463 1.00 93.31 693 MET A O 1
ATOM 5243 N N . TRP A 1 694 ? -47.057 -29.929 13.232 1.00 89.06 694 TRP A N 1
ATOM 5244 C CA . TRP A 1 694 ? -46.800 -31.084 14.119 1.00 89.06 694 TRP A CA 1
ATOM 5245 C C . TRP A 1 694 ? -47.582 -31.096 15.441 1.00 89.06 694 TRP A C 1
ATOM 5247 O O . TRP A 1 694 ? -47.591 -32.107 16.139 1.00 89.06 694 TRP A O 1
ATOM 5257 N N . ASP A 1 695 ? -48.243 -30.007 15.819 1.00 92.94 695 ASP A N 1
ATOM 5258 C CA . ASP A 1 695 ? -49.040 -29.937 17.048 1.00 92.94 695 ASP A CA 1
ATOM 5259 C C . ASP A 1 695 ? -50.406 -29.304 16.766 1.00 92.94 695 ASP A C 1
ATOM 5261 O O . ASP A 1 695 ? -50.821 -28.315 17.373 1.00 92.94 695 ASP A O 1
ATOM 5265 N N . MET A 1 696 ? -51.088 -29.880 15.774 1.00 92.81 696 MET A N 1
ATOM 5266 C CA . MET A 1 696 ? -52.388 -29.420 15.300 1.00 92.81 696 MET A CA 1
ATOM 5267 C C . MET A 1 696 ? -53.456 -29.490 16.389 1.00 92.81 696 MET A C 1
ATOM 5269 O O . MET A 1 696 ? -53.519 -30.443 17.166 1.00 92.81 696 MET A O 1
ATOM 5273 N N . LYS A 1 697 ? -54.360 -28.507 16.384 1.00 94.00 697 LYS A N 1
ATOM 5274 C CA . LYS A 1 697 ? -55.516 -28.433 17.288 1.00 94.00 697 LYS A CA 1
ATOM 5275 C C . LYS A 1 697 ? -56.826 -28.460 16.477 1.00 94.00 697 LYS A C 1
ATOM 5277 O O . LYS A 1 697 ? -57.479 -27.426 16.365 1.00 94.00 697 LYS A O 1
ATOM 5282 N N . PRO A 1 698 ? -57.217 -29.594 15.860 1.00 91.31 698 PRO A N 1
ATOM 5283 C CA . PRO A 1 698 ? -58.410 -29.662 15.000 1.00 91.31 698 PRO A CA 1
ATOM 5284 C C . PRO A 1 698 ? -59.717 -29.328 15.748 1.00 91.31 698 PRO A C 1
ATOM 5286 O O . PRO A 1 698 ? -60.636 -28.742 15.168 1.00 91.31 698 PRO A O 1
ATOM 5289 N N . ASP A 1 699 ? -59.763 -29.630 17.048 1.00 92.44 699 ASP A N 1
ATOM 5290 C CA . ASP A 1 699 ? -60.887 -29.342 17.949 1.00 92.44 699 ASP A CA 1
ATOM 5291 C C . ASP A 1 699 ? -60.890 -27.904 18.506 1.00 92.44 699 ASP A C 1
ATOM 5293 O O . ASP A 1 699 ? -61.802 -27.531 19.248 1.00 92.44 699 ASP A O 1
ATOM 5297 N N . ALA A 1 700 ? -59.880 -27.084 18.191 1.00 92.81 700 ALA A N 1
ATOM 5298 C CA . ALA A 1 700 ? -59.853 -25.690 18.622 1.00 92.81 700 ALA A CA 1
ATOM 5299 C C . ALA A 1 700 ? -60.890 -24.839 17.855 1.00 92.81 700 ALA A C 1
ATOM 5301 O O . ALA A 1 700 ? -61.291 -25.197 16.742 1.00 92.81 700 ALA A O 1
ATOM 5302 N N . PRO A 1 701 ? -61.319 -23.692 18.417 1.00 92.12 701 PRO A N 1
ATOM 5303 C CA . PRO A 1 701 ? -62.232 -22.774 17.744 1.00 92.12 701 PRO A CA 1
ATOM 5304 C C . PRO A 1 701 ? -61.760 -22.327 16.354 1.00 92.12 701 PRO A C 1
ATOM 5306 O O . PRO A 1 701 ? -60.564 -22.284 16.044 1.00 92.12 701 PRO A O 1
ATOM 5309 N N . GLU A 1 702 ? -62.724 -21.933 15.525 1.00 87.38 702 GLU A N 1
ATOM 5310 C CA . GLU A 1 702 ? -62.462 -21.243 14.264 1.00 87.38 702 GLU A CA 1
ATOM 5311 C C . GLU A 1 702 ? -61.649 -19.959 14.508 1.00 87.38 702 GLU A C 1
ATOM 5313 O O . GLU A 1 702 ? -61.846 -19.263 15.504 1.00 87.38 702 GLU A O 1
ATOM 5318 N N . GLY A 1 703 ? -60.677 -19.688 13.636 1.00 84.69 703 GLY A N 1
ATOM 5319 C CA . GLY A 1 703 ? -59.675 -18.638 13.843 1.00 84.69 703 GLY A CA 1
ATOM 5320 C C . GLY A 1 703 ? -58.482 -19.048 14.719 1.00 84.69 703 GLY A C 1
ATOM 5321 O O . GLY A 1 703 ? -57.479 -18.340 14.698 1.00 84.69 703 GLY A O 1
ATOM 5322 N N . ILE A 1 704 ? -58.539 -20.186 15.426 1.00 90.62 704 ILE A N 1
ATOM 5323 C CA . ILE A 1 704 ? -57.376 -20.785 16.105 1.00 90.62 704 ILE A CA 1
ATOM 5324 C C . ILE A 1 704 ? -56.840 -21.983 15.314 1.00 90.62 704 ILE A C 1
ATOM 5326 O O . ILE A 1 704 ? -55.659 -22.020 14.943 1.00 90.62 704 ILE A O 1
ATOM 5330 N N . ARG A 1 705 ? -57.712 -22.956 15.011 1.00 90.38 705 ARG A N 1
ATOM 5331 C CA . ARG A 1 705 ? -57.346 -24.100 14.164 1.00 90.38 705 ARG A CA 1
ATOM 5332 C C . ARG A 1 705 ? -56.982 -23.651 12.745 1.00 90.38 705 ARG A C 1
ATOM 5334 O O . ARG A 1 705 ? -57.562 -22.699 12.224 1.00 90.38 705 ARG A O 1
ATOM 5341 N N . GLY A 1 706 ? -56.007 -24.331 12.146 1.00 87.12 706 GLY A N 1
ATOM 5342 C CA . GLY A 1 706 ? -55.538 -24.050 10.788 1.00 87.12 706 GLY A CA 1
ATOM 5343 C C . GLY A 1 706 ? -56.485 -24.540 9.686 1.00 87.12 706 GLY A C 1
ATOM 5344 O O . GLY A 1 706 ? -57.483 -25.205 9.950 1.00 87.12 706 GLY A O 1
ATOM 5345 N N . GLU A 1 707 ? -56.137 -24.224 8.436 1.00 90.69 707 GLU A N 1
ATOM 5346 C CA . GLU A 1 707 ? -56.864 -24.644 7.222 1.00 90.69 707 GLU A CA 1
ATOM 5347 C C . GLU A 1 707 ? -56.555 -26.100 6.794 1.00 90.69 707 GLU A C 1
ATOM 5349 O O . GLU A 1 707 ? -57.239 -26.659 5.939 1.00 90.69 707 GLU A O 1
ATOM 5354 N N . PHE A 1 708 ? -55.513 -26.716 7.364 1.00 94.38 708 PHE A N 1
ATOM 5355 C CA . PHE A 1 708 ? -55.054 -28.070 7.028 1.00 94.38 708 PHE A CA 1
ATOM 5356 C C . PHE A 1 708 ? -55.750 -29.151 7.862 1.00 94.38 708 PHE A C 1
ATOM 5358 O O . PHE A 1 708 ? -56.094 -28.928 9.025 1.00 94.38 708 PHE A O 1
ATOM 5365 N N . SER A 1 709 ? -55.905 -30.345 7.289 1.00 94.69 709 SER A N 1
ATOM 5366 C CA . SER A 1 709 ? -56.484 -31.506 7.977 1.00 94.69 709 SER A CA 1
ATOM 5367 C C . SER A 1 709 ? -55.405 -32.319 8.703 1.00 94.69 709 SER A C 1
ATOM 5369 O O . SER A 1 709 ? -54.276 -32.394 8.217 1.00 94.69 709 SER A O 1
ATOM 5371 N N . PRO A 1 710 ? -55.721 -32.977 9.833 1.00 95.69 710 PRO A N 1
ATOM 5372 C CA . PRO A 1 710 ? -54.804 -33.911 10.476 1.00 95.69 710 PRO A CA 1
ATOM 5373 C C . PRO A 1 710 ? -54.783 -35.270 9.756 1.00 95.69 710 PRO A C 1
ATOM 5375 O O . PRO A 1 710 ? -55.829 -35.884 9.534 1.00 95.69 710 PRO A O 1
ATOM 5378 N N . ILE A 1 711 ? -53.589 -35.783 9.460 1.00 96.62 711 ILE A N 1
ATOM 5379 C CA . ILE A 1 711 ? -53.353 -37.154 8.984 1.00 96.62 711 ILE A CA 1
ATOM 5380 C C . ILE A 1 711 ? -52.713 -38.013 10.077 1.00 96.62 711 ILE A C 1
ATOM 5382 O O . ILE A 1 711 ? -51.971 -37.521 10.927 1.00 96.62 711 ILE A O 1
ATOM 5386 N N . ALA A 1 712 ? -53.012 -39.313 10.067 1.00 96.38 712 ALA A N 1
ATOM 5387 C CA . ALA A 1 712 ? -52.377 -40.277 10.961 1.00 96.38 712 ALA A CA 1
ATOM 5388 C C . ALA A 1 712 ? -50.908 -40.506 10.574 1.00 96.38 712 ALA A C 1
ATOM 5390 O O . ALA A 1 712 ? -50.572 -40.552 9.391 1.00 96.38 712 ALA A O 1
ATOM 5391 N N . THR A 1 713 ? -50.048 -40.680 11.576 1.00 97.12 713 THR A N 1
ATOM 5392 C CA . THR A 1 713 ? -48.624 -40.986 11.381 1.00 97.12 713 THR A CA 1
ATOM 5393 C C . THR A 1 713 ? -48.322 -42.461 11.647 1.00 97.12 713 THR A C 1
ATOM 5395 O O . THR A 1 713 ? -49.162 -43.202 12.157 1.00 97.12 713 THR A O 1
ATOM 5398 N N . SER A 1 714 ? -47.087 -42.891 11.378 1.00 96.88 714 SER A N 1
ATOM 5399 C CA . SER A 1 714 ? -46.582 -44.199 11.813 1.00 96.88 714 SER A CA 1
ATOM 5400 C C . SER A 1 714 ? -46.439 -44.337 13.341 1.00 96.88 714 SER A C 1
ATOM 5402 O O . SER A 1 714 ? -46.089 -45.414 13.816 1.00 96.88 714 SER A O 1
ATOM 5404 N N . VAL A 1 715 ? -46.669 -43.270 14.119 1.00 96.25 715 VAL A N 1
ATOM 5405 C CA . VAL A 1 715 ? -46.747 -43.308 15.587 1.00 96.25 715 VAL A CA 1
ATOM 5406 C C . VAL A 1 715 ? -48.223 -43.346 15.989 1.00 96.25 715 VAL A C 1
ATOM 5408 O O . VAL A 1 715 ? -48.979 -42.401 15.759 1.00 96.25 715 VAL A O 1
ATOM 5411 N N . SER A 1 716 ? -48.648 -44.462 16.586 1.00 93.62 716 SER A N 1
ATOM 5412 C CA . SER A 1 716 ? -50.052 -44.698 16.944 1.00 93.62 716 SER A CA 1
ATOM 5413 C C . SER A 1 716 ? -50.603 -43.604 17.865 1.00 93.62 716 SER A C 1
ATOM 5415 O O . SER A 1 716 ? -50.064 -43.360 18.941 1.00 93.62 716 SER A O 1
ATOM 5417 N N . GLY A 1 717 ? -51.711 -42.978 17.460 1.00 91.00 717 GLY A N 1
ATOM 5418 C CA . GLY A 1 717 ? -52.359 -41.896 18.209 1.00 91.00 717 GLY A CA 1
ATOM 5419 C C . GLY A 1 717 ? -51.749 -40.504 18.001 1.00 91.00 717 GLY A C 1
ATOM 5420 O O . GLY A 1 717 ? -52.263 -39.546 18.572 1.00 91.00 717 GLY A O 1
ATOM 5421 N N . TYR A 1 718 ? -50.705 -40.364 17.176 1.00 95.12 718 TYR A N 1
ATOM 5422 C CA . TYR A 1 718 ? -50.116 -39.073 16.821 1.00 95.12 718 TYR A CA 1
ATOM 5423 C C . TYR A 1 718 ? -50.448 -38.671 15.375 1.00 95.12 718 TYR A C 1
ATOM 5425 O O . TYR A 1 718 ? -50.445 -39.504 14.460 1.00 95.12 718 TYR A O 1
ATOM 5433 N N . GLN A 1 719 ? -50.741 -37.382 15.179 1.00 94.81 719 GLN A N 1
ATOM 5434 C CA . GLN A 1 719 ? -51.190 -36.798 13.915 1.00 94.81 719 GLN A CA 1
ATOM 5435 C C . GLN A 1 719 ? -50.388 -35.541 13.562 1.00 94.81 719 GLN A C 1
ATOM 5437 O O . GLN A 1 719 ? -49.982 -34.786 14.444 1.00 94.81 719 GLN A O 1
ATOM 5442 N N . VAL A 1 720 ? -50.211 -35.310 12.261 1.00 95.75 720 VAL A N 1
ATOM 5443 C CA . VAL A 1 720 ? -49.536 -34.136 11.679 1.00 95.75 720 VAL A CA 1
ATOM 5444 C C . VAL A 1 720 ? -50.365 -33.567 10.527 1.00 95.75 720 VAL A C 1
ATOM 5446 O O . VAL A 1 720 ? -51.386 -34.140 10.150 1.00 95.75 720 VAL A O 1
ATOM 5449 N N . SER A 1 721 ? -49.930 -32.440 9.971 1.00 96.31 721 SER A N 1
ATOM 5450 C CA . SER A 1 721 ? -50.560 -31.766 8.831 1.00 96.31 721 SER A CA 1
ATOM 5451 C C . SER A 1 721 ? -50.633 -32.648 7.582 1.00 96.31 721 SER A C 1
ATOM 5453 O O . SER A 1 721 ? -49.652 -33.301 7.226 1.00 96.31 721 SER A O 1
ATOM 5455 N N . ASP A 1 722 ? -51.762 -32.611 6.865 1.00 95.75 722 ASP A N 1
ATOM 5456 C CA . ASP A 1 722 ? -51.948 -33.239 5.544 1.00 95.75 722 ASP A CA 1
ATOM 5457 C C . ASP A 1 722 ? -50.935 -32.759 4.482 1.00 95.75 722 ASP A C 1
ATOM 5459 O O . ASP A 1 722 ? -50.743 -33.417 3.460 1.00 95.75 722 ASP A O 1
ATOM 5463 N N . GLN A 1 723 ? -50.229 -31.659 4.760 1.00 96.31 723 GLN A N 1
ATOM 5464 C CA . GLN A 1 723 ? -49.114 -31.127 3.975 1.00 96.31 723 GLN A CA 1
ATOM 5465 C C . GLN A 1 723 ? -47.748 -31.789 4.267 1.00 96.31 723 GLN A C 1
ATOM 5467 O O . GLN A 1 723 ? -46.759 -31.414 3.639 1.00 96.31 723 GLN A O 1
ATOM 5472 N N . LEU A 1 724 ? -47.670 -32.745 5.205 1.00 96.94 724 LEU A N 1
ATOM 5473 C CA . LEU A 1 724 ? -46.462 -33.515 5.559 1.00 96.94 724 LEU A CA 1
ATOM 5474 C C . LEU A 1 724 ? -46.635 -35.044 5.340 1.00 96.94 724 LEU A C 1
ATOM 5476 O O . LEU A 1 724 ? -46.385 -35.835 6.259 1.00 96.94 724 LEU A O 1
ATOM 5480 N N . PRO A 1 725 ? -47.116 -35.502 4.164 1.00 96.75 725 PRO A N 1
ATOM 5481 C CA . PRO A 1 725 ? -47.513 -36.895 3.960 1.00 96.75 725 PRO A CA 1
ATOM 5482 C C . PRO A 1 725 ? -46.344 -37.888 3.971 1.00 96.75 725 PRO A C 1
ATOM 5484 O O . PRO A 1 725 ? -46.543 -39.031 4.387 1.00 96.75 725 PRO A O 1
ATOM 5487 N N . ARG A 1 726 ? -45.133 -37.504 3.541 1.00 97.19 726 ARG A N 1
ATOM 5488 C CA . ARG A 1 726 ? -43.972 -38.411 3.573 1.00 97.19 726 ARG A CA 1
ATOM 5489 C C . ARG A 1 726 ? -43.438 -38.535 4.993 1.00 97.19 726 ARG A C 1
ATOM 5491 O O . ARG A 1 726 ? -43.231 -39.655 5.466 1.00 97.19 726 ARG A O 1
ATOM 5498 N N . LEU A 1 727 ? -43.316 -37.416 5.706 1.00 95.69 727 LEU A N 1
ATOM 5499 C CA . LEU A 1 727 ? -42.801 -37.391 7.072 1.00 95.69 727 LEU A CA 1
ATOM 5500 C C . LEU A 1 727 ? -43.748 -38.129 8.026 1.00 95.69 727 LEU A C 1
ATOM 5502 O O . LEU A 1 727 ? -43.285 -38.868 8.894 1.00 95.69 727 LEU A O 1
ATOM 5506 N N . ALA A 1 728 ? -45.065 -38.050 7.795 1.00 97.00 728 ALA A N 1
ATOM 5507 C CA . ALA A 1 728 ? -46.066 -38.830 8.524 1.00 97.00 728 ALA A CA 1
ATOM 5508 C C . ALA A 1 728 ? -45.777 -40.345 8.524 1.00 97.00 728 ALA A C 1
ATOM 5510 O O . ALA A 1 728 ? -45.953 -40.994 9.557 1.00 97.00 728 ALA A O 1
ATOM 5511 N N . THR A 1 729 ? -45.278 -40.915 7.420 1.00 96.69 729 THR A N 1
ATOM 5512 C CA . THR A 1 729 ? -44.900 -42.345 7.367 1.00 96.69 729 THR A CA 1
ATOM 5513 C C . THR A 1 729 ? -43.595 -42.674 8.101 1.00 96.69 729 THR A C 1
ATOM 5515 O O . THR A 1 729 ? -43.372 -43.829 8.466 1.00 96.69 729 THR A O 1
ATOM 5518 N N . GLN A 1 730 ? -42.746 -41.673 8.354 1.00 95.69 730 GLN A N 1
ATOM 5519 C CA . GLN A 1 730 ? -41.421 -41.841 8.956 1.00 95.69 730 GLN A CA 1
ATOM 5520 C C . GLN A 1 730 ? -41.320 -41.335 10.401 1.00 95.69 730 GLN A C 1
ATOM 5522 O O . GLN A 1 730 ? -40.261 -41.472 11.011 1.00 95.69 730 GLN A O 1
ATOM 5527 N N . MET A 1 731 ? -42.410 -40.838 11.002 1.00 95.56 731 MET A N 1
ATOM 5528 C CA . MET A 1 731 ? -42.416 -40.351 12.392 1.00 95.56 731 MET A CA 1
ATOM 5529 C C . MET A 1 731 ? -41.917 -41.373 13.420 1.00 95.56 731 MET A C 1
ATOM 5531 O O . MET A 1 731 ? -41.428 -40.987 14.476 1.00 95.56 731 MET A O 1
ATOM 5535 N N . HIS A 1 732 ? -41.987 -42.671 13.116 1.00 96.06 732 HIS A N 1
ATOM 5536 C CA . HIS A 1 732 ? -41.430 -43.726 13.962 1.00 96.06 732 HIS A CA 1
ATOM 5537 C C . HIS A 1 732 ? -39.904 -43.619 14.126 1.00 96.06 732 HIS A C 1
ATOM 5539 O O . HIS A 1 732 ? -39.386 -44.105 15.120 1.00 96.06 732 HIS A O 1
ATOM 5545 N N . ARG A 1 733 ? -39.182 -42.962 13.205 1.00 95.88 733 ARG A N 1
ATOM 5546 C CA . ARG A 1 733 ? -37.730 -42.712 13.291 1.00 95.88 733 ARG A CA 1
ATOM 5547 C C . ARG A 1 733 ? -37.362 -41.478 14.125 1.00 95.88 733 ARG A C 1
ATOM 5549 O O . ARG A 1 733 ? -36.178 -41.238 14.352 1.00 95.88 733 ARG A O 1
ATOM 5556 N N . ALA A 1 734 ? -38.345 -40.672 14.525 1.00 96.00 734 ALA A N 1
ATOM 5557 C CA . ALA A 1 734 ? -38.138 -39.330 15.056 1.00 96.00 734 ALA A CA 1
ATOM 5558 C C . ALA A 1 734 ? -38.766 -39.135 16.444 1.00 96.00 734 ALA A C 1
ATOM 5560 O O . ALA A 1 734 ? -39.679 -39.849 16.850 1.00 96.00 734 ALA A O 1
ATOM 5561 N N . THR A 1 735 ? -38.280 -38.120 17.149 1.00 97.50 735 THR A N 1
ATOM 5562 C CA . THR A 1 735 ? -38.847 -37.563 18.374 1.00 97.50 735 THR A CA 1
ATOM 5563 C C . THR A 1 735 ? -39.360 -36.154 18.094 1.00 97.50 735 THR A C 1
ATOM 5565 O O . THR A 1 735 ? -38.638 -35.344 17.511 1.00 97.50 735 THR A O 1
ATOM 5568 N N . VAL A 1 736 ? -40.574 -35.826 18.544 1.00 97.38 736 VAL A N 1
ATOM 5569 C CA . VAL A 1 736 ? -41.127 -34.459 18.471 1.00 97.38 736 VAL A CA 1
ATOM 5570 C C . VAL A 1 736 ? -41.252 -33.883 19.873 1.00 97.38 736 VAL A C 1
ATOM 5572 O O . VAL A 1 736 ? -41.925 -34.462 20.723 1.00 97.38 736 VAL A O 1
ATOM 5575 N N . VAL A 1 737 ? -40.651 -32.717 20.104 1.00 97.62 737 VAL A N 1
ATOM 5576 C CA . VAL A 1 737 ? -40.822 -31.933 21.334 1.00 97.62 737 VAL A CA 1
ATOM 5577 C C . VAL A 1 737 ? -41.894 -30.879 21.074 1.00 97.62 737 VAL A C 1
ATOM 5579 O O . VAL A 1 737 ? -41.731 -30.069 20.164 1.00 97.62 737 VAL A O 1
ATOM 5582 N N . ARG A 1 738 ? -42.981 -30.868 21.859 1.00 96.88 738 ARG A N 1
ATOM 5583 C CA . ARG A 1 738 ? -44.146 -29.967 21.662 1.00 96.88 738 ARG A CA 1
ATOM 5584 C C . ARG A 1 738 ? -44.332 -28.914 22.760 1.00 96.88 738 ARG A C 1
ATOM 5586 O O . ARG A 1 738 ? -45.411 -28.349 22.917 1.00 96.88 738 ARG A O 1
ATOM 5593 N N . SER A 1 739 ? -43.298 -28.702 23.562 1.00 96.50 739 SER A N 1
ATOM 5594 C CA . SER A 1 739 ? -43.345 -27.951 24.820 1.00 96.50 739 SER A CA 1
ATOM 5595 C C . SER A 1 739 ? -42.218 -26.913 24.936 1.00 96.50 739 SER A C 1
ATOM 5597 O O . SER A 1 739 ? -41.852 -26.504 26.039 1.00 96.50 739 SER A O 1
ATOM 5599 N N . MET A 1 740 ? -41.657 -26.482 23.802 1.00 96.62 740 MET A N 1
ATOM 5600 C CA . MET A 1 740 ? -40.563 -25.508 23.764 1.00 96.62 740 MET A CA 1
ATOM 5601 C C . MET A 1 740 ? -41.053 -24.086 24.057 1.00 96.62 740 MET A C 1
ATOM 5603 O O . MET A 1 740 ? -42.097 -23.685 23.544 1.00 96.62 740 MET A O 1
ATOM 5607 N N . HIS A 1 741 ? -40.287 -23.309 24.828 1.00 94.94 741 HIS A N 1
ATOM 5608 C CA . HIS A 1 741 ? -40.528 -21.881 25.070 1.00 94.94 741 HIS A CA 1
ATOM 5609 C C . HIS A 1 741 ? -39.238 -21.108 25.420 1.00 94.94 741 HIS A C 1
ATOM 5611 O O . HIS A 1 741 ? -38.229 -21.692 25.820 1.00 94.94 741 HIS A O 1
ATOM 5617 N N . HIS A 1 742 ? -39.274 -19.776 25.315 1.00 93.56 742 HIS A N 1
ATOM 5618 C CA . HIS A 1 742 ? -38.265 -18.857 25.874 1.00 93.56 742 HIS A CA 1
ATOM 5619 C C . HIS A 1 742 ? -38.844 -17.446 26.081 1.00 93.56 742 HIS A C 1
ATOM 5621 O O . HIS A 1 742 ? -39.991 -17.182 25.730 1.00 93.56 742 HIS A O 1
ATOM 5627 N N . ASN A 1 743 ? -38.053 -16.521 26.636 1.00 88.81 743 ASN A N 1
ATOM 5628 C CA . ASN A 1 743 ? -38.521 -15.181 27.025 1.00 88.81 743 ASN A CA 1
ATOM 5629 C C . ASN A 1 743 ? -38.348 -14.098 25.940 1.00 88.81 743 ASN A C 1
ATOM 5631 O O . ASN A 1 743 ? -39.006 -13.065 26.008 1.00 88.81 743 ASN A O 1
ATOM 5635 N N . ILE A 1 744 ? -37.486 -14.325 24.944 1.00 87.50 744 ILE A N 1
ATOM 5636 C CA . ILE A 1 744 ? -37.271 -13.419 23.800 1.00 87.50 744 ILE A CA 1
ATOM 5637 C C . ILE A 1 744 ? -38.545 -13.382 22.943 1.00 87.50 744 ILE A C 1
ATOM 5639 O O . ILE A 1 744 ? -38.902 -14.427 22.408 1.00 87.50 744 ILE A O 1
ATOM 5643 N N . ASN A 1 745 ? -39.221 -12.236 22.802 1.00 72.94 745 ASN A N 1
ATOM 5644 C CA . ASN A 1 745 ? -40.562 -12.166 22.206 1.00 72.94 745 ASN A CA 1
ATOM 5645 C C . ASN A 1 745 ? -40.527 -11.811 20.707 1.00 72.94 745 ASN A C 1
ATOM 5647 O O . ASN A 1 745 ? -40.857 -12.646 19.871 1.00 72.94 745 ASN A O 1
ATOM 5651 N N . ASN A 1 746 ? -40.055 -10.608 20.350 1.00 74.00 746 ASN A N 1
ATOM 5652 C CA . ASN A 1 746 ? -40.196 -10.053 18.984 1.00 74.00 746 ASN A CA 1
ATOM 5653 C C . ASN A 1 746 ? -38.868 -9.909 18.206 1.00 74.00 746 ASN A C 1
ATOM 5655 O O . ASN A 1 746 ? -38.748 -9.069 17.313 1.00 74.00 746 ASN A O 1
ATOM 5659 N N . ALA A 1 747 ? -37.830 -10.676 18.559 1.00 83.38 747 ALA A N 1
ATOM 5660 C CA . ALA A 1 747 ? -36.470 -10.466 18.053 1.00 83.38 747 ALA A CA 1
ATOM 5661 C C . ALA A 1 747 ? -35.848 -11.735 17.443 1.00 83.38 747 ALA A C 1
ATOM 5663 O O . ALA A 1 747 ? -35.090 -12.437 18.116 1.00 83.38 747 ALA A O 1
ATOM 5664 N N . HIS A 1 748 ? -36.087 -11.981 16.144 1.00 86.56 748 HIS A N 1
ATOM 5665 C CA . HIS A 1 748 ? -35.477 -13.089 15.382 1.00 86.56 748 HIS A CA 1
ATOM 5666 C C . HIS A 1 748 ? -33.971 -13.240 15.650 1.00 86.56 748 HIS A C 1
ATOM 5668 O O . HIS A 1 748 ? -33.509 -14.330 15.959 1.00 86.56 748 HIS A O 1
ATOM 5674 N N . ALA A 1 749 ? -33.192 -12.151 15.592 1.00 85.56 749 ALA A N 1
ATOM 5675 C CA . ALA A 1 749 ? -31.743 -12.211 15.802 1.00 85.56 749 ALA A CA 1
ATOM 5676 C C . ALA A 1 749 ? -31.359 -12.798 17.177 1.00 85.56 749 ALA A C 1
ATOM 5678 O O . ALA A 1 749 ? -30.434 -13.600 17.261 1.00 85.56 749 ALA A O 1
ATOM 5679 N N . ALA A 1 750 ? -32.078 -12.447 18.246 1.00 88.25 750 ALA A N 1
ATOM 5680 C CA . ALA A 1 750 ? -31.825 -12.991 19.577 1.00 88.25 750 ALA A CA 1
ATOM 5681 C C . ALA A 1 750 ? -32.383 -14.418 19.742 1.00 88.25 750 ALA A C 1
ATOM 5683 O O . ALA A 1 750 ? -31.721 -15.265 20.339 1.00 88.25 750 ALA A O 1
ATOM 5684 N N . ALA A 1 751 ? -33.558 -14.709 19.181 1.00 89.69 751 ALA A N 1
ATOM 5685 C CA . ALA A 1 751 ? -34.188 -16.026 19.268 1.00 89.69 751 ALA A CA 1
ATOM 5686 C C . ALA A 1 751 ? -33.399 -17.103 18.496 1.00 89.69 751 ALA A C 1
ATOM 5688 O O . ALA A 1 751 ? -33.143 -18.184 19.020 1.00 89.69 751 ALA A O 1
ATOM 5689 N N . VAL A 1 752 ? -32.892 -16.769 17.304 1.00 90.94 752 VAL A N 1
ATOM 5690 C CA . VAL A 1 752 ? -31.956 -17.595 16.518 1.00 90.94 752 VAL A CA 1
ATOM 5691 C C . VAL A 1 752 ? -30.677 -17.895 17.306 1.00 90.94 752 VAL A C 1
ATOM 5693 O O . VAL A 1 752 ? -30.213 -19.035 17.326 1.00 90.94 752 VAL A O 1
ATOM 5696 N N . TYR A 1 753 ? -30.128 -16.897 18.003 1.00 91.94 753 TYR A N 1
ATOM 5697 C CA . TYR A 1 753 ? -28.960 -17.081 18.864 1.00 91.94 753 TYR A CA 1
ATOM 5698 C C . TYR A 1 753 ? -29.236 -18.035 20.028 1.00 91.94 753 TYR A C 1
ATOM 5700 O O . TYR A 1 753 ? -28.429 -18.933 20.270 1.00 91.94 753 TYR A O 1
ATOM 5708 N N . ALA A 1 754 ? -30.381 -17.900 20.700 1.00 92.56 754 ALA A N 1
ATOM 5709 C CA . ALA A 1 754 ? -30.782 -18.819 21.761 1.00 92.56 754 ALA A CA 1
ATOM 5710 C C . ALA A 1 754 ? -30.998 -20.245 21.228 1.00 92.56 754 ALA A C 1
ATOM 5712 O O . ALA A 1 754 ? -30.477 -21.194 21.811 1.00 92.56 754 ALA A O 1
ATOM 5713 N N . ALA A 1 755 ? -31.687 -20.397 20.093 1.00 92.56 755 ALA A N 1
ATOM 5714 C CA . ALA A 1 755 ? -31.960 -21.684 19.455 1.00 92.56 755 ALA A CA 1
ATOM 5715 C C . ALA A 1 755 ? -30.690 -22.437 19.011 1.00 92.56 755 ALA A C 1
ATOM 5717 O O . ALA A 1 755 ? -30.663 -23.664 19.073 1.00 92.56 755 ALA A O 1
ATOM 5718 N N . LEU A 1 756 ? -29.639 -21.725 18.584 1.00 93.19 756 LEU A N 1
ATOM 5719 C CA . LEU A 1 756 ? -28.385 -22.336 18.125 1.00 93.19 756 LEU A CA 1
ATOM 5720 C C . LEU A 1 756 ? -27.315 -22.474 19.219 1.00 93.19 756 LEU A C 1
ATOM 5722 O O . LEU A 1 756 ? -26.548 -23.430 19.180 1.00 93.19 756 LEU A O 1
ATOM 5726 N N . THR A 1 757 ? -27.242 -21.553 20.186 1.00 93.38 757 THR A N 1
ATOM 5727 C CA . THR A 1 757 ? -26.163 -21.517 21.202 1.00 93.38 757 THR A CA 1
ATOM 5728 C C . THR A 1 757 ? -26.619 -21.878 22.618 1.00 93.38 757 THR A C 1
ATOM 5730 O O . THR A 1 757 ? -25.799 -21.910 23.534 1.00 93.38 757 THR A O 1
ATOM 5733 N N . GLY A 1 758 ? -27.921 -22.090 22.834 1.00 91.75 758 GLY A N 1
ATOM 5734 C CA . GLY A 1 758 ? -28.523 -22.341 24.147 1.00 91.75 758 GLY A CA 1
ATOM 5735 C C . GLY A 1 758 ? -28.651 -21.100 25.042 1.00 91.75 758 GLY A C 1
ATOM 5736 O O . GLY A 1 758 ? -29.265 -21.181 26.103 1.00 91.75 758 GLY A O 1
ATOM 5737 N N . HIS A 1 759 ? -28.105 -19.952 24.627 1.00 90.81 759 HIS A N 1
ATOM 5738 C CA . HIS A 1 759 ? -27.975 -18.756 25.457 1.00 90.81 759 HIS A CA 1
ATOM 5739 C C . HIS A 1 759 ? -29.000 -17.665 25.133 1.00 90.81 759 HIS A C 1
ATOM 5741 O O . HIS A 1 759 ? -29.090 -17.189 24.003 1.00 90.81 759 HIS A O 1
ATOM 5747 N N . ASP A 1 760 ? -29.694 -17.178 26.159 1.00 86.06 760 ASP A N 1
ATOM 5748 C CA . ASP A 1 760 ? -30.515 -15.970 26.064 1.00 86.06 760 ASP A CA 1
ATOM 5749 C C . ASP A 1 760 ? -29.620 -14.711 26.145 1.00 86.06 760 ASP A C 1
ATOM 5751 O O . ASP A 1 760 ? -28.783 -14.590 27.043 1.00 86.06 760 ASP A O 1
ATOM 5755 N N . ARG A 1 761 ? -29.781 -13.775 25.198 1.00 82.62 761 ARG A N 1
ATOM 5756 C CA . ARG A 1 761 ? -29.110 -12.453 25.182 1.00 82.62 761 ARG A CA 1
ATOM 5757 C C . ARG A 1 761 ? -30.077 -11.291 25.443 1.00 82.62 761 ARG A C 1
ATOM 5759 O O . ARG A 1 761 ? -29.741 -10.139 25.169 1.00 82.62 761 ARG A O 1
ATOM 5766 N N . GLY A 1 762 ? -31.275 -11.591 25.943 1.00 79.38 762 GLY A N 1
ATOM 5767 C CA . GLY A 1 762 ? -32.416 -10.684 25.994 1.00 79.38 762 GLY A CA 1
ATOM 5768 C C . GLY A 1 762 ? -32.888 -10.281 24.596 1.00 79.38 762 GLY A C 1
ATOM 5769 O O . GLY A 1 762 ? -32.406 -10.782 23.581 1.00 79.38 762 GLY A O 1
ATOM 5770 N N . GLU A 1 763 ? -33.774 -9.290 24.519 1.00 73.19 763 GLU A N 1
ATOM 5771 C CA . GLU A 1 763 ? -34.259 -8.727 23.245 1.00 73.19 763 GLU A CA 1
ATOM 5772 C C . GLU A 1 763 ? -33.217 -7.836 22.528 1.00 73.19 763 GLU A C 1
ATOM 5774 O O . GLU A 1 763 ? -33.551 -6.953 21.738 1.00 73.19 763 GLU A O 1
ATOM 5779 N N . ILE A 1 764 ? -31.924 -8.052 22.796 1.00 68.00 764 ILE A N 1
ATOM 5780 C CA . ILE A 1 764 ? -30.819 -7.316 22.183 1.00 68.00 764 ILE A CA 1
ATOM 5781 C C . ILE A 1 764 ? -30.623 -7.824 20.750 1.00 68.00 764 ILE A C 1
ATOM 5783 O O . ILE A 1 764 ? -29.856 -8.761 20.499 1.00 68.00 764 ILE A O 1
ATOM 5787 N N . GLY A 1 765 ? -31.293 -7.164 19.805 1.00 63.78 765 GLY A N 1
ATOM 5788 C CA . GLY A 1 765 ? -31.016 -7.263 18.370 1.00 63.78 765 GLY A CA 1
ATOM 5789 C C . GLY A 1 765 ? -29.600 -6.800 17.993 1.00 63.78 765 GLY A C 1
ATOM 5790 O O . GLY A 1 765 ? -28.698 -6.685 18.832 1.00 63.78 765 GLY A O 1
ATOM 5791 N N . GLY A 1 766 ? -29.377 -6.543 16.712 1.00 69.62 766 GLY A N 1
ATOM 5792 C CA . GLY A 1 766 ? -28.052 -6.319 16.149 1.00 69.62 766 GLY A CA 1
ATOM 5793 C C . GLY A 1 766 ? -27.332 -7.630 15.828 1.00 69.62 766 GLY A C 1
ATOM 5794 O O . GLY A 1 766 ? -27.461 -8.640 16.526 1.00 69.62 766 GLY A O 1
ATOM 5795 N N . GLY A 1 767 ? -26.526 -7.596 14.768 1.00 81.06 767 GLY A N 1
ATOM 5796 C CA . GLY A 1 767 ? -25.856 -8.780 14.235 1.00 81.06 767 GLY A CA 1
ATOM 5797 C C . GLY A 1 767 ? -24.755 -9.395 15.107 1.00 81.06 767 GLY A C 1
ATOM 5798 O O . GLY A 1 767 ? -24.463 -8.937 16.215 1.00 81.06 767 GLY A O 1
ATOM 5799 N N . ALA A 1 768 ? -24.141 -10.442 14.554 1.00 85.69 768 ALA A N 1
ATOM 5800 C CA . ALA A 1 768 ? -23.086 -11.240 15.175 1.00 85.69 768 ALA A CA 1
ATOM 5801 C C . ALA A 1 768 ? -21.869 -10.414 15.640 1.00 85.69 768 ALA A C 1
ATOM 5803 O O . ALA A 1 768 ? -21.368 -9.546 14.917 1.00 85.69 768 ALA A O 1
ATOM 5804 N N . LYS A 1 769 ? -21.361 -10.727 16.837 1.00 86.88 769 LYS A N 1
ATOM 5805 C CA . LYS A 1 769 ? -20.217 -10.072 17.492 1.00 86.88 769 LYS A CA 1
ATOM 5806 C C . LYS A 1 769 ? -19.089 -11.080 17.767 1.00 86.88 769 LYS A C 1
ATOM 5808 O O . LYS A 1 769 ? -19.378 -12.217 18.124 1.00 86.88 769 LYS A O 1
ATOM 5813 N N . PRO A 1 770 ? -17.804 -10.666 17.758 1.00 83.44 770 PRO A N 1
ATOM 5814 C CA . PRO A 1 770 ? -16.674 -11.511 18.187 1.00 83.44 770 PRO A CA 1
ATOM 5815 C C . PRO A 1 770 ? -16.667 -11.909 19.678 1.00 83.44 770 PRO A C 1
ATOM 5817 O O . PRO A 1 770 ? -15.701 -12.498 20.149 1.00 83.44 770 PRO A O 1
ATOM 5820 N N . THR A 1 771 ? -17.697 -11.526 20.434 1.00 86.44 771 THR A N 1
ATOM 5821 C CA . THR A 1 771 ? -17.911 -11.855 21.852 1.00 86.44 771 THR A CA 1
ATOM 5822 C C . THR A 1 771 ? -19.193 -12.658 22.077 1.00 86.44 771 THR A C 1
ATOM 5824 O O . THR A 1 771 ? -19.536 -12.920 23.224 1.00 86.44 771 THR A O 1
ATOM 5827 N N . ASP A 1 772 ? -19.936 -12.979 21.015 1.00 90.81 772 ASP A N 1
ATOM 5828 C CA . ASP A 1 772 ? -21.086 -13.879 21.097 1.00 90.81 772 ASP A CA 1
ATOM 5829 C C . ASP A 1 772 ? -20.596 -15.322 21.341 1.00 90.81 772 ASP A C 1
ATOM 5831 O O . ASP A 1 772 ? -19.432 -15.652 21.093 1.00 90.81 772 ASP A O 1
ATOM 5835 N N . ASN A 1 773 ? -21.479 -16.197 21.815 1.00 92.88 773 ASN A N 1
ATOM 5836 C CA . ASN A 1 773 ? -21.168 -17.611 22.014 1.00 92.88 773 ASN A CA 1
ATOM 5837 C C . ASN A 1 773 ? -21.070 -18.360 20.670 1.00 92.88 773 ASN A C 1
ATOM 5839 O O . ASN A 1 773 ? -21.785 -18.012 19.723 1.00 92.88 773 ASN A O 1
ATOM 5843 N N . PRO A 1 774 ? -20.182 -19.366 20.564 1.00 93.31 774 PRO A N 1
ATOM 5844 C CA . PRO A 1 774 ? -19.944 -20.102 19.328 1.00 93.31 774 PRO A CA 1
ATOM 5845 C C . PRO A 1 774 ? -21.130 -20.985 18.921 1.00 93.31 774 PRO A C 1
ATOM 5847 O O . PRO A 1 774 ? -21.852 -21.522 19.762 1.00 93.31 774 PRO A O 1
ATOM 5850 N N . ALA A 1 775 ? -21.274 -21.205 17.615 1.00 93.12 775 ALA A N 1
ATOM 5851 C CA . ALA A 1 775 ? -22.146 -22.242 17.073 1.00 93.12 775 ALA A CA 1
ATOM 5852 C C . ALA A 1 775 ? -21.655 -23.654 17.480 1.00 93.12 775 ALA A C 1
ATOM 5854 O O . ALA A 1 775 ? -20.441 -23.877 17.556 1.00 93.12 775 ALA A O 1
ATOM 5855 N N . PRO A 1 776 ? -22.540 -24.660 17.637 1.00 92.81 776 PRO A N 1
ATOM 5856 C CA . PRO A 1 776 ? -22.132 -26.018 18.017 1.00 92.81 776 PRO A CA 1
ATOM 5857 C C . PRO A 1 776 ? -21.130 -26.669 17.056 1.00 92.81 776 PRO A C 1
ATOM 5859 O O . PRO A 1 776 ? -20.271 -27.442 17.476 1.00 92.81 776 PRO A O 1
ATOM 5862 N N . GLY A 1 777 ? -21.181 -26.317 15.767 1.00 91.69 777 GLY A N 1
ATOM 5863 C CA . GLY A 1 777 ? -20.205 -26.775 14.780 1.00 91.69 777 GLY A CA 1
ATOM 5864 C C . GLY A 1 777 ? -18.821 -26.144 14.956 1.00 91.69 777 GLY A C 1
ATOM 5865 O O . GLY A 1 777 ? -17.812 -26.815 14.743 1.00 91.69 777 GLY A O 1
ATOM 5866 N N . SER A 1 778 ? -18.750 -24.890 15.407 1.00 92.31 778 SER A N 1
ATOM 5867 C CA . SER A 1 778 ? -17.498 -24.214 15.767 1.00 92.31 778 SER A CA 1
ATOM 5868 C C . SER A 1 778 ? -16.845 -24.869 16.985 1.00 92.31 778 SER A C 1
ATOM 5870 O O . SER A 1 778 ? -15.643 -25.121 16.978 1.00 92.31 778 SER A O 1
ATOM 5872 N N . VAL A 1 779 ? -17.649 -25.234 17.987 1.00 92.69 779 VAL A N 1
ATOM 5873 C CA . VAL A 1 779 ? -17.196 -25.962 19.184 1.00 92.69 779 VAL A CA 1
ATOM 5874 C C . VAL A 1 779 ? -16.672 -27.348 18.805 1.00 92.69 779 VAL A C 1
ATOM 5876 O O . VAL A 1 779 ? -15.531 -27.675 19.125 1.00 92.69 779 VAL A O 1
ATOM 5879 N N . LEU A 1 780 ? -17.442 -28.129 18.033 1.00 89.88 780 LEU A N 1
ATOM 5880 C CA . LEU A 1 780 ? -17.000 -29.418 17.477 1.00 89.88 780 LEU A CA 1
ATOM 5881 C C . LEU A 1 780 ? -15.690 -29.302 16.685 1.00 89.88 780 LEU A C 1
ATOM 5883 O O . LEU A 1 780 ? -14.843 -30.187 16.779 1.00 89.88 780 LEU A O 1
ATOM 5887 N N . SER A 1 781 ? -15.508 -28.214 15.930 1.00 88.38 781 SER A N 1
ATOM 5888 C CA . SER A 1 781 ? -14.290 -27.965 15.146 1.00 88.38 781 SER A CA 1
ATOM 5889 C C . SER A 1 781 ? -13.040 -27.801 16.017 1.00 88.38 781 SER A C 1
ATOM 5891 O O . SER A 1 781 ? -11.946 -28.111 15.549 1.00 88.38 781 SER A O 1
ATOM 5893 N N . GLN A 1 782 ? -13.194 -27.361 17.271 1.00 84.75 782 GLN A N 1
ATOM 5894 C CA . GLN A 1 782 ? -12.111 -27.280 18.251 1.00 84.75 782 GLN A CA 1
ATOM 5895 C C . GLN A 1 782 ? -11.955 -28.575 19.064 1.00 84.75 782 GLN A C 1
ATOM 5897 O O . GLN A 1 782 ? -10.848 -29.095 19.153 1.00 84.75 782 GLN A O 1
ATOM 5902 N N . VAL A 1 783 ? -13.037 -29.101 19.657 1.00 85.19 783 VAL A N 1
ATOM 5903 C CA . VAL A 1 783 ? -12.949 -30.165 20.686 1.00 85.19 783 VAL A CA 1
ATOM 5904 C C . VAL A 1 783 ? -13.079 -31.594 20.146 1.00 85.19 783 VAL A C 1
ATOM 5906 O O . VAL A 1 783 ? -12.620 -32.533 20.786 1.00 85.19 783 VAL A O 1
ATOM 5909 N N . ARG A 1 784 ? -13.684 -31.794 18.966 1.00 85.94 784 ARG A N 1
ATOM 5910 C CA . ARG A 1 784 ? -13.776 -33.103 18.285 1.00 85.94 784 ARG A CA 1
ATOM 5911 C C . ARG A 1 784 ? -13.581 -32.949 16.764 1.00 85.94 784 ARG A C 1
ATOM 5913 O O . ARG A 1 784 ? -14.490 -33.300 16.006 1.00 85.94 784 ARG A O 1
ATOM 5920 N N . PRO A 1 785 ? -12.432 -32.452 16.265 1.00 82.69 785 PRO A N 1
ATOM 5921 C CA . PRO A 1 785 ? -12.220 -32.252 14.829 1.00 82.69 785 PRO A CA 1
ATOM 5922 C C . PRO A 1 785 ? -12.407 -33.540 13.984 1.00 82.69 785 PRO A C 1
ATOM 5924 O O . PRO A 1 785 ? -12.387 -34.663 14.512 1.00 82.69 785 PRO A O 1
ATOM 5927 N N . PRO A 1 786 ? -12.618 -33.416 12.659 1.00 81.69 786 PRO A N 1
ATOM 5928 C CA . PRO A 1 786 ? -12.602 -34.544 11.731 1.00 81.69 786 PRO A CA 1
ATOM 5929 C C . PRO A 1 786 ? -11.279 -35.318 11.764 1.00 81.69 786 PRO A C 1
ATOM 5931 O O . PRO A 1 786 ? -10.199 -34.730 11.779 1.00 81.69 786 PRO A O 1
ATOM 5934 N N . VAL A 1 787 ? -11.369 -36.650 11.702 1.00 75.69 787 VAL A N 1
ATOM 5935 C CA . VAL A 1 787 ? -10.196 -37.542 11.588 1.00 75.69 787 VAL A CA 1
ATOM 5936 C C . VAL A 1 787 ? -9.611 -37.514 10.168 1.00 75.69 787 VAL A C 1
ATOM 5938 O O . VAL A 1 787 ? -8.407 -37.654 9.974 1.00 75.69 787 VAL A O 1
ATOM 5941 N N . ARG A 1 788 ? -10.465 -37.307 9.157 1.00 75.62 788 ARG A N 1
ATOM 5942 C CA . ARG A 1 788 ? -10.071 -37.116 7.752 1.00 75.62 788 ARG A CA 1
ATOM 5943 C C . ARG A 1 788 ? -9.804 -35.628 7.474 1.00 75.62 788 ARG A C 1
ATOM 5945 O O . ARG A 1 788 ? -10.444 -34.789 8.105 1.00 75.62 788 ARG A O 1
ATOM 5952 N N . PRO A 1 789 ? -8.941 -35.270 6.504 1.00 73.19 789 PRO A N 1
ATOM 5953 C CA . PRO A 1 789 ? -8.759 -33.886 6.069 1.00 73.19 789 PRO A CA 1
ATOM 5954 C C . PRO A 1 789 ? -9.972 -33.426 5.241 1.00 73.19 789 PRO A C 1
ATOM 5956 O O . PRO A 1 789 ? -9.939 -33.431 4.013 1.00 73.19 789 PRO A O 1
ATOM 5959 N N . VAL A 1 790 ? -11.053 -33.068 5.936 1.00 82.44 790 VAL A N 1
ATOM 5960 C CA . VAL A 1 790 ? -12.301 -32.507 5.395 1.00 82.44 790 VAL A CA 1
ATOM 5961 C C . VAL A 1 790 ? -12.739 -31.302 6.229 1.00 82.44 790 VAL A C 1
ATOM 5963 O O . VAL A 1 790 ? -12.290 -31.122 7.362 1.00 82.44 790 VAL A O 1
ATOM 5966 N N . VAL A 1 791 ? -13.609 -30.457 5.673 1.00 84.94 791 VAL A N 1
ATOM 5967 C CA . VAL A 1 791 ? -14.111 -29.261 6.369 1.00 84.94 791 VAL A CA 1
ATOM 5968 C C . VAL A 1 791 ? -14.915 -29.649 7.623 1.00 84.94 791 VAL A C 1
ATOM 5970 O O . VAL A 1 791 ? -15.774 -30.530 7.537 1.00 84.94 791 VAL A O 1
ATOM 5973 N N . PRO A 1 792 ? -14.656 -29.041 8.798 1.00 88.31 792 PRO A N 1
ATOM 5974 C CA . PRO A 1 792 ? -15.216 -29.520 10.062 1.00 88.31 792 PRO A CA 1
ATOM 5975 C C . PRO A 1 792 ? -16.656 -29.052 10.300 1.00 88.31 792 PRO A C 1
ATOM 5977 O O . PRO A 1 792 ? -17.470 -29.822 10.811 1.00 88.31 792 PRO A O 1
ATOM 5980 N N . HIS A 1 793 ? -16.982 -27.833 9.866 1.00 92.94 793 HIS A N 1
ATOM 5981 C CA . HIS A 1 793 ? -18.300 -27.221 9.975 1.00 92.94 793 HIS A CA 1
ATOM 5982 C C . HIS A 1 793 ? -18.650 -26.482 8.674 1.00 92.94 793 HIS A C 1
ATOM 5984 O O . HIS A 1 793 ? -17.817 -25.766 8.113 1.00 92.94 793 HIS A O 1
ATOM 5990 N N . VAL A 1 794 ? -19.877 -26.671 8.183 1.00 93.19 794 VAL A N 1
ATOM 5991 C CA . VAL A 1 794 ? -20.401 -26.058 6.950 1.00 93.19 794 VAL A CA 1
ATOM 5992 C C . VAL A 1 794 ? -21.780 -25.454 7.220 1.00 93.19 794 VAL A C 1
ATOM 5994 O O . VAL A 1 794 ? -22.572 -26.036 7.963 1.00 93.19 794 VAL A O 1
ATOM 5997 N N . THR A 1 795 ? -22.088 -24.326 6.577 1.00 93.56 795 THR A N 1
ATOM 5998 C CA . THR A 1 795 ? -23.430 -23.724 6.578 1.00 93.56 795 THR A CA 1
ATOM 5999 C C . THR A 1 795 ? -23.908 -23.484 5.144 1.00 93.56 795 THR A C 1
ATOM 6001 O O . THR A 1 795 ? -23.180 -22.940 4.313 1.00 93.56 795 THR A O 1
ATOM 6004 N N . LEU A 1 796 ? -25.140 -23.908 4.867 1.00 92.75 796 LEU A N 1
ATOM 6005 C CA . LEU A 1 796 ? -25.812 -23.949 3.563 1.00 92.75 796 LEU A CA 1
ATOM 6006 C C . LEU A 1 796 ? -27.209 -23.319 3.672 1.00 92.75 796 LEU A C 1
ATOM 6008 O O . LEU A 1 796 ? -27.769 -23.292 4.763 1.00 92.75 796 LEU A O 1
ATOM 6012 N N . PRO A 1 797 ? -27.848 -22.887 2.576 1.00 90.38 797 PRO A N 1
ATOM 6013 C CA . PRO A 1 797 ? -27.277 -22.168 1.443 1.00 90.38 797 PRO A CA 1
ATOM 6014 C C . PRO A 1 797 ? -27.112 -20.658 1.744 1.00 90.38 797 PRO A C 1
ATOM 6016 O O . PRO A 1 797 ? -26.730 -19.894 0.864 1.00 90.38 797 PRO A O 1
ATOM 6019 N N . TYR A 1 798 ? -27.446 -20.192 2.960 1.00 87.25 798 TYR A N 1
ATOM 6020 C CA . TYR A 1 798 ? -27.639 -18.765 3.248 1.00 87.25 798 TYR A CA 1
ATOM 6021 C C . TYR A 1 798 ? -27.064 -18.308 4.596 1.00 87.25 798 TYR A C 1
ATOM 6023 O O . TYR A 1 798 ? -27.233 -18.959 5.626 1.00 87.25 798 TYR A O 1
ATOM 6031 N N . ILE A 1 799 ? -26.456 -17.115 4.594 1.00 84.50 799 ILE A N 1
ATOM 6032 C CA . ILE A 1 799 ? -26.181 -16.323 5.804 1.00 84.50 799 ILE A CA 1
ATOM 6033 C C . ILE A 1 799 ? -27.429 -15.485 6.089 1.00 84.50 799 ILE A C 1
ATOM 6035 O O . ILE A 1 799 ? -27.712 -14.549 5.337 1.00 84.50 799 ILE A O 1
ATOM 6039 N N . THR A 1 800 ? -28.163 -15.794 7.156 1.00 81.50 800 THR A N 1
ATOM 6040 C CA . THR A 1 800 ? -29.349 -15.024 7.561 1.00 81.50 800 THR A CA 1
ATOM 6041 C C . THR A 1 800 ? -28.972 -13.670 8.153 1.00 81.50 800 THR A C 1
ATOM 6043 O O . THR A 1 800 ? -27.863 -13.469 8.655 1.00 81.50 800 THR A O 1
ATOM 6046 N N . LYS A 1 801 ? -29.898 -12.713 8.083 1.00 80.62 801 LYS A N 1
ATOM 6047 C CA . LYS A 1 801 ? -29.689 -11.317 8.480 1.00 80.62 801 LYS A CA 1
ATOM 6048 C C . LYS A 1 801 ? -30.849 -10.783 9.309 1.00 80.62 801 LYS A C 1
ATOM 6050 O O . LYS A 1 801 ? -31.950 -11.331 9.331 1.00 80.62 801 LYS A O 1
ATOM 6055 N N . GLU A 1 802 ? -30.600 -9.672 9.981 1.00 72.38 802 GLU A N 1
ATOM 6056 C CA . GLU A 1 802 ? -31.629 -8.874 10.645 1.00 72.38 802 GLU A CA 1
ATOM 6057 C C . GLU A 1 802 ? -32.406 -8.039 9.604 1.00 72.38 802 GLU A C 1
ATOM 6059 O O . GLU A 1 802 ? -32.214 -6.834 9.454 1.00 72.38 802 GLU A O 1
ATOM 6064 N N . GLY A 1 803 ? -33.224 -8.729 8.803 1.00 66.31 803 GLY A N 1
ATOM 6065 C CA . GLY A 1 803 ? -33.853 -8.194 7.592 1.00 66.31 803 GLY A CA 1
ATOM 6066 C C . GLY A 1 803 ? -32.913 -8.182 6.374 1.00 66.31 803 GLY A C 1
ATOM 6067 O O . GLY A 1 803 ? -31.691 -8.238 6.502 1.00 66.31 803 GLY A O 1
ATOM 6068 N N . ALA A 1 804 ? -33.474 -8.080 5.165 1.00 59.09 804 ALA A N 1
ATOM 6069 C CA . ALA A 1 804 ? -32.771 -8.322 3.891 1.00 59.09 804 ALA A CA 1
ATOM 6070 C C . ALA A 1 804 ? -31.455 -7.532 3.692 1.00 59.09 804 ALA A C 1
ATOM 6072 O O . ALA A 1 804 ? -30.505 -8.022 3.065 1.00 59.09 804 ALA A O 1
ATOM 6073 N N . ALA A 1 805 ? -31.388 -6.314 4.243 1.00 63.06 805 ALA A N 1
ATOM 6074 C CA . ALA A 1 805 ? -30.229 -5.418 4.189 1.00 63.06 805 ALA A CA 1
ATOM 6075 C C . ALA A 1 805 ? -29.453 -5.304 5.522 1.00 63.06 805 ALA A C 1
ATOM 6077 O O . ALA A 1 805 ? -28.486 -4.545 5.594 1.00 63.06 805 ALA A O 1
ATOM 6078 N N . GLY A 1 806 ? -29.871 -6.023 6.567 1.00 68.00 806 GLY A N 1
ATOM 6079 C CA . GLY A 1 806 ? -29.276 -5.964 7.900 1.00 68.00 806 GLY A CA 1
ATOM 6080 C C . GLY A 1 806 ? -27.934 -6.697 8.031 1.00 68.00 806 GLY A C 1
ATOM 6081 O O . GLY A 1 806 ? -27.464 -7.350 7.091 1.00 68.00 806 GLY A O 1
ATOM 6082 N N . PRO A 1 807 ? -27.291 -6.606 9.209 1.00 80.19 807 PRO A N 1
ATOM 6083 C CA . PRO A 1 807 ? -26.112 -7.403 9.528 1.00 80.19 807 PRO A CA 1
ATOM 6084 C C . PRO A 1 807 ? -26.460 -8.903 9.658 1.00 80.19 807 PRO A C 1
ATOM 6086 O O . PRO A 1 807 ? -27.624 -9.240 9.892 1.00 80.19 807 PRO A O 1
ATOM 6089 N N . PRO A 1 808 ? -25.471 -9.814 9.540 1.00 86.12 808 PRO A N 1
ATOM 6090 C CA . PRO A 1 808 ? -25.670 -11.246 9.771 1.00 86.12 808 PRO A CA 1
ATOM 6091 C C . PRO A 1 808 ? -26.213 -11.547 11.171 1.00 86.12 808 PRO A C 1
ATOM 6093 O O . PRO A 1 808 ? -25.750 -10.949 12.145 1.00 86.12 808 PRO A O 1
ATOM 6096 N N . GLN A 1 809 ? -27.153 -12.488 11.282 1.00 86.81 809 GLN A N 1
ATOM 6097 C CA . GLN A 1 809 ? -27.697 -12.910 12.576 1.00 86.81 809 GLN A CA 1
ATOM 6098 C C . GLN A 1 809 ? -26.614 -13.596 13.439 1.00 86.81 809 GLN A C 1
ATOM 6100 O O . GLN A 1 809 ? -25.796 -14.354 12.911 1.00 86.81 809 GLN A O 1
ATOM 6105 N N . PRO A 1 810 ? -26.593 -13.355 14.761 1.00 87.50 810 PRO A N 1
ATOM 6106 C CA . PRO A 1 810 ? -25.755 -14.106 15.698 1.00 87.50 810 PRO A CA 1
ATOM 6107 C C . PRO A 1 810 ? -26.163 -15.592 15.773 1.00 87.50 810 PRO A C 1
ATOM 6109 O O . PRO A 1 810 ? -27.280 -15.961 15.423 1.00 87.50 810 PRO A O 1
ATOM 6112 N N . GLY A 1 811 ? -25.250 -16.452 16.243 1.00 87.38 811 GLY A N 1
ATOM 6113 C CA . GLY A 1 811 ? -25.492 -17.890 16.471 1.00 87.38 811 GLY A CA 1
ATOM 6114 C C . GLY A 1 811 ? -24.974 -18.848 15.386 1.00 87.38 811 GLY A C 1
ATOM 6115 O O . GLY A 1 811 ? -24.833 -20.034 15.657 1.00 87.38 811 GLY A O 1
ATOM 6116 N N . PHE A 1 812 ? -24.617 -18.348 14.197 1.00 88.44 812 PHE A N 1
ATOM 6117 C CA . PHE A 1 812 ? -24.030 -19.137 13.092 1.00 88.44 812 PHE A CA 1
ATOM 6118 C C . PHE A 1 812 ? -22.489 -19.055 12.992 1.00 88.44 812 PHE A C 1
ATOM 6120 O O . PHE A 1 812 ? -21.918 -19.480 11.991 1.00 88.44 812 PHE A O 1
ATOM 6127 N N . PHE A 1 813 ? -21.813 -18.462 13.979 1.00 91.62 813 PHE A N 1
ATOM 6128 C CA . PHE A 1 813 ? -20.399 -18.064 13.903 1.00 91.62 813 PHE A CA 1
ATOM 6129 C C . PHE A 1 813 ? -19.586 -18.612 15.085 1.00 91.62 813 PHE A C 1
ATOM 6131 O O . PHE A 1 813 ? -20.149 -18.967 16.119 1.00 91.62 813 PHE A O 1
ATOM 6138 N N . GLY A 1 814 ? -18.257 -18.617 14.967 1.00 88.69 814 GLY A N 1
ATOM 6139 C CA . GLY A 1 814 ? -17.318 -19.082 15.994 1.00 88.69 814 GLY A CA 1
ATOM 6140 C C . GLY A 1 814 ? -17.188 -18.178 17.223 1.00 88.69 814 GLY A C 1
ATOM 6141 O O . GLY A 1 814 ? -16.482 -18.535 18.164 1.00 88.69 814 GLY A O 1
ATOM 6142 N N . GLY A 1 815 ? -17.861 -17.023 17.249 1.00 89.81 815 GLY A N 1
ATOM 6143 C CA . GLY A 1 815 ? -18.017 -16.211 18.459 1.00 89.81 815 GLY A CA 1
ATOM 6144 C C . GLY A 1 815 ? -16.689 -15.847 19.135 1.00 89.81 815 GLY A C 1
ATOM 6145 O O . GLY A 1 815 ? -15.738 -15.434 18.464 1.00 89.81 815 GLY A O 1
ATOM 6146 N N . TYR A 1 816 ? -16.609 -16.043 20.455 1.00 88.00 816 TYR A N 1
ATOM 6147 C CA . TYR A 1 816 ? -15.400 -15.805 21.255 1.00 88.00 816 TYR A CA 1
ATOM 6148 C C . TYR A 1 816 ? -14.221 -16.753 20.952 1.00 88.00 816 TYR A C 1
ATOM 6150 O O . TYR A 1 816 ? -13.080 -16.404 21.270 1.00 88.00 816 TYR A O 1
ATOM 6158 N N . LEU A 1 817 ? -14.447 -17.902 20.296 1.00 81.62 817 LEU A N 1
ATOM 6159 C CA . LEU A 1 817 ? -13.367 -18.756 19.765 1.00 81.62 817 LEU A CA 1
ATOM 6160 C C . LEU A 1 817 ? -12.672 -18.072 18.570 1.00 81.62 817 LEU A C 1
ATOM 6162 O O . LEU A 1 817 ? -11.478 -18.252 18.322 1.00 81.62 817 LEU A O 1
ATOM 6166 N N . GLY A 1 818 ? -13.411 -17.210 17.866 1.00 76.88 818 GLY A N 1
ATOM 6167 C CA . GLY A 1 818 ? -12.954 -16.426 16.727 1.00 76.88 818 GLY A CA 1
ATOM 6168 C C . GLY A 1 818 ? -13.150 -17.125 15.382 1.00 76.88 818 GLY A C 1
ATOM 6169 O O . GLY A 1 818 ? -13.261 -18.344 15.289 1.00 76.88 818 GLY A O 1
ATOM 6170 N N . GLY A 1 819 ? -13.149 -16.325 14.311 1.00 72.94 819 GLY A N 1
ATOM 6171 C CA . GLY A 1 819 ? -13.568 -16.762 12.973 1.00 72.94 819 GLY A CA 1
ATOM 6172 C C . GLY A 1 819 ? -12.693 -17.796 12.253 1.00 72.94 819 GLY A C 1
ATOM 6173 O O . GLY A 1 819 ? -12.991 -18.135 11.117 1.00 72.94 819 GLY A O 1
ATOM 6174 N N . ALA A 1 820 ? -11.646 -18.334 12.884 1.00 67.50 820 ALA A N 1
ATOM 6175 C CA . ALA A 1 820 ? -10.997 -19.556 12.394 1.00 67.50 820 ALA A CA 1
ATOM 6176 C C . ALA A 1 820 ? -11.878 -20.806 12.612 1.00 67.50 820 ALA A C 1
ATOM 6178 O O . ALA A 1 820 ? -11.721 -21.802 11.911 1.00 67.50 820 ALA A O 1
ATOM 6179 N N . TYR A 1 821 ? -12.845 -20.720 13.535 1.00 81.44 821 TYR A N 1
ATOM 6180 C CA . TYR A 1 821 ? -13.884 -21.722 13.771 1.00 81.44 821 TYR A CA 1
ATOM 6181 C C . TYR A 1 821 ? -15.246 -21.329 13.159 1.00 81.44 821 TYR A C 1
ATOM 6183 O O . TYR A 1 821 ? -16.256 -21.964 13.466 1.00 81.44 821 TYR A O 1
ATOM 6191 N N . ASP A 1 822 ? -15.316 -20.295 12.308 1.00 85.69 822 ASP A N 1
ATOM 6192 C CA . ASP A 1 822 ? -16.529 -20.020 11.520 1.00 85.69 822 ASP A CA 1
ATOM 6193 C C . ASP A 1 822 ? -16.793 -21.179 10.531 1.00 85.69 822 ASP A C 1
ATOM 6195 O O . ASP A 1 822 ? -15.841 -21.766 10.006 1.00 85.69 822 ASP A O 1
ATOM 6199 N N . PRO A 1 823 ? -18.061 -21.525 10.236 1.00 89.06 823 PRO A N 1
ATOM 6200 C CA . PRO A 1 823 ? -18.372 -22.507 9.201 1.00 89.06 823 PRO A CA 1
ATOM 6201 C C . PRO A 1 823 ? -17.893 -22.058 7.819 1.00 89.06 823 PRO A C 1
ATOM 6203 O O . PRO A 1 823 ? -17.937 -20.875 7.471 1.00 89.06 823 PRO A O 1
ATOM 6206 N N . LEU A 1 824 ? -17.569 -23.029 6.961 1.00 88.00 824 LEU A N 1
ATOM 6207 C CA . LEU A 1 824 ? -17.524 -22.771 5.526 1.00 88.00 824 LEU A CA 1
ATOM 6208 C C . LEU A 1 824 ? -18.950 -22.473 5.038 1.00 88.00 824 LEU A C 1
ATOM 6210 O O . LEU A 1 824 ? -19.797 -23.364 4.979 1.00 88.00 824 LEU A O 1
ATOM 6214 N N . PHE A 1 825 ? -19.212 -21.217 4.684 1.00 87.50 825 PHE A N 1
ATOM 6215 C CA . PHE A 1 825 ? -20.468 -20.808 4.063 1.00 87.50 825 PHE A CA 1
ATOM 6216 C C . PHE A 1 825 ? -20.465 -21.165 2.574 1.00 87.50 825 PHE A C 1
ATOM 6218 O O . PHE A 1 825 ? -19.658 -20.640 1.809 1.00 87.50 825 PHE A O 1
ATOM 6225 N N . VAL A 1 826 ? -21.391 -22.027 2.157 1.00 88.31 826 VAL A N 1
ATOM 6226 C CA . VAL A 1 826 ? -21.587 -22.416 0.755 1.00 88.31 826 VAL A CA 1
ATOM 6227 C C . VAL A 1 826 ? -22.890 -21.791 0.271 1.00 88.31 826 VAL A C 1
ATOM 6229 O O . VAL A 1 826 ? -23.961 -22.144 0.753 1.00 88.31 826 VAL A O 1
ATOM 6232 N N . LEU A 1 827 ? -22.776 -20.815 -0.636 1.00 87.31 827 LEU A N 1
ATOM 6233 C CA . LEU A 1 827 ? -23.863 -19.884 -0.990 1.00 87.31 827 LEU A CA 1
ATOM 6234 C C . LEU A 1 827 ? -24.353 -19.998 -2.447 1.00 87.31 827 LEU A C 1
ATOM 6236 O O . LEU A 1 827 ? -25.167 -19.191 -2.891 1.00 87.31 827 LEU A O 1
ATOM 6240 N N . ASN A 1 828 ? -23.839 -20.978 -3.193 1.00 86.06 828 ASN A N 1
ATOM 6241 C CA . ASN A 1 828 ? -24.297 -21.314 -4.543 1.00 86.06 828 ASN A CA 1
ATOM 6242 C C . ASN A 1 828 ? -25.372 -22.410 -4.459 1.00 86.06 828 ASN A C 1
ATOM 6244 O O . ASN A 1 828 ? -25.312 -23.244 -3.557 1.00 86.06 828 ASN A O 1
ATOM 6248 N N . ASP A 1 829 ? -26.315 -22.444 -5.402 1.00 89.81 829 ASP A N 1
ATOM 6249 C CA . ASP A 1 829 ? -27.394 -23.442 -5.428 1.00 89.81 829 ASP A CA 1
ATOM 6250 C C . ASP A 1 829 ? -26.871 -24.841 -5.834 1.00 89.81 829 ASP A C 1
ATOM 6252 O O . ASP A 1 829 ? -26.429 -24.995 -6.975 1.00 89.81 829 ASP A O 1
ATOM 6256 N N . PRO A 1 830 ? -26.938 -25.885 -4.975 1.00 91.25 830 PRO A N 1
ATOM 6257 C CA . PRO A 1 830 ? -26.502 -27.246 -5.326 1.00 91.25 830 PRO A CA 1
ATOM 6258 C C . PRO A 1 830 ? -27.414 -27.970 -6.342 1.00 91.25 830 PRO A C 1
ATOM 6260 O O . PRO A 1 830 ? -27.146 -29.113 -6.735 1.00 91.25 830 PRO A O 1
ATOM 6263 N N . ASN A 1 831 ? -28.503 -27.325 -6.768 1.00 93.81 831 ASN A N 1
ATOM 6264 C CA . ASN A 1 831 ? -29.358 -27.746 -7.873 1.00 93.81 831 ASN A CA 1
ATOM 6265 C C . ASN A 1 831 ? -28.916 -27.184 -9.241 1.00 93.81 831 ASN A C 1
ATOM 6267 O O . ASN A 1 831 ? -29.385 -27.677 -10.265 1.00 93.81 831 ASN A O 1
ATOM 6271 N N . ASP A 1 832 ? -28.028 -26.184 -9.282 1.00 90.75 832 ASP A N 1
ATOM 6272 C CA . ASP A 1 832 ? -27.491 -25.639 -10.536 1.00 90.75 832 ASP A CA 1
ATOM 6273 C C . ASP A 1 832 ? -26.545 -26.670 -11.200 1.00 90.75 832 ASP A C 1
ATOM 6275 O O . ASP A 1 832 ? -25.617 -27.155 -10.545 1.00 90.75 832 ASP A O 1
ATOM 6279 N N . PRO A 1 833 ? -26.711 -27.023 -12.492 1.00 82.44 833 PRO A N 1
ATOM 6280 C CA . PRO A 1 833 ? -25.793 -27.932 -13.188 1.00 82.44 833 PRO A CA 1
ATOM 6281 C C . PRO A 1 833 ? -24.353 -27.397 -13.304 1.00 82.44 833 PRO A C 1
ATOM 6283 O O . PRO A 1 833 ? -23.436 -28.172 -13.571 1.00 82.44 833 PRO A O 1
ATOM 6286 N N . ALA A 1 834 ? -24.132 -26.095 -13.097 1.00 83.12 834 ALA A N 1
ATOM 6287 C CA . ALA A 1 834 ? -22.819 -25.463 -12.998 1.00 83.12 834 ALA A CA 1
ATOM 6288 C C . ALA A 1 834 ? -22.321 -25.305 -11.542 1.00 83.12 834 ALA A C 1
ATOM 6290 O O . ALA A 1 834 ? -21.342 -24.587 -11.314 1.00 83.12 834 ALA A O 1
ATOM 6291 N N . PHE A 1 835 ? -22.961 -25.952 -10.555 1.00 85.00 835 PHE A N 1
ATOM 6292 C CA . PHE A 1 835 ? -22.577 -25.858 -9.145 1.00 85.00 835 PHE A CA 1
ATOM 6293 C C . PHE A 1 835 ? -21.112 -26.247 -8.911 1.00 85.00 835 PHE A C 1
ATOM 6295 O O . PHE A 1 835 ? -20.685 -27.388 -9.097 1.00 85.00 835 PHE A O 1
ATOM 6302 N N . VAL A 1 836 ? -20.353 -25.269 -8.425 1.00 76.12 836 VAL A N 1
ATOM 6303 C CA . VAL A 1 836 ? -18.989 -25.409 -7.916 1.00 76.12 836 VAL A CA 1
ATOM 6304 C C . VAL A 1 836 ? -18.846 -24.577 -6.645 1.00 76.12 836 VAL A C 1
ATOM 6306 O O . VAL A 1 836 ? -19.600 -23.626 -6.425 1.00 76.12 836 VAL A O 1
ATOM 6309 N N . VAL A 1 837 ? -17.836 -24.894 -5.834 1.00 72.62 837 VAL A N 1
ATOM 6310 C CA . VAL A 1 837 ? -17.398 -24.067 -4.699 1.00 72.62 837 VAL A CA 1
ATOM 6311 C C . VAL A 1 837 ? -16.108 -23.338 -5.117 1.00 72.62 837 VAL A C 1
ATOM 6313 O O . VAL A 1 837 ? -15.044 -23.971 -5.160 1.00 72.62 837 VAL A O 1
ATOM 6316 N N . PRO A 1 838 ? -16.158 -22.039 -5.485 1.00 57.66 838 PRO A N 1
ATOM 6317 C CA . PRO A 1 838 ? -14.988 -21.286 -5.948 1.00 57.66 838 PRO A CA 1
ATOM 6318 C C . PRO A 1 838 ? -13.835 -21.259 -4.940 1.00 57.66 838 PRO A C 1
ATOM 6320 O O . PRO A 1 838 ? -12.671 -21.272 -5.331 1.00 57.66 838 PRO A O 1
ATOM 6323 N N . GLU A 1 839 ? -14.154 -21.280 -3.648 1.00 60.66 839 GLU A N 1
ATOM 6324 C CA . GLU A 1 839 ? -13.219 -21.272 -2.520 1.00 60.66 839 GLU A CA 1
ATOM 6325 C C . GLU A 1 839 ? -12.338 -22.532 -2.478 1.00 60.66 839 GLU A C 1
ATOM 6327 O O . GLU A 1 839 ? -11.211 -22.476 -1.991 1.00 60.66 839 GLU A O 1
ATOM 6332 N N . LEU A 1 840 ? -12.824 -23.647 -3.037 1.00 57.94 840 LEU A N 1
ATOM 6333 C CA . LEU A 1 840 ? -12.110 -24.926 -3.155 1.00 57.94 840 LEU A CA 1
ATOM 6334 C C . LEU A 1 840 ? -11.580 -25.184 -4.579 1.00 57.94 840 LEU A C 1
ATOM 6336 O O . LEU A 1 840 ? -10.986 -26.230 -4.851 1.00 57.94 840 LEU A O 1
ATOM 6340 N N . SER A 1 841 ? -11.788 -24.238 -5.499 1.00 53.06 841 SER A N 1
ATOM 6341 C CA . SER A 1 841 ? -11.426 -24.364 -6.910 1.00 53.06 841 SER A CA 1
ATOM 6342 C C . SER A 1 841 ? -10.061 -23.729 -7.187 1.00 53.06 841 SER A C 1
ATOM 6344 O O . SER A 1 841 ? -9.878 -22.516 -7.059 1.00 53.06 841 SER A O 1
ATOM 6346 N N . LEU A 1 842 ? -9.086 -24.534 -7.620 1.00 49.62 842 LEU A N 1
ATOM 6347 C CA . LEU A 1 842 ? -7.781 -24.010 -8.032 1.00 49.62 842 LEU A CA 1
ATOM 6348 C C . LEU A 1 842 ? -7.928 -23.083 -9.247 1.00 49.62 842 LEU A C 1
ATOM 6350 O O . LEU A 1 842 ? -8.551 -23.434 -10.249 1.00 49.62 842 LEU A O 1
ATOM 6354 N N . ARG A 1 843 ? -7.319 -21.893 -9.175 1.00 40.94 843 ARG A N 1
ATOM 6355 C CA . ARG A 1 843 ? -7.323 -20.939 -10.293 1.00 40.94 843 ARG A CA 1
ATOM 6356 C C . ARG A 1 843 ? -6.621 -21.538 -11.513 1.00 40.94 843 ARG A C 1
ATOM 6358 O O . ARG A 1 843 ? -5.548 -22.127 -11.383 1.00 40.94 843 ARG A O 1
ATOM 6365 N N . ALA A 1 844 ? -7.186 -21.301 -12.697 1.00 35.25 844 ALA A N 1
ATOM 6366 C CA . ALA A 1 844 ? -6.597 -21.706 -13.971 1.00 35.25 844 ALA A CA 1
ATOM 6367 C C . ALA A 1 844 ? -5.105 -21.315 -14.054 1.00 35.25 844 ALA A C 1
ATOM 6369 O O . ALA A 1 844 ? -4.733 -20.171 -13.787 1.00 35.25 844 ALA A O 1
ATOM 6370 N N . GLY A 1 845 ? -4.246 -22.284 -14.390 1.00 42.22 845 GLY A N 1
ATOM 6371 C CA . GLY A 1 845 ? -2.784 -22.126 -14.394 1.00 42.22 845 GLY A CA 1
ATOM 6372 C C . GLY A 1 845 ? -2.065 -22.476 -13.078 1.00 42.22 845 GLY A C 1
ATOM 6373 O O . GLY A 1 845 ? -0.837 -22.352 -13.010 1.00 42.22 845 GLY A O 1
ATOM 6374 N N . VAL A 1 846 ? -2.778 -22.935 -12.042 1.00 46.25 846 VAL A N 1
ATOM 6375 C CA . VAL A 1 846 ? -2.189 -23.522 -10.823 1.00 46.25 846 VAL A CA 1
ATOM 6376 C C . VAL A 1 846 ? -2.522 -25.014 -10.757 1.00 46.25 846 VAL A C 1
ATOM 6378 O O . VAL A 1 846 ? -3.632 -25.397 -10.403 1.00 46.25 846 VAL A O 1
ATOM 6381 N N . THR A 1 847 ? -1.551 -25.862 -11.095 1.00 58.66 847 THR A N 1
ATOM 6382 C CA . THR A 1 847 ? -1.615 -27.309 -10.842 1.00 58.66 847 THR A CA 1
ATOM 6383 C C . THR A 1 847 ? -1.311 -27.612 -9.371 1.00 58.66 847 THR A C 1
ATOM 6385 O O . THR A 1 847 ? -0.605 -26.844 -8.716 1.00 58.66 847 THR A O 1
ATOM 6388 N N . LEU A 1 848 ? -1.789 -28.753 -8.860 1.00 54.12 848 LEU A N 1
ATOM 6389 C CA . LEU A 1 848 ? -1.442 -29.252 -7.515 1.00 54.12 848 LEU A CA 1
ATOM 6390 C C . LEU A 1 848 ? 0.081 -29.353 -7.338 1.00 54.12 848 LEU A C 1
ATOM 6392 O O . LEU A 1 848 ? 0.642 -28.827 -6.388 1.00 54.12 848 LEU A O 1
ATOM 6396 N N . ASP A 1 849 ? 0.742 -29.900 -8.352 1.00 54.81 849 ASP A N 1
ATOM 6397 C CA . ASP A 1 849 ? 2.193 -30.050 -8.500 1.00 54.81 849 ASP A CA 1
ATOM 6398 C C . ASP A 1 849 ? 2.987 -28.714 -8.459 1.00 54.81 849 ASP A C 1
ATOM 6400 O O . ASP A 1 849 ? 4.175 -28.675 -8.141 1.00 54.81 849 ASP A O 1
ATOM 6404 N N . ARG A 1 850 ? 2.326 -27.579 -8.739 1.00 53.50 850 ARG A N 1
ATOM 6405 C CA . ARG A 1 850 ? 2.878 -26.214 -8.602 1.00 53.50 850 ARG A CA 1
ATOM 6406 C C . ARG A 1 850 ? 2.586 -25.592 -7.229 1.00 53.50 850 ARG A C 1
ATOM 6408 O O . ARG A 1 850 ? 3.229 -24.613 -6.847 1.00 53.50 850 ARG A O 1
ATOM 6415 N N . LEU A 1 851 ? 1.591 -26.117 -6.521 1.00 53.00 851 LEU A N 1
ATOM 6416 C CA . LEU A 1 851 ? 1.206 -25.723 -5.168 1.00 53.00 851 LEU A CA 1
ATOM 6417 C C . LEU A 1 851 ? 2.105 -26.433 -4.143 1.00 53.00 851 LEU A C 1
ATOM 6419 O O . LEU A 1 851 ? 2.682 -25.774 -3.286 1.00 53.00 851 LEU A O 1
ATOM 6423 N N . ASP A 1 852 ? 2.328 -27.733 -4.331 1.00 56.09 852 ASP A N 1
ATOM 6424 C CA . ASP A 1 852 ? 3.262 -28.562 -3.563 1.00 56.09 852 ASP A CA 1
ATOM 6425 C C . ASP A 1 852 ? 4.704 -28.023 -3.621 1.00 56.09 852 ASP A C 1
ATOM 6427 O O . ASP A 1 852 ? 5.273 -27.653 -2.595 1.00 56.09 852 ASP A O 1
ATOM 6431 N N . ARG A 1 853 ? 5.250 -27.796 -4.826 1.00 57.28 853 ARG A N 1
ATOM 6432 C CA . ARG A 1 853 ? 6.573 -27.159 -5.004 1.00 57.28 853 ARG A CA 1
ATOM 6433 C C . ARG A 1 853 ? 6.692 -25.763 -4.375 1.00 57.28 853 ARG A C 1
ATOM 6435 O O . ARG A 1 853 ? 7.795 -25.325 -4.058 1.00 57.28 853 ARG A O 1
ATOM 6442 N N . ARG A 1 854 ? 5.577 -25.050 -4.173 1.00 57.50 854 ARG A N 1
ATOM 6443 C CA . ARG A 1 854 ? 5.559 -23.784 -3.420 1.00 57.50 854 ARG A CA 1
ATOM 6444 C C . ARG A 1 854 ? 5.577 -23.996 -1.912 1.00 57.50 854 ARG A C 1
ATOM 6446 O O . ARG A 1 854 ? 6.234 -23.214 -1.235 1.00 57.50 854 ARG A O 1
ATOM 6453 N N . GLN A 1 855 ? 4.902 -25.025 -1.405 1.00 53.00 855 GLN A N 1
ATOM 6454 C CA . GLN A 1 855 ? 4.973 -25.386 0.009 1.00 53.00 855 GLN A CA 1
ATOM 6455 C C . GLN A 1 855 ? 6.374 -25.881 0.378 1.00 53.00 855 GLN A C 1
ATOM 6457 O O . GLN A 1 855 ? 6.912 -25.453 1.389 1.00 53.00 855 GLN A O 1
ATOM 6462 N N . GLN A 1 856 ? 7.006 -26.693 -0.473 1.00 58.72 856 GLN A N 1
ATOM 6463 C CA . GLN A 1 856 ? 8.396 -27.135 -0.296 1.00 58.72 856 GLN A CA 1
ATOM 6464 C C . GLN A 1 856 ? 9.361 -25.942 -0.215 1.00 58.72 856 GLN A C 1
ATOM 6466 O O . GLN A 1 856 ? 10.153 -25.852 0.721 1.00 58.72 856 GLN A O 1
ATOM 6471 N N . LEU A 1 857 ? 9.240 -24.979 -1.140 1.00 51.88 857 LEU A N 1
ATOM 6472 C CA . LEU A 1 857 ? 10.041 -23.752 -1.111 1.00 51.88 857 LEU A CA 1
ATOM 6473 C C . LEU A 1 857 ? 9.783 -22.930 0.166 1.00 51.88 857 LEU A C 1
ATOM 6475 O O . LEU A 1 857 ? 10.729 -22.452 0.786 1.00 51.88 857 LEU A O 1
ATOM 6479 N N . PHE A 1 858 ? 8.520 -22.788 0.579 1.00 47.06 858 PHE A N 1
ATOM 6480 C CA . PHE A 1 858 ? 8.146 -22.064 1.797 1.00 47.06 858 PHE A CA 1
ATOM 6481 C C . PHE A 1 858 ? 8.717 -22.729 3.060 1.00 47.06 858 PHE A C 1
ATOM 6483 O O . PHE A 1 858 ? 9.361 -22.054 3.857 1.00 47.06 858 PHE A O 1
ATOM 6490 N N . ASN A 1 859 ? 8.579 -24.051 3.194 1.00 49.62 859 ASN A N 1
ATOM 6491 C CA . ASN A 1 859 ? 9.141 -24.817 4.308 1.00 49.62 859 ASN A CA 1
ATOM 6492 C C . ASN A 1 859 ? 10.668 -24.647 4.392 1.00 49.62 859 ASN A C 1
ATOM 6494 O O . ASN A 1 859 ? 11.186 -24.377 5.469 1.00 49.62 859 ASN A O 1
ATOM 6498 N N . SER A 1 860 ? 11.382 -24.711 3.259 1.00 48.91 860 SER A N 1
ATOM 6499 C CA . SER A 1 860 ? 12.847 -24.545 3.235 1.00 48.91 860 SER A CA 1
ATOM 6500 C C . SER A 1 860 ? 13.330 -23.147 3.665 1.00 48.91 860 SER A C 1
ATOM 6502 O O . SER A 1 860 ? 14.472 -22.992 4.105 1.00 48.91 860 SER A O 1
ATOM 6504 N N . LEU A 1 861 ? 12.458 -22.133 3.564 1.00 47.06 861 LEU A N 1
ATOM 6505 C CA . LEU A 1 861 ? 12.698 -20.782 4.077 1.00 47.06 861 LEU A CA 1
ATOM 6506 C C . LEU A 1 861 ? 12.374 -20.690 5.576 1.00 47.06 861 LEU A C 1
ATOM 6508 O O . LEU A 1 861 ? 13.181 -20.151 6.330 1.00 47.06 861 LEU A O 1
ATOM 6512 N N . ASP A 1 862 ? 11.241 -21.242 6.021 1.00 46.47 862 ASP A N 1
ATOM 6513 C CA . ASP A 1 862 ? 10.870 -21.288 7.445 1.00 46.47 862 ASP A CA 1
ATOM 6514 C C . ASP A 1 862 ? 11.916 -22.057 8.281 1.00 46.47 862 ASP A C 1
ATOM 6516 O O . ASP A 1 862 ? 12.296 -21.591 9.353 1.00 46.47 862 ASP A O 1
ATOM 6520 N N . GLU A 1 863 ? 12.465 -23.167 7.774 1.00 48.41 863 GLU A N 1
ATOM 6521 C CA . GLU A 1 863 ? 13.565 -23.917 8.410 1.00 48.41 863 GLU A CA 1
ATOM 6522 C C . GLU A 1 863 ? 14.850 -23.068 8.553 1.00 48.41 863 GLU A C 1
ATOM 6524 O O . GLU A 1 863 ? 15.502 -23.075 9.606 1.00 48.41 863 GLU A O 1
ATOM 6529 N N . HIS A 1 864 ? 15.181 -22.262 7.537 1.00 46.12 864 HIS A N 1
ATOM 6530 C CA . HIS A 1 864 ? 16.300 -21.310 7.590 1.00 46.12 864 HIS A CA 1
ATOM 6531 C C . HIS A 1 864 ? 16.077 -20.188 8.615 1.00 46.12 864 HIS A C 1
ATOM 6533 O O . HIS A 1 864 ? 17.020 -19.777 9.289 1.00 46.12 864 HIS A O 1
ATOM 6539 N N . PHE A 1 865 ? 14.847 -19.695 8.780 1.00 40.38 865 PHE A N 1
ATOM 6540 C CA . PHE A 1 865 ? 14.555 -18.660 9.777 1.00 40.38 865 PHE A CA 1
ATOM 6541 C C . PHE A 1 865 ? 14.434 -19.216 11.204 1.00 40.38 865 PHE A C 1
ATOM 6543 O O . PHE A 1 865 ? 14.856 -18.546 12.151 1.00 40.38 865 PHE A O 1
ATOM 6550 N N . ALA A 1 866 ? 13.927 -20.441 11.371 1.00 46.62 866 ALA A N 1
ATOM 6551 C CA . ALA A 1 866 ? 13.786 -21.102 12.668 1.00 46.62 866 ALA A CA 1
ATOM 6552 C C . ALA A 1 866 ? 15.140 -21.404 13.333 1.00 46.62 866 ALA A C 1
ATOM 6554 O O . ALA A 1 866 ? 15.279 -21.253 14.546 1.00 46.62 866 ALA A O 1
ATOM 6555 N N . SER A 1 867 ? 16.159 -21.769 12.548 1.00 44.81 867 SER A N 1
ATOM 6556 C CA . SER A 1 867 ? 17.520 -21.996 13.062 1.00 44.81 867 SER A CA 1
ATOM 6557 C C . SER A 1 867 ? 18.248 -20.709 13.487 1.00 44.81 867 SER A C 1
ATOM 6559 O O . SER A 1 867 ? 19.185 -20.779 14.282 1.00 44.81 867 SER A O 1
ATOM 6561 N N . ALA A 1 868 ? 17.801 -19.536 13.021 1.00 42.47 868 ALA A N 1
ATOM 6562 C CA . ALA A 1 868 ? 18.456 -18.249 13.266 1.00 42.47 868 ALA A CA 1
ATOM 6563 C C . ALA A 1 868 ? 17.878 -17.436 14.446 1.00 42.47 868 ALA A C 1
ATOM 6565 O O . ALA A 1 868 ? 18.561 -16.553 14.962 1.00 42.47 868 ALA A O 1
ATOM 6566 N N . ASN A 1 869 ? 16.634 -17.686 14.880 1.00 38.84 869 ASN A N 1
ATOM 6567 C CA . ASN A 1 869 ? 16.000 -16.955 15.989 1.00 38.84 869 ASN A CA 1
ATOM 6568 C C . ASN A 1 869 ? 15.141 -17.871 16.873 1.00 38.84 869 ASN A C 1
ATOM 6570 O O . ASN A 1 869 ? 14.051 -18.287 16.486 1.00 38.84 869 ASN A O 1
ATOM 6574 N N . GLY A 1 870 ? 15.586 -18.111 18.110 1.00 42.09 870 GLY A N 1
ATOM 6575 C CA . GLY A 1 870 ? 14.897 -18.961 19.089 1.00 42.09 870 GLY A CA 1
ATOM 6576 C C . GLY A 1 870 ? 13.628 -18.346 19.698 1.00 42.09 870 GLY A C 1
ATOM 6577 O O . GLY A 1 870 ? 13.596 -18.073 20.897 1.00 42.09 870 GLY A O 1
ATOM 6578 N N . GLN A 1 871 ? 12.572 -18.137 18.903 1.00 39.47 871 GLN A N 1
ATOM 6579 C CA . GLN A 1 871 ? 11.251 -17.708 19.385 1.00 39.47 871 GLN A CA 1
ATOM 6580 C C . GLN A 1 871 ? 10.093 -18.462 18.712 1.00 39.47 871 GLN A C 1
ATOM 6582 O O . GLN A 1 871 ? 9.905 -18.390 17.500 1.00 39.47 871 GLN A O 1
ATOM 6587 N N . ARG A 1 872 ? 9.222 -19.063 19.539 1.00 38.78 872 ARG A N 1
ATOM 6588 C CA . ARG A 1 872 ? 7.987 -19.813 19.187 1.00 38.78 872 ARG A CA 1
ATOM 6589 C C . ARG A 1 872 ? 6.880 -19.004 18.472 1.00 38.78 872 ARG A C 1
ATOM 6591 O O . ARG A 1 872 ? 5.723 -19.405 18.438 1.00 38.78 872 ARG A O 1
ATOM 6598 N N . SER A 1 873 ? 7.194 -17.820 17.947 1.00 38.19 873 SER A N 1
ATOM 6599 C CA . SER A 1 873 ? 6.207 -16.883 17.388 1.00 38.19 873 SER A CA 1
ATOM 6600 C C . SER A 1 873 ? 5.764 -17.257 15.962 1.00 38.19 873 SER A C 1
ATOM 6602 O O . SER A 1 873 ? 4.637 -16.973 15.566 1.00 38.19 873 SER A O 1
ATOM 6604 N N . LEU A 1 874 ? 6.634 -17.923 15.190 1.00 36.88 874 LEU A N 1
ATOM 6605 C CA . LEU A 1 874 ? 6.382 -18.274 13.782 1.00 36.88 874 LEU A CA 1
ATOM 6606 C C . LEU A 1 874 ? 5.577 -19.578 13.606 1.00 36.88 874 LEU A C 1
ATOM 6608 O O . LEU A 1 874 ? 4.762 -19.678 12.689 1.00 36.88 874 LEU A O 1
ATOM 6612 N N . GLU A 1 875 ? 5.733 -20.545 14.519 1.00 39.75 875 GLU A N 1
ATOM 6613 C CA . GLU A 1 875 ? 5.108 -21.886 14.472 1.00 39.75 875 GLU A CA 1
ATOM 6614 C C . GLU A 1 875 ? 3.564 -21.840 14.396 1.00 39.75 875 GLU A C 1
ATOM 6616 O O . GLU A 1 875 ? 2.907 -22.721 13.827 1.00 39.75 875 GLU A O 1
ATOM 6621 N N . ALA A 1 876 ? 2.969 -20.776 14.943 1.00 36.00 876 ALA A N 1
ATOM 6622 C CA . ALA A 1 876 ? 1.529 -20.547 14.942 1.00 36.00 876 ALA A CA 1
ATOM 6623 C C . ALA A 1 876 ? 0.964 -20.089 13.582 1.00 36.00 876 ALA A C 1
ATOM 6625 O O . ALA A 1 876 ? -0.250 -20.127 13.403 1.00 36.00 876 ALA A O 1
ATOM 6626 N N . MET A 1 877 ? 1.793 -19.655 12.624 1.00 33.06 877 MET A N 1
ATOM 6627 C CA . MET A 1 877 ? 1.327 -19.218 11.297 1.00 33.06 877 MET A CA 1
ATOM 6628 C C . MET A 1 877 ? 1.481 -20.295 10.215 1.00 33.06 877 MET A C 1
ATOM 6630 O O . MET A 1 877 ? 0.603 -20.417 9.357 1.00 33.06 877 MET A O 1
ATOM 6634 N N . SER A 1 878 ? 2.556 -21.086 10.251 1.00 49.34 878 SER A N 1
ATOM 6635 C CA . SER A 1 878 ? 2.859 -22.103 9.231 1.00 49.34 878 SER A CA 1
ATOM 6636 C C . SER A 1 878 ? 1.837 -23.247 9.231 1.00 49.34 878 SER A C 1
ATOM 6638 O O . SER A 1 878 ? 1.208 -23.527 8.208 1.00 49.34 878 SER A O 1
ATOM 6640 N N . SER A 1 879 ? 1.578 -23.825 10.406 1.00 44.12 879 SER A N 1
ATOM 6641 C CA . SER A 1 879 ? 0.642 -24.939 10.637 1.00 44.12 879 SER A CA 1
ATOM 6642 C C . SER A 1 879 ? -0.764 -24.730 10.048 1.00 44.12 879 SER A C 1
ATOM 6644 O O . SER A 1 879 ? -1.386 -25.670 9.556 1.00 44.12 879 SER A O 1
ATOM 6646 N N . HIS A 1 880 ? -1.273 -23.496 10.045 1.00 49.31 880 HIS A N 1
ATOM 6647 C CA . HIS A 1 880 ? -2.638 -23.195 9.599 1.00 49.31 880 HIS A CA 1
ATOM 6648 C C . HIS A 1 880 ? -2.713 -23.011 8.079 1.00 49.31 880 HIS A C 1
ATOM 6650 O O . HIS A 1 880 ? -3.674 -23.444 7.442 1.00 49.31 880 HIS A O 1
ATOM 6656 N N . GLN A 1 881 ? -1.679 -22.411 7.477 1.00 49.28 881 GLN A N 1
ATOM 6657 C CA . GLN A 1 881 ? -1.542 -22.347 6.018 1.00 49.28 881 GLN A CA 1
ATOM 6658 C C . GLN A 1 881 ? -1.362 -23.754 5.442 1.00 49.28 881 GLN A C 1
ATOM 6660 O O . GLN A 1 881 ? -2.015 -24.101 4.458 1.00 49.28 881 GLN A O 1
ATOM 6665 N N . GLN A 1 882 ? -0.568 -24.588 6.118 1.00 52.38 882 GLN A N 1
ATOM 6666 C CA . GLN A 1 882 ? -0.404 -26.001 5.800 1.00 52.38 882 GLN A CA 1
ATOM 6667 C C . GLN A 1 882 ? -1.743 -26.752 5.874 1.00 52.38 882 GLN A C 1
ATOM 6669 O O . GLN A 1 882 ? -2.114 -27.400 4.900 1.00 52.38 882 GLN A O 1
ATOM 6674 N N . ARG A 1 883 ? -2.544 -26.577 6.938 1.00 54.09 883 ARG A N 1
ATOM 6675 C CA . ARG A 1 883 ? -3.874 -27.208 7.061 1.00 54.09 883 ARG A CA 1
ATOM 6676 C C . ARG A 1 883 ? -4.883 -26.731 6.006 1.00 54.09 883 ARG A C 1
ATOM 6678 O O . ARG A 1 883 ? -5.663 -27.532 5.493 1.00 54.09 883 ARG A O 1
ATOM 6685 N N . ALA A 1 884 ? -4.856 -25.451 5.632 1.00 57.38 884 ALA A N 1
ATOM 6686 C CA . ALA A 1 884 ? -5.680 -24.925 4.540 1.00 57.38 884 ALA A CA 1
ATOM 6687 C C . ALA A 1 884 ? -5.262 -25.502 3.172 1.00 57.38 884 ALA A C 1
ATOM 6689 O O . ALA A 1 884 ? -6.115 -25.828 2.344 1.00 57.38 884 ALA A O 1
ATOM 6690 N N . ILE A 1 885 ? -3.958 -25.681 2.946 1.00 60.28 885 ILE A N 1
ATOM 6691 C CA . ILE A 1 885 ? -3.421 -26.321 1.741 1.00 60.28 885 ILE A CA 1
ATOM 6692 C C . ILE A 1 885 ? -3.740 -27.821 1.732 1.00 60.28 885 ILE A C 1
ATOM 6694 O O . ILE A 1 885 ? -4.185 -28.313 0.701 1.00 60.28 885 ILE A O 1
ATOM 6698 N N . GLU A 1 886 ? -3.640 -28.531 2.859 1.00 63.66 886 GLU A N 1
ATOM 6699 C CA . GLU A 1 886 ? -4.108 -29.918 3.005 1.00 63.66 886 GLU A CA 1
ATOM 6700 C C . GLU A 1 886 ? -5.580 -30.061 2.601 1.00 63.66 886 GLU A C 1
ATOM 6702 O O . GLU A 1 886 ? -5.900 -30.930 1.797 1.00 63.66 886 GLU A O 1
ATOM 6707 N N . LEU A 1 887 ? -6.471 -29.185 3.080 1.00 67.06 887 LEU A N 1
ATOM 6708 C CA . LEU A 1 887 ? -7.897 -29.214 2.726 1.00 67.06 887 LEU A CA 1
ATOM 6709 C C . LEU A 1 887 ? -8.155 -28.948 1.233 1.00 67.06 887 LEU A C 1
ATOM 6711 O O . LEU A 1 887 ? -9.034 -29.583 0.648 1.00 67.06 887 LEU A O 1
ATOM 6715 N N . LEU A 1 888 ? -7.379 -28.056 0.605 1.00 63.25 888 LEU A N 1
ATOM 6716 C CA . LEU A 1 888 ? -7.423 -27.798 -0.842 1.00 63.25 888 LEU A CA 1
ATOM 6717 C C . LEU A 1 888 ? -6.816 -28.945 -1.670 1.00 63.25 888 LEU A C 1
ATOM 6719 O O . LEU A 1 888 ? -7.236 -29.180 -2.808 1.00 63.25 888 LEU A O 1
ATOM 6723 N N . MET A 1 889 ? -5.829 -29.659 -1.123 1.00 63.12 889 MET A N 1
ATOM 6724 C CA . MET A 1 889 ? -5.135 -30.799 -1.737 1.00 63.12 889 MET A CA 1
ATOM 6725 C C . MET A 1 889 ? -5.926 -32.112 -1.587 1.00 63.12 889 MET A C 1
ATOM 6727 O O . MET A 1 889 ? -5.881 -32.950 -2.492 1.00 63.12 889 MET A O 1
ATOM 6731 N N . ALA A 1 890 ? -6.688 -32.268 -0.503 1.00 69.62 890 ALA A N 1
ATOM 6732 C CA . ALA A 1 890 ? -7.419 -33.477 -0.139 1.00 69.62 890 ALA A CA 1
ATOM 6733 C C . ALA A 1 890 ? -8.513 -33.851 -1.163 1.00 69.62 890 ALA A C 1
ATOM 6735 O O . ALA A 1 890 ? -9.449 -33.074 -1.382 1.00 69.62 890 ALA A O 1
ATOM 6736 N N . PRO A 1 891 ? -8.473 -35.069 -1.744 1.00 73.56 891 PRO A N 1
ATOM 6737 C CA . PRO A 1 891 ? -9.549 -35.561 -2.600 1.00 73.56 891 PRO A CA 1
ATOM 6738 C C . PRO A 1 891 ? -10.895 -35.622 -1.870 1.00 73.56 891 PRO A C 1
ATOM 6740 O O . PRO A 1 891 ? -11.894 -35.173 -2.418 1.00 73.56 891 PRO A O 1
ATOM 6743 N N . ALA A 1 892 ? -10.913 -36.090 -0.613 1.00 73.19 892 ALA A N 1
ATOM 6744 C CA . ALA A 1 892 ? -12.135 -36.257 0.181 1.00 73.19 892 ALA A CA 1
ATOM 6745 C C . ALA A 1 892 ? -12.981 -34.971 0.264 1.00 73.19 892 ALA A C 1
ATOM 6747 O O . ALA A 1 892 ? -14.185 -35.020 0.020 1.00 73.19 892 ALA A O 1
ATOM 6748 N N . THR A 1 893 ? -12.351 -33.816 0.515 1.00 74.75 893 THR A N 1
ATOM 6749 C CA . THR A 1 893 ? -13.027 -32.508 0.508 1.00 74.75 893 THR A CA 1
ATOM 6750 C C . THR A 1 893 ? -13.658 -32.206 -0.849 1.00 74.75 893 THR A C 1
ATOM 6752 O O . THR A 1 893 ? -14.809 -31.783 -0.908 1.00 74.75 893 THR A O 1
ATOM 6755 N N . ARG A 1 894 ? -12.930 -32.422 -1.954 1.00 77.50 894 ARG A N 1
ATOM 6756 C CA . ARG A 1 894 ? -13.427 -32.078 -3.297 1.00 77.50 894 ARG A CA 1
ATOM 6757 C C . ARG A 1 894 ? -14.526 -33.017 -3.776 1.00 77.50 894 ARG A C 1
ATOM 6759 O O . ARG A 1 894 ? -15.468 -32.542 -4.399 1.00 77.50 894 ARG A O 1
ATOM 6766 N N . GLU A 1 895 ? -14.427 -34.314 -3.494 1.00 83.25 895 GLU A N 1
ATOM 6767 C CA . GLU A 1 895 ? -15.471 -35.268 -3.874 1.00 83.25 895 GLU A CA 1
ATOM 6768 C C . GLU A 1 895 ? -16.757 -35.033 -3.069 1.00 83.25 895 GLU A C 1
ATOM 6770 O O . GLU A 1 895 ? -17.832 -35.057 -3.660 1.00 83.25 895 GLU A O 1
ATOM 6775 N N . ALA A 1 896 ? -16.682 -34.695 -1.774 1.00 86.31 896 ALA A N 1
ATOM 6776 C CA . ALA A 1 896 ? -17.867 -34.404 -0.955 1.00 86.31 896 ALA A CA 1
ATOM 6777 C C . ALA A 1 896 ? -18.795 -33.357 -1.605 1.00 86.31 896 ALA A C 1
ATOM 6779 O O . ALA A 1 896 ? -20.000 -33.584 -1.723 1.00 86.31 896 ALA A O 1
ATOM 6780 N N . PHE A 1 897 ? -18.224 -32.264 -2.128 1.00 88.75 897 PHE A N 1
ATOM 6781 C CA . PHE A 1 897 ? -18.971 -31.194 -2.801 1.00 88.75 897 PHE A CA 1
ATOM 6782 C C . PHE A 1 897 ? -19.461 -31.525 -4.224 1.00 88.75 897 PHE A C 1
ATOM 6784 O O . PHE A 1 8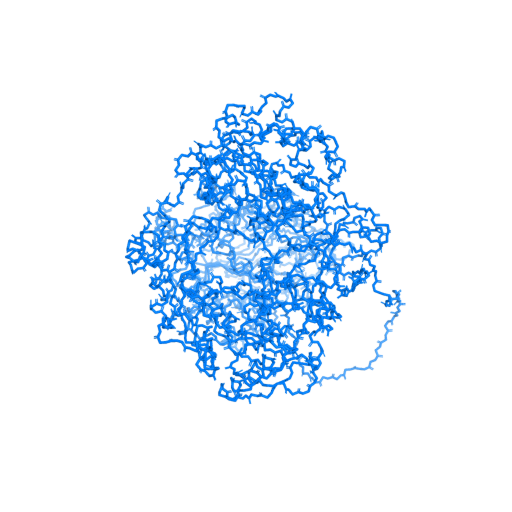97 ? -20.265 -30.770 -4.769 1.00 88.75 897 PHE A O 1
ATOM 6791 N N . LYS A 1 898 ? -19.058 -32.646 -4.839 1.00 87.44 898 LYS A N 1
ATOM 6792 C CA . LYS A 1 898 ? -19.580 -33.076 -6.152 1.00 87.44 898 LYS A CA 1
ATOM 6793 C C . LYS A 1 898 ? -20.939 -33.762 -6.017 1.00 87.44 898 LYS A C 1
ATOM 6795 O O . LYS A 1 898 ? -21.076 -34.963 -6.228 1.00 87.44 898 LYS A O 1
ATOM 6800 N N . ILE A 1 899 ? -21.966 -32.979 -5.710 1.00 89.19 899 ILE A N 1
ATOM 6801 C CA . ILE A 1 899 ? -23.359 -33.447 -5.631 1.00 89.19 899 ILE A CA 1
ATOM 6802 C C . ILE A 1 899 ? -23.881 -34.033 -6.968 1.00 89.19 899 ILE A C 1
ATOM 6804 O O . ILE A 1 899 ? -24.848 -34.788 -6.981 1.00 89.19 899 ILE A O 1
ATOM 6808 N N . SER A 1 900 ? -23.217 -33.750 -8.094 1.00 86.94 900 SER A N 1
ATOM 6809 C CA . SER A 1 900 ? -23.457 -34.373 -9.408 1.00 86.94 900 SER A CA 1
ATOM 6810 C C . SER A 1 900 ? -22.962 -35.825 -9.537 1.00 86.94 900 SER A C 1
ATOM 6812 O O . SER A 1 900 ? -23.078 -36.410 -10.608 1.00 86.94 900 SER A O 1
ATOM 6814 N N . GLN A 1 901 ? -22.405 -36.410 -8.469 1.00 89.31 901 GLN A N 1
ATOM 6815 C CA . GLN A 1 901 ? -22.132 -37.851 -8.353 1.00 89.31 901 GLN A CA 1
ATOM 6816 C C . GLN A 1 901 ? -23.286 -38.634 -7.700 1.00 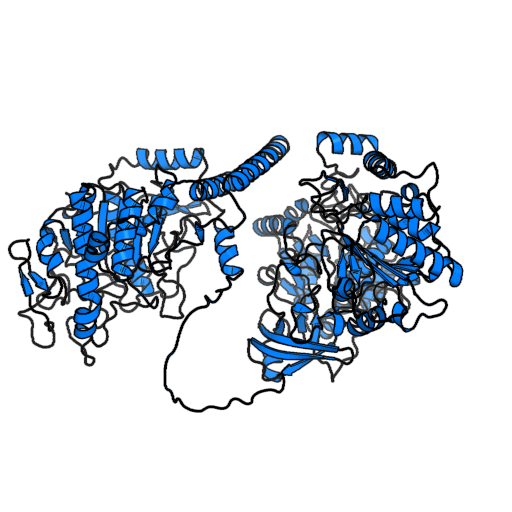89.31 901 GLN A C 1
ATOM 6818 O O . GLN A 1 901 ? -23.186 -39.851 -7.581 1.00 89.31 901 GLN A O 1
ATOM 6823 N N . GLU A 1 902 ? -24.341 -37.964 -7.226 1.00 93.88 902 GLU A N 1
ATOM 6824 C CA . GLU A 1 902 ? -25.549 -38.638 -6.733 1.00 93.88 902 GLU A CA 1
ATOM 6825 C C . GLU A 1 902 ? -26.459 -39.017 -7.901 1.00 93.88 902 GLU A C 1
ATOM 6827 O O . GLU A 1 902 ? -26.665 -38.217 -8.815 1.00 93.88 902 GLU A O 1
ATOM 6832 N N . GLU A 1 903 ? -27.034 -40.217 -7.834 1.00 93.06 903 GLU A N 1
ATOM 6833 C CA . GLU A 1 903 ? -27.985 -40.719 -8.825 1.00 93.06 903 GLU A CA 1
ATOM 6834 C C . GLU A 1 903 ? -29.202 -39.790 -8.958 1.00 93.06 903 GLU A C 1
ATOM 6836 O O . GLU A 1 903 ? -29.789 -39.343 -7.969 1.00 93.06 903 GLU A O 1
ATOM 6841 N N . GLU A 1 904 ? -29.616 -39.519 -10.197 1.00 93.12 904 GLU A N 1
ATOM 6842 C CA . GLU A 1 904 ? -30.692 -38.565 -10.497 1.00 93.12 904 GLU A CA 1
ATOM 6843 C C . GLU A 1 904 ? -32.023 -38.880 -9.768 1.00 93.12 904 GLU A C 1
ATOM 6845 O O . GLU A 1 904 ? -32.623 -37.942 -9.243 1.00 93.12 904 GLU A O 1
ATOM 6850 N N . PRO A 1 905 ? -32.476 -40.146 -9.608 1.00 95.94 905 PRO A N 1
ATOM 6851 C CA . PRO A 1 905 ? -33.652 -40.468 -8.787 1.00 95.94 905 PRO A CA 1
ATOM 6852 C C . PRO A 1 905 ? -33.530 -40.083 -7.302 1.00 95.94 905 PRO A C 1
ATOM 6854 O O . PRO A 1 905 ? -34.530 -39.720 -6.683 1.00 95.94 905 PRO A O 1
ATOM 6857 N N . LEU A 1 906 ? -32.322 -40.120 -6.727 1.00 95.31 906 LEU A N 1
ATOM 6858 C CA . LEU A 1 906 ? -32.075 -39.686 -5.346 1.00 95.31 906 LEU A CA 1
ATOM 6859 C C . LEU A 1 906 ? -32.044 -38.153 -5.254 1.00 95.31 906 LEU A C 1
ATOM 6861 O O . LEU A 1 906 ? -32.557 -37.569 -4.301 1.00 95.31 906 LEU A O 1
ATOM 6865 N N . ARG A 1 907 ? -31.536 -37.475 -6.291 1.00 96.12 907 ARG A N 1
ATOM 6866 C CA . ARG A 1 907 ? -31.664 -36.015 -6.422 1.00 96.12 907 ARG A CA 1
ATOM 6867 C C . ARG A 1 907 ? -33.128 -35.578 -6.574 1.00 96.12 907 ARG A C 1
ATOM 6869 O O . ARG A 1 907 ? -33.496 -34.546 -6.015 1.00 96.12 907 ARG A O 1
ATOM 6876 N N . GLU A 1 908 ? -33.973 -36.353 -7.262 1.00 96.19 908 GLU A N 1
ATOM 6877 C CA . GLU A 1 908 ? -35.425 -36.112 -7.315 1.00 96.19 908 GLU A CA 1
ATOM 6878 C C . GLU A 1 908 ? -36.119 -36.312 -5.963 1.00 96.19 908 GLU A C 1
ATOM 6880 O O . GLU A 1 908 ? -36.962 -35.491 -5.604 1.00 96.19 908 GLU A O 1
ATOM 6885 N N . SER A 1 909 ? -35.787 -37.358 -5.193 1.00 96.56 909 SER A N 1
ATOM 6886 C CA . SER A 1 909 ? -36.516 -37.662 -3.950 1.00 96.56 909 SER A CA 1
ATOM 6887 C C . SER A 1 909 ? -36.378 -36.549 -2.904 1.00 96.56 909 SER A C 1
ATOM 6889 O O . SER A 1 909 ? -37.379 -36.146 -2.305 1.00 96.56 909 SER A O 1
ATOM 6891 N N . TYR A 1 910 ? -35.183 -35.971 -2.758 1.00 97.12 910 TYR A N 1
ATOM 6892 C CA . TYR A 1 910 ? -34.936 -34.769 -1.950 1.00 97.12 910 TYR A CA 1
ATOM 6893 C C . TYR A 1 910 ? -35.596 -33.497 -2.523 1.00 97.12 910 TYR A C 1
ATOM 6895 O O . TYR A 1 910 ? -35.816 -32.529 -1.793 1.00 97.12 910 TYR A O 1
ATOM 6903 N N . GLY A 1 911 ? -35.921 -33.491 -3.819 1.00 95.31 911 GLY A N 1
ATOM 6904 C CA . GLY A 1 911 ? -36.544 -32.391 -4.551 1.00 95.31 911 GLY A CA 1
ATOM 6905 C C . GLY A 1 911 ? -35.540 -31.454 -5.232 1.00 95.31 911 GLY A C 1
ATOM 6906 O O . GLY A 1 911 ? -34.593 -30.960 -4.612 1.00 95.31 911 GLY A O 1
ATOM 6907 N N . ARG A 1 912 ? -35.784 -31.138 -6.512 1.00 94.06 912 ARG A N 1
ATOM 6908 C CA . ARG A 1 912 ? -34.979 -30.218 -7.348 1.00 94.06 912 ARG A CA 1
ATOM 6909 C C . ARG A 1 912 ? -35.201 -28.744 -7.007 1.00 94.06 912 ARG A C 1
ATOM 6911 O O . ARG A 1 912 ? -35.711 -27.957 -7.802 1.00 94.06 912 ARG A O 1
ATOM 6918 N N . ASN A 1 913 ? -34.825 -28.379 -5.792 1.00 92.25 913 ASN A N 1
ATOM 6919 C CA . ASN A 1 913 ? -34.779 -27.013 -5.289 1.00 92.25 913 ASN A CA 1
ATOM 6920 C C . ASN A 1 913 ? -33.536 -26.848 -4.399 1.00 92.25 913 ASN A C 1
ATOM 6922 O O . ASN A 1 913 ? -32.971 -27.842 -3.933 1.00 92.25 913 ASN A O 1
ATOM 6926 N N . ILE A 1 914 ? -33.137 -25.602 -4.135 1.00 91.50 914 ILE A N 1
ATOM 6927 C CA . ILE A 1 914 ? -31.915 -25.303 -3.378 1.00 91.50 914 ILE A CA 1
ATOM 6928 C C . ILE A 1 914 ? -31.863 -25.972 -1.996 1.00 91.50 914 ILE A C 1
ATOM 6930 O O . ILE A 1 914 ? -30.788 -26.387 -1.563 1.00 91.50 914 ILE A O 1
ATOM 6934 N N . TYR A 1 915 ? -33.001 -26.136 -1.313 1.00 92.31 915 TYR A N 1
ATOM 6935 C CA . TYR A 1 915 ? -33.045 -26.759 0.011 1.00 92.31 915 TYR A CA 1
ATOM 6936 C C . TYR A 1 915 ? -32.923 -28.274 -0.064 1.00 92.31 915 TYR A C 1
ATOM 6938 O O . TYR A 1 915 ? -32.055 -28.825 0.606 1.00 92.31 915 TYR A O 1
ATOM 6946 N N . GLY A 1 916 ? -33.701 -28.936 -0.924 1.00 95.56 916 GLY A N 1
ATOM 6947 C CA . GLY A 1 916 ? -33.586 -30.379 -1.161 1.00 95.56 916 GLY A CA 1
ATOM 6948 C C . GLY A 1 916 ? -32.150 -30.786 -1.485 1.00 95.56 916 GLY A C 1
ATOM 6949 O O . GLY A 1 916 ? -31.561 -31.626 -0.803 1.00 95.56 916 GLY A O 1
ATOM 6950 N N . GLN A 1 917 ? -31.530 -30.090 -2.441 1.00 96.50 917 GLN A N 1
ATOM 6951 C CA . GLN A 1 917 ? -30.143 -30.360 -2.819 1.00 96.50 917 GLN A CA 1
ATOM 6952 C C . GLN A 1 917 ? -29.119 -29.923 -1.751 1.00 96.50 917 GLN A C 1
ATOM 6954 O O . GLN A 1 917 ? -28.065 -30.544 -1.638 1.00 96.50 917 GLN A O 1
ATOM 6959 N N . SER A 1 918 ? -29.414 -28.928 -0.905 1.00 96.19 918 SER A N 1
ATOM 6960 C CA . SER A 1 918 ? -28.554 -28.597 0.249 1.00 96.19 918 SER A CA 1
ATOM 6961 C C . SER A 1 918 ? -28.617 -29.639 1.364 1.00 96.19 918 SER A C 1
ATOM 6963 O O . SER A 1 918 ? -27.596 -29.904 1.993 1.00 96.19 918 SER A O 1
ATOM 6965 N N . VAL A 1 919 ? -29.775 -30.258 1.610 1.00 97.81 919 VAL A N 1
ATOM 6966 C CA . VAL A 1 919 ? -29.906 -31.344 2.596 1.00 97.81 919 VAL A CA 1
ATOM 6967 C C . VAL A 1 919 ? -29.246 -32.634 2.074 1.00 97.81 919 VAL A C 1
ATOM 6969 O O . VAL A 1 919 ? -28.572 -33.327 2.836 1.00 97.81 919 VAL A O 1
ATOM 6972 N N . LEU A 1 920 ? -29.317 -32.908 0.766 1.00 97.75 920 LEU A N 1
ATOM 6973 C CA . LEU A 1 920 ? -28.546 -33.979 0.116 1.00 97.75 920 LEU A CA 1
ATOM 6974 C C . LEU A 1 920 ? -27.025 -33.728 0.195 1.00 97.75 920 LEU A C 1
ATOM 6976 O O . LEU A 1 920 ? -26.255 -34.618 0.563 1.00 97.75 920 LEU A O 1
ATOM 6980 N N . LEU A 1 921 ? -26.578 -32.496 -0.072 1.00 96.75 921 LEU A N 1
ATOM 6981 C CA . LEU A 1 921 ? -25.178 -32.098 0.110 1.00 96.75 921 LEU A CA 1
ATOM 6982 C C . LEU A 1 921 ? -24.737 -32.197 1.582 1.00 96.75 921 LEU A C 1
ATOM 6984 O O . LEU A 1 921 ? -23.606 -32.602 1.851 1.00 96.75 921 LEU A O 1
ATOM 6988 N N . ALA A 1 922 ? -25.622 -31.902 2.540 1.00 97.38 922 ALA A N 1
ATOM 6989 C CA . ALA A 1 922 ? -25.347 -32.108 3.958 1.00 97.38 922 ALA A CA 1
ATOM 6990 C C . ALA A 1 922 ? -25.056 -33.586 4.268 1.00 97.38 922 ALA A C 1
ATOM 6992 O O . ALA A 1 922 ? -24.051 -33.860 4.925 1.00 97.38 922 ALA A O 1
ATOM 6993 N N . ARG A 1 923 ? -25.838 -34.541 3.732 1.00 96.50 923 ARG A N 1
ATOM 6994 C CA . ARG A 1 923 ? -25.551 -35.982 3.888 1.00 96.50 923 ARG A CA 1
ATOM 6995 C C . ARG A 1 923 ? -24.166 -36.343 3.352 1.00 96.50 923 ARG A C 1
ATOM 6997 O O . ARG A 1 923 ? -23.389 -36.945 4.089 1.00 96.50 923 ARG A O 1
ATOM 7004 N N . ARG A 1 924 ? -23.818 -35.920 2.127 1.00 95.62 924 ARG A N 1
ATOM 7005 C CA . ARG A 1 924 ? -22.484 -36.167 1.530 1.00 95.62 924 ARG A CA 1
ATOM 7006 C C . ARG A 1 924 ? -21.331 -35.619 2.374 1.00 95.62 924 ARG A C 1
ATOM 7008 O O . ARG A 1 924 ? -20.274 -36.240 2.455 1.00 95.62 924 ARG A O 1
ATOM 7015 N N . LEU A 1 925 ? -21.513 -34.455 2.998 1.00 94.12 925 LEU A N 1
ATOM 7016 C CA . LEU A 1 925 ? -20.497 -33.849 3.862 1.00 94.12 925 LEU A CA 1
ATOM 7017 C C . LEU A 1 925 ? -20.294 -34.656 5.152 1.00 94.12 925 LEU A C 1
ATOM 7019 O O . LEU A 1 925 ? -19.151 -34.925 5.526 1.00 94.12 925 LEU A O 1
ATOM 7023 N N . ILE A 1 926 ? -21.377 -35.108 5.793 1.00 95.06 926 ILE A N 1
ATOM 7024 C CA . ILE A 1 926 ? -21.287 -36.003 6.958 1.00 95.06 926 ILE A CA 1
ATOM 7025 C C . ILE A 1 926 ? -20.633 -37.343 6.578 1.00 95.06 926 ILE A C 1
ATOM 7027 O O . ILE A 1 926 ? -19.720 -37.796 7.264 1.00 95.06 926 ILE A O 1
ATOM 7031 N N . GLU A 1 927 ? -21.022 -37.934 5.446 1.00 93.69 927 GLU A N 1
ATOM 7032 C CA . GLU A 1 927 ? -20.466 -39.184 4.899 1.00 93.69 927 GLU A CA 1
ATOM 7033 C C . GLU A 1 927 ? -18.952 -39.081 4.598 1.00 93.69 927 GLU A C 1
ATOM 7035 O O . GLU A 1 927 ? -18.177 -40.016 4.838 1.00 93.69 927 GLU A O 1
ATOM 7040 N N . ALA A 1 928 ? -18.493 -37.908 4.150 1.00 90.94 928 ALA A N 1
ATOM 7041 C CA . ALA A 1 928 ? -17.073 -37.608 3.985 1.00 90.94 928 ALA A CA 1
ATOM 7042 C C . ALA A 1 928 ? -16.329 -37.455 5.329 1.00 90.94 928 ALA A C 1
ATOM 7044 O O . ALA A 1 928 ? -15.162 -37.857 5.421 1.00 90.94 928 ALA A O 1
ATOM 7045 N N . GLY A 1 929 ? -16.995 -36.931 6.366 1.00 90.81 929 GLY A N 1
ATOM 7046 C CA . GLY A 1 929 ? -16.485 -36.810 7.740 1.00 90.81 929 GLY A CA 1
ATOM 7047 C C . GLY A 1 929 ? -16.609 -35.420 8.385 1.00 90.81 929 GLY A C 1
ATOM 7048 O O . GLY A 1 929 ? -15.969 -35.180 9.411 1.00 90.81 929 GLY A O 1
ATOM 7049 N N . THR A 1 930 ? -17.373 -34.491 7.800 1.00 92.69 930 THR A N 1
ATOM 7050 C CA . THR A 1 930 ? -17.726 -33.204 8.431 1.00 92.69 930 THR A CA 1
ATOM 7051 C C . THR A 1 930 ? -18.491 -33.448 9.737 1.00 92.69 930 THR A C 1
ATOM 7053 O O . THR A 1 930 ? -19.314 -34.355 9.812 1.00 92.69 930 THR A O 1
ATOM 7056 N N . ARG A 1 931 ? -18.236 -32.644 10.781 1.00 93.69 931 ARG A N 1
ATOM 7057 C CA . ARG A 1 931 ? -18.857 -32.829 12.107 1.00 93.69 931 ARG A CA 1
ATOM 7058 C C . ARG A 1 931 ? -20.231 -32.192 12.224 1.00 93.69 931 ARG A C 1
ATOM 7060 O O . ARG A 1 931 ? -21.105 -32.776 12.858 1.00 93.69 931 ARG A O 1
ATOM 7067 N N . LEU A 1 932 ? -20.430 -31.005 11.649 1.00 96.69 932 LEU A N 1
ATOM 7068 C CA . LEU A 1 932 ? -21.740 -30.355 11.677 1.00 96.69 932 LEU A CA 1
ATOM 7069 C C . LEU A 1 932 ? -22.047 -29.578 10.402 1.00 96.69 932 LEU A C 1
ATOM 7071 O O . LEU A 1 932 ? -21.286 -28.694 9.998 1.00 96.69 932 LEU A O 1
ATOM 7075 N N . VAL A 1 933 ? -23.211 -29.856 9.819 1.00 97.19 933 VAL A N 1
ATOM 7076 C CA . VAL A 1 933 ? -23.772 -29.071 8.715 1.00 97.19 933 VAL A CA 1
ATOM 7077 C C . VAL A 1 933 ? -25.045 -28.375 9.184 1.00 97.19 933 VAL A C 1
ATOM 7079 O O . VAL A 1 933 ? -25.940 -29.021 9.724 1.00 97.19 933 VAL A O 1
ATOM 7082 N N . CYS A 1 934 ? -25.134 -27.062 8.977 1.00 96.50 934 CYS A N 1
ATOM 7083 C CA . CYS A 1 934 ? -26.342 -26.286 9.243 1.00 96.50 934 CYS A CA 1
ATOM 7084 C C . CYS A 1 934 ? -26.994 -25.854 7.921 1.00 96.50 934 CYS A C 1
ATOM 7086 O O . CYS A 1 934 ? -26.383 -25.136 7.131 1.00 96.50 934 CYS A O 1
ATOM 7088 N N . VAL A 1 935 ? -28.229 -26.290 7.671 1.00 95.44 935 VAL A N 1
ATOM 7089 C CA . VAL A 1 935 ? -29.039 -25.904 6.509 1.00 95.44 935 VAL A CA 1
ATOM 7090 C C . VAL A 1 935 ? -30.037 -24.831 6.947 1.00 95.44 935 VAL A C 1
ATOM 7092 O O . VAL A 1 935 ? -31.078 -25.127 7.528 1.00 95.44 935 VAL A O 1
ATOM 7095 N N . SER A 1 936 ? -29.696 -23.572 6.687 1.00 91.25 936 SER A N 1
ATOM 7096 C CA . SER A 1 936 ? -30.462 -22.374 7.030 1.00 91.25 936 SER A CA 1
ATOM 7097 C C . SER A 1 936 ? -31.496 -22.043 5.948 1.00 91.25 936 SER A C 1
ATOM 7099 O O . SER A 1 936 ? -31.166 -21.662 4.821 1.00 91.25 936 SER A O 1
ATOM 7101 N N . TRP A 1 937 ? -32.778 -22.208 6.273 1.00 89.88 937 TRP A N 1
ATOM 7102 C CA . TRP A 1 937 ? -33.877 -22.214 5.302 1.00 89.88 937 TRP A CA 1
ATOM 7103 C C . TRP A 1 937 ? -34.403 -20.796 4.979 1.00 89.88 937 TRP A C 1
ATOM 7105 O O . TRP A 1 937 ? -35.521 -20.451 5.359 1.00 89.88 937 TRP A O 1
ATOM 7115 N N . ALA A 1 938 ? -33.591 -19.949 4.321 1.00 78.88 938 ALA A N 1
ATOM 7116 C CA . ALA A 1 938 ? -33.877 -18.506 4.186 1.00 78.88 938 ALA A CA 1
ATOM 7117 C C . ALA A 1 938 ? -33.388 -17.821 2.875 1.00 78.88 938 ALA A C 1
ATOM 7119 O O . ALA A 1 938 ? -32.265 -17.314 2.856 1.00 78.88 938 ALA A O 1
ATOM 7120 N N . PRO A 1 939 ? -34.189 -17.723 1.785 1.00 63.25 939 PRO A N 1
ATOM 7121 C CA . PRO A 1 939 ? -33.679 -17.401 0.452 1.00 63.25 939 PRO A CA 1
ATOM 7122 C C . PRO A 1 939 ? -33.280 -15.936 0.259 1.00 63.25 939 PRO A C 1
ATOM 7124 O O . PRO A 1 939 ? -32.296 -15.651 -0.419 1.00 63.25 939 PRO A O 1
ATOM 7127 N N . ASP A 1 940 ? -33.977 -15.008 0.915 1.00 59.75 940 ASP A N 1
ATOM 7128 C CA . ASP A 1 940 ? -33.647 -13.575 0.896 1.00 59.75 940 ASP A CA 1
ATOM 7129 C C . ASP A 1 940 ? -32.703 -13.166 2.047 1.00 59.75 940 ASP A C 1
ATOM 7131 O O . ASP A 1 940 ? -32.565 -11.981 2.358 1.00 59.75 940 ASP A O 1
ATOM 7135 N N . ALA A 1 941 ? -32.111 -14.143 2.751 1.00 56.56 941 ALA A N 1
ATOM 7136 C CA . ALA A 1 941 ? -31.526 -13.996 4.091 1.00 56.56 941 ALA A CA 1
ATOM 7137 C C . ALA A 1 941 ? -32.506 -13.487 5.180 1.00 56.56 941 ALA A C 1
ATOM 7139 O O . ALA A 1 941 ? -32.087 -13.232 6.311 1.00 56.56 941 ALA A O 1
ATOM 7140 N N . ASN A 1 942 ? -33.798 -13.369 4.858 1.00 61.22 942 ASN A N 1
ATOM 7141 C CA . ASN A 1 942 ? -34.884 -13.069 5.789 1.00 61.22 942 ASN A CA 1
ATOM 7142 C C . ASN A 1 942 ? -35.375 -14.328 6.514 1.00 61.22 942 ASN A C 1
ATOM 7144 O O . ASN A 1 942 ? -35.360 -15.429 5.959 1.00 61.22 942 ASN A O 1
ATOM 7148 N N . ALA A 1 943 ? -35.952 -14.120 7.695 1.00 67.62 943 ALA A N 1
ATOM 7149 C CA . ALA A 1 943 ? -36.897 -15.046 8.302 1.00 67.62 943 ALA A CA 1
ATOM 7150 C C . ALA A 1 943 ? -37.988 -15.422 7.274 1.00 67.62 943 ALA A C 1
ATOM 7152 O O . ALA A 1 943 ? -38.698 -14.564 6.757 1.00 67.62 943 ALA A O 1
ATOM 7153 N N . THR A 1 944 ? -38.053 -16.698 6.898 1.00 80.56 944 THR A N 1
ATOM 7154 C CA . THR A 1 944 ? -38.785 -17.177 5.703 1.00 80.56 944 THR A CA 1
ATOM 7155 C C . THR A 1 944 ? -40.004 -18.000 6.064 1.00 80.56 944 THR A C 1
ATOM 7157 O O . THR A 1 944 ? -41.053 -17.890 5.425 1.00 80.56 944 THR A O 1
ATOM 7160 N N . TRP A 1 945 ? -39.890 -18.729 7.170 1.00 88.62 945 TRP A N 1
ATOM 7161 C CA . TRP A 1 945 ? -41.020 -19.277 7.906 1.00 88.62 945 TRP A CA 1
ATOM 7162 C C . TRP A 1 945 ? -41.817 -18.170 8.622 1.00 88.62 945 TRP A C 1
ATOM 7164 O O . TRP A 1 945 ? -42.824 -18.448 9.262 1.00 88.62 945 TRP A O 1
ATOM 7174 N N . ASP A 1 946 ? -41.421 -16.900 8.446 1.00 87.38 946 ASP A N 1
ATOM 7175 C CA . ASP A 1 946 ? -42.147 -15.742 8.943 1.00 87.38 946 ASP A CA 1
ATOM 7176 C C . ASP A 1 946 ? -43.454 -15.523 8.168 1.00 87.38 946 ASP A C 1
ATOM 7178 O O . ASP A 1 946 ? -43.512 -15.016 7.038 1.00 87.38 946 ASP A O 1
ATOM 7182 N N . THR A 1 947 ? -44.537 -15.994 8.777 1.00 89.31 947 THR A N 1
ATOM 7183 C CA . THR A 1 947 ? -45.857 -16.131 8.164 1.00 89.31 947 THR A CA 1
ATOM 7184 C C . THR A 1 947 ? -46.894 -15.149 8.718 1.00 89.31 947 THR A C 1
ATOM 7186 O O . THR A 1 947 ? -48.088 -15.444 8.712 1.00 89.31 947 THR A O 1
ATOM 7189 N N . HIS A 1 948 ? -46.472 -13.927 9.080 1.00 89.44 948 HIS A N 1
ATOM 7190 C CA . HIS A 1 948 ? -47.349 -12.792 9.442 1.00 89.44 948 HIS A CA 1
ATOM 7191 C C . HIS A 1 948 ? -48.460 -12.469 8.418 1.00 89.44 948 HIS A C 1
ATOM 7193 O O . HIS A 1 948 ? -49.419 -11.775 8.752 1.00 89.44 948 HIS A O 1
ATOM 7199 N N . GLY A 1 949 ? -48.364 -12.962 7.180 1.00 89.38 949 GLY A N 1
ATOM 7200 C CA . GLY A 1 949 ? -49.439 -12.921 6.191 1.00 89.38 949 GLY A CA 1
ATOM 7201 C C . GLY A 1 949 ? -49.350 -14.089 5.209 1.00 89.38 949 GLY A C 1
ATOM 7202 O O . GLY A 1 949 ? -48.251 -14.529 4.853 1.00 89.38 949 GLY A O 1
ATOM 7203 N N . GLY A 1 950 ? -50.510 -14.592 4.778 1.00 90.69 950 GLY A N 1
ATOM 7204 C CA . GLY A 1 950 ? -50.627 -15.685 3.808 1.00 90.69 950 GLY A CA 1
ATOM 7205 C C . GLY A 1 950 ? -50.036 -17.020 4.277 1.00 90.69 950 GLY A C 1
ATOM 7206 O O . GLY A 1 950 ? -49.479 -17.749 3.458 1.00 90.69 950 GLY A O 1
ATOM 7207 N N . ASN A 1 951 ? -50.134 -17.337 5.573 1.00 93.38 951 ASN A N 1
ATOM 7208 C CA . ASN A 1 951 ? -49.529 -18.511 6.211 1.00 93.38 951 ASN A CA 1
ATOM 7209 C C . ASN A 1 951 ? -49.843 -19.812 5.459 1.00 93.38 951 ASN A C 1
ATOM 7211 O O . ASN A 1 951 ? -48.937 -20.453 4.930 1.00 93.38 951 ASN A O 1
ATOM 7215 N N . PHE A 1 952 ? -51.126 -20.149 5.322 1.00 94.19 952 PHE A N 1
ATOM 7216 C CA . PHE A 1 952 ? -51.561 -21.386 4.668 1.00 94.19 952 PHE A CA 1
ATOM 7217 C C . PHE A 1 952 ? -51.133 -21.449 3.196 1.00 94.19 952 PHE A C 1
ATOM 7219 O O . PHE A 1 952 ? -50.712 -22.500 2.723 1.00 94.19 952 PHE A O 1
ATOM 7226 N N . ALA A 1 953 ? -51.131 -20.318 2.483 1.00 93.88 953 ALA A N 1
ATOM 7227 C CA . ALA A 1 953 ? -50.679 -20.254 1.094 1.00 93.88 953 ALA A CA 1
ATOM 7228 C C . ALA A 1 953 ? -49.157 -20.450 0.945 1.00 93.88 953 ALA A C 1
ATOM 7230 O O . ALA A 1 953 ? -48.730 -21.145 0.023 1.00 93.88 953 ALA A O 1
ATOM 7231 N N . LYS A 1 954 ? -48.333 -19.887 1.843 1.00 92.00 954 LYS A N 1
ATOM 7232 C CA . LYS A 1 954 ? -46.875 -20.122 1.871 1.00 92.00 954 LYS A CA 1
ATOM 7233 C C . LYS A 1 954 ? -46.548 -21.574 2.236 1.00 92.00 954 LYS A C 1
ATOM 7235 O O . LYS A 1 954 ? -45.720 -22.206 1.580 1.00 92.00 954 LYS A O 1
ATOM 7240 N N . LEU A 1 955 ? -47.210 -22.095 3.272 1.00 94.06 955 LEU A N 1
ATOM 7241 C CA . LEU A 1 955 ? -47.017 -23.454 3.774 1.00 94.06 955 LEU A CA 1
ATOM 7242 C C . LEU A 1 955 ? -47.390 -24.498 2.711 1.00 94.06 955 LEU A C 1
ATOM 7244 O O . LEU A 1 955 ? -46.536 -25.302 2.350 1.00 94.06 955 LEU A O 1
ATOM 7248 N N . ARG A 1 956 ? -48.603 -24.416 2.146 1.00 95.25 956 ARG A N 1
ATOM 7249 C CA . ARG A 1 956 ? -49.151 -25.344 1.136 1.00 95.25 956 ARG A CA 1
ATOM 7250 C C . ARG A 1 956 ? -48.345 -25.384 -0.166 1.00 95.25 956 ARG A C 1
ATOM 7252 O O . ARG A 1 956 ? -48.140 -26.454 -0.722 1.00 95.25 956 ARG A O 1
ATOM 7259 N N . ASN A 1 957 ? -47.918 -24.225 -0.678 1.00 91.62 957 ASN A N 1
ATOM 7260 C CA . ASN A 1 957 ? -47.371 -24.130 -2.041 1.00 91.62 957 ASN A CA 1
ATOM 7261 C C . ASN A 1 957 ? -45.835 -24.124 -2.114 1.00 91.62 957 ASN A C 1
ATOM 7263 O O . ASN A 1 957 ? -45.290 -24.411 -3.179 1.00 91.62 957 ASN A O 1
ATOM 7267 N N . THR A 1 958 ? -45.137 -23.784 -1.023 1.00 88.06 958 THR A N 1
ATOM 7268 C CA . THR A 1 958 ? -43.676 -23.584 -1.053 1.00 88.06 958 THR A CA 1
ATOM 7269 C C . THR A 1 958 ? -42.956 -24.286 0.090 1.00 88.06 958 THR A C 1
ATOM 7271 O O . THR A 1 958 ? -42.012 -25.028 -0.163 1.00 88.06 958 THR A O 1
ATOM 7274 N N . LEU A 1 959 ? -43.358 -24.048 1.343 1.00 92.88 959 LEU A N 1
ATOM 7275 C CA . LEU A 1 959 ? -42.535 -24.430 2.497 1.00 92.88 959 LEU A CA 1
ATOM 7276 C C . LEU A 1 959 ? -42.680 -25.913 2.864 1.00 92.88 959 LEU A C 1
ATOM 7278 O O . LEU A 1 959 ? -41.676 -26.620 2.937 1.00 92.88 959 LEU A O 1
ATOM 7282 N N . LEU A 1 960 ? -43.910 -26.402 3.061 1.00 94.94 960 LEU A N 1
ATOM 7283 C CA . LEU A 1 960 ? -44.140 -27.769 3.539 1.00 94.94 960 LEU A CA 1
ATOM 7284 C C . LEU A 1 960 ? -43.809 -28.841 2.489 1.00 94.94 960 LEU A C 1
ATOM 7286 O O . LEU A 1 960 ? -43.086 -29.759 2.859 1.00 94.94 960 LEU A O 1
ATOM 7290 N N . PRO A 1 961 ? -44.168 -28.720 1.192 1.00 94.81 961 PRO A N 1
ATOM 7291 C CA . PRO A 1 961 ? -43.783 -29.723 0.194 1.00 94.81 961 PRO A CA 1
ATOM 7292 C C . PRO A 1 961 ? -42.264 -29.877 0.021 1.00 94.81 961 PRO A C 1
ATOM 7294 O O . PRO A 1 961 ? -41.772 -30.983 -0.191 1.00 94.81 961 PRO A O 1
ATOM 7297 N N . GLN A 1 962 ? -41.503 -28.779 0.122 1.00 95.00 962 GLN A N 1
ATOM 7298 C CA . GLN A 1 962 ? -40.039 -28.823 0.026 1.00 95.00 962 GLN A CA 1
ATOM 7299 C C . GLN A 1 962 ? -39.409 -29.406 1.297 1.00 95.00 962 GLN A C 1
ATOM 7301 O O . GLN A 1 962 ? -38.463 -30.187 1.206 1.00 95.00 962 GLN A O 1
ATOM 7306 N N . PHE A 1 963 ? -39.941 -29.060 2.473 1.00 96.06 963 PHE A N 1
ATOM 7307 C CA . PHE A 1 963 ? -39.488 -29.607 3.750 1.00 96.06 963 PHE A CA 1
ATOM 7308 C C . PHE A 1 963 ? -39.816 -31.102 3.901 1.00 96.06 963 PHE A C 1
ATOM 7310 O O . PHE A 1 963 ? -38.923 -31.880 4.230 1.00 96.06 963 PHE A O 1
ATOM 7317 N N . ASP A 1 964 ? -41.050 -31.519 3.600 1.00 97.12 964 ASP A N 1
ATOM 7318 C CA . ASP A 1 964 ? -41.502 -32.916 3.630 1.00 97.12 964 ASP A CA 1
ATOM 7319 C C . ASP A 1 964 ? -40.636 -33.800 2.723 1.00 97.12 964 ASP A C 1
ATOM 7321 O O . ASP A 1 964 ? -40.175 -34.863 3.142 1.00 97.12 964 ASP A O 1
ATOM 7325 N N . ALA A 1 965 ? -40.329 -33.322 1.510 1.00 96.88 965 ALA A N 1
ATOM 7326 C CA . ALA A 1 965 ? -39.461 -34.029 0.578 1.00 96.88 965 ALA A CA 1
ATOM 7327 C C . ALA A 1 965 ? -38.005 -34.123 1.065 1.00 96.88 965 ALA A C 1
ATOM 7329 O O . ALA A 1 965 ? -37.444 -35.220 1.110 1.00 96.88 965 ALA A O 1
ATOM 7330 N N . ALA A 1 966 ? -37.395 -33.002 1.459 1.00 97.44 966 ALA A N 1
ATOM 7331 C CA . ALA A 1 966 ? -35.987 -32.962 1.853 1.00 97.44 966 ALA A CA 1
ATOM 7332 C C . ALA A 1 966 ? -35.720 -33.692 3.181 1.00 97.44 966 ALA A C 1
ATOM 7334 O O . ALA A 1 966 ? -34.729 -34.410 3.308 1.00 97.44 966 ALA A O 1
ATOM 7335 N N . CYS A 1 967 ? -36.600 -33.525 4.173 1.00 97.44 967 CYS A N 1
ATOM 7336 C CA . CYS A 1 967 ? -36.425 -34.107 5.501 1.00 97.44 967 CYS A CA 1
ATOM 7337 C C . CYS A 1 967 ? -36.717 -35.612 5.510 1.00 97.44 967 CYS A C 1
ATOM 7339 O O . CYS A 1 967 ? -35.907 -36.372 6.036 1.00 97.44 967 CYS A O 1
ATOM 7341 N N . SER A 1 968 ? -37.802 -36.062 4.866 1.00 97.31 968 SER A N 1
ATOM 7342 C CA . SER A 1 968 ? -38.112 -37.498 4.789 1.00 97.31 968 SER A CA 1
ATOM 7343 C C . SER A 1 968 ? -37.028 -38.263 4.034 1.00 97.31 968 SER A C 1
ATOM 7345 O O . SER A 1 968 ? -36.564 -39.288 4.522 1.00 97.31 968 SER A O 1
ATOM 7347 N N . SER A 1 969 ? -36.555 -37.729 2.900 1.00 98.12 969 SER A N 1
ATOM 7348 C CA . SER A 1 969 ? -35.477 -38.364 2.125 1.00 98.12 969 SER A CA 1
ATOM 7349 C C . SER A 1 969 ? -34.164 -38.430 2.906 1.00 98.12 969 SER A C 1
ATOM 7351 O O . SER A 1 969 ? -33.448 -39.414 2.784 1.00 98.12 969 SER A O 1
ATOM 7353 N N . LEU A 1 970 ? -33.863 -37.437 3.757 1.00 98.31 970 LEU A N 1
ATOM 7354 C CA . LEU A 1 970 ? -32.695 -37.496 4.640 1.00 98.31 970 LEU A CA 1
ATOM 7355 C C . LEU A 1 970 ? -32.802 -38.620 5.677 1.00 98.31 970 LEU A C 1
ATOM 7357 O O . LEU A 1 970 ? -31.820 -39.323 5.899 1.00 98.31 970 LEU A O 1
ATOM 7361 N N . LEU A 1 971 ? -33.961 -38.790 6.319 1.00 97.88 971 LEU A N 1
ATOM 7362 C CA . LEU A 1 971 ? -34.162 -39.861 7.304 1.00 97.88 971 LEU A CA 1
ATOM 7363 C C . LEU A 1 971 ? -34.141 -41.254 6.654 1.00 97.88 971 LEU A C 1
ATOM 7365 O O . LEU A 1 971 ? -33.695 -42.210 7.284 1.00 97.88 971 LEU A O 1
ATOM 7369 N N . GLU A 1 972 ? -34.578 -41.347 5.399 1.00 97.06 972 GLU A N 1
ATOM 7370 C CA . GLU A 1 972 ? -34.560 -42.556 4.572 1.00 97.06 972 GLU A CA 1
ATOM 7371 C C . GLU A 1 972 ? -33.126 -42.921 4.146 1.00 97.06 972 GLU A C 1
ATOM 7373 O O . GLU A 1 972 ? -32.619 -43.960 4.558 1.00 97.06 972 GLU A O 1
ATOM 7378 N N . ASP A 1 973 ? -32.421 -42.022 3.451 1.00 97.00 973 ASP A N 1
ATOM 7379 C CA . ASP A 1 973 ? -31.052 -42.212 2.936 1.00 97.00 973 ASP A CA 1
ATOM 7380 C C . ASP A 1 973 ? -30.031 -42.432 4.078 1.00 97.00 973 ASP A C 1
ATOM 7382 O O . ASP A 1 973 ? -29.133 -43.269 3.974 1.00 97.00 973 ASP A O 1
ATOM 7386 N N . LEU A 1 974 ? -30.194 -41.761 5.231 1.00 97.62 974 LEU A N 1
ATOM 7387 C CA . LEU A 1 974 ? -29.381 -42.046 6.424 1.00 97.62 974 LEU A CA 1
ATOM 7388 C C . LEU A 1 974 ? -29.706 -43.406 7.062 1.00 97.62 974 LEU A C 1
ATOM 7390 O O . LEU A 1 974 ? -28.806 -44.019 7.639 1.00 97.62 974 LEU A O 1
ATOM 7394 N N . ALA A 1 975 ? -30.952 -43.884 7.002 1.00 96.44 975 ALA A N 1
ATOM 7395 C CA . ALA A 1 975 ? -31.319 -45.195 7.536 1.00 96.44 975 ALA A CA 1
ATOM 7396 C C . ALA A 1 975 ? -30.846 -46.332 6.616 1.00 96.44 975 ALA A C 1
ATOM 7398 O O . ALA A 1 975 ? -30.266 -47.300 7.104 1.00 96.44 975 ALA A O 1
ATOM 7399 N N . GLU A 1 976 ? -31.020 -46.196 5.299 1.00 95.81 976 GLU A N 1
ATOM 7400 C CA . GLU A 1 976 ? -30.566 -47.174 4.300 1.00 95.81 976 GLU A CA 1
ATOM 7401 C C . GLU A 1 976 ? -29.037 -47.336 4.296 1.00 95.81 976 GLU A C 1
ATOM 7403 O O . GLU A 1 976 ? -28.534 -48.450 4.153 1.00 95.81 976 GLU A O 1
ATOM 7408 N N . ARG A 1 977 ? -28.283 -46.254 4.547 1.00 94.88 977 ARG A N 1
ATOM 7409 C CA . ARG A 1 977 ? -26.817 -46.299 4.724 1.00 94.88 977 ARG A CA 1
ATOM 7410 C C . ARG A 1 977 ? -26.353 -46.756 6.112 1.00 94.88 977 ARG A C 1
ATOM 7412 O O . ARG A 1 977 ? -25.148 -46.832 6.341 1.00 94.88 977 ARG A O 1
ATOM 7419 N N . GLY A 1 978 ? -27.260 -46.995 7.063 1.00 95.88 978 GLY A N 1
ATOM 7420 C CA . GLY A 1 978 ? -26.906 -47.280 8.463 1.00 95.88 978 GLY A CA 1
ATOM 7421 C C . GLY A 1 978 ? -26.209 -46.114 9.186 1.00 95.88 978 GLY A C 1
ATOM 7422 O O . GLY A 1 978 ? -25.528 -46.317 10.188 1.00 95.88 978 GLY A O 1
ATOM 7423 N N . MET A 1 979 ? -26.349 -44.886 8.678 1.00 96.81 979 MET A N 1
ATOM 7424 C CA . MET A 1 979 ? -25.731 -43.673 9.226 1.00 96.81 979 MET A CA 1
ATOM 7425 C C . MET A 1 979 ? -26.586 -42.985 10.299 1.00 96.81 979 MET A C 1
ATOM 7427 O O . MET A 1 979 ? -26.040 -42.225 11.104 1.00 96.81 979 MET A O 1
ATOM 7431 N N . LEU A 1 980 ? -27.904 -43.218 10.314 1.00 95.75 980 LEU A N 1
ATOM 7432 C CA . LEU A 1 980 ? -28.856 -42.520 11.190 1.00 95.75 980 LEU A CA 1
ATOM 7433 C C . LEU A 1 980 ? -28.522 -42.698 12.681 1.00 95.75 980 LEU A C 1
ATOM 7435 O O . LEU A 1 980 ? -28.534 -41.727 13.431 1.00 95.75 980 LEU A O 1
ATOM 7439 N N . ASP A 1 981 ? -28.116 -43.892 13.112 1.00 93.94 981 ASP A N 1
ATOM 7440 C CA . ASP A 1 981 ? -27.800 -44.159 14.525 1.00 93.94 981 ASP A CA 1
ATOM 7441 C C . ASP A 1 981 ? -26.578 -43.370 15.039 1.00 93.94 981 ASP A C 1
ATOM 7443 O O . ASP A 1 981 ? -26.459 -43.125 16.239 1.00 93.94 981 ASP A O 1
ATOM 7447 N N . ARG A 1 982 ? -25.690 -42.913 14.140 1.00 94.94 982 ARG A N 1
ATOM 7448 C CA . ARG A 1 982 ? -24.499 -42.096 14.459 1.00 94.94 982 ARG A CA 1
ATOM 7449 C C . ARG A 1 982 ? -24.600 -40.636 14.004 1.00 94.94 982 ARG A C 1
ATOM 7451 O O . ARG A 1 982 ? -23.702 -39.850 14.318 1.00 94.94 982 ARG A O 1
ATOM 7458 N N . THR A 1 983 ? -25.676 -40.263 13.311 1.00 97.50 983 THR A N 1
ATOM 7459 C CA . THR A 1 983 ? -25.912 -38.913 12.778 1.00 97.50 983 THR A CA 1
ATOM 7460 C C . THR A 1 983 ? -27.149 -38.313 13.427 1.00 97.50 983 THR A C 1
ATOM 7462 O O . THR A 1 983 ? -28.265 -38.751 13.164 1.00 97.50 983 THR A O 1
ATOM 7465 N N . LEU A 1 984 ? -26.965 -37.287 14.255 1.00 98.00 984 LEU A N 1
ATOM 7466 C CA . LEU A 1 984 ? -28.085 -36.548 14.831 1.00 98.00 984 LEU A CA 1
ATOM 7467 C C . LEU A 1 984 ? -28.689 -35.613 13.773 1.00 98.00 984 LEU A C 1
ATOM 7469 O O . LEU A 1 984 ? -27.981 -34.788 13.203 1.00 98.00 984 LEU A O 1
ATOM 7473 N N . VAL A 1 985 ? -29.990 -35.708 13.521 1.00 98.31 985 VAL A N 1
ATOM 7474 C CA . VAL A 1 985 ? -30.744 -34.763 12.687 1.00 98.31 985 VAL A CA 1
ATOM 7475 C C . VAL A 1 985 ? -31.625 -33.920 13.601 1.00 98.31 985 VAL A C 1
ATOM 7477 O O . VAL A 1 985 ? -32.462 -34.459 14.321 1.00 98.31 985 VAL A O 1
ATOM 7480 N N . ALA A 1 986 ? -31.446 -32.600 13.575 1.00 97.88 986 ALA A N 1
ATOM 7481 C CA . ALA A 1 986 ? -32.199 -31.657 14.397 1.00 97.88 986 ALA A CA 1
ATOM 7482 C C . ALA A 1 986 ? -32.917 -30.629 13.513 1.00 97.88 986 ALA A C 1
ATOM 7484 O O . ALA A 1 986 ? -32.288 -29.738 12.942 1.00 97.88 986 ALA A O 1
ATOM 7485 N N . VAL A 1 987 ? -34.241 -30.739 13.406 1.00 97.50 987 VAL A N 1
ATOM 7486 C CA . VAL A 1 987 ? -35.086 -29.750 12.728 1.00 97.50 987 VAL A CA 1
ATOM 7487 C C . VAL A 1 987 ? -35.591 -28.757 13.764 1.00 97.50 987 VAL A C 1
ATOM 7489 O O . VAL A 1 987 ? -36.395 -29.107 14.628 1.00 97.50 987 VAL A O 1
ATOM 7492 N N . MET A 1 988 ? -35.104 -27.521 13.688 1.00 94.62 988 MET A N 1
ATOM 7493 C CA . MET A 1 988 ? -35.330 -26.488 14.701 1.00 94.62 988 MET A CA 1
ATOM 7494 C C . MET A 1 988 ? -35.746 -25.165 14.060 1.00 94.62 988 MET A C 1
ATOM 7496 O O . MET A 1 988 ? -35.451 -24.905 12.896 1.00 94.62 988 MET A O 1
ATOM 7500 N N . GLY A 1 989 ? -36.400 -24.311 14.840 1.00 92.38 989 GLY A N 1
ATOM 7501 C CA . GLY A 1 989 ? -36.680 -22.920 14.497 1.00 92.38 989 GLY A CA 1
ATOM 7502 C C . GLY A 1 989 ? -36.397 -22.012 15.689 1.00 92.38 989 GLY A C 1
ATOM 7503 O O . GLY A 1 989 ? -36.115 -22.485 16.791 1.00 92.38 989 GLY A O 1
ATOM 7504 N N . ASP A 1 990 ? -36.465 -20.707 15.457 1.00 89.69 990 ASP A N 1
ATOM 7505 C CA . ASP A 1 990 ? -36.185 -19.677 16.455 1.00 89.69 990 ASP A CA 1
ATOM 7506 C C . ASP A 1 990 ? -37.319 -19.459 17.466 1.00 89.69 990 ASP A C 1
ATOM 7508 O O . ASP A 1 990 ? -37.010 -19.181 18.614 1.00 89.69 990 ASP A O 1
ATOM 7512 N N . PHE A 1 991 ? -38.590 -19.636 17.085 1.00 90.69 991 PHE A N 1
ATOM 7513 C CA . PHE A 1 991 ? -39.759 -19.665 17.986 1.00 90.69 991 PHE A CA 1
ATOM 7514 C C . PHE A 1 991 ? -40.987 -20.284 17.281 1.00 90.69 991 PHE A C 1
ATOM 7516 O O . PHE A 1 991 ? -40.838 -20.942 16.252 1.00 90.69 991 PHE A O 1
ATOM 7523 N N . GLY A 1 992 ? -42.197 -20.109 17.823 1.00 91.69 992 GLY A N 1
ATOM 7524 C CA . GLY A 1 992 ? -43.460 -20.587 17.248 1.00 91.69 992 GLY A CA 1
ATOM 7525 C C . GLY A 1 992 ? -44.324 -19.484 16.648 1.00 91.69 992 GLY A C 1
ATOM 7526 O O . GLY A 1 992 ? -43.880 -18.354 16.423 1.00 91.69 992 GLY A O 1
ATOM 7527 N N . ARG A 1 993 ? -45.591 -19.827 16.396 1.00 91.94 993 ARG A N 1
ATOM 7528 C CA . ARG A 1 993 ? -46.582 -18.955 15.748 1.00 91.94 993 ARG A CA 1
ATOM 7529 C C . ARG A 1 993 ? -47.856 -18.805 16.571 1.00 91.94 993 ARG A C 1
ATOM 7531 O O . ARG A 1 993 ? -48.263 -19.733 17.265 1.00 91.94 993 ARG A O 1
ATOM 7538 N N . SER A 1 994 ? -48.489 -17.636 16.478 1.00 93.25 994 SER A N 1
ATOM 7539 C CA . SER A 1 994 ? -49.642 -17.277 17.306 1.00 93.25 994 SER A CA 1
ATOM 7540 C C . SER A 1 994 ? -50.816 -18.269 17.169 1.00 93.25 994 SER A C 1
ATOM 7542 O O . SER A 1 994 ? -51.218 -18.596 16.046 1.00 93.25 994 SER A O 1
ATOM 7544 N N . PRO A 1 995 ? -51.435 -18.693 18.292 1.00 93.38 995 PRO A N 1
ATOM 7545 C CA . PRO A 1 995 ? -52.675 -19.473 18.307 1.00 93.38 995 PRO A CA 1
ATOM 7546 C C . PRO A 1 995 ? -53.782 -18.854 17.463 1.00 93.38 995 PRO A C 1
ATOM 7548 O O . PRO A 1 995 ? -54.410 -19.543 16.669 1.00 93.38 995 PRO A O 1
ATOM 7551 N N . GLN A 1 996 ? -53.973 -17.542 17.589 1.00 94.44 996 GLN A N 1
ATOM 7552 C CA . GLN A 1 996 ? -54.907 -16.777 16.775 1.00 94.44 996 GLN A CA 1
ATOM 7553 C C . GLN A 1 996 ? -54.322 -16.525 15.378 1.00 94.44 996 GLN A C 1
ATOM 7555 O O . GLN A 1 996 ? -53.207 -16.014 15.253 1.00 94.44 996 GLN A O 1
ATOM 7560 N N . VAL A 1 997 ? -55.096 -16.827 14.335 1.00 94.06 997 VAL A N 1
ATOM 7561 C CA . VAL A 1 997 ? -54.839 -16.385 12.956 1.00 94.06 997 VAL A CA 1
ATOM 7562 C C . VAL A 1 997 ? -55.181 -14.897 12.842 1.00 94.06 997 VAL A C 1
ATOM 7564 O O . VAL A 1 997 ? -56.245 -14.460 13.289 1.00 94.06 997 VAL A O 1
ATOM 7567 N N . ASN A 1 998 ? -54.276 -14.112 12.260 1.00 92.88 998 ASN A N 1
ATOM 7568 C CA . ASN A 1 998 ? -54.401 -12.660 12.141 1.00 92.88 998 ASN A CA 1
ATOM 7569 C C . ASN A 1 998 ? -55.184 -12.229 10.878 1.00 92.88 998 ASN A C 1
ATOM 7571 O O . ASN A 1 998 ? -55.513 -13.035 10.005 1.00 92.88 998 ASN A O 1
ATOM 7575 N N . GLN A 1 999 ? -55.457 -10.924 10.753 1.00 91.31 999 GLN A N 1
ATOM 7576 C CA . GLN A 1 999 ? -56.257 -10.353 9.654 1.00 91.31 999 GLN A CA 1
ATOM 7577 C C . GLN A 1 999 ? -55.650 -10.546 8.248 1.00 91.31 999 GLN A C 1
ATOM 7579 O O . GLN A 1 999 ? -56.370 -10.443 7.259 1.00 91.31 999 GLN A O 1
ATOM 7584 N N . ASN A 1 1000 ? -54.355 -10.863 8.139 1.00 91.56 1000 ASN A N 1
ATOM 7585 C CA . ASN A 1 1000 ? -53.659 -11.107 6.871 1.00 91.56 1000 ASN A CA 1
ATOM 7586 C C . ASN A 1 1000 ? -53.649 -12.601 6.475 1.00 91.56 1000 ASN A C 1
ATOM 7588 O O . ASN A 1 1000 ? -52.812 -13.018 5.668 1.00 91.56 1000 ASN A O 1
ATOM 7592 N N . ALA A 1 1001 ? -54.512 -13.424 7.089 1.00 90.88 1001 ALA A N 1
ATOM 7593 C CA . ALA A 1 1001 ? -54.451 -14.890 7.043 1.00 90.88 1001 ALA A CA 1
ATOM 7594 C C . ALA A 1 1001 ? -53.054 -15.429 7.421 1.00 90.88 1001 ALA A C 1
ATOM 7596 O O . ALA A 1 1001 ? -52.534 -16.371 6.816 1.00 90.88 1001 ALA A O 1
ATOM 7597 N N . GLY A 1 1002 ? -52.411 -14.763 8.382 1.00 92.56 1002 GLY A N 1
ATOM 7598 C CA . GLY A 1 1002 ? -51.089 -15.075 8.905 1.00 92.56 1002 GLY A CA 1
ATOM 7599 C C . GLY A 1 1002 ? -51.115 -15.511 10.369 1.00 92.56 1002 GLY A C 1
ATOM 7600 O O . GLY A 1 1002 ? -52.172 -15.561 10.997 1.00 92.56 1002 GLY A O 1
ATOM 7601 N N . ARG A 1 1003 ? -49.935 -15.790 10.923 1.00 92.94 1003 ARG A N 1
ATOM 7602 C CA . ARG A 1 1003 ? -49.714 -15.954 12.365 1.00 92.94 1003 ARG A CA 1
ATOM 7603 C C . ARG A 1 1003 ? -48.487 -15.150 12.792 1.00 92.94 1003 ARG A C 1
ATOM 7605 O O . ARG A 1 1003 ? -47.479 -15.121 12.082 1.00 92.94 1003 ARG A O 1
ATOM 7612 N N . ASP A 1 1004 ? -48.577 -14.514 13.947 1.00 92.50 1004 ASP A N 1
ATOM 7613 C CA . ASP A 1 1004 ? -47.566 -13.611 14.497 1.00 92.50 1004 ASP A CA 1
ATOM 7614 C C . ASP A 1 1004 ? -46.534 -14.367 15.358 1.00 92.50 1004 ASP A C 1
ATOM 7616 O O . ASP A 1 1004 ? -46.677 -15.574 15.568 1.00 92.50 1004 ASP A O 1
ATOM 7620 N N . HIS A 1 1005 ? -45.466 -13.695 15.808 1.00 92.31 1005 HIS A N 1
ATOM 7621 C CA . HIS A 1 1005 ? -44.398 -14.315 16.614 1.00 92.31 1005 HIS A CA 1
ATOM 7622 C C . HIS A 1 1005 ? -44.953 -14.874 17.926 1.00 92.31 1005 HIS A C 1
ATOM 7624 O O . HIS A 1 1005 ? -45.800 -14.248 18.565 1.00 92.31 1005 HIS A O 1
ATOM 7630 N N . TRP A 1 1006 ? -44.499 -16.068 18.319 1.00 93.06 1006 TRP A N 1
ATOM 7631 C CA . TRP A 1 1006 ? -44.965 -16.713 19.545 1.00 93.06 1006 TRP A CA 1
ATOM 7632 C C . TRP A 1 1006 ? -43.861 -17.537 20.217 1.00 93.06 1006 TRP A C 1
ATOM 7634 O O . TRP A 1 1006 ? -43.684 -18.731 19.987 1.00 93.06 1006 TRP A O 1
ATOM 7644 N N . ASN A 1 1007 ? -43.106 -16.872 21.085 1.00 91.94 1007 ASN A N 1
ATOM 7645 C CA . ASN A 1 1007 ? -42.039 -17.444 21.911 1.00 91.94 1007 ASN A CA 1
ATOM 7646 C C . ASN A 1 1007 ? -42.540 -18.334 23.062 1.00 91.94 1007 ASN A C 1
ATOM 7648 O O . ASN A 1 1007 ? -41.769 -19.104 23.639 1.00 91.94 1007 ASN A O 1
ATOM 7652 N N . PHE A 1 1008 ? -43.819 -18.203 23.424 1.00 94.12 1008 PHE A N 1
ATOM 7653 C CA . PHE A 1 1008 ? -44.399 -18.863 24.592 1.00 94.12 1008 PHE A CA 1
ATOM 7654 C C . PHE A 1 1008 ? -44.655 -20.355 24.392 1.00 94.12 1008 PHE A C 1
ATOM 7656 O O . PHE A 1 1008 ? -44.670 -21.078 25.382 1.00 94.12 1008 PHE A O 1
ATOM 7663 N N . CYS A 1 1009 ? -44.838 -20.819 23.152 1.00 94.88 1009 CYS A N 1
ATOM 7664 C CA . CYS A 1 1009 ? -44.937 -22.239 22.829 1.00 94.88 1009 CYS A CA 1
ATOM 7665 C C . CYS A 1 1009 ? -44.560 -22.518 21.373 1.00 94.88 1009 CYS A C 1
ATOM 7667 O O . CYS A 1 1009 ? -45.044 -21.832 20.472 1.00 94.88 1009 CYS A O 1
ATOM 7669 N N . TYR A 1 1010 ? -43.733 -23.540 21.148 1.00 95.19 1010 TYR A N 1
ATOM 7670 C CA . TYR A 1 1010 ? -43.394 -24.048 19.821 1.00 95.19 1010 TYR A CA 1
ATOM 7671 C C . TYR A 1 1010 ? -42.976 -25.523 19.846 1.00 95.19 1010 TYR A C 1
ATOM 7673 O O . TYR A 1 1010 ? -43.044 -26.201 20.876 1.00 95.19 1010 TYR A O 1
ATOM 7681 N N . SER A 1 1011 ? -42.583 -26.053 18.687 1.00 95.50 1011 SER A N 1
ATOM 7682 C CA . SER A 1 1011 ? -42.189 -27.456 18.528 1.00 95.50 1011 SER A CA 1
ATOM 7683 C C . SER A 1 1011 ? -40.960 -27.619 17.638 1.00 95.50 1011 SER A C 1
ATOM 7685 O O . SER A 1 1011 ? -40.697 -26.780 16.777 1.00 95.50 1011 SER A O 1
ATOM 7687 N N . LEU A 1 1012 ? -40.228 -28.713 17.845 1.00 96.19 1012 LEU A N 1
ATOM 7688 C CA . LEU A 1 1012 ? -39.066 -29.119 17.050 1.00 96.19 1012 LEU A CA 1
ATOM 7689 C C . LEU A 1 1012 ? -38.995 -30.646 16.929 1.00 96.19 1012 LEU A C 1
ATOM 7691 O O . LEU A 1 1012 ? -39.659 -31.361 17.686 1.00 96.19 1012 LEU A O 1
ATOM 7695 N N . MET A 1 1013 ? -38.184 -31.142 15.994 1.00 97.06 1013 MET A N 1
ATOM 7696 C CA . MET A 1 1013 ? -38.011 -32.576 15.746 1.00 97.06 1013 MET A CA 1
ATOM 7697 C C . MET A 1 1013 ? -36.534 -32.975 15.821 1.00 97.06 1013 MET A C 1
ATOM 7699 O O . MET A 1 1013 ? -35.672 -32.302 15.258 1.00 97.06 1013 MET A O 1
ATOM 7703 N N . LEU A 1 1014 ? -36.253 -34.093 16.485 1.00 98.00 1014 LEU A N 1
ATOM 7704 C CA . LEU A 1 1014 ? -34.932 -34.714 16.591 1.00 98.00 1014 LEU A CA 1
ATOM 7705 C C . LEU A 1 1014 ? -35.005 -36.154 16.060 1.00 98.00 1014 LEU A C 1
ATOM 7707 O O . LEU A 1 1014 ? -36.011 -36.825 16.269 1.00 98.00 1014 LEU A O 1
ATOM 7711 N N . ALA A 1 1015 ? -33.966 -36.658 15.400 1.00 97.50 1015 ALA A N 1
ATOM 7712 C CA . ALA A 1 1015 ? -33.900 -38.049 14.941 1.00 97.50 1015 ALA A CA 1
ATOM 7713 C C . ALA A 1 1015 ? -32.452 -38.557 14.881 1.00 97.50 1015 ALA A C 1
ATOM 7715 O O . ALA A 1 1015 ? -31.531 -37.778 14.636 1.00 97.50 1015 ALA A O 1
ATOM 7716 N N . GLY A 1 1016 ? -32.255 -39.865 15.063 1.00 95.88 1016 GLY A N 1
ATOM 7717 C CA . GLY A 1 1016 ? -30.928 -40.486 15.010 1.00 95.88 1016 GLY A CA 1
ATOM 7718 C C . GLY A 1 1016 ? -29.993 -40.088 16.160 1.00 95.88 1016 GLY A C 1
ATOM 7719 O O . GLY A 1 1016 ? -30.412 -39.515 17.165 1.00 95.88 1016 GLY A O 1
ATOM 7720 N N . GLY A 1 1017 ? -28.710 -40.433 16.033 1.00 93.31 1017 GLY A N 1
ATOM 7721 C CA . GLY A 1 1017 ? -27.636 -40.004 16.945 1.00 93.31 1017 GLY A CA 1
ATOM 7722 C C . GLY A 1 1017 ? -27.788 -40.389 18.428 1.00 93.31 1017 GLY A C 1
ATOM 7723 O O . GLY A 1 1017 ? -27.142 -39.776 19.278 1.00 93.31 1017 GLY A O 1
ATOM 7724 N N . GLY A 1 1018 ? -28.642 -41.364 18.757 1.00 91.62 1018 GLY A N 1
ATOM 7725 C CA . GLY A 1 1018 ? -28.966 -41.765 20.134 1.00 91.62 1018 GLY A CA 1
ATOM 7726 C C . GLY A 1 1018 ? -30.217 -41.116 20.746 1.00 91.62 1018 GLY A C 1
ATOM 7727 O O . GLY A 1 1018 ? -30.460 -41.309 21.938 1.00 91.62 1018 GLY A O 1
ATOM 7728 N N . VAL A 1 1019 ? -31.011 -40.378 19.964 1.00 95.94 1019 VAL A N 1
ATOM 7729 C CA . VAL A 1 1019 ? -32.358 -39.917 20.349 1.00 95.94 1019 VAL A CA 1
ATOM 7730 C C . VAL A 1 1019 ? -33.364 -41.079 20.238 1.00 95.94 1019 VAL A C 1
ATOM 7732 O O . VAL A 1 1019 ? -33.269 -41.857 19.284 1.00 95.94 1019 VAL A O 1
ATOM 7735 N N . PRO A 1 1020 ? -34.348 -41.209 21.152 1.00 94.88 1020 PRO A N 1
ATOM 7736 C CA . PRO A 1 1020 ? -35.421 -42.195 21.035 1.00 94.88 1020 PRO A CA 1
ATOM 7737 C C . PRO A 1 1020 ? -36.208 -42.124 19.717 1.00 94.88 1020 PRO A C 1
ATOM 7739 O O . PRO A 1 1020 ? -36.388 -41.065 19.111 1.00 94.88 1020 PRO A O 1
ATOM 7742 N N . GLN A 1 1021 ? -36.724 -43.274 19.291 1.00 94.75 1021 GLN A N 1
ATOM 7743 C CA . GLN A 1 1021 ? -37.506 -43.430 18.065 1.00 94.75 1021 GLN A CA 1
ATOM 7744 C C . GLN A 1 1021 ? -39.012 -43.456 18.388 1.00 94.75 1021 GLN A C 1
ATOM 7746 O O . GLN A 1 1021 ? -39.456 -44.229 19.237 1.00 94.75 1021 GLN A O 1
ATOM 7751 N N . GLY A 1 1022 ? -39.798 -42.589 17.740 1.00 95.25 1022 GLY A N 1
ATOM 7752 C CA . GLY A 1 1022 ? -41.259 -42.517 17.865 1.00 95.25 1022 GLY A CA 1
ATOM 7753 C C . GLY A 1 1022 ? -41.792 -41.787 19.107 1.00 95.25 1022 GLY A C 1
ATOM 7754 O O . GLY A 1 1022 ? -42.988 -41.871 19.391 1.00 95.25 1022 GLY A O 1
ATOM 7755 N N . LEU A 1 1023 ? -40.943 -41.085 19.864 1.00 96.44 1023 LEU A N 1
ATOM 7756 C CA . LEU A 1 1023 ? -41.331 -40.402 21.102 1.00 96.44 1023 LEU A CA 1
ATOM 7757 C C . LEU A 1 1023 ? -41.979 -39.034 20.826 1.00 96.44 1023 LEU A C 1
ATOM 7759 O O . LEU A 1 1023 ? -41.391 -38.151 20.206 1.00 96.44 1023 LEU A O 1
ATOM 7763 N N . ILE A 1 1024 ? -43.169 -38.813 21.383 1.00 96.94 1024 ILE A N 1
ATOM 7764 C CA . ILE A 1 1024 ? -43.803 -37.490 21.426 1.00 96.94 1024 ILE A CA 1
ATOM 7765 C C . ILE A 1 1024 ? -43.602 -36.917 22.830 1.00 96.94 1024 ILE A C 1
ATOM 7767 O O . ILE A 1 1024 ? -44.261 -37.333 23.783 1.00 96.94 1024 ILE A O 1
ATOM 7771 N N . TYR A 1 1025 ? -42.654 -35.991 22.969 1.00 97.00 1025 TYR A N 1
ATOM 7772 C CA . TYR A 1 1025 ? -42.262 -35.413 24.249 1.00 97.00 1025 TYR A CA 1
ATOM 7773 C C . TYR A 1 1025 ? -43.058 -34.138 24.557 1.00 97.00 1025 TYR A C 1
ATOM 7775 O O . TYR A 1 1025 ? -43.051 -33.164 23.794 1.00 97.00 1025 TYR A O 1
ATOM 7783 N N . GLY A 1 1026 ? -43.707 -34.143 25.723 1.00 96.31 1026 GLY A N 1
ATOM 7784 C CA . GLY A 1 1026 ? -44.495 -33.028 26.237 1.00 96.31 1026 GLY A CA 1
ATOM 7785 C C . GLY A 1 1026 ? -45.751 -32.723 25.417 1.00 96.31 1026 GLY A C 1
ATOM 7786 O O . GLY A 1 1026 ? -46.133 -33.423 24.466 1.00 96.31 1026 GLY A O 1
ATOM 7787 N N . ALA A 1 1027 ? -46.416 -31.642 25.807 1.00 96.19 1027 ALA A N 1
ATOM 7788 C CA . ALA A 1 1027 ? -47.607 -31.137 25.140 1.00 96.19 1027 ALA A CA 1
ATOM 7789 C C . ALA A 1 1027 ? -47.723 -29.625 25.330 1.00 96.19 1027 ALA A C 1
ATOM 7791 O O . ALA A 1 1027 ? -47.366 -29.098 26.384 1.00 96.19 1027 ALA A O 1
ATOM 7792 N N . SER A 1 1028 ? -48.314 -28.949 24.351 1.00 96.44 1028 SER A N 1
ATOM 7793 C CA . SER A 1 1028 ? -48.927 -27.640 24.555 1.00 96.44 1028 SER A CA 1
ATOM 7794 C C . SER A 1 1028 ? -50.407 -27.781 24.932 1.00 96.44 1028 SER A C 1
ATOM 7796 O O . SER A 1 1028 ? -50.983 -28.873 24.870 1.00 96.44 1028 SER A O 1
ATOM 7798 N N . ASP A 1 1029 ? -51.027 -26.677 25.338 1.00 95.88 1029 ASP A N 1
ATOM 7799 C CA . ASP A 1 1029 ? -52.444 -26.616 25.688 1.00 95.88 1029 ASP A CA 1
ATOM 7800 C C . ASP A 1 1029 ? -53.407 -26.877 24.499 1.00 95.88 1029 ASP A C 1
ATOM 7802 O O . ASP A 1 1029 ? -53.023 -27.217 23.374 1.00 95.88 1029 ASP A O 1
ATOM 7806 N N . LYS A 1 1030 ? -54.713 -26.728 24.761 1.00 95.31 1030 LYS A N 1
ATOM 7807 C CA . LYS A 1 1030 ? -55.797 -26.999 23.798 1.00 95.31 1030 LYS A CA 1
ATOM 7808 C C . LYS A 1 1030 ? -55.814 -26.070 22.574 1.00 95.31 1030 LYS A C 1
ATOM 7810 O O . LYS A 1 1030 ? -56.486 -26.396 21.601 1.00 95.31 1030 LYS A O 1
ATOM 7815 N N . ILE A 1 1031 ? -55.114 -24.938 22.620 1.00 94.19 1031 ILE A N 1
ATOM 7816 C CA . ILE A 1 1031 ? -54.997 -23.959 21.527 1.00 94.19 1031 ILE A CA 1
ATOM 7817 C C . ILE A 1 1031 ? -53.544 -23.768 21.057 1.00 94.19 1031 ILE A C 1
ATOM 7819 O O . ILE A 1 1031 ? -53.303 -23.017 20.118 1.00 94.19 1031 ILE A O 1
ATOM 7823 N N . GLY A 1 1032 ? -52.587 -24.455 21.686 1.00 93.19 1032 GLY A N 1
ATOM 7824 C CA . GLY A 1 1032 ? -51.153 -24.374 21.412 1.00 93.19 1032 GLY A CA 1
ATOM 7825 C C . GLY A 1 1032 ? -50.490 -23.066 21.837 1.00 93.19 1032 GLY A C 1
ATOM 7826 O O . GLY A 1 1032 ? -49.495 -22.674 21.226 1.00 93.19 1032 GLY A O 1
ATOM 7827 N N . ALA A 1 1033 ? -51.035 -22.389 22.856 1.00 93.94 1033 ALA A N 1
ATOM 7828 C CA . ALA A 1 1033 ? -50.511 -21.113 23.343 1.00 93.94 1033 ALA A CA 1
ATOM 7829 C C . ALA A 1 1033 ? -49.331 -21.278 24.312 1.00 93.94 1033 ALA A C 1
ATOM 7831 O O . ALA A 1 1033 ? -48.361 -20.529 24.216 1.00 93.94 1033 ALA A O 1
ATOM 7832 N N . PHE A 1 1034 ? -49.391 -22.255 25.215 1.00 96.44 1034 PHE A N 1
ATOM 7833 C CA . PHE A 1 1034 ? -48.384 -22.500 26.249 1.00 96.44 1034 PHE A CA 1
ATOM 7834 C C . PHE A 1 1034 ? -48.109 -24.008 26.406 1.00 96.44 1034 PHE A C 1
ATOM 7836 O O . PHE A 1 1034 ? -49.010 -24.820 26.172 1.00 96.44 1034 PHE A O 1
ATOM 7843 N N . PRO A 1 1035 ? -46.897 -24.419 26.833 1.00 96.81 1035 PRO A N 1
ATOM 7844 C CA . PRO A 1 1035 ? -46.629 -25.769 27.310 1.00 96.81 1035 PRO A CA 1
ATOM 7845 C C . PRO A 1 1035 ? -47.589 -26.156 28.442 1.00 96.81 1035 PRO A C 1
ATOM 7847 O O . PRO A 1 1035 ? -47.664 -25.480 29.466 1.00 96.81 1035 PRO A O 1
ATOM 7850 N N . ALA A 1 1036 ? -48.306 -27.260 28.254 1.00 96.31 1036 ALA A N 1
ATOM 7851 C CA . ALA A 1 1036 ? -49.174 -27.873 29.256 1.00 96.31 1036 ALA A CA 1
ATOM 7852 C C . ALA A 1 1036 ? -48.490 -29.048 29.976 1.00 96.31 1036 ALA A C 1
ATOM 7854 O O . ALA A 1 1036 ? -48.860 -29.362 31.105 1.00 96.31 1036 ALA A O 1
ATOM 7855 N N . ASP A 1 1037 ? -47.495 -29.680 29.344 1.00 96.50 1037 ASP A N 1
ATOM 7856 C CA . ASP A 1 1037 ? -46.681 -30.746 29.932 1.00 96.50 1037 ASP A CA 1
ATOM 7857 C C . ASP A 1 1037 ? -45.208 -30.645 29.494 1.00 96.50 1037 ASP A C 1
ATOM 7859 O O . ASP A 1 1037 ? -44.914 -30.277 28.354 1.00 96.50 1037 ASP A O 1
ATOM 7863 N N . LYS A 1 1038 ? -44.300 -30.985 30.419 1.00 95.38 1038 LYS A N 1
ATOM 7864 C CA . LYS A 1 1038 ? -42.828 -30.977 30.288 1.00 95.38 1038 LYS A CA 1
ATOM 7865 C C . LYS A 1 1038 ? -42.240 -29.785 29.499 1.00 95.38 1038 LYS A C 1
ATOM 7867 O O . LYS A 1 1038 ? -41.646 -30.006 28.440 1.00 95.38 1038 LYS A O 1
ATOM 7872 N N . PRO A 1 1039 ? -42.370 -28.531 29.979 1.00 96.31 1039 PRO A N 1
ATOM 7873 C CA . PRO A 1 1039 ? -41.771 -27.362 29.327 1.00 96.31 1039 PRO A CA 1
ATOM 7874 C C . PRO A 1 1039 ? -40.249 -27.495 29.170 1.00 96.31 1039 PRO A C 1
ATOM 7876 O O . PRO A 1 1039 ? -39.563 -27.918 30.100 1.00 96.31 1039 PRO A O 1
ATOM 7879 N N . LEU A 1 1040 ? -39.723 -27.104 28.006 1.00 96.75 1040 LEU A N 1
ATOM 7880 C CA . LEU A 1 1040 ? -38.288 -27.066 27.704 1.00 96.75 1040 LEU A CA 1
ATOM 7881 C C . LEU A 1 1040 ? -37.879 -25.726 27.083 1.00 96.75 1040 LEU A C 1
ATOM 7883 O O . LEU A 1 1040 ? -38.685 -25.019 26.484 1.00 96.75 1040 LEU A O 1
ATOM 7887 N N . THR A 1 1041 ? -36.593 -25.397 27.196 1.00 95.50 1041 THR A N 1
ATOM 7888 C CA . THR A 1 1041 ? -35.992 -24.169 26.648 1.00 95.50 1041 THR A CA 1
ATOM 7889 C C . THR A 1 1041 ? -34.833 -24.507 25.703 1.00 95.50 1041 THR A C 1
ATOM 7891 O O . THR A 1 1041 ? -34.296 -25.616 25.797 1.00 95.50 1041 THR A O 1
ATOM 7894 N N . PRO A 1 1042 ? -34.390 -23.585 24.822 1.00 95.06 1042 PRO A N 1
ATOM 7895 C CA . PRO A 1 1042 ? -33.271 -23.828 23.907 1.00 95.06 1042 PRO A CA 1
ATOM 7896 C C . PRO A 1 1042 ? -32.015 -24.414 24.563 1.00 95.06 1042 PRO A C 1
ATOM 7898 O O . PRO A 1 1042 ? -31.431 -25.351 24.024 1.00 95.06 1042 PRO A O 1
ATOM 7901 N N . GLY A 1 1043 ? -31.647 -23.932 25.756 1.00 95.12 1043 GLY A N 1
ATOM 7902 C CA . GLY A 1 1043 ? -30.503 -24.442 26.519 1.00 95.12 1043 GLY A CA 1
ATOM 7903 C C . GLY A 1 1043 ? -30.578 -25.946 26.797 1.00 95.12 1043 GLY A C 1
ATOM 7904 O O . GLY A 1 1043 ? -29.610 -26.654 26.553 1.00 95.12 1043 GLY A O 1
ATOM 7905 N N . HIS A 1 1044 ? -31.747 -26.475 27.179 1.00 96.69 1044 HIS A N 1
ATOM 7906 C CA . HIS A 1 1044 ? -31.932 -27.917 27.400 1.00 96.69 1044 HIS A CA 1
ATOM 7907 C C . HIS A 1 1044 ? -31.668 -28.742 26.130 1.00 96.69 1044 HIS A C 1
ATOM 7909 O O . HIS A 1 1044 ? -31.049 -29.805 26.185 1.00 96.69 1044 HIS A O 1
ATOM 7915 N N . ILE A 1 1045 ? -32.111 -28.248 24.972 1.00 96.31 1045 ILE A N 1
ATOM 7916 C CA . ILE A 1 1045 ? -31.952 -28.935 23.684 1.00 96.31 1045 ILE A CA 1
ATOM 7917 C C . ILE A 1 1045 ? -30.503 -28.858 23.202 1.00 96.31 1045 ILE A C 1
ATOM 7919 O O . ILE A 1 1045 ? -29.943 -29.881 22.820 1.00 96.31 1045 ILE A O 1
ATOM 7923 N N . VAL A 1 1046 ? -29.858 -27.693 23.290 1.00 96.00 1046 VAL A N 1
ATOM 7924 C CA . VAL A 1 1046 ? -28.448 -27.531 22.899 1.00 96.00 1046 VAL A CA 1
ATOM 7925 C C . VAL A 1 1046 ? -27.517 -28.328 23.827 1.00 96.00 1046 VAL A C 1
ATOM 7927 O O . VAL A 1 1046 ? -26.621 -29.013 23.338 1.00 96.00 1046 VAL A O 1
ATOM 7930 N N . SER A 1 1047 ? -27.786 -28.369 25.137 1.00 95.88 1047 SER A N 1
ATOM 7931 C CA . SER A 1 1047 ? -27.099 -29.263 26.084 1.00 95.88 1047 SER A CA 1
ATOM 7932 C C . SER A 1 1047 ? -27.299 -30.746 25.754 1.00 95.88 1047 SER A C 1
ATOM 7934 O O . SER A 1 1047 ? -26.354 -31.528 25.836 1.00 95.88 1047 SER A O 1
ATOM 7936 N N . THR A 1 1048 ? -28.504 -31.145 25.332 1.00 96.19 1048 THR A N 1
ATOM 7937 C CA . THR A 1 1048 ? -28.791 -32.521 24.882 1.00 96.19 1048 THR A CA 1
ATOM 7938 C C . THR A 1 1048 ? -28.026 -32.856 23.595 1.00 96.19 1048 THR A C 1
ATOM 7940 O O . THR A 1 1048 ? -27.410 -33.916 23.509 1.00 96.19 1048 THR A O 1
ATOM 7943 N N . ILE A 1 1049 ? -27.983 -31.935 22.624 1.00 95.88 1049 ILE A N 1
ATOM 7944 C CA . ILE A 1 1049 ? -27.198 -32.068 21.386 1.00 95.88 1049 ILE A CA 1
ATOM 7945 C C . ILE A 1 1049 ? -25.708 -32.263 21.712 1.00 95.88 1049 ILE A C 1
ATOM 7947 O O . ILE A 1 1049 ? -25.100 -33.206 21.205 1.00 95.88 1049 ILE A O 1
ATOM 7951 N N . TYR A 1 1050 ? -25.125 -31.435 22.588 1.00 95.06 1050 TYR A N 1
ATOM 7952 C CA . TYR A 1 1050 ? -23.729 -31.594 23.017 1.00 95.06 1050 TYR A CA 1
ATOM 7953 C C . TYR A 1 1050 ? -23.483 -32.932 23.729 1.00 95.06 1050 TYR A C 1
ATOM 7955 O O . TYR A 1 1050 ? -22.529 -33.628 23.378 1.00 95.06 1050 TYR A O 1
ATOM 7963 N N . HIS A 1 1051 ? -24.365 -33.349 24.645 1.00 94.31 1051 HIS A N 1
ATOM 7964 C CA . HIS A 1 1051 ? -24.233 -34.624 25.355 1.00 94.31 1051 HIS A CA 1
ATOM 7965 C C . HIS A 1 1051 ? -24.238 -35.823 24.392 1.00 94.31 1051 HIS A C 1
ATOM 7967 O O . HIS A 1 1051 ? -23.357 -36.680 24.464 1.00 94.31 1051 HIS A O 1
ATOM 7973 N N . LEU A 1 1052 ? -25.174 -35.870 23.435 1.00 94.81 1052 LEU A N 1
ATOM 7974 C CA . LEU A 1 1052 ? -25.204 -36.913 22.401 1.00 94.81 1052 LEU A CA 1
ATOM 7975 C C . LEU A 1 1052 ? -23.918 -36.915 21.554 1.00 94.81 1052 LEU A C 1
ATOM 7977 O O . LEU A 1 1052 ? -23.415 -37.977 21.188 1.00 94.81 1052 LEU A O 1
ATOM 7981 N N . LEU A 1 1053 ? -23.336 -35.742 21.302 1.00 93.38 1053 LEU A N 1
ATOM 7982 C CA . LEU A 1 1053 ? -22.061 -35.563 20.602 1.00 93.38 1053 LEU A CA 1
ATOM 7983 C C . LEU A 1 1053 ? -20.811 -35.785 21.481 1.00 93.38 1053 LEU A C 1
ATOM 7985 O O . LEU A 1 1053 ? -19.699 -35.559 20.997 1.00 93.38 1053 LEU A O 1
ATOM 7989 N N . GLY A 1 1054 ? -20.946 -36.253 22.727 1.00 91.19 1054 GLY A N 1
ATOM 7990 C CA . GLY A 1 1054 ? -19.810 -36.522 23.620 1.00 91.19 1054 GLY A CA 1
ATOM 7991 C C . GLY A 1 1054 ? -19.119 -35.260 24.142 1.00 91.19 1054 GLY A C 1
ATOM 7992 O O . GLY A 1 1054 ? -17.897 -35.232 24.251 1.00 91.19 1054 GLY A O 1
ATOM 7993 N N . ILE A 1 1055 ? -19.880 -34.189 24.383 1.00 91.19 1055 ILE A N 1
ATOM 7994 C CA . ILE A 1 1055 ? -19.389 -32.908 24.902 1.00 91.19 1055 ILE A CA 1
ATOM 7995 C C . ILE A 1 1055 ? -20.219 -32.541 26.150 1.00 91.19 1055 ILE A C 1
ATOM 7997 O O . ILE A 1 1055 ? -21.442 -32.435 26.044 1.00 91.19 1055 ILE A O 1
ATOM 8001 N N . PRO A 1 1056 ? -19.604 -32.335 27.332 1.00 90.31 1056 PRO A N 1
ATOM 8002 C CA . PRO A 1 1056 ? -20.300 -31.817 28.510 1.00 90.31 1056 PRO A CA 1
ATOM 8003 C C . PRO A 1 1056 ? -20.845 -30.411 28.248 1.00 90.31 1056 PRO A C 1
ATOM 8005 O O . PRO A 1 1056 ? -20.135 -29.553 27.723 1.00 90.31 1056 PRO A O 1
ATOM 8008 N N . HIS A 1 1057 ? -22.098 -30.147 28.619 1.00 89.94 1057 HIS A N 1
ATOM 8009 C CA . HIS A 1 1057 ? -22.716 -28.831 28.417 1.00 89.94 1057 HIS A CA 1
ATOM 8010 C C . HIS A 1 1057 ? -22.122 -27.760 29.341 1.00 89.94 1057 HIS A C 1
ATOM 8012 O O . HIS A 1 1057 ? -22.136 -26.580 29.016 1.00 89.94 1057 HIS A O 1
ATOM 8018 N N . ASP A 1 1058 ? -21.547 -28.165 30.467 1.00 88.69 1058 ASP A N 1
ATOM 8019 C CA . ASP A 1 1058 ? -20.858 -27.318 31.434 1.00 88.69 1058 ASP A CA 1
ATOM 8020 C C . ASP A 1 1058 ? -19.347 -27.169 31.169 1.00 88.69 1058 ASP A C 1
ATOM 8022 O O . ASP A 1 1058 ? -18.666 -26.505 31.954 1.00 88.69 1058 ASP A O 1
ATOM 8026 N N . LEU A 1 1059 ? -18.836 -27.715 30.052 1.00 90.06 1059 LEU A N 1
ATOM 8027 C CA . LEU A 1 1059 ? -17.435 -27.601 29.630 1.00 90.06 1059 LEU A CA 1
ATOM 8028 C C . LEU A 1 1059 ? -16.957 -26.141 29.654 1.00 90.06 1059 LEU A C 1
ATOM 8030 O O . LEU A 1 1059 ? -17.565 -25.258 29.042 1.00 90.06 1059 LEU A O 1
ATOM 8034 N N . GLU A 1 1060 ? -15.836 -25.905 30.334 1.00 89.12 1060 GLU A N 1
ATOM 8035 C CA . GLU A 1 1060 ? -15.199 -24.594 30.413 1.00 89.12 1060 GLU A CA 1
ATOM 8036 C C . GLU A 1 1060 ? -14.239 -24.386 29.234 1.00 89.12 1060 GLU A C 1
ATOM 8038 O O . GLU A 1 1060 ? -13.191 -25.024 29.126 1.00 89.12 1060 GLU A O 1
ATOM 8043 N N . MET A 1 1061 ? -14.604 -23.477 28.333 1.00 86.00 1061 MET A N 1
ATOM 8044 C CA . MET A 1 1061 ? -13.822 -23.096 27.162 1.00 86.00 1061 MET A CA 1
ATOM 8045 C C . MET A 1 1061 ? -13.184 -21.725 27.381 1.00 86.00 1061 MET A C 1
ATOM 8047 O O . MET A 1 1061 ? -13.817 -20.801 27.886 1.00 86.00 1061 MET A O 1
ATOM 8051 N N . HIS A 1 1062 ? -11.924 -21.576 26.980 1.00 81.38 1062 HIS A N 1
ATOM 8052 C CA . HIS A 1 1062 ? -11.178 -20.332 27.152 1.00 81.38 1062 HIS A CA 1
ATOM 8053 C C . HIS A 1 1062 ? -11.195 -19.499 25.864 1.00 81.38 1062 HIS A C 1
ATOM 8055 O O . HIS A 1 1062 ? -10.975 -20.027 24.773 1.00 81.38 1062 HIS A O 1
ATOM 8061 N N . ASP A 1 1063 ? -11.447 -18.193 25.981 1.00 79.19 1063 ASP A N 1
ATOM 8062 C CA . ASP A 1 1063 ? -11.392 -17.280 24.836 1.00 79.19 1063 ASP A CA 1
ATOM 8063 C C . ASP A 1 1063 ? -9.965 -16.824 24.485 1.00 79.19 1063 ASP A C 1
ATOM 8065 O O . ASP A 1 1063 ? -8.980 -17.157 25.146 1.00 79.19 1063 ASP A O 1
ATOM 8069 N N . ARG A 1 1064 ? -9.847 -16.009 23.430 1.00 65.44 1064 ARG A N 1
ATOM 8070 C CA . ARG A 1 1064 ? -8.565 -15.508 22.895 1.00 65.44 1064 ARG A CA 1
ATOM 8071 C C . ARG A 1 1064 ? -7.778 -14.593 23.852 1.00 65.44 1064 ARG A C 1
ATOM 8073 O O . ARG A 1 1064 ? -6.681 -14.170 23.494 1.00 65.44 1064 ARG A O 1
ATOM 8080 N N . LEU A 1 1065 ? -8.326 -14.261 25.024 1.00 70.19 1065 LEU A N 1
ATOM 8081 C CA . LEU A 1 1065 ? -7.666 -13.531 26.114 1.00 70.19 1065 LEU A CA 1
ATOM 8082 C C . LEU A 1 1065 ? -7.466 -14.407 27.368 1.00 70.19 1065 LEU A C 1
ATOM 8084 O O . LEU A 1 1065 ? -7.096 -13.886 28.417 1.00 70.19 1065 LEU A O 1
ATOM 8088 N N . GLY A 1 1066 ? -7.715 -15.718 27.276 1.00 72.44 1066 GLY A N 1
ATOM 8089 C CA . GLY A 1 1066 ? -7.589 -16.661 28.387 1.00 72.44 1066 GLY A CA 1
ATOM 8090 C C . GLY A 1 1066 ? -8.711 -16.556 29.423 1.00 72.44 1066 GLY A C 1
ATOM 8091 O O . GLY A 1 1066 ? -8.511 -16.964 30.563 1.00 72.44 1066 GLY A O 1
ATOM 8092 N N . ARG A 1 1067 ? -9.874 -15.993 29.069 1.00 79.94 1067 ARG A N 1
ATOM 8093 C CA . ARG A 1 1067 ? -11.016 -15.885 29.993 1.00 79.94 1067 ARG A CA 1
ATOM 8094 C C . ARG A 1 1067 ? -11.918 -17.121 29.861 1.00 79.94 1067 ARG A C 1
ATOM 8096 O O . ARG A 1 1067 ? -12.221 -17.484 28.722 1.00 79.94 1067 ARG A O 1
ATOM 8103 N N . PRO A 1 1068 ? -12.356 -17.744 30.970 1.00 88.81 1068 PRO A N 1
ATOM 8104 C CA . PRO A 1 1068 ? -13.216 -18.923 30.935 1.00 88.81 1068 PRO A CA 1
ATOM 8105 C C . PRO A 1 1068 ? -14.677 -18.570 30.628 1.00 88.81 1068 PRO A C 1
ATOM 8107 O O . PRO A 1 1068 ? -15.222 -17.594 31.148 1.00 88.81 1068 PRO A O 1
ATOM 8110 N N . HIS A 1 1069 ? -15.323 -19.413 29.825 1.00 87.94 1069 HIS A N 1
ATOM 8111 C CA . HIS A 1 1069 ? -16.745 -19.381 29.479 1.00 87.94 1069 HIS A CA 1
ATOM 8112 C C . HIS A 1 1069 ? -17.311 -20.801 29.584 1.00 87.94 1069 HIS A C 1
ATOM 8114 O O . HIS A 1 1069 ? -16.665 -21.749 29.146 1.00 87.94 1069 HIS A O 1
ATOM 8120 N N . ARG A 1 1070 ? -18.523 -20.976 30.123 1.00 89.56 1070 ARG A N 1
ATOM 8121 C CA . ARG A 1 1070 ? -19.207 -22.285 30.108 1.00 89.56 1070 ARG A CA 1
ATOM 8122 C C . ARG A 1 1070 ? -19.998 -22.461 28.820 1.00 89.56 1070 ARG A C 1
ATOM 8124 O O . ARG A 1 1070 ? -20.665 -21.527 28.382 1.00 89.56 1070 ARG A O 1
ATOM 8131 N N . LEU A 1 1071 ? -19.943 -23.659 28.246 1.00 88.56 1071 LEU A N 1
ATOM 8132 C CA . LEU A 1 1071 ? -20.498 -23.952 26.927 1.00 88.56 1071 LEU A CA 1
ATOM 8133 C C . LEU A 1 1071 ? -22.027 -23.766 26.824 1.00 88.56 1071 LEU A C 1
ATOM 8135 O O . LEU A 1 1071 ? -22.495 -23.193 25.843 1.00 88.56 1071 LEU A O 1
ATOM 8139 N N . VAL A 1 1072 ? -22.794 -24.199 27.829 1.00 91.19 1072 VAL A N 1
ATOM 8140 C CA . VAL A 1 1072 ? -24.219 -23.888 28.048 1.00 91.19 1072 VAL A CA 1
ATOM 8141 C C . VAL A 1 1072 ? -24.478 -23.826 29.568 1.00 91.19 1072 VAL A C 1
ATOM 8143 O O . VAL A 1 1072 ? -24.639 -24.859 30.218 1.00 91.19 1072 VAL A O 1
ATOM 8146 N N . PRO A 1 1073 ? -24.525 -22.633 30.190 1.00 81.56 1073 PRO A N 1
ATOM 8147 C CA . PRO A 1 1073 ? -24.641 -22.494 31.643 1.00 81.56 1073 PRO A CA 1
ATOM 8148 C C . PRO A 1 1073 ? -26.056 -22.749 32.190 1.00 81.56 1073 PRO A C 1
ATOM 8150 O O . PRO A 1 1073 ? -26.228 -22.804 33.408 1.00 81.56 1073 PRO A O 1
ATOM 8153 N N . THR A 1 1074 ? -27.076 -22.864 31.331 1.00 82.69 1074 THR A N 1
ATOM 8154 C CA . THR A 1 1074 ? -28.487 -22.983 31.727 1.00 82.69 1074 THR A CA 1
ATOM 8155 C C . THR A 1 1074 ? -29.251 -23.995 30.870 1.00 82.69 1074 THR A C 1
ATOM 8157 O O . THR A 1 1074 ? -29.279 -23.910 29.647 1.00 82.69 1074 THR A O 1
ATOM 8160 N N . GLY A 1 1075 ? -29.943 -24.926 31.532 1.00 84.69 1075 GLY A N 1
ATOM 8161 C CA . GLY A 1 1075 ? -30.667 -26.027 30.892 1.00 84.69 1075 GLY A CA 1
ATOM 8162 C C . GLY A 1 1075 ? -29.794 -27.274 30.769 1.00 84.69 1075 GLY A C 1
ATOM 8163 O O . GLY A 1 1075 ? -28.815 -27.292 30.028 1.00 84.69 1075 GLY A O 1
ATOM 8164 N N . ASN A 1 1076 ? -30.146 -28.320 31.514 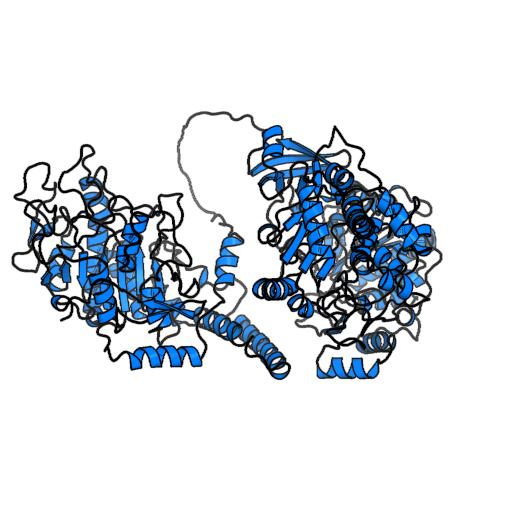1.00 92.19 1076 ASN A N 1
ATOM 8165 C CA . ASN A 1 1076 ? -29.404 -29.582 31.523 1.00 92.19 1076 ASN A CA 1
ATOM 8166 C C . ASN A 1 1076 ? -29.792 -30.465 30.318 1.00 92.19 1076 ASN A C 1
ATOM 8168 O O . ASN A 1 1076 ? -30.891 -30.296 29.781 1.00 92.19 1076 ASN A O 1
ATOM 8172 N N . PRO A 1 1077 ? -28.946 -31.434 29.915 1.00 93.00 1077 PRO A N 1
ATOM 8173 C CA . PRO A 1 1077 ? -29.342 -32.494 28.989 1.00 93.00 1077 PRO A CA 1
ATOM 8174 C C . PRO A 1 1077 ? -30.590 -33.232 29.501 1.00 93.00 1077 PRO A C 1
ATOM 8176 O O . PRO A 1 1077 ? -30.674 -33.545 30.690 1.00 93.00 1077 PRO A O 1
ATOM 8179 N N . VAL A 1 1078 ? -31.558 -33.504 28.624 1.00 96.06 1078 VAL A N 1
ATOM 8180 C CA . VAL A 1 1078 ? -32.860 -34.089 28.995 1.00 96.06 1078 VAL A CA 1
ATOM 8181 C C . VAL A 1 1078 ? -32.786 -35.617 28.897 1.00 96.06 1078 VAL A C 1
ATOM 8183 O O . VAL A 1 1078 ? -32.652 -36.123 27.781 1.00 96.06 1078 VAL A O 1
ATOM 8186 N N . PRO A 1 1079 ? -32.886 -36.380 30.006 1.00 93.00 1079 PRO A N 1
ATOM 8187 C CA . PRO A 1 1079 ? -32.698 -37.831 29.976 1.00 93.00 1079 PRO A CA 1
ATOM 8188 C C . PRO A 1 1079 ? -33.661 -38.552 29.032 1.00 93.00 1079 PRO A C 1
ATOM 8190 O O . PRO A 1 1079 ? -33.234 -39.418 28.280 1.00 93.00 1079 PRO A O 1
ATOM 8193 N N . GLU A 1 1080 ? -34.938 -38.163 28.983 1.00 94.31 1080 GLU A N 1
ATOM 8194 C CA . GLU A 1 1080 ? -35.909 -38.810 28.088 1.00 94.31 1080 GLU A CA 1
ATOM 8195 C C . GLU A 1 1080 ? -35.702 -38.500 26.593 1.00 94.31 1080 GLU A C 1
ATOM 8197 O O . GLU A 1 1080 ? -36.412 -39.061 25.766 1.00 94.31 1080 GLU A O 1
ATOM 8202 N N . LEU A 1 1081 ? -34.752 -37.631 26.228 1.00 93.88 1081 LEU A N 1
ATOM 8203 C CA . LEU A 1 1081 ? -34.341 -37.385 24.839 1.00 93.88 1081 LEU A CA 1
ATOM 8204 C C . LEU A 1 1081 ? -33.029 -38.115 24.474 1.00 93.88 1081 LEU A C 1
ATOM 8206 O O . LEU A 1 1081 ? -32.502 -37.913 23.381 1.00 93.88 1081 LEU A O 1
ATOM 8210 N N . MET A 1 1082 ? -32.504 -38.964 25.367 1.00 87.81 1082 MET A N 1
ATOM 8211 C CA . MET A 1 1082 ? -31.237 -39.693 25.218 1.00 87.81 1082 MET A CA 1
ATOM 8212 C C . MET A 1 1082 ? -31.455 -41.172 25.588 1.00 87.81 1082 MET A C 1
ATOM 8214 O O . MET A 1 1082 ? -31.547 -41.504 26.767 1.00 87.81 1082 MET A O 1
ATOM 8218 N N . GLY A 1 1083 ? -31.593 -42.041 24.577 1.00 64.31 1083 GLY A N 1
ATOM 8219 C CA . GLY A 1 1083 ? -32.168 -43.397 24.718 1.00 64.31 1083 GLY A CA 1
ATOM 8220 C C . GLY A 1 1083 ? -31.297 -44.482 25.349 1.00 64.31 1083 GLY A C 1
ATOM 8221 O O . GLY A 1 1083 ? -30.149 -44.195 25.754 1.00 64.31 1083 GLY A O 1
#

InterPro domains:
  IPR006655 Molybdopterin oxidoreductase, prokaryotic, conserved site [PS00490] (355-372)
  IPR006655 Molybdopterin oxidoreductase, prokaryotic, conserved site [PS00932] (534-561)
  IPR006656 Molybdopterin oxidoreductase [PF00384] (6-410)
  IPR006657 Molybdopterin dinucleotide-binding domain [PF01568] (517-606)
  IPR009010 Aspartate decarboxylase-like domain superfamily [SSF50692] (494-615)
  IPR010869 Protein of unknown function DUF1501 [PF07394] (677-1081)
  IPR017850 Alkaline-phosphatase-like, core domain superfamily [SSF53649] (955-1060)
  IPR050612 Prokaryotic Molybdopterin Oxidoreductases [PTHR43742] (2-613)

Radius of gyration: 35.45 Å; Cα contacts (8 Å, |Δi|>4): 2433; chains: 1; bounding box: 102×81×68 Å

Nearest PDB structures (foldseek):
  1fdi-assembly1_A  TM=8.431E-01  e=1.080E-41  Escherichia coli
  2e7z-assembly1_A  TM=8.192E-01  e=6.787E-37  Syntrophotalea acetylenica
  7xqw-assembly1_A  TM=8.243E-01  e=4.587E-31  Methylorubrum extorquens AM1
  7qv7-assembly1_S  TM=8.316E-01  e=2.033E-27  Thermoanaerobacter kivui
  7e5z-assembly1_A  TM=8.263E-01  e=1.330E-26  Methylorubrum extorquens AM1

Foldseek 3Di:
DPDPQFDFAKWFDDDAFLQLDTDGDHPVVQLVVVLVQCCVCCVPQNQQLEDEAAEDQPQFDLQDDALVQLLSQLSLYAAAQRFAFDQLLVQLCCQFFNQWFFFALQLLLVFQEEEEEQDACVFVNVSSVVSPVNNVVVVHAYEYEDLFCHPVVVVGPAYHNFAQQLLLLLLLQLLQVCVVVVLFPPVLCVPFEACSVVSNVLSVVHHLVNSCVLRVHDSVSSVVVSVCLSPGPLYEYEHEGRQQQAQQSNLSSNSSQCSLSGNVNFPDRSGHYHYWRLSLFQFPSCVSSVGDHRPHHYDHLLCQLCLLPPVVNPHNQEYEYENDQCCQRHFLNVSNSVSLSDPSHAYEYEERGCASSVSSHSMYAHAFHQQAAWGWHDGGRFQKIFTDHRNDHGRHPHDRNLVSSQVSCVSNVNDDPPNDRDPVSSVLSRLVSGPPSPVQVVCCVVQRMDGRPLGGGHTEPPSTFRPPPVSHGHSAGPSLQVQQPVGRSDRDRQPQDPQFQAFEAAAAGSQADQQHNLVVPLAAWEKEAEQVLCVVQVHDAQAWKWKDDPQDIFTTGYHYDNRGDHRYIYTYRNHALSRTPHRDGLSSQFDSAAYRGSRYHNSRSGTTDMHGDPDDDDDDDDDDDDDDDDDDDDDDDDDDVVVVCLVVVLQFDDDDPVLVVVLVCLLVVLVFDAQAQAEEEAELEAAAACCQFFFPQPVDDPLQGDPFDWDAAPQPPGTTGPLQVLVSPQLLQWEKEWFEFDDQFAASLQLLQCLFQVDGPHVDDAAADLARAAGPQLVCCRNPAFPALAFAEAEDADQAAPPLPHYGRYRQANRLQDRNSHHHHHHDQLLDPPDDDVLLDDPPPDDLVNVVVVLVVVVVVVVSVCVVDPDPPCVSRNRSVVSSNSSSNDPLHRVLSPLVPDDVVLLPQLHSGRQSSLLVSQVSRVVSTHRYYYYHPDNSSYRQSNWLAPNVVCCNPPNSNNCSRNVSSSSVVCVVVVNQQRYKYKHDYSAHWASGQDPRSTTHTANQIDMIMIGHLQFRGNHHHFHADSSRRHTPGDHDYSLQVNCQVCSNRSHHQQDWDAGPVRDTDGSRPDHHHDVNRGD

Organism: NCBI:txid2562237

Solvent-accessible surface area (backbone atoms only — not comparable to full-atom values): 54907 Å² total; per-residue (Å²): 117,100,52,92,57,41,34,35,53,25,26,35,54,50,81,64,62,62,74,56,42,62,45,78,48,49,68,66,61,49,50,51,54,50,48,54,49,53,48,60,39,31,78,72,53,39,21,48,15,29,35,60,43,58,75,54,66,82,55,28,52,58,68,46,74,26,52,57,49,33,42,41,30,75,53,35,24,26,39,63,41,72,14,73,60,69,25,8,42,48,41,29,46,37,44,28,26,39,45,44,50,30,49,28,55,72,36,42,39,54,15,40,24,39,36,34,33,28,58,54,40,91,48,79,37,57,85,41,48,62,24,52,51,50,9,42,76,75,70,24,44,35,37,26,35,40,45,41,56,41,84,62,34,75,67,34,78,41,66,46,59,40,42,79,71,33,56,36,46,46,31,26,12,44,50,22,49,27,57,78,72,66,51,36,28,63,67,49,37,69,74,46,38,40,38,58,70,62,46,50,63,62,13,65,78,25,47,51,61,60,19,15,59,72,17,69,46,66,41,66,63,52,50,54,48,41,50,50,58,55,74,43,72,32,26,27,36,42,43,42,78,44,45,28,24,9,58,42,4,7,38,17,40,36,39,57,66,40,44,34,52,45,44,53,24,50,63,35,71,16,17,25,43,27,73,52,24,47,46,53,57,72,61,45,50,64,73,63,32,68,60,69,81,51,98,46,60,71,46,49,53,36,40,48,26,50,44,50,66,70,46,60,86,63,37,55,37,34,38,43,32,29,48,58,46,55,63,36,69,25,32,31,22,52,47,34,51,54,33,48,56,36,85,79,40,49,26,38,26,41,33,41,46,72,42,79,40,45,18,34,27,46,33,42,38,17,28,46,53,85,45,38,38,69,38,44,33,62,39,52,67,51,51,38,38,35,56,44,65,51,80,46,78,50,62,66,72,24,43,52,53,39,60,54,34,48,48,51,22,50,78,66,73,65,59,56,101,84,63,76,63,53,71,68,60,42,50,51,43,51,40,64,31,27,89,68,32,64,64,45,48,52,31,34,74,78,64,35,36,32,62,36,98,64,49,65,70,40,32,39,70,72,65,39,54,28,63,36,101,81,49,24,37,25,70,54,32,74,69,46,41,73,54,15,94,75,42,69,72,60,80,71,79,79,81,83,46,87,84,28,64,28,35,34,36,55,48,82,47,81,71,31,65,54,51,46,58,35,91,77,52,98,55,71,47,51,42,37,31,9,53,66,59,27,55,80,52,74,54,54,70,65,36,55,27,37,42,32,45,98,63,32,58,30,36,35,27,35,37,65,34,83,50,36,37,77,56,38,33,38,34,56,44,20,50,54,40,90,28,28,81,70,51,32,44,62,32,16,45,12,48,60,50,54,13,44,27,46,60,9,40,12,44,34,63,14,44,25,37,70,43,69,54,95,71,83,79,93,76,90,83,83,90,85,87,86,88,90,88,84,86,91,80,89,80,85,83,81,82,55,72,67,59,54,46,59,63,66,64,44,66,62,65,78,58,49,74,68,50,51,52,48,21,47,48,49,46,64,69,63,76,45,77,55,45,13,76,28,39,39,37,40,34,39,34,34,16,44,47,27,51,67,40,64,54,58,34,84,89,30,58,91,55,46,31,60,97,68,52,80,33,78,32,59,30,88,97,42,52,30,25,60,63,31,66,58,34,27,67,48,37,41,55,23,22,38,41,35,10,33,30,57,83,48,58,90,36,65,36,23,23,34,18,16,49,45,34,20,46,84,66,54,76,56,58,72,46,56,48,73,76,37,65,38,13,63,31,23,49,37,42,60,48,58,53,42,93,52,65,41,65,28,24,37,34,25,54,42,76,44,26,60,44,75,86,42,50,48,36,30,28,72,35,9,14,36,76,30,69,47,34,35,45,53,74,44,70,63,50,61,58,46,94,83,58,68,61,71,94,69,49,74,56,92,96,56,52,68,77,60,50,51,59,46,50,54,55,50,50,62,49,51,56,58,50,54,78,74,47,98,60,85,74,58,67,67,48,54,41,36,54,51,51,55,46,46,40,62,68,28,62,59,36,59,55,32,71,43,60,87,76,55,56,66,73,61,51,51,52,17,29,92,38,53,62,12,29,41,50,53,42,41,50,37,33,46,76,61,42,22,32,22,34,37,39,36,50,23,93,66,17,27,57,53,40,51,24,61,49,43,29,65,61,47,36,68,75,54,50,32,58,46,46,25,28,22,53,35,39,50,59,47,57,27,50,78,69,67,41,25,60,37,30,26,38,39,41,39,42,40,36,7,32,34,34,54,53,43,98,51,54,7,29,44,77,20,21,53,16,22,55,38,39,38,24,28,10,44,37,38,62,41,42,75,42,51,28,39,42,76,61,38,56,37,47,67,32,72,70,42,41,41,14,22,53,40,16,31,54,32,42,30,50,28,35,67,31,70,42,76,45,63,32,91,84,71,49,78,42,54,61,31,88,49,48,62,57,49,65,92,57,49,102

Secondary structure (DSSP, 8-state):
--STTB--S-EEE-SSTTS--EEE--HHHHHHHHHHHHHHHHHHH-GGGEEEE---TT-BSSSSSSHHHHHHHHTTPPEEE--SSSHHHHHHHHHHHTTPPPPPTGGGGG-SEEEEES--HHHH-GGGHHHHHHHHHTT-EEEEE-SB--TTGGG-SEEE-PPTT-HHHHHHHHHHHHHHTT-S-HHHHHHHEESHHHHHHHHTT--HHHHHHHHTS-HHHHHHHHHHHHH-SSEEEEE-SSGGGSTTHHHHHHHHHHHHHHTT--SSTT-EEES-SGGG----HHHHHTSPPPSS-EEEGGGHHHHHHT-BTTBP-EEEEES--HHHHSSSHHHHHHHHT-TTSEEEEEESB--TTGGG-SEEEEBPPTTSS-EEEE-SSSS-EEEE--SS--STT-B-HHHHHHHHHHHTT---TT---SHHHHHHHHHHTSTTHHHHHHHHHHHSEE--TT-SSPPBTTTB---STTSSEESS-HHHHHH-TT-TT--------SSS-EEEE----SS-BTTBTGGG--SPPEEEEEHHHHHHTTPPTT-EEEEEETTEEEEEEEEEESSB-TTEEE--TT--GGGSTTS--HHHHS---B-TTTT-B-TTS-EEEEEE-S--------------------------HHHHHHHHTT-SS---HHHHHHHHHHHHHT----S-SEEEEEE-SS---GGGTTS--TTSPTTTS-SSPEEE-SSTT-EEETT-HHHHHHGGGEEEEEEE--S--S-HHHHHHHHHHS---TT--S---TTSPPPHHHHHHHHS--SSSS-SEEEES---BSSTTSPBPTTSS-GGG-GGGS-EE--S-TTSTT---GGGSPPTT--HHHHHHHHHHHHHHHHHHHTT---TTSHHHHHHHHHHHHHHH-HHHHHHT-GGGS-HHHHHHH-SSHHHHHHHHHHHHHHHT-SEEEEE--TTSS-SS--SS-HHHHIIIIIHHHHHHHHHHHHHHHHHTT-GGGEEEEEE-S-EE-SSPPTTS---EETTSEEEEEESTTPPSS-EE-EE-TTSSSEEES-B-HHHHHHHHHHHTT--TT-EEE-TTS-EEES--SS---GGG--

pLDDT: mean 87.77, std 16.57, range [20.64, 98.88]